Protein AF-0000000080422251 (afdb_homodimer)

Secondary structure (DSSP, 8-state):
--PPPP-SS----SS--PPPP--SSHHHHHHHHHHHTTS-TT----EEEE-SS-TT--SSPEEEEEEE--STTTS--GGG---TTGGGSSEEEEEE----HHHHH---SSSSS-S-HHHHHHHHHHHHHHHHGGGGTEEEEEEEEEEETHHHHHHHHHHH-TTS-TTT-SEEEEES--TTSGGGB-S-HHHHHHHHHHTTT---SSHHHHHHHHHHS-HHHHHHHHHHHHHHHHHTT--STTTS-SSSB---SSSSS-S-SS-HHHHHHHT-S----EEEEEETTTHHHHHHHHIIIIIHHHHHTT----HHHHHHHHHHHHTT---SSSHHHHHHHHHH--GGGTT-HHHHHHHHHHHHHIIIIIHHHHHHHHHHHTTS-EEEEEE----S---TTTTS----SS--SS-TTGGGGGTS-BTTBPPPHHHHHHHHHHHHHHHHHHHHS---SBTTBS--PPPSBTTB-EEEESSS-EEES-GGGGG--/--PPPP-SS----SS--PPPP--SSHHHHHHHHHHHTTS-TT----EEEE-SS-TT--SSPEEEEEEE--STTTS--GGG---TTGGGSSEEEEEE----HHHHH---SSSSS-S-HHHHHHHHHHHHHHHHGGGGTEEEEEEEEEEETHHHHHHHHHHH-TTS-TTT-SEEEEES--TTSGGGB-S-HHHHHHHHHHTTT---SSHHHHHHHHHHS-HHHHHHHHHHHHHHHHHTT--SSS---SSSB---SSSSS-S-SS-HHHHHHHT-S----EEEEEETTTHHHHHHHHIIIIIHHHHHTT----HHHHHHHHHHHHTT---SSSHHHHHHHHHH--GGGTT-HHHHHHHHHHHHHIIIIIHHHHHHHHHHHTTS-EEEEEE----S---TTTTS----SS--SS-TTGGGGGTS-BTTBPPPHHHHHHHHHHHHHHHHHHHHS---SBTTBS--PPPSBTTB-EEEESSS-EEES-GGGGG--

Sequence (978 aa):
PEPAAAWQGELDATQFKRKCPQATSSEEMHDLEARSRREDVEDCLYLNVYTNQVPGKCKVHMAVMFYIHGGSFRVGSAHDFSPNYLLEQDVVLVVIQYRLGPLGFLSLQDESIAGNMGLLDQLLALKWVNKHITQFCGDPNKVTIFGQSSGAAAVSFLMASPLATKDLFQRAIIQSGSGLCDWAVDYNPVEHAIRIAKKVNCTSTKIKEISECLRKASPYDIIIAHSSFLVIIIMEGQAVKGTNGGNHAVIQTAGKNKFLIEDPKISFETGNFYKMPTMVGVTKHEGTFFLGNIYEYILERKTANNKRPQLDDFFTEVALKFSGIEDTTGAISDVFKDKFFQQNEMGNFTAMIPGLVDICGVTLLKACTLKQARKNSKYNDTFLYTMNYLGHLTKFGYGEEVNYPFPGGVAHSDDLIYLFPYSKGNLSEEEMVVAKTMVELWSNFAIYGKPTPATGVFEWPPMTNNFGPYLRIDAHNAIRQNFIDEYTIPEPAAAWQGELDATQFKRKCPQATSSEEMHDLEARSRREDVEDCLYLNVYTNQVPGKCKVHMAVMFYIHGGSFRVGSAHDFSPNYLLEQDVVLVVIQYRLGPLGFLSLQDESIAGNMGLLDQLLALKWVNKHITQFCGDPNKVTIFGQSSGAAAVSFLMASPLATKDLFQRAIIQSGSGLCDWAVDYNPVEHAIRIAKKVNCTSTKIKEISECLRKASPYDIIIAHSSFLVIIIMEGQAVKGTNGGNHAVIQTAGKNKFLIEDPKISFETGNFYKMPTMVGVTKHEGTFFLGNIYEYILERKTANNKRPQLDDFFTEVALKFSGIEDTTGAISDVFKDKFFQQNEMGNFTAMIPGLVDICGVTLLKACTLKQARKNSKYNDTFLYTMNYLGHLTKFGYGEEVNYPFPGGVAHSDDLIYLFPYSKGNLSEEEMVVAKTMVELWSNFAIYGKPTPATGVFEWPPMTNNFGPYLRIDAHNAIRQNFIDEYTI

Radius of gyration: 32.53 Å; Cα contacts (8 Å, |Δi|>4): 2119; chains: 2; bounding box: 63×108×62 Å

Structure (mmCIF, N/CA/C/O backbone):
data_AF-0000000080422251-model_v1
#
loop_
_entity.id
_entity.type
_entity.pdbx_description
1 polymer 'COesterase domain-containing protein'
#
loop_
_atom_site.group_PDB
_atom_site.id
_atom_site.type_symbol
_atom_site.label_atom_id
_atom_site.label_alt_id
_atom_site.label_comp_id
_atom_site.label_asym_id
_atom_site.label_entity_id
_atom_site.label_seq_id
_atom_site.pdbx_PDB_ins_code
_atom_site.Cartn_x
_atom_site.Cartn_y
_atom_site.Cartn_z
_atom_site.occupancy
_atom_site.B_iso_or_equiv
_atom_site.auth_seq_id
_atom_site.auth_comp_id
_atom_site.auth_asym_id
_atom_site.auth_atom_id
_atom_site.pdbx_PDB_model_num
ATOM 1 N N . PRO A 1 1 ? 15.461 33.656 8.305 1 93.19 1 PRO A N 1
ATOM 2 C CA . PRO A 1 1 ? 14.773 34.906 8.734 1 93.19 1 PRO A CA 1
ATOM 3 C C . PRO A 1 1 ? 15.43 35.531 9.953 1 93.19 1 PRO A C 1
ATOM 5 O O . PRO A 1 1 ? 16.078 34.844 10.75 1 93.19 1 PRO A O 1
ATOM 8 N N . GLU A 1 2 ? 15.281 36.844 10.07 1 92.62 2 GLU A N 1
ATOM 9 C CA . GLU A 1 2 ? 15.844 37.594 11.188 1 92.62 2 GLU A CA 1
ATOM 10 C C . GLU A 1 2 ? 14.812 38.531 11.781 1 92.62 2 GLU A C 1
ATOM 12 O O . GLU A 1 2 ? 13.906 39 11.086 1 92.62 2 GLU A O 1
ATOM 17 N N . PRO A 1 3 ? 14.984 38.844 13.039 1 93.56 3 PRO A N 1
ATOM 18 C CA . PRO A 1 3 ? 14.07 39.812 13.664 1 93.56 3 PRO A CA 1
ATOM 19 C C . PRO A 1 3 ? 14.141 41.188 13.016 1 93.56 3 PRO A C 1
ATOM 21 O O . PRO A 1 3 ? 15.219 41.625 12.625 1 93.56 3 PRO A O 1
ATOM 24 N N . ALA A 1 4 ? 13 41.812 12.961 1 90.25 4 ALA A N 1
ATOM 25 C CA . ALA A 1 4 ? 12.945 43.156 12.445 1 90.25 4 ALA A CA 1
ATOM 26 C C . ALA A 1 4 ? 13.68 44.125 13.375 1 90.25 4 ALA A C 1
ATOM 28 O O . ALA A 1 4 ? 13.68 43.969 14.594 1 90.25 4 ALA A O 1
ATOM 29 N N . ALA A 1 5 ? 14.156 45.188 12.797 1 90.19 5 ALA A N 1
ATOM 30 C CA . ALA A 1 5 ? 14.781 46.25 13.586 1 90.19 5 ALA A CA 1
ATOM 31 C C . ALA A 1 5 ? 13.734 47.125 14.273 1 90.19 5 ALA A C 1
ATOM 33 O O . ALA A 1 5 ? 12.609 47.25 13.797 1 90.19 5 ALA A O 1
ATOM 34 N N . ALA A 1 6 ? 14.211 47.719 15.352 1 90.75 6 ALA A N 1
ATOM 35 C CA . ALA A 1 6 ? 13.344 48.688 16.016 1 90.75 6 ALA A CA 1
ATOM 36 C C . ALA A 1 6 ? 13.125 49.906 15.141 1 90.75 6 ALA A C 1
ATOM 38 O O . ALA A 1 6 ? 13.938 50.219 14.266 1 90.75 6 ALA A O 1
ATOM 39 N N . TRP A 1 7 ? 11.945 50.438 15.281 1 89.06 7 TRP A N 1
ATOM 40 C CA . TRP A 1 7 ? 11.688 51.688 14.539 1 89.06 7 TRP A CA 1
ATOM 41 C C . TRP A 1 7 ? 11.359 52.844 15.484 1 89.06 7 TRP A C 1
ATOM 43 O O . TRP A 1 7 ? 11.055 52.594 16.656 1 89.06 7 TRP A O 1
ATOM 53 N N . GLN A 1 8 ? 11.539 54 14.922 1 90.69 8 GLN A N 1
ATOM 54 C CA . GLN A 1 8 ? 11.203 55.188 15.688 1 90.69 8 GLN A CA 1
ATOM 55 C C . GLN A 1 8 ? 9.805 55.688 15.336 1 90.69 8 GLN A C 1
ATOM 57 O O . GLN A 1 8 ? 9.383 55.594 14.188 1 90.69 8 GLN A O 1
ATOM 62 N N . GLY A 1 9 ? 9.133 56.188 16.359 1 90.75 9 GLY A N 1
ATOM 63 C CA . GLY A 1 9 ? 7.82 56.781 16.125 1 90.75 9 GLY A CA 1
ATOM 64 C C . GLY A 1 9 ? 6.707 55.75 16.094 1 90.75 9 GLY A C 1
ATOM 65 O O . GLY A 1 9 ? 6.832 54.688 16.688 1 90.75 9 GLY A O 1
ATOM 66 N N . GLU A 1 10 ? 5.527 56.219 15.57 1 89.25 10 GLU A N 1
ATOM 67 C CA . GLU A 1 10 ? 4.336 55.375 15.555 1 89.25 10 GLU A CA 1
ATOM 68 C C . GLU A 1 10 ? 4.227 54.594 14.242 1 89.25 10 GLU A C 1
ATOM 70 O O . GLU A 1 10 ? 4.5 55.156 13.172 1 89.25 10 GLU A O 1
ATOM 75 N N . LEU A 1 11 ? 4.035 53.312 14.438 1 88.75 11 LEU A N 1
ATOM 76 C CA . LEU A 1 11 ? 3.768 52.438 13.289 1 88.75 11 LEU A CA 1
ATOM 77 C C . LEU A 1 11 ? 2.277 52.406 12.969 1 88.75 11 LEU A C 1
ATOM 79 O O . LEU A 1 11 ? 1.453 52.188 13.852 1 88.75 11 LEU A O 1
ATOM 83 N N . ASP A 1 12 ? 1.892 52.719 11.75 1 90.19 12 ASP A N 1
ATOM 84 C CA . ASP A 1 12 ? 0.501 52.594 11.32 1 90.19 12 ASP A CA 1
ATOM 85 C C . ASP A 1 12 ? 0.102 51.125 11.164 1 90.19 12 ASP A C 1
ATOM 87 O O . ASP A 1 12 ? 0.466 50.469 10.18 1 90.19 12 ASP A O 1
ATOM 91 N N . ALA A 1 13 ? -0.632 50.594 12.086 1 89.19 13 ALA A N 1
ATOM 92 C CA . ALA A 1 13 ? -1.029 49.188 12.094 1 89.19 13 ALA A CA 1
ATOM 93 C C . ALA A 1 13 ? -2.492 49.031 11.688 1 89.19 13 ALA A C 1
ATOM 95 O O . ALA A 1 13 ? -3.131 48.031 12.023 1 89.19 13 ALA A O 1
ATOM 96 N N . THR A 1 14 ? -3.016 50.031 10.945 1 88.69 14 THR A N 1
ATOM 97 C CA . THR A 1 14 ? -4.434 50 10.602 1 88.69 14 THR A CA 1
ATOM 98 C C . THR A 1 14 ? -4.652 49.312 9.266 1 88.69 14 THR A C 1
ATOM 100 O O . THR A 1 14 ? -5.789 49.031 8.875 1 88.69 14 THR A O 1
ATOM 103 N N . GLN A 1 15 ? -3.594 49.062 8.578 1 91.94 15 GLN A N 1
ATOM 104 C CA . GLN A 1 15 ? -3.693 48.406 7.277 1 91.94 15 GLN A CA 1
ATOM 105 C C . GLN A 1 15 ? -2.818 47.156 7.219 1 91.94 15 GLN A C 1
ATOM 107 O O . GLN A 1 15 ? -1.742 47.125 7.82 1 91.94 15 GLN A O 1
ATOM 112 N N . PHE A 1 16 ? -3.359 46.219 6.461 1 93.38 16 PHE A N 1
ATOM 113 C CA . PHE A 1 16 ? -2.545 45.031 6.223 1 93.38 16 PHE A CA 1
ATOM 114 C C . PHE A 1 16 ? -1.302 45.375 5.414 1 93.38 16 PHE A C 1
ATOM 116 O O . PHE A 1 16 ? -1.356 46.219 4.516 1 93.38 16 PHE A O 1
ATOM 123 N N . LYS A 1 17 ? -0.259 44.688 5.77 1 92.75 17 LYS A N 1
ATOM 124 C CA . LYS A 1 17 ? 0.95 44.844 4.961 1 92.75 17 LYS A CA 1
ATOM 125 C C . LYS A 1 17 ? 0.982 43.781 3.852 1 92.75 17 LYS A C 1
ATOM 127 O O . LYS A 1 17 ? 0.017 43.031 3.66 1 92.75 17 LYS A O 1
ATOM 132 N N . ARG A 1 18 ? 2.002 43.75 3.08 1 90.38 18 ARG A N 1
ATOM 133 C CA . ARG A 1 18 ? 2.039 42.969 1.846 1 90.38 18 ARG A CA 1
ATOM 134 C C . ARG A 1 18 ? 1.967 41.469 2.139 1 90.38 18 ARG A C 1
ATOM 136 O O . ARG A 1 18 ? 2.541 41 3.121 1 90.38 18 ARG A O 1
ATOM 143 N N . LYS A 1 19 ? 1.337 40.75 1.227 1 92.5 19 LYS A N 1
ATOM 144 C CA . LYS A 1 19 ? 1.333 39.312 1.229 1 92.5 19 LYS A CA 1
ATOM 145 C C . LYS A 1 19 ? 2.662 38.75 0.726 1 92.5 19 LYS A C 1
ATOM 147 O O . LYS A 1 19 ? 3.375 39.406 -0.028 1 92.5 19 LYS A O 1
ATOM 152 N N . CYS A 1 20 ? 2.994 37.562 1.203 1 95.31 20 CYS A N 1
ATOM 153 C CA . CYS A 1 20 ? 4.164 36.906 0.624 1 95.31 20 CYS A CA 1
ATOM 154 C C . CYS A 1 20 ? 3.906 36.531 -0.824 1 95.31 20 CYS A C 1
ATOM 156 O O . CYS A 1 20 ? 2.779 36.188 -1.188 1 95.31 20 CYS A O 1
ATOM 158 N N . PRO A 1 21 ? 4.926 36.531 -1.694 1 94.25 21 PRO A N 1
ATOM 159 C CA . PRO A 1 21 ? 4.75 36.219 -3.115 1 94.25 21 PRO A CA 1
ATOM 160 C C . PRO A 1 21 ? 4.164 34.812 -3.344 1 94.25 21 PRO A C 1
ATOM 162 O O . PRO A 1 21 ? 4.605 33.844 -2.725 1 94.25 21 PRO A O 1
ATOM 165 N N . GLN A 1 22 ? 3.111 34.75 -4.199 1 91.44 22 GLN A N 1
ATOM 166 C CA . GLN A 1 22 ? 2.422 33.531 -4.566 1 91.44 22 GLN A CA 1
ATOM 167 C C . GLN A 1 22 ? 1.742 33.656 -5.926 1 91.44 22 GLN A C 1
ATOM 169 O O . GLN A 1 22 ? 1.506 34.75 -6.402 1 91.44 22 GLN A O 1
ATOM 174 N N . ALA A 1 23 ? 1.664 32.469 -6.578 1 79.94 23 ALA A N 1
ATOM 175 C CA . ALA A 1 23 ? 0.999 32.438 -7.879 1 79.94 23 ALA A CA 1
ATOM 176 C C . ALA A 1 23 ? -0.403 31.844 -7.773 1 79.94 23 ALA A C 1
ATOM 178 O O . ALA A 1 23 ? -0.575 30.625 -7.859 1 79.94 23 ALA A O 1
ATOM 179 N N . THR A 1 24 ? -1.424 32.625 -7.574 1 74 24 THR A N 1
ATOM 180 C CA . THR A 1 24 ? -2.768 32.062 -7.414 1 74 24 THR A CA 1
ATOM 181 C C . THR A 1 24 ? -3.629 32.406 -8.633 1 74 24 THR A C 1
ATOM 183 O O . THR A 1 24 ? -4.578 31.672 -8.938 1 74 24 THR A O 1
ATOM 186 N N . SER A 1 25 ? -3.365 33.562 -9.227 1 74.06 25 SER A N 1
ATOM 187 C CA . SER A 1 25 ? -4.137 33.969 -10.391 1 74.06 25 SER A CA 1
ATOM 188 C C . SER A 1 25 ? -3.244 34.656 -11.422 1 74.06 25 SER A C 1
ATOM 190 O O . SER A 1 25 ? -2.111 35.031 -11.117 1 74.06 25 SER A O 1
ATOM 192 N N . SER A 1 26 ? -3.793 34.75 -12.617 1 77.81 26 SER A N 1
ATOM 193 C CA . SER A 1 26 ? -3.057 35.438 -13.672 1 77.81 26 SER A CA 1
ATOM 194 C C . SER A 1 26 ? -2.791 36.875 -13.297 1 77.81 26 SER A C 1
ATOM 196 O O . SER A 1 26 ? -1.712 37.406 -13.57 1 77.81 26 SER A O 1
ATOM 198 N N . GLU A 1 27 ? -3.729 37.438 -12.703 1 78 27 GLU A N 1
ATOM 199 C CA . GLU A 1 27 ? -3.592 38.844 -12.289 1 78 27 GLU A CA 1
ATOM 200 C C . GLU A 1 27 ? -2.512 39 -11.219 1 78 27 GLU A C 1
ATOM 202 O O . GLU A 1 27 ? -1.69 39.906 -11.289 1 78 27 GLU A O 1
ATOM 207 N N . GLU A 1 28 ? -2.512 38.125 -10.297 1 78.44 28 GLU A N 1
ATOM 208 C CA . GLU A 1 28 ? -1.519 38.156 -9.227 1 78.44 28 GLU A CA 1
ATOM 209 C C . GLU A 1 28 ? -0.116 37.875 -9.766 1 78.44 28 GLU A C 1
ATOM 211 O O . GLU A 1 28 ? 0.861 38.469 -9.281 1 78.44 28 GLU A O 1
ATOM 216 N N . MET A 1 29 ? -0.105 37.125 -10.797 1 82.75 29 MET A N 1
ATOM 217 C CA . MET A 1 29 ? 1.188 36.812 -11.398 1 82.75 29 MET A CA 1
ATOM 218 C C . MET A 1 29 ? 1.762 38 -12.141 1 82.75 29 MET A C 1
ATOM 220 O O . MET A 1 29 ? 2.965 38.25 -12.078 1 82.75 29 MET A O 1
ATOM 224 N N . HIS A 1 30 ? 0.863 38.688 -12.789 1 83.5 30 HIS A N 1
ATOM 225 C CA . HIS A 1 30 ? 1.304 39.875 -13.5 1 83.5 30 HIS A CA 1
ATOM 226 C C . HIS A 1 30 ? 1.789 40.969 -12.531 1 83.5 30 HIS A C 1
ATOM 228 O O . HIS A 1 30 ? 2.797 41.625 -12.781 1 83.5 30 HIS A O 1
ATOM 234 N N . ASP A 1 31 ? 1.074 41.125 -11.508 1 84.5 31 ASP A N 1
ATOM 235 C CA . ASP A 1 31 ? 1.457 42.094 -10.484 1 84.5 31 ASP A CA 1
ATOM 236 C C . ASP A 1 31 ? 2.781 41.688 -9.828 1 84.5 31 ASP A C 1
ATOM 238 O O . ASP A 1 31 ? 3.639 42.562 -9.594 1 84.5 31 ASP A O 1
ATOM 242 N N . LEU A 1 32 ? 2.943 40.469 -9.57 1 87 32 LEU A N 1
ATOM 243 C CA . LEU A 1 32 ? 4.168 39.969 -8.953 1 87 32 LEU A CA 1
ATOM 244 C C . LEU A 1 32 ? 5.367 40.219 -9.867 1 87 32 LEU A C 1
ATOM 246 O O . LEU A 1 32 ? 6.453 40.562 -9.406 1 87 32 LEU A O 1
ATOM 250 N N . GLU A 1 33 ? 5.133 40 -11.094 1 88.38 33 GLU A N 1
ATOM 251 C CA . GLU A 1 33 ? 6.207 40.219 -12.055 1 88.38 33 GLU A CA 1
ATOM 252 C C . GLU A 1 33 ? 6.664 41.656 -12.039 1 88.38 33 GLU A C 1
ATOM 254 O O . GLU A 1 33 ? 7.863 41.938 -12.008 1 88.38 33 GLU A O 1
ATOM 259 N N . ALA A 1 34 ? 5.684 42.5 -12.07 1 86.5 34 ALA A N 1
ATOM 260 C CA . ALA A 1 34 ? 5.984 43.938 -12.094 1 86.5 34 ALA A CA 1
ATOM 261 C C . ALA A 1 34 ? 6.66 44.375 -10.797 1 86.5 34 ALA A C 1
ATOM 263 O O . ALA A 1 34 ? 7.621 45.156 -10.812 1 86.5 34 ALA A O 1
ATOM 264 N N . ARG A 1 35 ? 6.262 43.906 -9.703 1 86.19 35 ARG A N 1
ATOM 265 C CA . ARG A 1 35 ? 6.777 44.281 -8.398 1 86.19 35 ARG A CA 1
ATOM 266 C C . ARG A 1 35 ? 8.148 43.688 -8.141 1 86.19 35 ARG A C 1
ATOM 268 O O . ARG A 1 35 ? 9.008 44.281 -7.508 1 86.19 35 ARG A O 1
ATOM 275 N N . SER A 1 36 ? 8.328 42.531 -8.57 1 85 36 SER A N 1
ATOM 276 C CA . SER A 1 36 ? 9.57 41.812 -8.32 1 85 36 SER A CA 1
ATOM 277 C C . SER A 1 36 ? 10.766 42.531 -8.938 1 85 36 SER A C 1
ATOM 279 O O . SER A 1 36 ? 11.898 42.344 -8.5 1 85 36 SER A O 1
ATOM 281 N N . ARG A 1 37 ? 10.477 43.344 -9.969 1 78.56 37 ARG A N 1
ATOM 282 C CA . ARG A 1 37 ? 11.523 44.062 -10.648 1 78.56 37 ARG A CA 1
ATOM 283 C C . ARG A 1 37 ? 11.836 45.375 -9.914 1 78.56 37 ARG A C 1
ATOM 285 O O . ARG A 1 37 ? 12.914 45.938 -10.078 1 78.56 37 ARG A O 1
ATOM 292 N N . ARG A 1 38 ? 10.906 45.812 -9.016 1 81.56 38 ARG A N 1
ATOM 293 C CA . ARG A 1 38 ? 11.016 47.188 -8.5 1 81.56 38 ARG A CA 1
ATOM 294 C C . ARG A 1 38 ? 11.219 47.188 -6.984 1 81.56 38 ARG A C 1
ATOM 296 O O . ARG A 1 38 ? 11.734 48.125 -6.422 1 81.56 38 ARG A O 1
ATOM 303 N N . GLU A 1 39 ? 10.758 46.125 -6.32 1 85.75 39 GLU A N 1
ATOM 304 C CA . GLU A 1 39 ? 10.812 46.094 -4.863 1 85.75 39 GLU A CA 1
ATOM 305 C C . GLU A 1 39 ? 11.188 44.719 -4.34 1 85.75 39 GLU A C 1
ATOM 307 O O . GLU A 1 39 ? 11.211 43.75 -5.098 1 85.75 39 GLU A O 1
ATOM 312 N N . ASP A 1 40 ? 11.516 44.719 -3.064 1 89.19 40 ASP A N 1
ATOM 313 C CA . ASP A 1 40 ? 11.797 43.438 -2.398 1 89.19 40 ASP A CA 1
ATOM 314 C C . ASP A 1 40 ? 10.5 42.75 -1.959 1 89.19 40 ASP A C 1
ATOM 316 O O . ASP A 1 40 ? 10.133 42.812 -0.784 1 89.19 40 ASP A O 1
ATOM 320 N N . VAL A 1 41 ? 9.977 42.031 -2.852 1 91.5 41 VAL A N 1
ATOM 321 C CA . VAL A 1 41 ? 8.664 41.438 -2.645 1 91.5 41 VAL A CA 1
ATOM 322 C C . VAL A 1 41 ? 8.742 40.344 -1.57 1 91.5 41 VAL A C 1
ATOM 324 O O . VAL A 1 41 ? 7.727 39.938 -1.012 1 91.5 41 VAL A O 1
ATOM 327 N N . GLU A 1 42 ? 9.93 39.938 -1.19 1 91.75 42 GLU A N 1
ATOM 328 C CA . GLU A 1 42 ? 10.102 38.906 -0.184 1 91.75 42 GLU A CA 1
ATOM 329 C C . GLU A 1 42 ? 10.078 39.5 1.226 1 91.75 42 GLU A C 1
ATOM 331 O O . GLU A 1 42 ? 10.008 38.75 2.209 1 91.75 42 GLU A O 1
ATOM 336 N N . ASP A 1 43 ? 10.148 40.781 1.317 1 92.88 43 ASP A N 1
ATOM 337 C CA . ASP A 1 43 ? 9.961 41.406 2.619 1 92.88 43 ASP A CA 1
ATOM 338 C C . ASP A 1 43 ? 8.492 41.375 3.031 1 92.88 43 ASP A C 1
ATOM 340 O O . ASP A 1 43 ? 7.836 42.438 3.062 1 92.88 43 ASP A O 1
ATOM 344 N N . CYS A 1 44 ? 8.062 40.281 3.352 1 95.06 44 CYS A N 1
ATOM 345 C CA . CYS A 1 44 ? 6.629 40.062 3.531 1 95.06 44 CYS A CA 1
ATOM 346 C C . CYS A 1 44 ? 6.336 39.438 4.883 1 95.06 44 CYS A C 1
ATOM 348 O O . CYS A 1 44 ? 5.207 39 5.145 1 95.06 44 CYS A O 1
ATOM 350 N N . LEU A 1 45 ? 7.293 39.312 5.828 1 96.69 45 LEU A N 1
ATOM 351 C CA . LEU A 1 45 ? 7.145 38.594 7.09 1 96.69 45 LEU A CA 1
ATOM 352 C C . LEU A 1 45 ? 6.477 39.469 8.141 1 96.69 45 LEU A C 1
ATOM 354 O O . LEU A 1 45 ? 7.098 39.844 9.148 1 96.69 45 LEU A O 1
ATOM 358 N N . TYR A 1 46 ? 5.242 39.688 7.918 1 95.62 46 TYR A N 1
ATOM 359 C CA . TYR A 1 46 ? 4.41 40.469 8.836 1 95.62 46 TYR A CA 1
ATOM 360 C C . TYR A 1 46 ? 3.438 39.562 9.578 1 95.62 46 TYR A C 1
ATOM 362 O O . TYR A 1 46 ? 3.113 38.469 9.109 1 95.62 46 TYR A O 1
ATOM 370 N N . LEU A 1 47 ? 3.051 39.969 10.82 1 96.31 47 LEU A N 1
ATOM 371 C CA . LEU A 1 47 ? 1.993 39.281 11.555 1 96.31 47 LEU A CA 1
ATOM 372 C C . LEU A 1 47 ? 0.953 40.281 12.062 1 96.31 47 LEU A C 1
ATOM 374 O O . LEU A 1 47 ? 1.244 41.469 12.203 1 96.31 47 LEU A O 1
ATOM 378 N N . ASN A 1 48 ? -0.247 39.844 12.188 1 97.12 48 ASN A N 1
ATOM 379 C CA . ASN A 1 48 ? -1.351 40.594 12.742 1 97.12 48 ASN A CA 1
ATOM 380 C C . ASN A 1 48 ? -1.652 40.188 14.188 1 97.12 48 ASN A C 1
ATOM 382 O O . ASN A 1 48 ? -1.783 39 14.477 1 97.12 48 ASN A O 1
ATOM 386 N N . VAL A 1 49 ? -1.702 41.188 15.07 1 96.94 49 VAL A N 1
ATOM 387 C CA . VAL A 1 49 ? -2.117 40.938 16.453 1 96.94 49 VAL A CA 1
ATOM 388 C C . VAL A 1 49 ? -3.48 41.594 16.703 1 96.94 49 VAL A C 1
ATOM 390 O O . VAL A 1 49 ? -3.666 42.781 16.453 1 96.94 49 VAL A O 1
ATOM 393 N N . TYR A 1 50 ? -4.406 40.781 17.141 1 96.75 50 TYR A N 1
ATOM 394 C CA . TYR A 1 50 ? -5.746 41.25 17.5 1 96.75 50 TYR A CA 1
ATOM 395 C C . TYR A 1 50 ? -6.012 41.062 18.984 1 96.75 50 TYR A C 1
ATOM 397 O O . TYR A 1 50 ? -5.812 39.969 19.531 1 96.75 50 TYR A O 1
ATOM 405 N N . THR A 1 51 ? -6.406 42.062 19.656 1 95.38 51 THR A N 1
ATOM 406 C CA . THR A 1 51 ? -6.723 42 21.094 1 95.38 51 THR A CA 1
ATOM 407 C C . THR A 1 51 ? -7.926 42.906 21.406 1 95.38 51 THR A C 1
ATOM 409 O O . THR A 1 51 ? -8.219 43.844 20.672 1 95.38 51 THR A O 1
ATOM 412 N N . ASN A 1 52 ? -8.68 42.562 22.438 1 92.62 52 ASN A N 1
ATOM 413 C CA . ASN A 1 52 ? -9.836 43.375 22.828 1 92.62 52 ASN A CA 1
ATOM 414 C C . ASN A 1 52 ? -9.492 44.344 23.969 1 92.62 52 ASN A C 1
ATOM 416 O O . ASN A 1 52 ? -10.391 44.938 24.562 1 92.62 52 ASN A O 1
ATOM 420 N N . GLN A 1 53 ? -8.172 44.438 24.25 1 93.25 53 GLN A N 1
ATOM 421 C CA . GLN A 1 53 ? -7.688 45.375 25.25 1 93.25 53 GLN A CA 1
ATOM 422 C C . GLN A 1 53 ? -6.758 46.406 24.625 1 93.25 53 GLN A C 1
ATOM 424 O O . GLN A 1 53 ? -6.125 46.125 23.609 1 93.25 53 GLN A O 1
ATOM 429 N N . VAL A 1 54 ? -6.664 47.531 25.328 1 89.75 54 VAL A N 1
ATOM 430 C CA . VAL A 1 54 ? -5.742 48.562 24.875 1 89.75 54 VAL A CA 1
ATOM 431 C C . VAL A 1 54 ? -4.305 48.156 25.203 1 89.75 54 VAL A C 1
ATOM 433 O O . VAL A 1 54 ? -3.977 47.938 26.375 1 89.75 54 VAL A O 1
ATOM 436 N N . PRO A 1 55 ? -3.561 48.125 24.156 1 87 55 PRO A N 1
ATOM 437 C CA . PRO A 1 55 ? -2.166 47.75 24.406 1 87 55 PRO A CA 1
ATOM 438 C C . PRO A 1 55 ? -1.483 48.656 25.422 1 87 55 PRO A C 1
ATOM 440 O O . PRO A 1 55 ? -1.693 49.875 25.406 1 87 55 PRO A O 1
ATOM 443 N N . GLY A 1 56 ? -0.718 48.094 26.234 1 85.5 56 GLY A N 1
ATOM 444 C CA . GLY A 1 56 ? -0.009 48.812 27.266 1 85.5 56 GLY A CA 1
ATOM 445 C C . GLY A 1 56 ? -0.847 49.062 28.5 1 85.5 56 GLY A C 1
ATOM 446 O O . GLY A 1 56 ? -0.32 49.469 29.547 1 85.5 56 GLY A O 1
ATOM 447 N N . LYS A 1 57 ? -2.07 48.906 28.406 1 91.19 57 LYS A N 1
ATOM 448 C CA . LYS A 1 57 ? -2.975 49.062 29.547 1 91.19 57 LYS A CA 1
ATOM 449 C C . LYS A 1 57 ? -3.787 47.812 29.781 1 91.19 57 LYS A C 1
ATOM 451 O O . LYS A 1 57 ? -5.02 47.844 29.812 1 91.19 57 LYS A O 1
ATOM 456 N N . CYS A 1 58 ? -3.029 46.781 30.109 1 91.81 58 CYS A N 1
ATOM 457 C CA . CYS A 1 58 ? -3.641 45.469 30.188 1 91.81 58 CYS A CA 1
ATOM 458 C C . CYS A 1 58 ? -4.227 45.219 31.578 1 91.81 58 CYS A C 1
ATOM 460 O O . CYS A 1 58 ? -3.533 45.344 32.594 1 91.81 58 CYS A O 1
ATOM 462 N N . LYS A 1 59 ? -5.445 44.906 31.672 1 91.75 59 LYS A N 1
ATOM 463 C CA . LYS A 1 59 ? -6.055 44.5 32.938 1 91.75 59 LYS A CA 1
ATOM 464 C C . LYS A 1 59 ? -5.688 43.062 33.25 1 91.75 59 LYS A C 1
ATOM 466 O O . LYS A 1 59 ? -5.484 42.719 34.438 1 91.75 59 LYS A O 1
ATOM 471 N N . VAL A 1 60 ? -5.672 42.25 32.281 1 92.62 60 VAL A N 1
ATOM 472 C CA . VAL A 1 60 ? -5.305 40.844 32.406 1 92.62 60 VAL A CA 1
ATOM 473 C C . VAL A 1 60 ? -4.484 40.438 31.188 1 92.62 60 VAL A C 1
ATOM 475 O O . VAL A 1 60 ? -4.621 41.031 30.109 1 92.62 60 VAL A O 1
ATOM 478 N N . HIS A 1 61 ? -3.619 39.5 31.375 1 96.25 61 HIS A N 1
ATOM 479 C CA . HIS A 1 61 ? -2.926 38.906 30.25 1 96.25 61 HIS A CA 1
ATOM 480 C C . HIS A 1 61 ? -3.654 37.656 29.766 1 96.25 61 HIS A C 1
ATOM 482 O O . HIS A 1 61 ? -3.816 36.688 30.516 1 96.25 61 HIS A O 1
ATOM 488 N N . MET A 1 62 ? -4.039 37.688 28.547 1 98.06 62 MET A N 1
ATOM 489 C CA . MET A 1 62 ? -4.941 36.688 28 1 98.06 62 MET A CA 1
ATOM 490 C C . MET A 1 62 ? -4.168 35.594 27.266 1 98.06 62 MET A C 1
ATOM 492 O O . MET A 1 62 ? -3.021 35.812 26.859 1 98.06 62 MET A O 1
ATOM 496 N N . ALA A 1 63 ? -4.812 34.406 27.172 1 98.56 63 ALA A N 1
ATOM 497 C CA . ALA A 1 63 ? -4.242 33.344 26.359 1 98.56 63 ALA A CA 1
ATOM 498 C C . ALA A 1 63 ? -4.043 33.812 24.922 1 98.56 63 ALA A C 1
ATOM 500 O O . ALA A 1 63 ? -4.844 34.594 24.391 1 98.56 63 ALA A O 1
ATOM 501 N N . VAL A 1 64 ? -3 33.344 24.266 1 98.81 64 VAL A N 1
ATOM 502 C CA . VAL A 1 64 ? -2.66 33.719 22.891 1 98.81 64 VAL A CA 1
ATOM 503 C C . VAL A 1 64 ? -2.988 32.562 21.953 1 98.81 64 VAL A C 1
ATOM 505 O O . VAL A 1 64 ? -2.582 31.422 22.188 1 98.81 64 VAL A O 1
ATOM 508 N N . MET A 1 65 ? -3.762 32.781 20.969 1 98.81 65 MET A N 1
ATOM 509 C CA . MET A 1 65 ? -3.998 31.859 19.875 1 98.81 65 MET A CA 1
ATOM 510 C C . MET A 1 65 ? -3.215 32.281 18.625 1 98.81 65 MET A C 1
ATOM 512 O O . MET A 1 65 ? -3.426 33.344 18.094 1 98.81 65 MET A O 1
ATOM 516 N N . PHE A 1 66 ? -2.283 31.438 18.266 1 98.81 66 PHE A N 1
ATOM 517 C CA . PHE A 1 66 ? -1.344 31.672 17.188 1 98.81 66 PHE A CA 1
ATOM 518 C C . PHE A 1 66 ? -1.724 30.844 15.961 1 98.81 66 PHE A C 1
ATOM 520 O O . PHE A 1 66 ? -1.505 29.625 15.93 1 98.81 66 PHE A O 1
ATOM 527 N N . TYR A 1 67 ? -2.236 31.484 14.867 1 98.75 67 TYR A N 1
ATOM 528 C CA . TYR A 1 67 ? -2.803 30.75 13.734 1 98.75 67 TYR A CA 1
ATOM 529 C C . TYR A 1 67 ? -1.816 30.688 12.578 1 98.75 67 TYR A C 1
ATOM 531 O O . TYR A 1 67 ? -1.229 31.703 12.203 1 98.75 67 TYR A O 1
ATOM 539 N N . ILE A 1 68 ? -1.641 29.516 12.055 1 98.75 68 ILE A N 1
ATOM 540 C CA . ILE A 1 68 ? -0.849 29.25 10.859 1 98.75 68 ILE A CA 1
ATOM 541 C C . ILE A 1 68 ? -1.767 28.828 9.719 1 98.75 68 ILE A C 1
ATOM 543 O O . ILE A 1 68 ? -2.359 27.734 9.766 1 98.75 68 ILE A O 1
ATOM 547 N N . HIS A 1 69 ? -1.872 29.641 8.688 1 97.38 69 HIS A N 1
ATOM 548 C CA . HIS A 1 69 ? -2.82 29.359 7.613 1 97.38 69 HIS A CA 1
ATOM 549 C C . HIS A 1 69 ? -2.346 28.203 6.742 1 97.38 69 HIS A C 1
ATOM 551 O O . HIS A 1 69 ? -1.147 27.922 6.672 1 97.38 69 HIS A O 1
ATOM 557 N N . GLY A 1 70 ? -3.307 27.562 6.105 1 96.25 70 GLY A N 1
ATOM 558 C CA . GLY A 1 70 ? -3.008 26.516 5.145 1 96.25 70 GLY A CA 1
ATOM 559 C C . GLY A 1 70 ? -2.777 27.031 3.74 1 96.25 70 GLY A C 1
ATOM 560 O O . GLY A 1 70 ? -2.328 28.172 3.561 1 96.25 70 GLY A O 1
ATOM 561 N N . GLY A 1 71 ? -2.926 26.141 2.783 1 92.94 71 GLY A N 1
ATOM 562 C CA . GLY A 1 71 ? -2.713 26.484 1.388 1 92.94 71 GLY A CA 1
ATOM 563 C C . GLY A 1 71 ? -1.579 25.719 0.743 1 92.94 71 GLY A C 1
ATOM 564 O O . GLY A 1 71 ? -0.872 26.25 -0.118 1 92.94 71 GLY A O 1
ATOM 565 N N . SER A 1 72 ? -1.345 24.5 1.182 1 91.38 72 SER A N 1
ATOM 566 C CA . SER A 1 72 ? -0.346 23.594 0.64 1 91.38 72 SER A CA 1
ATOM 567 C C . SER A 1 72 ? 1.044 24.219 0.655 1 91.38 72 SER A C 1
ATOM 569 O O . SER A 1 72 ? 1.857 23.953 -0.234 1 91.38 72 SER A O 1
ATOM 571 N N . PHE A 1 73 ? 1.232 25.141 1.499 1 94.94 73 PHE A N 1
ATOM 572 C CA . PHE A 1 73 ? 2.471 25.906 1.626 1 94.94 73 PHE A CA 1
ATOM 573 C C . PHE A 1 73 ? 2.77 26.672 0.343 1 94.94 73 PHE A C 1
ATOM 575 O O . PHE A 1 73 ? 3.926 27 0.059 1 94.94 73 PHE A O 1
ATOM 582 N N . ARG A 1 74 ? 1.775 26.953 -0.427 1 92.44 74 ARG A N 1
ATOM 583 C CA . ARG A 1 74 ? 1.976 27.609 -1.713 1 92.44 74 ARG A CA 1
ATOM 584 C C . ARG A 1 74 ? 1.175 28.906 -1.795 1 92.44 74 ARG A C 1
ATOM 586 O O . ARG A 1 74 ? 1.588 29.859 -2.463 1 92.44 74 ARG A O 1
ATOM 593 N N . VAL A 1 75 ? 0.054 28.812 -1.141 1 92.31 75 VAL A N 1
ATOM 594 C CA . VAL A 1 75 ? -0.819 29.984 -1.216 1 92.31 75 VAL A CA 1
ATOM 595 C C . VAL A 1 75 ? -1.385 30.297 0.168 1 92.31 75 VAL A C 1
ATOM 597 O O . VAL A 1 75 ? -1.337 29.453 1.069 1 92.31 75 VAL A O 1
ATOM 600 N N . GLY A 1 76 ? -1.92 31.484 0.328 1 92.81 76 GLY A N 1
ATOM 601 C CA . GLY A 1 76 ? -2.537 31.906 1.576 1 92.81 76 GLY A CA 1
ATOM 602 C C . GLY A 1 76 ? -1.97 33.219 2.113 1 92.81 76 GLY A C 1
ATOM 603 O O . GLY A 1 76 ? -0.915 33.656 1.666 1 92.81 76 GLY A O 1
ATOM 604 N N . SER A 1 77 ? -2.697 33.781 3.057 1 94 77 SER A N 1
ATOM 605 C CA . SER A 1 77 ? -2.293 35.062 3.654 1 94 77 SER A CA 1
ATOM 606 C C . SER A 1 77 ? -2.971 35.281 5.004 1 94 77 SER A C 1
ATOM 608 O O . SER A 1 77 ? -4.102 34.844 5.215 1 94 77 SER A O 1
ATOM 610 N N . ALA A 1 78 ? -2.301 35.969 5.824 1 96.25 78 ALA A N 1
ATOM 611 C CA . ALA A 1 78 ? -2.869 36.375 7.113 1 96.25 78 ALA A CA 1
ATOM 612 C C . ALA A 1 78 ? -4.074 37.281 6.93 1 96.25 78 ALA A C 1
ATOM 614 O O . ALA A 1 78 ? -4.906 37.406 7.832 1 96.25 78 ALA A O 1
ATOM 615 N N . HIS A 1 79 ? -4.23 37.875 5.734 1 94.25 79 HIS A N 1
ATOM 616 C CA . HIS A 1 79 ? -5.301 38.812 5.449 1 94.25 79 HIS A CA 1
ATOM 617 C C . HIS A 1 79 ? -6.664 38.156 5.523 1 94.25 79 HIS A C 1
ATOM 619 O O . HIS A 1 79 ? -7.676 38.812 5.762 1 94.25 79 HIS A O 1
ATOM 625 N N . ASP A 1 80 ? -6.645 36.875 5.395 1 92.44 80 ASP A N 1
ATOM 626 C CA . ASP A 1 80 ? -7.906 36.156 5.211 1 92.44 80 ASP A CA 1
ATOM 627 C C . ASP A 1 80 ? -8.5 35.719 6.555 1 92.44 80 ASP A C 1
ATOM 629 O O . ASP A 1 80 ? -9.586 35.156 6.605 1 92.44 80 ASP A O 1
ATOM 633 N N . PHE A 1 81 ? -7.852 36.062 7.648 1 95.62 81 PHE A N 1
ATOM 634 C CA . PHE A 1 81 ? -8.273 35.562 8.938 1 95.62 81 PHE A CA 1
ATOM 635 C C . PHE A 1 81 ? -8.422 36.688 9.953 1 95.62 81 PHE A C 1
ATOM 637 O O . PHE A 1 81 ? -7.523 36.938 10.758 1 95.62 81 PHE A O 1
ATOM 644 N N . SER A 1 82 ? -9.555 37.281 9.922 1 93.38 82 SER A N 1
ATOM 645 C CA . SER A 1 82 ? -9.906 38.344 10.844 1 93.38 82 SER A CA 1
ATOM 646 C C . SER A 1 82 ? -10.453 37.812 12.156 1 93.38 82 SER A C 1
ATOM 648 O O . SER A 1 82 ? -10.977 36.688 12.203 1 93.38 82 SER A O 1
ATOM 650 N N . PRO A 1 83 ? -10.375 38.594 13.211 1 90.56 83 PRO A N 1
ATOM 651 C CA . PRO A 1 83 ? -10.562 38.062 14.57 1 90.56 83 PRO A CA 1
ATOM 652 C C . PRO A 1 83 ? -12.039 38 14.969 1 90.56 83 PRO A C 1
ATOM 654 O O . PRO A 1 83 ? -12.359 37.469 16.047 1 90.56 83 PRO A O 1
ATOM 657 N N . ASN A 1 84 ? -12.992 38.375 14.289 1 82.62 84 ASN A N 1
ATOM 658 C CA . ASN A 1 84 ? -14.336 38.719 14.742 1 82.62 84 ASN A CA 1
ATOM 659 C C . ASN A 1 84 ? -14.914 37.625 15.633 1 82.62 84 ASN A C 1
ATOM 661 O O . ASN A 1 84 ? -15.297 37.875 16.781 1 82.62 84 ASN A O 1
ATOM 665 N N . TYR A 1 85 ? -14.953 36.438 15.352 1 88.44 85 TYR A N 1
ATOM 666 C CA . TYR A 1 85 ? -15.57 35.344 16.141 1 88.44 85 TYR A CA 1
ATOM 667 C C . TYR A 1 85 ? -14.734 35.031 17.359 1 88.44 85 TYR A C 1
ATOM 669 O O . TYR A 1 85 ? -15.234 35 18.484 1 88.44 85 TYR A O 1
ATOM 677 N N . LEU A 1 86 ? -13.453 34.906 17.25 1 94.75 86 LEU A N 1
ATOM 678 C CA . LEU A 1 86 ? -12.578 34.438 18.312 1 94.75 86 LEU A CA 1
ATOM 679 C C . LEU A 1 86 ? -12.453 35.469 19.422 1 94.75 86 LEU A C 1
ATOM 681 O O . LEU A 1 86 ? -12.352 35.125 20.594 1 94.75 86 LEU A O 1
ATOM 685 N N . LEU A 1 87 ? -12.539 36.781 19.094 1 94.25 87 LEU A N 1
ATOM 686 C CA . LEU A 1 87 ? -12.312 37.844 20.078 1 94.25 87 LEU A CA 1
ATOM 687 C C . LEU A 1 87 ? -13.594 38.125 20.844 1 94.25 87 LEU A C 1
ATOM 689 O O . LEU A 1 87 ? -13.609 39 21.719 1 94.25 87 LEU A O 1
ATOM 693 N N . GLU A 1 88 ? -14.625 37.375 20.594 1 92.62 88 GLU A N 1
ATOM 694 C CA . GLU A 1 88 ? -15.742 37.344 21.531 1 92.62 88 GLU A CA 1
ATOM 695 C C . GLU A 1 88 ? -15.336 36.719 22.844 1 92.62 88 GLU A C 1
ATOM 697 O O . GLU A 1 88 ? -16.047 36.844 23.844 1 92.62 88 GLU A O 1
ATOM 702 N N . GLN A 1 89 ? -14.227 36.094 22.797 1 94.06 89 GLN A N 1
ATOM 703 C CA . GLN A 1 89 ? -13.609 35.5 23.984 1 94.06 89 GLN A CA 1
ATOM 704 C C . GLN A 1 89 ? -12.367 36.312 24.391 1 94.06 89 GLN A C 1
ATOM 706 O O . GLN A 1 89 ? -11.875 37.125 23.625 1 94.06 89 GLN A O 1
ATOM 711 N N . ASP A 1 90 ? -11.922 36.031 25.594 1 95.19 90 ASP A N 1
ATOM 712 C CA . ASP A 1 90 ? -10.773 36.781 26.109 1 95.19 90 ASP A CA 1
ATOM 713 C C . ASP A 1 90 ? -9.461 36.094 25.688 1 95.19 90 ASP A C 1
ATOM 715 O O . ASP A 1 90 ? -8.781 35.5 26.516 1 95.19 90 ASP A O 1
ATOM 719 N N . VAL A 1 91 ? -9.172 36.312 24.406 1 97.94 91 VAL A N 1
ATOM 720 C CA . VAL A 1 91 ? -7.922 35.781 23.844 1 97.94 91 VAL A CA 1
ATOM 721 C C . VAL A 1 91 ? -7.25 36.875 22.984 1 97.94 91 VAL A C 1
ATOM 723 O O . VAL A 1 91 ? -7.887 37.844 22.609 1 97.94 91 VAL A O 1
ATOM 726 N N . VAL A 1 92 ? -5.969 36.719 22.797 1 98.25 92 VAL A N 1
ATOM 727 C CA . VAL A 1 92 ? -5.223 37.469 21.797 1 98.25 92 VAL A CA 1
ATOM 728 C C . VAL A 1 92 ? -4.977 36.562 20.578 1 98.25 92 VAL A C 1
ATOM 730 O O . VAL A 1 92 ? -4.523 35.438 20.719 1 98.25 92 VAL A O 1
ATOM 733 N N . LEU A 1 93 ? -5.383 37.031 19.438 1 98.56 93 LEU A N 1
ATOM 734 C CA . LEU A 1 93 ? -5.164 36.281 18.219 1 98.56 93 LEU A CA 1
ATOM 735 C C . LEU A 1 93 ? -3.971 36.812 17.438 1 98.56 93 LEU A C 1
ATOM 737 O O . LEU A 1 93 ? -3.871 38.031 17.219 1 98.56 93 LEU A O 1
ATOM 741 N N . VAL A 1 94 ? -3.039 36 17.125 1 98.69 94 VAL A N 1
ATOM 742 C CA . VAL A 1 94 ? -1.912 36.312 16.266 1 98.69 94 VAL A CA 1
ATOM 743 C C . VAL A 1 94 ? -2.004 35.5 14.969 1 98.69 94 VAL A C 1
ATOM 745 O O . VAL A 1 94 ? -2.104 34.281 15.008 1 98.69 94 VAL A O 1
ATOM 748 N N . VAL A 1 95 ? -2.059 36.125 13.828 1 98.5 95 VAL A N 1
ATOM 749 C CA . VAL A 1 95 ? -2.07 35.469 12.523 1 98.5 95 VAL A CA 1
ATOM 750 C C . VAL A 1 95 ? -0.818 35.875 11.742 1 98.5 95 VAL A C 1
ATOM 752 O O . VAL A 1 95 ? -0.525 37.062 11.578 1 98.5 95 VAL A O 1
ATOM 755 N N . ILE A 1 96 ? -0.124 34.906 11.18 1 98.19 96 ILE A N 1
ATOM 756 C CA . ILE A 1 96 ? 1.206 35.188 10.664 1 98.19 96 ILE A CA 1
ATOM 757 C C . ILE A 1 96 ? 1.244 34.938 9.156 1 98.19 96 ILE A C 1
ATOM 759 O O . ILE A 1 96 ? 0.404 34.219 8.617 1 98.19 96 ILE A O 1
ATOM 763 N N . GLN A 1 97 ? 2.189 35.594 8.555 1 97.5 97 GLN A N 1
ATOM 764 C CA . GLN A 1 97 ? 2.641 35.281 7.203 1 97.5 97 GLN A CA 1
ATOM 765 C C . GLN A 1 97 ? 3.971 34.531 7.227 1 97.5 97 GLN A C 1
ATOM 767 O O . GLN A 1 97 ? 4.707 34.594 8.211 1 97.5 97 GLN A O 1
ATOM 772 N N . TYR A 1 98 ? 4.207 33.75 6.25 1 98 98 TYR A N 1
ATOM 773 C CA . TYR A 1 98 ? 5.469 33.062 6.055 1 98 98 TYR A CA 1
ATOM 774 C C . TYR A 1 98 ? 5.742 32.844 4.57 1 98 98 TYR A C 1
ATOM 776 O O . TYR A 1 98 ? 4.836 32.938 3.742 1 98 98 TYR A O 1
ATOM 784 N N . ARG A 1 99 ? 7.023 32.656 4.16 1 97.25 99 ARG A N 1
ATOM 785 C CA . ARG A 1 99 ? 7.371 32.438 2.758 1 97.25 99 ARG A CA 1
ATOM 786 C C . ARG A 1 99 ? 6.73 31.172 2.221 1 97.25 99 ARG A C 1
ATOM 788 O O . ARG A 1 99 ? 6.684 30.156 2.914 1 97.25 99 ARG A O 1
ATOM 795 N N . LEU A 1 100 ? 6.336 31.234 0.98 1 96.44 100 LEU A N 1
ATOM 796 C CA . LEU A 1 100 ? 5.531 30.172 0.372 1 96.44 100 LEU A CA 1
ATOM 797 C C . LEU A 1 100 ? 6.262 29.547 -0.808 1 96.44 100 LEU A C 1
ATOM 799 O O . LEU A 1 100 ? 7.219 30.125 -1.331 1 96.44 100 LEU A O 1
ATOM 803 N N . GLY A 1 101 ? 5.777 28.359 -1.167 1 95.19 101 GLY A N 1
ATOM 804 C CA . GLY A 1 101 ? 6.301 27.703 -2.357 1 95.19 101 GLY A CA 1
ATOM 805 C C . GLY A 1 101 ? 7.801 27.469 -2.301 1 95.19 101 GLY A C 1
ATOM 806 O O . GLY A 1 101 ? 8.344 27.172 -1.237 1 95.19 101 GLY A O 1
ATOM 807 N N . PRO A 1 102 ? 8.398 27.609 -3.467 1 96.06 102 PRO A N 1
ATOM 808 C CA . PRO A 1 102 ? 9.844 27.359 -3.506 1 96.06 102 PRO A CA 1
ATOM 809 C C . PRO A 1 102 ? 10.641 28.391 -2.715 1 96.06 102 PRO A C 1
ATOM 811 O O . PRO A 1 102 ? 11.766 28.109 -2.295 1 96.06 102 PRO A O 1
ATOM 814 N N . LEU A 1 103 ? 10.047 29.531 -2.441 1 96.38 103 LEU A N 1
ATOM 815 C CA . LEU A 1 103 ? 10.758 30.547 -1.681 1 96.38 103 LEU A CA 1
ATOM 816 C C . LEU A 1 103 ? 10.852 30.172 -0.209 1 96.38 103 LEU A C 1
ATOM 818 O O . LEU A 1 103 ? 11.758 30.625 0.498 1 96.38 103 LEU A O 1
ATOM 822 N N . GLY A 1 104 ? 9.945 29.297 0.18 1 96.88 104 GLY A N 1
ATOM 823 C CA . GLY A 1 104 ? 9.93 28.891 1.577 1 96.88 104 GLY A CA 1
ATOM 824 C C . GLY A 1 104 ? 10.438 27.484 1.795 1 96.88 104 GLY A C 1
ATOM 825 O O . GLY A 1 104 ? 10.844 27.125 2.902 1 96.88 104 GLY A O 1
ATOM 826 N N . PHE A 1 105 ? 10.5 26.672 0.687 1 96.94 105 PHE A N 1
ATOM 827 C CA . PHE A 1 105 ? 10.633 25.266 1.011 1 96.94 105 PHE A CA 1
ATOM 828 C C . PHE A 1 105 ? 11.602 24.578 0.056 1 96.94 105 PHE A C 1
ATOM 830 O O . PHE A 1 105 ? 12.016 23.438 0.293 1 96.94 105 PHE A O 1
ATOM 837 N N . LEU A 1 106 ? 12.039 25.219 -1.004 1 97 106 LEU A N 1
ATOM 838 C CA . LEU A 1 106 ? 13.008 24.641 -1.924 1 97 106 LEU A CA 1
ATOM 839 C C . LEU A 1 106 ? 14.297 24.266 -1.195 1 97 106 LEU A C 1
ATOM 841 O O . LEU A 1 106 ? 14.766 25.031 -0.346 1 97 106 LEU A O 1
ATOM 845 N N . SER A 1 107 ? 14.859 23.062 -1.583 1 97.38 107 SER A N 1
ATOM 846 C CA . SER A 1 107 ? 16.062 22.625 -0.883 1 97.38 107 SER A CA 1
ATOM 847 C C . SER A 1 107 ? 17.016 21.891 -1.817 1 97.38 107 SER A C 1
ATOM 849 O O . SER A 1 107 ? 16.594 20.969 -2.525 1 97.38 107 SER A O 1
ATOM 851 N N . LEU A 1 108 ? 18.188 22.328 -1.837 1 97.62 108 LEU A N 1
ATOM 852 C CA . LEU A 1 108 ? 19.266 21.594 -2.494 1 97.62 108 LEU A CA 1
ATOM 853 C C . LEU A 1 108 ? 20.125 20.859 -1.474 1 97.62 108 LEU A C 1
ATOM 855 O O . LEU A 1 108 ? 21.188 20.312 -1.816 1 97.62 108 LEU A O 1
ATOM 859 N N . GLN A 1 109 ? 19.641 20.859 -0.227 1 96.94 109 GLN A N 1
ATOM 860 C CA . GLN A 1 109 ? 20.375 20.266 0.876 1 96.94 109 GLN A CA 1
ATOM 861 C C . GLN A 1 109 ? 21.812 20.781 0.916 1 96.94 109 GLN A C 1
ATOM 863 O O . GLN A 1 109 ? 22.766 20 1.05 1 96.94 109 GLN A O 1
ATOM 868 N N . ASP A 1 110 ? 21.922 22.016 0.696 1 95.19 110 ASP A N 1
ATOM 869 C CA . ASP A 1 110 ? 23.188 22.719 0.837 1 95.19 110 ASP A CA 1
ATOM 870 C C . ASP A 1 110 ? 23.078 23.875 1.823 1 95.19 110 ASP A C 1
ATOM 872 O O . ASP A 1 110 ? 21.969 24.203 2.271 1 95.19 110 ASP A O 1
ATOM 876 N N . GLU A 1 111 ? 24.125 24.516 2.166 1 93 111 GLU A N 1
ATOM 877 C CA . GLU A 1 111 ? 24.141 25.531 3.209 1 93 111 GLU A CA 1
ATOM 878 C C . GLU A 1 111 ? 23.344 26.766 2.791 1 93 111 GLU A C 1
ATOM 880 O O . GLU A 1 111 ? 22.734 27.438 3.631 1 93 111 GLU A O 1
ATOM 885 N N . SER A 1 112 ? 23.359 27.016 1.548 1 92.69 112 SER A N 1
ATOM 886 C CA . SER A 1 112 ? 22.719 28.219 1.045 1 92.69 112 SER A CA 1
ATOM 887 C C . SER A 1 112 ? 21.219 28.016 0.863 1 92.69 112 SER A C 1
ATOM 889 O O . SER A 1 112 ? 20.422 28.953 1.059 1 92.69 112 SER A O 1
ATOM 891 N N . ILE A 1 113 ? 20.797 26.875 0.438 1 96.44 113 ILE A N 1
ATOM 892 C CA . ILE A 1 113 ? 19.391 26.531 0.234 1 96.44 113 ILE A CA 1
ATOM 893 C C . ILE A 1 113 ? 19.062 25.234 0.961 1 96.44 113 ILE A C 1
ATOM 895 O O . ILE A 1 113 ? 18.812 24.203 0.325 1 96.44 113 ILE A O 1
ATOM 899 N N . ALA A 1 114 ? 19 25.359 2.223 1 96.38 114 ALA A N 1
ATOM 900 C CA . ALA A 1 114 ? 18.875 24.188 3.094 1 96.38 114 ALA A CA 1
ATOM 901 C C . ALA A 1 114 ? 17.422 23.734 3.195 1 96.38 114 ALA A C 1
ATOM 903 O O . ALA A 1 114 ? 17.156 22.594 3.584 1 96.38 114 ALA A O 1
ATOM 904 N N . GLY A 1 115 ? 16.469 24.609 2.859 1 96.62 115 GLY A N 1
ATOM 905 C CA . GLY A 1 115 ? 15.055 24.281 2.955 1 96.62 115 GLY A CA 1
ATOM 906 C C . GLY A 1 115 ? 14.406 24.797 4.227 1 96.62 115 GLY A C 1
ATOM 907 O O . GLY A 1 115 ? 15.094 25.344 5.102 1 96.62 115 GLY A O 1
ATOM 908 N N . ASN A 1 116 ? 13.109 24.812 4.27 1 98.06 116 ASN A N 1
ATOM 909 C CA . ASN A 1 116 ? 12.234 25.047 5.418 1 98.06 116 ASN A CA 1
ATOM 910 C C . ASN A 1 116 ? 12.32 26.5 5.891 1 98.06 116 ASN A C 1
ATOM 912 O O . ASN A 1 116 ? 12.219 26.766 7.086 1 98.06 116 ASN A O 1
ATOM 916 N N . MET A 1 117 ? 12.578 27.375 4.938 1 97.44 117 MET A N 1
ATOM 917 C CA . MET A 1 117 ? 12.578 28.797 5.312 1 97.44 117 MET A CA 1
ATOM 918 C C . MET A 1 117 ? 11.203 29.234 5.793 1 97.44 117 MET A C 1
ATOM 920 O O . MET A 1 117 ? 11.094 30.047 6.707 1 97.44 117 MET A O 1
ATOM 924 N N . GLY A 1 118 ? 10.148 28.656 5.145 1 98.25 118 GLY A N 1
ATOM 925 C CA . GLY A 1 118 ? 8.797 28.953 5.59 1 98.25 118 GLY A CA 1
ATOM 926 C C . GLY A 1 118 ? 8.539 28.547 7.027 1 98.25 118 GLY A C 1
ATOM 927 O O . GLY A 1 118 ? 7.871 29.266 7.773 1 98.25 118 GLY A O 1
ATOM 928 N N . LEU A 1 119 ? 9.055 27.438 7.453 1 98.69 119 LEU A N 1
ATOM 929 C CA . LEU A 1 119 ? 8.891 26.969 8.82 1 98.69 119 LEU A CA 1
ATOM 930 C C . LEU A 1 119 ? 9.742 27.797 9.789 1 98.69 119 LEU A C 1
ATOM 932 O O . LEU A 1 119 ? 9.328 28.062 10.922 1 98.69 119 LEU A O 1
ATOM 936 N N . LEU A 1 120 ? 10.938 28.172 9.359 1 98.31 120 LEU A N 1
ATOM 937 C CA . LEU A 1 120 ? 11.797 29.031 10.18 1 98.31 120 LEU A CA 1
ATOM 938 C C . LEU A 1 120 ? 11.164 30.406 10.383 1 98.31 120 LEU A C 1
ATOM 940 O O . LEU A 1 120 ? 11.336 31.016 11.438 1 98.31 120 LEU A O 1
ATOM 944 N N . ASP A 1 121 ? 10.438 30.859 9.305 1 98.56 121 ASP A N 1
ATOM 945 C CA . ASP A 1 121 ? 9.672 32.094 9.469 1 98.56 121 ASP A CA 1
ATOM 946 C C . ASP A 1 121 ? 8.656 31.969 10.609 1 98.56 121 ASP A C 1
ATOM 948 O O . ASP A 1 121 ? 8.484 32.875 11.398 1 98.56 121 ASP A O 1
ATOM 952 N N . GLN A 1 122 ? 7.957 30.859 10.672 1 98.69 122 GLN A N 1
ATOM 953 C CA . GLN A 1 122 ? 6.957 30.609 11.703 1 98.69 122 GLN A CA 1
ATOM 954 C C . GLN A 1 122 ? 7.598 30.562 13.086 1 98.69 122 GLN A C 1
ATOM 956 O O . GLN A 1 122 ? 7.051 31.109 14.047 1 98.69 122 GLN A O 1
ATOM 961 N N . LEU A 1 123 ? 8.742 29.938 13.18 1 98.5 123 LEU A N 1
ATOM 962 C CA . LEU A 1 123 ? 9.492 29.891 14.43 1 98.5 123 LEU A CA 1
ATOM 963 C C . LEU A 1 123 ? 9.898 31.297 14.883 1 98.5 123 LEU A C 1
ATOM 965 O O . LEU A 1 123 ? 9.797 31.625 16.062 1 98.5 123 LEU A O 1
ATOM 969 N N . LEU A 1 124 ? 10.359 32.062 13.938 1 98.12 124 LEU A N 1
ATOM 970 C CA . LEU A 1 124 ? 10.719 33.438 14.258 1 98.12 124 LEU A CA 1
ATOM 971 C C . LEU A 1 124 ? 9.523 34.219 14.797 1 98.12 124 LEU A C 1
ATOM 973 O O . LEU A 1 124 ? 9.656 35 15.742 1 98.12 124 LEU A O 1
ATOM 977 N N . ALA A 1 125 ? 8.383 34 14.172 1 98.56 125 ALA A N 1
ATOM 978 C CA . ALA A 1 125 ? 7.16 34.656 14.633 1 98.56 125 ALA A CA 1
ATOM 979 C C . ALA A 1 125 ? 6.812 34.25 16.062 1 98.56 125 ALA A C 1
ATOM 981 O O . ALA A 1 125 ? 6.367 35.062 16.859 1 98.56 125 ALA A O 1
ATOM 982 N N . LEU A 1 126 ? 6.969 33.031 16.375 1 98.62 126 LEU A N 1
ATOM 983 C CA . LEU A 1 126 ? 6.707 32.531 17.734 1 98.62 126 LEU A CA 1
ATOM 984 C C . LEU A 1 126 ? 7.66 33.156 18.734 1 98.62 126 LEU A C 1
ATOM 986 O O . LEU A 1 126 ? 7.266 33.5 19.859 1 98.62 126 LEU A O 1
ATOM 990 N N . LYS A 1 127 ? 8.906 33.281 18.359 1 98.06 127 LYS A N 1
ATOM 991 C CA . LYS A 1 127 ? 9.875 33.969 19.219 1 98.06 127 LYS A CA 1
ATOM 992 C C . LYS A 1 127 ? 9.477 35.406 19.453 1 98.06 127 LYS A C 1
ATOM 994 O O . LYS A 1 127 ? 9.648 35.938 20.562 1 98.06 127 LYS A O 1
ATOM 999 N N . TRP A 1 128 ? 9.016 36.031 18.391 1 97.88 128 TRP A N 1
ATOM 1000 C CA . TRP A 1 128 ? 8.5 37.375 18.547 1 97.88 128 TRP A CA 1
ATOM 1001 C C . TRP A 1 128 ? 7.359 37.438 19.547 1 97.88 128 TRP A C 1
ATOM 1003 O O . TRP A 1 128 ? 7.312 38.344 20.406 1 97.88 128 TRP A O 1
ATOM 1013 N N . VAL A 1 129 ? 6.426 36.531 19.469 1 98.5 129 VAL A N 1
ATOM 1014 C CA . VAL A 1 129 ? 5.301 36.438 20.406 1 98.5 129 VAL A CA 1
ATOM 1015 C C . VAL A 1 129 ? 5.816 36.281 21.828 1 98.5 129 VAL A C 1
ATOM 1017 O O . VAL A 1 129 ? 5.367 37 22.734 1 98.5 129 VAL A O 1
ATOM 1020 N N . ASN A 1 130 ? 6.703 35.438 22.031 1 97.88 130 ASN A N 1
ATOM 1021 C CA . ASN A 1 130 ? 7.277 35.188 23.344 1 97.88 130 ASN A CA 1
ATOM 1022 C C . ASN A 1 130 ? 7.863 36.469 23.938 1 97.88 130 ASN A C 1
ATOM 1024 O O . ASN A 1 130 ? 7.707 36.75 25.125 1 97.88 130 ASN A O 1
ATOM 1028 N N . LYS A 1 131 ? 8.445 37.25 23.125 1 96.5 131 LYS A N 1
ATOM 1029 C CA . LYS A 1 131 ? 9.18 38.406 23.578 1 96.5 131 LYS A CA 1
ATOM 1030 C C . LYS A 1 131 ? 8.258 39.625 23.734 1 96.5 131 LYS A C 1
ATOM 1032 O O . LYS A 1 131 ? 8.453 40.438 24.625 1 96.5 131 LYS A O 1
ATOM 1037 N N . HIS A 1 132 ? 7.188 39.719 22.875 1 96.5 132 HIS A N 1
ATOM 1038 C CA . HIS A 1 132 ? 6.566 41.031 22.75 1 96.5 132 HIS A CA 1
ATOM 1039 C C . HIS A 1 132 ? 5.074 40.969 23.062 1 96.5 132 HIS A C 1
ATOM 1041 O O . HIS A 1 132 ? 4.43 42 23.25 1 96.5 132 HIS A O 1
ATOM 1047 N N . ILE A 1 133 ? 4.445 39.812 23.203 1 98 133 ILE A N 1
ATOM 1048 C CA . ILE A 1 133 ? 2.992 39.688 23.156 1 98 133 ILE A CA 1
ATOM 1049 C C . ILE A 1 133 ? 2.393 40.312 24.422 1 98 133 ILE A C 1
ATOM 1051 O O . ILE A 1 133 ? 1.21 40.688 24.438 1 98 133 ILE A O 1
ATOM 1055 N N . THR A 1 134 ? 3.221 40.469 25.453 1 97.44 134 THR A N 1
ATOM 1056 C CA . THR A 1 134 ? 2.752 41.062 26.703 1 97.44 134 THR A CA 1
ATOM 1057 C C . THR A 1 134 ? 2.297 42.5 26.469 1 97.44 134 THR A C 1
ATOM 1059 O O . THR A 1 134 ? 1.386 43 27.156 1 97.44 134 THR A O 1
ATOM 1062 N N . GLN A 1 135 ? 2.938 43.125 25.516 1 95.12 135 GLN A N 1
ATOM 1063 C CA . GLN A 1 135 ? 2.58 44.5 25.188 1 95.12 135 GLN A CA 1
ATOM 1064 C C . GLN A 1 135 ? 1.189 44.594 24.562 1 95.12 135 GLN A C 1
ATOM 1066 O O . GLN A 1 135 ? 0.576 45.656 24.531 1 95.12 135 GLN A O 1
ATOM 1071 N N . PHE A 1 136 ? 0.686 43.469 24.141 1 96.75 136 PHE A N 1
ATOM 1072 C CA . PHE A 1 136 ? -0.632 43.406 23.531 1 96.75 136 PHE A CA 1
ATOM 1073 C C . PHE A 1 136 ? -1.604 42.656 24.422 1 96.75 136 PHE A C 1
ATOM 1075 O O . PHE A 1 136 ? -2.627 42.125 23.953 1 96.75 136 PHE A O 1
ATOM 1082 N N . CYS A 1 137 ? -1.156 42.5 25.688 1 97.75 137 CYS A N 1
ATOM 1083 C CA . CYS A 1 137 ? -1.965 41.906 26.75 1 97.75 137 CYS A CA 1
ATOM 1084 C C . CYS A 1 137 ? -2.102 40.406 26.547 1 97.75 137 CYS A C 1
ATOM 1086 O O . CYS A 1 137 ? -3.1 39.812 26.953 1 97.75 137 CYS A O 1
ATOM 1088 N N . GLY A 1 138 ? -1.182 39.812 25.859 1 98.38 138 GLY A N 1
ATOM 1089 C CA . GLY A 1 138 ? -1.082 38.375 25.75 1 98.38 138 GLY A CA 1
ATOM 1090 C C . GLY A 1 138 ? -0.156 37.75 26.781 1 98.38 138 GLY A C 1
ATOM 1091 O O . GLY A 1 138 ? 0.805 38.406 27.219 1 98.38 138 GLY A O 1
ATOM 1092 N N . ASP A 1 139 ? -0.442 36.562 27.219 1 98.31 139 ASP A N 1
ATOM 1093 C CA . ASP A 1 139 ? 0.411 35.812 28.109 1 98.31 139 ASP A CA 1
ATOM 1094 C C . ASP A 1 139 ? 1.354 34.906 27.344 1 98.31 139 ASP A C 1
ATOM 1096 O O . ASP A 1 139 ? 0.92 33.906 26.75 1 98.31 139 ASP A O 1
ATOM 1100 N N . PRO A 1 140 ? 2.627 35.156 27.328 1 97.88 140 PRO A N 1
ATOM 1101 C CA . PRO A 1 140 ? 3.557 34.344 26.547 1 97.88 140 PRO A CA 1
ATOM 1102 C C . PRO A 1 140 ? 3.662 32.906 27.062 1 97.88 140 PRO A C 1
ATOM 1104 O O . PRO A 1 140 ? 4.234 32.031 26.406 1 97.88 140 PRO A O 1
ATOM 1107 N N . ASN A 1 141 ? 3.1 32.594 28.25 1 97.44 141 ASN A N 1
ATOM 1108 C CA . ASN A 1 141 ? 3.139 31.25 28.812 1 97.44 141 ASN A CA 1
ATOM 1109 C C . ASN A 1 141 ? 1.849 30.484 28.547 1 97.44 141 ASN A C 1
ATOM 1111 O O . ASN A 1 141 ? 1.657 29.375 29.047 1 97.44 141 ASN A O 1
ATOM 1115 N N . LYS A 1 142 ? 0.939 31.062 27.797 1 97.94 142 LYS A N 1
ATOM 1116 C CA . LYS A 1 142 ? -0.314 30.438 27.406 1 97.94 142 LYS A CA 1
ATOM 1117 C C . LYS A 1 142 ? -0.556 30.609 25.906 1 97.94 142 LYS A C 1
ATOM 1119 O O . LYS A 1 142 ? -1.555 31.203 25.5 1 97.94 142 LYS A O 1
ATOM 1124 N N . VAL A 1 143 ? 0.302 30.016 25.141 1 98.81 143 VAL A N 1
ATOM 1125 C CA . VAL A 1 143 ? 0.246 30.125 23.688 1 98.81 143 VAL A CA 1
ATOM 1126 C C . VAL A 1 143 ? -0.233 28.812 23.094 1 98.81 143 VAL A C 1
ATOM 1128 O O . VAL A 1 143 ? 0.346 27.75 23.359 1 98.81 143 VAL A O 1
ATOM 1131 N N . THR A 1 144 ? -1.307 28.828 22.391 1 98.81 144 THR A N 1
ATOM 1132 C CA . THR A 1 144 ? -1.813 27.703 21.609 1 98.81 144 THR A CA 1
ATOM 1133 C C . THR A 1 144 ? -1.594 27.953 20.125 1 98.81 144 THR A C 1
ATOM 1135 O O . THR A 1 144 ? -2.109 28.922 19.562 1 98.81 144 THR A O 1
ATOM 1138 N N . ILE A 1 145 ? -0.817 27.078 19.484 1 98.88 145 ILE A N 1
ATOM 1139 C CA . ILE A 1 145 ? -0.663 27.188 18.031 1 98.88 145 ILE A CA 1
ATOM 1140 C C . ILE A 1 145 ? -1.716 26.328 17.344 1 98.88 145 ILE A C 1
ATOM 1142 O O . ILE A 1 145 ? -2.062 25.25 17.828 1 98.88 145 ILE A O 1
ATOM 1146 N N . PHE A 1 146 ? -2.352 26.797 16.312 1 98.75 146 PHE A N 1
ATOM 1147 C CA . PHE A 1 146 ? -3.332 26.016 15.57 1 98.75 146 PHE A CA 1
ATOM 1148 C C . PHE A 1 146 ? -3.291 26.344 14.086 1 98.75 146 PHE A C 1
ATOM 1150 O O . PHE A 1 146 ? -2.852 27.422 13.695 1 98.75 146 PHE A O 1
ATOM 1157 N N . GLY A 1 147 ? -3.57 25.391 13.266 1 98.69 147 GLY A N 1
ATOM 1158 C CA . GLY A 1 147 ? -3.537 25.531 11.82 1 98.69 147 GLY A CA 1
ATOM 1159 C C . GLY A 1 147 ? -4.363 24.484 11.102 1 98.69 147 GLY A C 1
ATOM 1160 O O . GLY A 1 147 ? -4.824 23.516 11.711 1 98.69 147 GLY A O 1
ATOM 1161 N N . GLN A 1 148 ? -4.637 24.75 9.836 1 97.94 148 GLN A N 1
ATOM 1162 C CA . GLN A 1 148 ? -5.465 23.906 8.984 1 97.94 148 GLN A CA 1
ATOM 1163 C C . GLN A 1 148 ? -4.703 23.453 7.738 1 97.94 148 GLN A C 1
ATOM 1165 O O . GLN A 1 148 ? -3.955 24.234 7.152 1 97.94 148 GLN A O 1
ATOM 1170 N N . SER A 1 149 ? -4.867 22.172 7.324 1 97 149 SER A N 1
ATOM 1171 C CA . SER A 1 149 ? -4.219 21.609 6.137 1 97 149 SER A CA 1
ATOM 1172 C C . SER A 1 149 ? -2.701 21.688 6.254 1 97 149 SER A C 1
ATOM 1174 O O . SER A 1 149 ? -2.123 21.141 7.203 1 97 149 SER A O 1
ATOM 1176 N N . SER A 1 150 ? -2.01 22.453 5.359 1 96.62 150 SER A N 1
ATOM 1177 C CA . SER A 1 150 ? -0.564 22.609 5.492 1 96.62 150 SER A CA 1
ATOM 1178 C C . SER A 1 150 ? -0.205 23.391 6.754 1 96.62 150 SER A C 1
ATOM 1180 O O . SER A 1 150 ? 0.854 23.172 7.344 1 96.62 150 SER A O 1
ATOM 1182 N N . GLY A 1 151 ? -1.11 24.281 7.234 1 98.5 151 GLY A N 1
ATOM 1183 C CA . GLY A 1 151 ? -0.914 24.922 8.531 1 98.5 151 GLY A CA 1
ATOM 1184 C C . GLY A 1 151 ? -0.926 23.938 9.68 1 98.5 151 GLY A C 1
ATOM 1185 O O . GLY A 1 151 ? -0.164 24.078 10.641 1 98.5 151 GLY A O 1
ATOM 1186 N N . ALA A 1 152 ? -1.852 22.938 9.547 1 98.81 152 ALA A N 1
ATOM 1187 C CA . ALA A 1 152 ? -1.874 21.859 10.547 1 98.81 152 ALA A CA 1
ATOM 1188 C C . ALA A 1 152 ? -0.583 21.047 10.508 1 98.81 152 ALA A C 1
ATOM 1190 O O . ALA A 1 152 ? -0.06 20.656 11.555 1 98.81 152 ALA A O 1
ATOM 1191 N N . ALA A 1 153 ? -0.102 20.797 9.352 1 98.31 153 ALA A N 1
ATOM 1192 C CA . ALA A 1 153 ? 1.191 20.125 9.219 1 98.31 153 ALA A CA 1
ATOM 1193 C C . ALA A 1 153 ? 2.301 20.953 9.875 1 98.31 153 ALA A C 1
ATOM 1195 O O . ALA A 1 153 ? 3.178 20.391 10.539 1 98.31 153 ALA A O 1
ATOM 1196 N N . ALA A 1 154 ? 2.26 22.234 9.703 1 98.81 154 ALA A N 1
ATOM 1197 C CA . ALA A 1 154 ? 3.248 23.109 10.312 1 98.81 154 ALA A CA 1
ATOM 1198 C C . ALA A 1 154 ? 3.209 23.016 11.836 1 98.81 154 ALA A C 1
ATOM 1200 O O . ALA A 1 154 ? 4.254 22.969 12.484 1 98.81 154 ALA A O 1
ATOM 1201 N N . VAL A 1 155 ? 2.002 22.969 12.375 1 98.88 155 VAL A N 1
ATOM 1202 C CA . VAL A 1 155 ? 1.844 22.812 13.82 1 98.88 155 VAL A CA 1
ATOM 1203 C C . VAL A 1 155 ? 2.514 21.516 14.266 1 98.88 155 VAL A C 1
ATOM 1205 O O . VAL A 1 155 ? 3.279 21.5 15.234 1 98.88 155 VAL A O 1
ATOM 1208 N N . SER A 1 156 ? 2.271 20.484 13.516 1 98.75 156 SER A N 1
ATOM 1209 C CA . SER A 1 156 ? 2.875 19.188 13.797 1 98.75 156 SER A CA 1
ATOM 1210 C C . SER A 1 156 ? 4.395 19.25 13.688 1 98.75 156 SER A C 1
ATOM 1212 O O . SER A 1 156 ? 5.105 18.688 14.531 1 98.75 156 SER A O 1
ATOM 1214 N N . PHE A 1 157 ? 4.918 19.938 12.727 1 98.69 157 PHE A N 1
ATOM 1215 C CA . PHE A 1 157 ? 6.355 20.078 12.531 1 98.69 157 PHE A CA 1
ATOM 1216 C C . PHE A 1 157 ? 6.98 20.859 13.68 1 98.69 157 PHE A C 1
ATOM 1218 O O . PHE A 1 157 ? 8.078 20.531 14.141 1 98.69 157 PHE A O 1
ATOM 1225 N N . LEU A 1 158 ? 6.289 21.906 14.102 1 98.75 158 LEU A N 1
ATOM 1226 C CA . LEU A 1 158 ? 6.789 22.703 15.227 1 98.75 158 LEU A CA 1
ATOM 1227 C C . LEU A 1 158 ? 6.914 21.844 16.484 1 98.75 158 LEU A C 1
ATOM 1229 O O . LEU A 1 158 ? 7.895 21.953 17.219 1 98.75 158 LEU A O 1
ATOM 1233 N N . MET A 1 159 ? 5.977 20.953 16.688 1 98.25 159 MET A N 1
ATOM 1234 C CA . MET A 1 159 ? 6.035 20.031 17.828 1 98.25 159 MET A CA 1
ATOM 1235 C C . MET A 1 159 ? 7.246 19.125 17.719 1 98.25 159 MET A C 1
ATOM 1237 O O . MET A 1 159 ? 7.82 18.719 18.734 1 98.25 159 MET A O 1
ATOM 1241 N N . ALA A 1 160 ? 7.633 18.828 16.516 1 97.81 160 ALA A N 1
ATOM 1242 C CA . ALA A 1 160 ? 8.688 17.828 16.281 1 97.81 160 ALA A CA 1
ATOM 1243 C C . ALA A 1 160 ? 10.055 18.5 16.172 1 97.81 160 ALA A C 1
ATOM 1245 O O . ALA A 1 160 ? 11.086 17.828 16.219 1 97.81 160 ALA A O 1
ATOM 1246 N N . SER A 1 161 ? 10.117 19.812 16 1 98.19 161 SER A N 1
ATOM 1247 C CA . SER A 1 161 ? 11.367 20.516 15.719 1 98.19 161 SER A CA 1
ATOM 1248 C C . SER A 1 161 ? 12.219 20.656 16.984 1 98.19 161 SER A C 1
ATOM 1250 O O . SER A 1 161 ? 11.727 21.078 18.031 1 98.19 161 SER A O 1
ATOM 1252 N N . PRO A 1 162 ? 13.477 20.375 16.875 1 96.31 162 PRO A N 1
ATOM 1253 C CA . PRO A 1 162 ? 14.352 20.609 18.016 1 96.31 162 PRO A CA 1
ATOM 1254 C C . PRO A 1 162 ? 14.586 22.094 18.297 1 96.31 162 PRO A C 1
ATOM 1256 O O . PRO A 1 162 ? 15.094 22.469 19.359 1 96.31 162 PRO A O 1
ATOM 1259 N N . LEU A 1 163 ? 14.234 22.938 17.344 1 96.62 163 LEU A N 1
ATOM 1260 C CA . LEU A 1 163 ? 14.445 24.375 17.484 1 96.62 163 LEU A CA 1
ATOM 1261 C C . LEU A 1 163 ? 13.297 25.016 18.266 1 96.62 163 LEU A C 1
ATOM 1263 O O . LEU A 1 163 ? 13.43 26.141 18.75 1 96.62 163 LEU A O 1
ATOM 1267 N N . ALA A 1 164 ? 12.156 24.312 18.234 1 92.44 164 ALA A N 1
ATOM 1268 C CA . ALA A 1 164 ? 11.016 24.828 18.984 1 92.44 164 ALA A CA 1
ATOM 1269 C C . ALA A 1 164 ? 11.109 24.438 20.453 1 92.44 164 ALA A C 1
ATOM 1271 O O . ALA A 1 164 ? 11.016 23.266 20.797 1 92.44 164 ALA A O 1
ATOM 1272 N N . THR A 1 165 ? 11.289 25.391 21.281 1 88.88 165 THR A N 1
ATOM 1273 C CA . THR A 1 165 ? 11.484 25.141 22.703 1 88.88 165 THR A CA 1
ATOM 1274 C C . THR A 1 165 ? 10.148 25.203 23.453 1 88.88 165 THR A C 1
ATOM 1276 O O . THR A 1 165 ? 9.188 25.797 22.953 1 88.88 165 THR A O 1
ATOM 1279 N N . LYS A 1 166 ? 10.125 24.656 24.578 1 86.88 166 LYS A N 1
ATOM 1280 C CA . LYS A 1 166 ? 8.898 24.453 25.359 1 86.88 166 LYS A CA 1
ATOM 1281 C C . LYS A 1 166 ? 8.297 25.781 25.781 1 86.88 166 LYS A C 1
ATOM 1283 O O . LYS A 1 166 ? 7.102 25.859 26.078 1 86.88 166 LYS A O 1
ATOM 1288 N N . ASP A 1 167 ? 9.055 26.766 25.781 1 93.38 167 ASP A N 1
ATOM 1289 C CA . ASP A 1 167 ? 8.578 28.062 26.266 1 93.38 167 ASP A CA 1
ATOM 1290 C C . ASP A 1 167 ? 7.801 28.797 25.172 1 93.38 167 ASP A C 1
ATOM 1292 O O . ASP A 1 167 ? 7.098 29.766 25.453 1 93.38 167 ASP A O 1
ATOM 1296 N N . LEU A 1 168 ? 7.832 28.266 23.938 1 97.5 168 LEU A N 1
ATOM 1297 C CA . LEU A 1 168 ? 7.262 29.031 22.828 1 97.5 168 LEU A CA 1
ATOM 1298 C C . LEU A 1 168 ? 5.766 28.766 22.719 1 97.5 168 LEU A C 1
ATOM 1300 O O . LEU A 1 168 ? 5.016 29.625 22.234 1 97.5 168 LEU A O 1
ATOM 1304 N N . PHE A 1 169 ? 5.285 27.594 23.031 1 98.25 169 PHE A N 1
ATOM 1305 C CA . PHE A 1 169 ? 3.865 27.266 22.984 1 98.25 169 PHE A CA 1
ATOM 1306 C C . PHE A 1 169 ? 3.553 26.062 23.875 1 98.25 169 PHE A C 1
ATOM 1308 O O . PHE A 1 169 ? 4.402 25.203 24.078 1 98.25 169 PHE A O 1
ATOM 1315 N N . GLN A 1 170 ? 2.295 26.016 24.391 1 97.75 170 GLN A N 1
ATOM 1316 C CA . GLN A 1 170 ? 1.95 25.062 25.438 1 97.75 170 GLN A CA 1
ATOM 1317 C C . GLN A 1 170 ? 0.844 24.109 24.984 1 97.75 170 GLN A C 1
ATOM 1319 O O . GLN A 1 170 ? 0.602 23.078 25.609 1 97.75 170 GLN A O 1
ATOM 1324 N N . ARG A 1 171 ? 0.128 24.531 23.875 1 98.44 171 ARG A N 1
ATOM 1325 C CA . ARG A 1 171 ? -0.959 23.719 23.359 1 98.44 171 ARG A CA 1
ATOM 1326 C C . ARG A 1 171 ? -1.012 23.797 21.828 1 98.44 171 ARG A C 1
ATOM 1328 O O . ARG A 1 171 ? -0.45 24.703 21.234 1 98.44 171 ARG A O 1
ATOM 1335 N N . ALA A 1 172 ? -1.646 22.75 21.219 1 98.69 172 ALA A N 1
ATOM 1336 C CA . ALA A 1 172 ? -1.712 22.703 19.766 1 98.69 172 ALA A CA 1
ATOM 1337 C C . ALA A 1 172 ? -3.092 22.266 19.297 1 98.69 172 ALA A C 1
ATOM 1339 O O . ALA A 1 172 ? -3.732 21.422 19.922 1 98.69 172 ALA A O 1
ATOM 1340 N N . ILE A 1 173 ? -3.605 22.859 18.25 1 98.94 173 ILE A N 1
ATOM 1341 C CA . ILE A 1 173 ? -4.805 22.422 17.547 1 98.94 173 ILE A CA 1
ATOM 1342 C C . ILE A 1 173 ? -4.461 22.094 16.094 1 98.94 173 ILE A C 1
ATOM 1344 O O . ILE A 1 173 ? -3.984 22.953 15.359 1 98.94 173 ILE A O 1
ATOM 1348 N N . ILE A 1 174 ? -4.66 20.844 15.688 1 98.88 174 ILE A N 1
ATOM 1349 C CA . ILE A 1 174 ? -4.293 20.312 14.383 1 98.88 174 ILE A CA 1
ATOM 1350 C C . ILE A 1 174 ? -5.551 20 13.578 1 98.88 174 ILE A C 1
ATOM 1352 O O . ILE A 1 174 ? -6.27 19.047 13.891 1 98.88 174 ILE A O 1
ATOM 1356 N N . GLN A 1 175 ? -5.793 20.828 12.508 1 98.75 175 GLN A N 1
ATOM 1357 C CA . GLN A 1 175 ? -7.055 20.719 11.789 1 98.75 175 GLN A CA 1
ATOM 1358 C C . GLN A 1 175 ? -6.836 20.234 10.359 1 98.75 175 GLN A C 1
ATOM 1360 O O . GLN A 1 175 ? -6.258 20.953 9.531 1 98.75 175 GLN A O 1
ATOM 1365 N N . SER A 1 176 ? -7.293 19.062 10.008 1 98.25 176 SER A N 1
ATOM 1366 C CA . SER A 1 176 ? -7.375 18.531 8.648 1 98.25 176 SER A CA 1
ATOM 1367 C C . SER A 1 176 ? -5.992 18.438 8.008 1 98.25 176 SER A C 1
ATOM 1369 O O . SER A 1 176 ? -5.785 18.938 6.898 1 98.25 176 SER A O 1
ATOM 1371 N N . GLY A 1 177 ? -5.062 17.828 8.703 1 97.06 177 GLY A N 1
ATOM 1372 C CA . GLY A 1 177 ? -3.699 17.641 8.242 1 97.06 177 GLY A CA 1
ATOM 1373 C C . GLY A 1 177 ? -2.705 17.438 9.367 1 97.06 177 GLY A C 1
ATOM 1374 O O . GLY A 1 177 ? -2.988 17.781 10.523 1 97.06 177 GLY A O 1
ATOM 1375 N N . SER A 1 178 ? -1.582 16.891 9.047 1 97.81 178 SER A N 1
ATOM 1376 C CA . SER A 1 178 ? -0.517 16.641 10.008 1 97.81 178 SER A CA 1
ATOM 1377 C C . SER A 1 178 ? 0.821 16.422 9.312 1 97.81 178 SER A C 1
ATOM 1379 O O . SER A 1 178 ? 0.865 16.156 8.109 1 97.81 178 SER A O 1
ATOM 1381 N N . GLY A 1 179 ? 1.856 16.578 10.102 1 97 179 GLY A N 1
ATOM 1382 C CA . GLY A 1 179 ? 3.182 16.234 9.602 1 97 179 GLY A CA 1
ATOM 1383 C C . GLY A 1 179 ? 3.348 14.766 9.297 1 97 179 GLY A C 1
ATOM 1384 O O . GLY A 1 179 ? 4.355 14.352 8.719 1 97 179 GLY A O 1
ATOM 1385 N N . LEU A 1 180 ? 2.338 13.953 9.57 1 97 180 LEU A N 1
ATOM 1386 C CA . LEU A 1 180 ? 2.395 12.516 9.352 1 97 180 LEU A CA 1
ATOM 1387 C C . LEU A 1 180 ? 1.706 12.141 8.047 1 97 180 LEU A C 1
ATOM 1389 O O . LEU A 1 180 ? 1.717 10.969 7.648 1 97 180 LEU A O 1
ATOM 1393 N N . CYS A 1 181 ? 1.104 13.102 7.395 1 95.69 181 CYS A N 1
ATOM 1394 C CA . CYS A 1 181 ? 0.564 12.867 6.059 1 95.69 181 CYS A CA 1
ATOM 1395 C C . CYS A 1 181 ? 1.68 12.789 5.023 1 95.69 181 CYS A C 1
ATOM 1397 O O . CYS A 1 181 ? 2.656 13.539 5.102 1 95.69 181 CYS A O 1
ATOM 1399 N N . ASP A 1 182 ? 1.531 11.969 4.039 1 91.94 182 ASP A N 1
ATOM 1400 C CA . ASP A 1 182 ? 2.584 11.703 3.062 1 91.94 182 ASP A CA 1
ATOM 1401 C C . ASP A 1 182 ? 2.893 12.953 2.236 1 91.94 182 ASP A C 1
ATOM 1403 O O . ASP A 1 182 ? 4.031 13.148 1.801 1 91.94 182 ASP A O 1
ATOM 1407 N N . TRP A 1 183 ? 1.93 13.812 2.088 1 91 183 TRP A N 1
ATOM 1408 C CA . TRP A 1 183 ? 2.111 14.992 1.246 1 91 183 TRP A CA 1
ATOM 1409 C C . TRP A 1 183 ? 2.875 16.078 1.992 1 91 183 TRP A C 1
ATOM 1411 O O . TRP A 1 183 ? 3.332 17.062 1.388 1 91 183 TRP A O 1
ATOM 1421 N N . ALA A 1 184 ? 3.055 15.93 3.318 1 94.06 184 ALA A N 1
ATOM 1422 C CA . ALA A 1 184 ? 3.551 17.016 4.152 1 94.06 184 ALA A CA 1
ATOM 1423 C C . ALA A 1 184 ? 5.059 17.188 3.994 1 94.06 184 ALA A C 1
ATOM 1425 O O . ALA A 1 184 ? 5.602 18.266 4.273 1 94.06 184 ALA A O 1
ATOM 1426 N N . VAL A 1 185 ? 5.809 16.156 3.502 1 94.69 185 VAL A N 1
ATOM 1427 C CA . VAL A 1 185 ? 7.266 16.172 3.449 1 94.69 185 VAL A CA 1
ATOM 1428 C C . VAL A 1 185 ? 7.738 15.805 2.045 1 94.69 185 VAL A C 1
ATOM 1430 O O . VAL A 1 185 ? 7.18 14.906 1.413 1 94.69 185 VAL A O 1
ATOM 1433 N N . ASP A 1 186 ? 8.672 16.547 1.54 1 94.31 186 ASP A N 1
ATOM 1434 C CA . ASP A 1 186 ? 9.383 16.188 0.315 1 94.31 186 ASP A CA 1
ATOM 1435 C C . ASP A 1 186 ? 10.562 15.266 0.61 1 94.31 186 ASP A C 1
ATOM 1437 O O . ASP A 1 186 ? 11.578 15.703 1.143 1 94.31 186 ASP A O 1
ATOM 1441 N N . TYR A 1 187 ? 10.492 14.039 0.155 1 91.69 187 TYR A N 1
ATOM 1442 C CA . TYR A 1 187 ? 11.516 13.055 0.49 1 91.69 187 TYR A CA 1
ATOM 1443 C C . TYR A 1 187 ? 12.625 13.039 -0.553 1 91.69 187 TYR A C 1
ATOM 1445 O O . TYR A 1 187 ? 13.664 12.406 -0.354 1 91.69 187 TYR A O 1
ATOM 1453 N N . ASN A 1 188 ? 12.391 13.742 -1.631 1 92.12 188 ASN A N 1
ATOM 1454 C CA . ASN A 1 188 ? 13.414 13.875 -2.67 1 92.12 188 ASN A CA 1
ATOM 1455 C C . ASN A 1 188 ? 13.648 15.336 -3.043 1 92.12 188 ASN A C 1
ATOM 1457 O O . ASN A 1 188 ? 13.57 15.703 -4.215 1 92.12 188 ASN A O 1
ATOM 1461 N N . PRO A 1 189 ? 13.977 16.094 -2.1 1 95.5 189 PRO A N 1
ATOM 1462 C CA . PRO A 1 189 ? 13.984 17.547 -2.322 1 95.5 189 PRO A CA 1
ATOM 1463 C C . PRO A 1 189 ? 15.047 17.984 -3.328 1 95.5 189 PRO A C 1
ATOM 1465 O O . PRO A 1 189 ? 14.812 18.891 -4.125 1 95.5 189 PRO A O 1
ATOM 1468 N N . VAL A 1 190 ? 16.234 17.328 -3.383 1 96.38 190 VAL A N 1
ATOM 1469 C CA . VAL A 1 190 ? 17.312 17.734 -4.27 1 96.38 190 VAL A CA 1
ATOM 1470 C C . VAL A 1 190 ? 16.922 17.469 -5.723 1 96.38 190 VAL A C 1
ATOM 1472 O O . VAL A 1 190 ? 17.109 18.344 -6.582 1 96.38 190 VAL A O 1
ATOM 1475 N N . GLU A 1 191 ? 16.359 16.312 -5.918 1 93.75 191 GLU A N 1
ATOM 1476 C CA . GLU A 1 191 ? 15.914 15.977 -7.27 1 93.75 191 GLU A CA 1
ATOM 1477 C C . GLU A 1 191 ? 14.867 16.969 -7.758 1 93.75 191 GLU A C 1
ATOM 1479 O O . GLU A 1 191 ? 14.938 17.453 -8.891 1 93.75 191 GLU A O 1
ATOM 1484 N N . HIS A 1 192 ? 13.938 17.312 -6.938 1 94 192 HIS A N 1
ATOM 1485 C CA . HIS A 1 192 ? 12.883 18.25 -7.305 1 94 192 HIS A CA 1
ATOM 1486 C C . HIS A 1 192 ? 13.445 19.641 -7.531 1 94 192 HIS A C 1
ATOM 1488 O O . HIS A 1 192 ? 13.07 20.328 -8.484 1 94 192 HIS A O 1
ATOM 1494 N N . ALA A 1 193 ? 14.344 20.031 -6.645 1 96.56 193 ALA A N 1
ATOM 1495 C CA . ALA A 1 193 ? 14.938 21.359 -6.762 1 96.56 193 ALA A CA 1
ATOM 1496 C C . ALA A 1 193 ? 15.727 21.5 -8.062 1 96.56 193 ALA A C 1
ATOM 1498 O O . ALA A 1 193 ? 15.688 22.547 -8.711 1 96.56 193 ALA A O 1
ATOM 1499 N N . ILE A 1 194 ? 16.406 20.453 -8.461 1 96.5 194 ILE A N 1
ATOM 1500 C CA . ILE A 1 194 ? 17.188 20.469 -9.695 1 96.5 194 ILE A CA 1
ATOM 1501 C C . ILE A 1 194 ? 16.25 20.594 -10.891 1 96.5 194 ILE A C 1
ATOM 1503 O O . ILE A 1 194 ? 16.5 21.375 -11.812 1 96.5 194 ILE A O 1
ATOM 1507 N N . ARG A 1 195 ? 15.156 19.875 -10.844 1 93.81 195 ARG A N 1
ATOM 1508 C CA . ARG A 1 195 ? 14.188 19.938 -11.938 1 93.81 195 ARG A CA 1
ATOM 1509 C C . ARG A 1 195 ? 13.578 21.328 -12.039 1 93.81 195 ARG A C 1
ATOM 1511 O O . ARG A 1 195 ? 13.367 21.828 -13.141 1 93.81 195 ARG A O 1
ATOM 1518 N N . ILE A 1 196 ? 13.281 21.938 -10.93 1 95.56 196 ILE A N 1
ATOM 1519 C CA . ILE A 1 196 ? 12.727 23.297 -10.891 1 95.56 196 ILE A CA 1
ATOM 1520 C C . ILE A 1 196 ? 13.773 24.297 -11.375 1 95.56 196 ILE A C 1
ATOM 1522 O O . ILE A 1 196 ? 13.461 25.203 -12.148 1 95.56 196 ILE A O 1
ATOM 1526 N N . ALA A 1 197 ? 15.039 24.141 -10.969 1 97.44 197 ALA A N 1
ATOM 1527 C CA . ALA A 1 197 ? 16.141 25.031 -11.344 1 97.44 197 ALA A CA 1
ATOM 1528 C C . ALA A 1 197 ? 16.344 25.047 -12.852 1 97.44 197 ALA A C 1
ATOM 1530 O O . ALA A 1 197 ? 16.641 26.094 -13.438 1 97.44 197 ALA A O 1
ATOM 1531 N N . LYS A 1 198 ? 16.141 23.859 -13.422 1 96.38 198 LYS A N 1
ATOM 1532 C CA . LYS A 1 198 ? 16.297 23.766 -14.867 1 96.38 198 LYS A CA 1
ATOM 1533 C C . LYS A 1 198 ? 15.328 24.672 -15.594 1 96.38 198 LYS A C 1
ATOM 1535 O O . LYS A 1 198 ? 15.641 25.219 -16.656 1 96.38 198 LYS A O 1
ATOM 1540 N N . LYS A 1 199 ? 14.211 24.922 -15.008 1 95.5 199 LYS A N 1
ATOM 1541 C CA . LYS A 1 199 ? 13.164 25.75 -15.625 1 95.5 199 LYS A CA 1
ATOM 1542 C C . LYS A 1 199 ? 13.516 27.234 -15.555 1 95.5 199 LYS A C 1
ATOM 1544 O O . LYS A 1 199 ? 12.93 28.047 -16.281 1 95.5 199 LYS A O 1
ATOM 1549 N N . VAL A 1 200 ? 14.461 27.641 -14.742 1 95.88 200 VAL A N 1
ATOM 1550 C CA . VAL A 1 200 ? 14.93 29.016 -14.688 1 95.88 200 VAL A CA 1
ATOM 1551 C C . VAL A 1 200 ? 16.344 29.109 -15.258 1 95.88 200 VAL A C 1
ATOM 1553 O O . VAL A 1 200 ? 17.094 30.031 -14.93 1 95.88 200 VAL A O 1
ATOM 1556 N N . ASN A 1 201 ? 16.734 28.078 -15.984 1 95.69 201 ASN A N 1
ATOM 1557 C CA . ASN A 1 201 ? 17.984 28 -16.75 1 95.69 201 ASN A CA 1
ATOM 1558 C C . ASN A 1 201 ? 19.188 27.844 -15.836 1 95.69 201 ASN A C 1
ATOM 1560 O O . ASN A 1 201 ? 20.281 28.328 -16.156 1 95.69 201 ASN A O 1
ATOM 1564 N N . CYS A 1 202 ? 19 27.359 -14.641 1 96.88 202 CYS A N 1
ATOM 1565 C CA . CYS A 1 202 ? 20.094 26.906 -13.781 1 96.88 202 CYS A CA 1
ATOM 1566 C C . CYS A 1 202 ? 20.406 25.438 -14.016 1 96.88 202 CYS A C 1
ATOM 1568 O O . CYS A 1 202 ? 19.922 24.578 -13.281 1 96.88 202 CYS A O 1
ATOM 1570 N N . THR A 1 203 ? 21.281 25.078 -14.969 1 95.19 203 THR A N 1
ATOM 1571 C CA . THR A 1 203 ? 21.375 23.734 -15.508 1 95.19 203 THR A CA 1
ATOM 1572 C C . THR A 1 203 ? 22.719 23.109 -15.141 1 95.19 203 THR A C 1
ATOM 1574 O O . THR A 1 203 ? 23.109 22.078 -15.695 1 95.19 203 THR A O 1
ATOM 1577 N N . SER A 1 204 ? 23.406 23.656 -14.266 1 93.56 204 SER A N 1
ATOM 1578 C CA . SER A 1 204 ? 24.672 23.094 -13.859 1 93.56 204 SER A CA 1
ATOM 1579 C C . SER A 1 204 ? 24.484 21.719 -13.219 1 93.56 204 SER A C 1
ATOM 1581 O O . SER A 1 204 ? 23.359 21.344 -12.859 1 93.56 204 SER A O 1
ATOM 1583 N N . THR A 1 205 ? 25.547 20.938 -13.18 1 91.25 205 THR A N 1
ATOM 1584 C CA . THR A 1 205 ? 25.516 19.641 -12.508 1 91.25 205 THR A CA 1
ATOM 1585 C C . THR A 1 205 ? 26.031 19.766 -11.078 1 91.25 205 THR A C 1
ATOM 1587 O O . THR A 1 205 ? 25.844 18.859 -10.266 1 91.25 205 THR A O 1
ATOM 1590 N N . LYS A 1 206 ? 26.719 20.859 -10.836 1 94.38 206 LYS A N 1
ATOM 1591 C CA . LYS A 1 206 ? 27.25 21.094 -9.492 1 94.38 206 LYS A CA 1
ATOM 1592 C C . LYS A 1 206 ? 26.219 21.844 -8.633 1 94.38 206 LYS A C 1
ATOM 1594 O O . LYS A 1 206 ? 25.781 22.938 -8.977 1 94.38 206 LYS A O 1
ATOM 1599 N N . ILE A 1 207 ? 25.828 21.375 -7.469 1 96.31 207 ILE A N 1
ATOM 1600 C CA . ILE A 1 207 ? 24.797 21.875 -6.578 1 96.31 207 ILE A CA 1
ATOM 1601 C C . ILE A 1 207 ? 25.109 23.328 -6.191 1 96.31 207 ILE A C 1
ATOM 1603 O O . ILE A 1 207 ? 24.219 24.172 -6.176 1 96.31 207 ILE A O 1
ATOM 1607 N N . LYS A 1 208 ? 26.344 23.641 -5.879 1 95.44 208 LYS A N 1
ATOM 1608 C CA . LYS A 1 208 ? 26.734 24.984 -5.465 1 95.44 208 LYS A CA 1
ATOM 1609 C C . LYS A 1 208 ? 26.438 26 -6.555 1 95.44 208 LYS A C 1
ATOM 1611 O O . LYS A 1 208 ? 26 27.125 -6.266 1 95.44 208 LYS A O 1
ATOM 1616 N N . GLU A 1 209 ? 26.688 25.609 -7.781 1 96.81 209 GLU A N 1
ATOM 1617 C CA . GLU A 1 209 ? 26.438 26.5 -8.906 1 96.81 209 GLU A CA 1
ATOM 1618 C C . GLU A 1 209 ? 24.938 26.703 -9.133 1 96.81 209 GLU A C 1
ATOM 1620 O O . GLU A 1 209 ? 24.5 27.797 -9.492 1 96.81 209 GLU A O 1
ATOM 1625 N N . ILE A 1 210 ? 24.172 25.641 -8.969 1 97.69 210 ILE A N 1
ATOM 1626 C CA . ILE A 1 210 ? 22.734 25.734 -9.078 1 97.69 210 ILE A CA 1
ATOM 1627 C C . ILE A 1 210 ? 22.188 26.672 -8 1 97.69 210 ILE A C 1
ATOM 1629 O O . ILE A 1 210 ? 21.344 27.516 -8.281 1 97.69 210 ILE A O 1
ATOM 1633 N N . SER A 1 211 ? 22.766 26.547 -6.832 1 96.56 211 SER A N 1
ATOM 1634 C CA . SER A 1 211 ? 22.359 27.391 -5.715 1 96.56 211 SER A CA 1
ATOM 1635 C C . SER A 1 211 ? 22.641 28.859 -6.008 1 96.56 211 SER A C 1
ATOM 1637 O O . SER A 1 211 ? 21.797 29.719 -5.754 1 96.56 211 SER A O 1
ATOM 1639 N N . GLU A 1 212 ? 23.75 29.156 -6.508 1 96.56 212 GLU A N 1
ATOM 1640 C CA . GLU A 1 212 ? 24.125 30.531 -6.84 1 96.56 212 GLU A CA 1
ATOM 1641 C C . GLU A 1 212 ? 23.234 31.094 -7.938 1 96.56 212 GLU A C 1
ATOM 1643 O O . GLU A 1 212 ? 22.812 32.25 -7.875 1 96.56 212 GLU A O 1
ATOM 1648 N N . CYS A 1 213 ? 23.031 30.234 -8.859 1 97.19 213 CYS A N 1
ATOM 1649 C CA . CYS A 1 213 ? 22.156 30.641 -9.961 1 97.19 213 CYS A CA 1
ATOM 1650 C C . CYS A 1 213 ? 20.766 30.953 -9.461 1 97.19 213 CYS A C 1
ATOM 1652 O O . CYS A 1 213 ? 20.188 32 -9.812 1 97.19 213 CYS A O 1
ATOM 1654 N N . LEU A 1 214 ? 20.172 30.141 -8.617 1 96.75 214 LEU A N 1
ATOM 1655 C CA . LEU A 1 214 ? 18.828 30.312 -8.07 1 96.75 214 LEU A CA 1
ATOM 1656 C C . LEU A 1 214 ? 18.75 31.578 -7.211 1 96.75 214 LEU A C 1
ATOM 1658 O O . LEU A 1 214 ? 17.734 32.281 -7.207 1 96.75 214 LEU A O 1
ATOM 1662 N N . ARG A 1 215 ? 19.781 31.891 -6.492 1 94.12 215 ARG A N 1
ATOM 1663 C CA . ARG A 1 215 ? 19.812 33.062 -5.621 1 94.12 215 ARG A CA 1
ATOM 1664 C C . ARG A 1 215 ? 19.797 34.344 -6.434 1 94.12 215 ARG A C 1
ATOM 1666 O O . ARG A 1 215 ? 19.406 35.406 -5.934 1 94.12 215 ARG A O 1
ATOM 1673 N N . LYS A 1 216 ? 20.141 34.188 -7.684 1 93.44 216 LYS A N 1
ATOM 1674 C CA . LYS A 1 216 ? 20.172 35.344 -8.555 1 93.44 216 LYS A CA 1
ATOM 1675 C C . LYS A 1 216 ? 18.859 35.5 -9.336 1 93.44 216 LYS A C 1
ATOM 1677 O O . LYS A 1 216 ? 18.578 36.562 -9.891 1 93.44 216 LYS A O 1
ATOM 1682 N N . ALA A 1 217 ? 18.156 34.438 -9.352 1 93.88 217 ALA A N 1
ATOM 1683 C CA . ALA A 1 217 ? 16.891 34.469 -10.07 1 93.88 217 ALA A CA 1
ATOM 1684 C C . ALA A 1 217 ? 15.844 35.281 -9.328 1 93.88 217 ALA A C 1
ATOM 1686 O O . ALA A 1 217 ? 15.883 35.375 -8.094 1 93.88 217 ALA A O 1
ATOM 1687 N N . SER A 1 218 ? 14.891 35.906 -10.047 1 92.62 218 SER A N 1
ATOM 1688 C CA . SER A 1 218 ? 13.836 36.688 -9.398 1 92.62 218 SER A CA 1
ATOM 1689 C C . SER A 1 218 ? 12.82 35.781 -8.711 1 92.62 218 SER A C 1
ATOM 1691 O O . SER A 1 218 ? 12.617 34.625 -9.141 1 92.62 218 SER A O 1
ATOM 1693 N N . PRO A 1 219 ? 12.156 36.281 -7.668 1 93.81 219 PRO A N 1
ATOM 1694 C CA . PRO A 1 219 ? 11.094 35.469 -7.043 1 93.81 219 PRO A CA 1
ATOM 1695 C C . PRO A 1 219 ? 10.016 35.062 -8.039 1 93.81 219 PRO A C 1
ATOM 1697 O O . PRO A 1 219 ? 9.523 33.906 -7.973 1 93.81 219 PRO A O 1
ATOM 1700 N N . TYR A 1 220 ? 9.727 35.938 -8.938 1 93.31 220 TYR A N 1
ATOM 1701 C CA . TYR A 1 220 ? 8.734 35.625 -9.961 1 93.31 220 TYR A CA 1
ATOM 1702 C C . TYR A 1 220 ? 9.164 34.438 -10.797 1 93.31 220 TYR A C 1
ATOM 1704 O O . TYR A 1 220 ? 8.391 33.5 -11 1 93.31 220 TYR A O 1
ATOM 1712 N N . ASP A 1 221 ? 10.398 34.406 -11.234 1 93.69 221 ASP A N 1
ATOM 1713 C CA . ASP A 1 221 ? 10.906 33.344 -12.086 1 93.69 221 ASP A CA 1
ATOM 1714 C C . ASP A 1 221 ? 10.883 32 -11.344 1 93.69 221 ASP A C 1
ATOM 1716 O O . ASP A 1 221 ? 10.547 30.953 -11.93 1 93.69 221 ASP A O 1
ATOM 1720 N N . ILE A 1 222 ? 11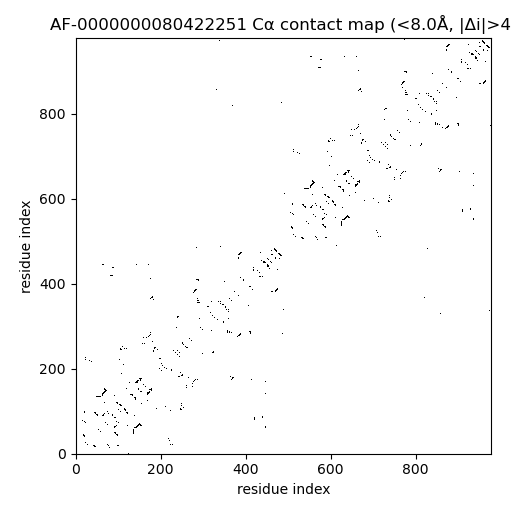.219 32.031 -10.125 1 95.12 222 ILE A N 1
ATOM 1721 C CA . ILE A 1 222 ? 11.281 30.812 -9.32 1 95.12 222 ILE A CA 1
ATOM 1722 C C . ILE A 1 222 ? 9.875 30.266 -9.102 1 95.12 222 ILE A C 1
ATOM 1724 O O . ILE A 1 222 ? 9.648 29.047 -9.219 1 95.12 222 ILE A O 1
ATOM 1728 N N . ILE A 1 223 ? 8.938 31.094 -8.828 1 95 223 ILE A N 1
ATOM 1729 C CA . ILE A 1 223 ? 7.562 30.688 -8.57 1 95 223 ILE A CA 1
ATOM 1730 C C . ILE A 1 223 ? 6.938 30.125 -9.844 1 95 223 ILE A C 1
ATOM 1732 O O . ILE A 1 223 ? 6.254 29.094 -9.805 1 95 223 ILE A O 1
ATOM 1736 N N . ILE A 1 224 ? 7.227 30.75 -10.977 1 92.75 224 ILE A N 1
ATOM 1737 C CA . ILE A 1 224 ? 6.695 30.281 -12.258 1 92.75 224 ILE A CA 1
ATOM 1738 C C . ILE A 1 224 ? 7.324 28.938 -12.617 1 92.75 224 ILE A C 1
ATOM 1740 O O . ILE A 1 224 ? 6.645 28.047 -13.133 1 92.75 224 ILE A O 1
ATOM 1744 N N . ALA A 1 225 ? 8.578 28.828 -12.367 1 94.25 225 ALA A N 1
ATOM 1745 C CA . ALA A 1 225 ? 9.266 27.562 -12.609 1 94.25 225 ALA A CA 1
ATOM 1746 C C . ALA A 1 225 ? 8.633 26.438 -11.789 1 94.25 225 ALA A C 1
ATOM 1748 O O . ALA A 1 225 ? 8.438 25.328 -12.289 1 94.25 225 ALA A O 1
ATOM 1749 N N . HIS A 1 226 ? 8.359 26.719 -10.547 1 93.94 226 HIS A N 1
ATOM 1750 C CA . HIS A 1 226 ? 7.738 25.734 -9.664 1 93.94 226 HIS A CA 1
ATOM 1751 C C . HIS A 1 226 ? 6.348 25.359 -10.164 1 93.94 226 HIS A C 1
ATOM 1753 O O . HIS A 1 226 ? 5.965 24.188 -10.125 1 93.94 226 HIS A O 1
ATOM 1759 N N . SER A 1 227 ? 5.57 26.312 -10.617 1 89.75 227 SER A N 1
ATOM 1760 C CA . SER A 1 227 ? 4.238 26.062 -11.156 1 89.75 227 SER A CA 1
ATOM 1761 C C . SER A 1 227 ? 4.305 25.156 -12.375 1 89.75 227 SER A C 1
ATOM 1763 O O . SER A 1 227 ? 3.482 24.234 -12.523 1 89.75 227 SER A O 1
ATOM 1765 N N . SER A 1 228 ? 5.301 25.406 -13.203 1 88.62 228 SER A N 1
ATOM 1766 C CA . SER A 1 228 ? 5.5 24.594 -14.391 1 88.62 228 SER A CA 1
ATOM 1767 C C . SER A 1 228 ? 5.883 23.156 -14.016 1 88.62 228 SER A C 1
ATOM 1769 O O . SER A 1 228 ? 5.438 22.203 -14.656 1 88.62 228 SER A O 1
ATOM 1771 N N . PHE A 1 229 ? 6.668 23.016 -13.062 1 89.62 229 PHE A N 1
ATOM 1772 C CA . PHE A 1 229 ? 7.086 21.703 -12.562 1 89.62 229 PHE A CA 1
ATOM 1773 C C . PHE A 1 229 ? 5.891 20.906 -12.055 1 89.62 229 PHE A C 1
ATOM 1775 O O . PHE A 1 229 ? 5.742 19.734 -12.367 1 89.62 229 PHE A O 1
ATOM 1782 N N . LEU A 1 230 ? 4.977 21.562 -11.312 1 84 230 LEU A N 1
ATOM 1783 C CA . LEU A 1 230 ? 3.834 20.891 -10.695 1 84 230 LEU A CA 1
ATOM 1784 C C . LEU A 1 230 ? 2.865 20.391 -11.766 1 84 230 LEU A C 1
ATOM 1786 O O . LEU A 1 230 ? 2.256 19.328 -11.602 1 84 230 LEU A O 1
ATOM 1790 N N . VAL A 1 231 ? 2.762 21.141 -12.789 1 77.81 231 VAL A N 1
ATOM 1791 C CA . VAL A 1 231 ? 1.871 20.75 -13.875 1 77.81 231 VAL A CA 1
ATOM 1792 C C . VAL A 1 231 ? 2.367 19.453 -14.508 1 77.81 231 VAL A C 1
ATOM 1794 O O . VAL A 1 231 ? 1.57 18.562 -14.812 1 77.81 231 VAL A O 1
ATOM 1797 N N . ILE A 1 232 ? 3.619 19.312 -14.617 1 76.31 232 ILE A N 1
ATOM 1798 C CA . ILE A 1 232 ? 4.211 18.141 -15.242 1 76.31 232 ILE A CA 1
ATOM 1799 C C . ILE A 1 232 ? 3.998 16.922 -14.352 1 76.31 232 ILE A C 1
ATOM 1801 O O . ILE A 1 232 ? 3.654 15.836 -14.836 1 76.31 232 ILE A O 1
ATOM 1805 N N . ILE A 1 233 ? 4.141 17.078 -13.102 1 76 233 ILE A N 1
ATOM 1806 C CA . ILE A 1 233 ? 4.02 15.977 -12.164 1 76 233 ILE A CA 1
ATOM 1807 C C . ILE A 1 233 ? 2.568 15.5 -12.117 1 76 233 ILE A C 1
ATOM 1809 O O . ILE A 1 233 ? 2.309 14.297 -12.039 1 76 233 ILE A O 1
ATOM 1813 N N . ILE A 1 234 ? 1.666 16.391 -12.133 1 69.06 234 ILE A N 1
ATOM 1814 C CA . ILE A 1 234 ? 0.25 16.047 -12.109 1 69.06 234 ILE A CA 1
ATOM 1815 C C . ILE A 1 234 ? -0.124 15.305 -13.383 1 69.06 234 ILE A C 1
ATOM 1817 O O . ILE A 1 234 ? -0.853 14.312 -13.344 1 69.06 234 ILE A O 1
ATOM 1821 N N . MET A 1 235 ? 0.459 15.773 -14.477 1 66.69 235 MET A N 1
ATOM 1822 C CA . MET A 1 235 ? 0.18 15.148 -15.766 1 66.69 235 MET A CA 1
ATOM 1823 C C . MET A 1 235 ? 0.748 13.734 -15.82 1 66.69 235 MET A C 1
ATOM 1825 O O . MET A 1 235 ? 0.194 12.867 -16.5 1 66.69 235 MET A O 1
ATOM 1829 N N . GLU A 1 236 ? 1.77 13.57 -15.055 1 65.38 236 GLU A N 1
ATOM 1830 C CA . GLU A 1 236 ? 2.385 12.25 -15 1 65.38 236 GLU A CA 1
ATOM 1831 C C . GLU A 1 236 ? 1.648 11.336 -14.031 1 65.38 236 GLU A C 1
ATOM 1833 O O . GLU A 1 236 ? 1.984 10.156 -13.898 1 65.38 236 GLU A O 1
ATOM 1838 N N . GLY A 1 237 ? 0.557 11.922 -13.57 1 62.47 237 GLY A N 1
ATOM 1839 C CA . GLY A 1 237 ? -0.261 11.141 -12.656 1 62.47 237 GLY A CA 1
ATOM 1840 C C . GLY A 1 237 ? 0.448 10.805 -11.359 1 62.47 237 GLY A C 1
ATOM 1841 O O . GLY A 1 237 ? 0.112 9.82 -10.703 1 62.47 237 GLY A O 1
ATOM 1842 N N . GLN A 1 238 ? 1.539 11.469 -11.359 1 59.56 238 GLN A N 1
ATOM 1843 C CA . GLN A 1 238 ? 2.316 11.164 -10.156 1 59.56 238 GLN A CA 1
ATOM 1844 C C . GLN A 1 238 ? 1.748 11.883 -8.938 1 59.56 238 GLN A C 1
ATOM 1846 O O . GLN A 1 238 ? 1.163 12.961 -9.062 1 59.56 238 GLN A O 1
ATOM 1851 N N . ALA A 1 239 ? 1.625 10.898 -7.883 1 58.62 239 ALA A N 1
ATOM 1852 C CA . ALA A 1 239 ? 0.952 10.977 -6.586 1 58.62 239 ALA A CA 1
ATOM 1853 C C . ALA A 1 239 ? 1.45 12.172 -5.777 1 58.62 239 ALA A C 1
ATOM 1855 O O . ALA A 1 239 ? 2.514 12.727 -6.066 1 58.62 239 ALA A O 1
ATOM 1856 N N . VAL A 1 240 ? 0.55 12.594 -4.848 1 62.28 240 VAL A N 1
ATOM 1857 C CA . VAL A 1 240 ? 0.685 13.5 -3.707 1 62.28 240 VAL A CA 1
ATOM 1858 C C . VAL A 1 240 ? 1.8 13.008 -2.787 1 62.28 240 VAL A C 1
ATOM 1860 O O . VAL A 1 240 ? 2.482 13.805 -2.145 1 62.28 240 VAL A O 1
ATOM 1863 N N . LYS A 1 241 ? 2.189 11.664 -2.918 1 62.69 241 LYS A N 1
ATOM 1864 C CA . LYS A 1 241 ? 3.221 11.188 -2 1 62.69 241 LYS A CA 1
ATOM 1865 C C . LYS A 1 241 ? 4.617 11.516 -2.523 1 62.69 241 LYS A C 1
ATOM 1867 O O . LYS A 1 241 ? 5.082 10.906 -3.488 1 62.69 241 LYS A O 1
ATOM 1872 N N . GLY A 1 242 ? 5.254 12.547 -1.987 1 58.22 242 GLY A N 1
ATOM 1873 C CA . GLY A 1 242 ? 6.676 12.812 -2.15 1 58.22 242 GLY A CA 1
ATOM 1874 C C . GLY A 1 242 ? 7.02 13.43 -3.492 1 58.22 242 GLY A C 1
ATOM 1875 O O . GLY A 1 242 ? 8.172 13.781 -3.742 1 58.22 242 GLY A O 1
ATOM 1876 N N . THR A 1 243 ? 6.031 13.445 -4.324 1 60.12 243 THR A N 1
ATOM 1877 C CA . THR A 1 243 ? 6.414 13.859 -5.668 1 60.12 243 THR A CA 1
ATOM 1878 C C . THR A 1 243 ? 6.137 15.344 -5.871 1 60.12 243 THR A C 1
ATOM 1880 O O . THR A 1 243 ? 6.656 15.953 -6.809 1 60.12 243 THR A O 1
ATOM 1883 N N . ASN A 1 244 ? 5.363 15.867 -4.918 1 69.44 244 ASN A N 1
ATOM 1884 C CA . ASN A 1 244 ? 5.141 17.297 -5.012 1 69.44 244 ASN A CA 1
ATOM 1885 C C . ASN A 1 244 ? 6.211 18.094 -4.258 1 69.44 244 ASN A C 1
ATOM 1887 O O . ASN A 1 244 ? 6.066 18.344 -3.062 1 69.44 244 ASN A O 1
ATOM 1891 N N . GLY A 1 245 ? 7.234 18.266 -5.016 1 83.62 245 GLY A N 1
ATOM 1892 C CA . GLY A 1 245 ? 8.398 18.844 -4.371 1 83.62 245 GLY A CA 1
ATOM 1893 C C . GLY A 1 245 ? 8.547 20.344 -4.621 1 83.62 245 GLY A C 1
ATOM 1894 O O . GLY A 1 245 ? 7.824 20.906 -5.441 1 83.62 245 GLY A O 1
ATOM 1895 N N . GLY A 1 246 ? 9.227 20.984 -3.777 1 91.88 246 GLY A N 1
ATOM 1896 C CA . GLY A 1 246 ? 9.594 22.391 -3.904 1 91.88 246 GLY A CA 1
ATOM 1897 C C . GLY A 1 246 ? 8.773 23.297 -3.002 1 91.88 246 GLY A C 1
ATOM 1898 O O . GLY A 1 246 ? 9.109 24.469 -2.834 1 91.88 246 GLY A O 1
ATOM 1899 N N . ASN A 1 247 ? 7.703 22.766 -2.432 1 92.75 247 ASN A N 1
ATOM 1900 C CA . ASN A 1 247 ? 6.895 23.609 -1.552 1 92.75 247 ASN A CA 1
ATOM 1901 C C . ASN A 1 247 ? 6.547 22.875 -0.255 1 92.75 247 ASN A C 1
ATOM 1903 O O . ASN A 1 247 ? 5.629 23.281 0.461 1 92.75 247 ASN A O 1
ATOM 1907 N N . HIS A 1 248 ? 7.184 21.812 0.033 1 94.5 248 HIS A N 1
ATOM 1908 C CA . HIS A 1 248 ? 6.871 21.062 1.248 1 94.5 248 HIS A CA 1
ATOM 1909 C C . HIS A 1 248 ? 8.102 20.938 2.139 1 94.5 248 HIS A C 1
ATOM 1911 O O . HIS A 1 248 ? 9.227 21.156 1.689 1 94.5 248 HIS A O 1
ATOM 1917 N N . ALA A 1 249 ? 7.863 20.594 3.371 1 96.81 249 ALA A N 1
ATOM 1918 C CA . ALA A 1 249 ? 8.938 20.484 4.352 1 96.81 249 ALA A CA 1
ATOM 1919 C C . ALA A 1 249 ? 9.945 19.406 3.943 1 96.81 249 ALA A C 1
ATOM 1921 O O . ALA A 1 249 ? 9.602 18.469 3.234 1 96.81 249 ALA A O 1
ATOM 1922 N N . VAL A 1 250 ? 11.195 19.625 4.312 1 96.94 250 VAL A N 1
ATOM 1923 C CA . VAL A 1 250 ? 12.242 18.656 4.004 1 96.94 250 VAL A CA 1
ATOM 1924 C C . VAL A 1 250 ? 12.969 18.25 5.281 1 96.94 250 VAL A C 1
ATOM 1926 O O . VAL A 1 250 ? 12.977 19 6.262 1 96.94 250 VAL A O 1
ATOM 1929 N N . ILE A 1 251 ? 13.43 17.031 5.305 1 97.12 251 ILE A N 1
ATOM 1930 C CA . ILE A 1 251 ? 14.367 16.625 6.34 1 97.12 251 ILE A CA 1
ATOM 1931 C C . ILE A 1 251 ? 15.766 17.156 6.008 1 97.12 251 ILE A C 1
ATOM 1933 O O . ILE A 1 251 ? 16.422 16.641 5.094 1 97.12 251 ILE A O 1
ATOM 1937 N N . GLN A 1 252 ? 16.203 18.109 6.754 1 97.75 252 GLN A N 1
ATOM 1938 C CA . GLN A 1 252 ? 17.406 18.844 6.375 1 97.75 252 GLN A CA 1
ATOM 1939 C C . GLN A 1 252 ? 18.656 18.078 6.754 1 97.75 252 GLN A C 1
ATOM 1941 O O . GLN A 1 252 ? 18.797 17.609 7.891 1 97.75 252 GLN A O 1
ATOM 1946 N N . THR A 1 253 ? 19.516 17.953 5.809 1 96.31 253 THR A N 1
ATOM 1947 C CA . THR A 1 253 ? 20.812 17.328 6.039 1 96.31 253 THR A CA 1
ATOM 1948 C C . THR A 1 253 ? 21.922 18.375 6.039 1 96.31 253 THR A C 1
ATOM 1950 O O . THR A 1 253 ? 23.062 18.094 6.402 1 96.31 253 THR A O 1
ATOM 1953 N N . ALA A 1 254 ? 21.609 19.594 5.668 1 95.12 254 ALA A N 1
ATOM 1954 C CA . ALA A 1 254 ? 22.531 20.719 5.617 1 95.12 254 ALA A CA 1
ATOM 1955 C C . ALA A 1 254 ? 21.891 22 6.16 1 95.12 254 ALA A C 1
ATOM 1957 O O . ALA A 1 254 ? 20.672 22.016 6.418 1 95.12 254 ALA A O 1
ATOM 1958 N N . GLY A 1 255 ? 22.734 23.047 6.406 1 92.75 255 GLY A N 1
ATOM 1959 C CA . GLY A 1 255 ? 22.25 24.312 6.926 1 92.75 255 GLY A CA 1
ATOM 1960 C C . GLY A 1 255 ? 22.547 24.5 8.398 1 92.75 255 GLY A C 1
ATOM 1961 O O . GLY A 1 255 ? 22.672 23.531 9.148 1 92.75 255 GLY A O 1
ATOM 1962 N N . LYS A 1 256 ? 22.578 25.719 8.781 1 90.94 256 LYS A N 1
ATOM 1963 C CA . LYS A 1 256 ? 22.906 26.078 10.164 1 90.94 256 LYS A CA 1
ATOM 1964 C C . LYS A 1 256 ? 21.734 25.797 11.094 1 90.94 256 LYS A C 1
ATOM 1966 O O . LYS A 1 256 ? 21.938 25.281 12.203 1 90.94 256 LYS A O 1
ATOM 1971 N N . ASN A 1 257 ? 20.562 26.172 10.734 1 93.62 257 ASN A N 1
ATOM 1972 C CA . ASN A 1 257 ? 19.359 25.969 11.516 1 93.62 257 ASN A CA 1
ATOM 1973 C C . ASN A 1 257 ? 18.469 24.891 10.914 1 93.62 257 ASN A C 1
ATOM 1975 O O . ASN A 1 257 ? 17.562 25.172 10.125 1 93.62 257 ASN A O 1
ATOM 1979 N N . LYS A 1 258 ? 18.672 23.672 11.312 1 96.56 258 LYS A N 1
ATOM 1980 C CA . LYS A 1 258 ? 17.875 22.562 10.812 1 96.56 258 LYS A CA 1
ATOM 1981 C C . LYS A 1 258 ? 16.578 22.406 11.602 1 96.56 258 LYS A C 1
ATOM 1983 O O . LYS A 1 258 ? 16.578 21.922 12.734 1 96.56 258 LYS A O 1
ATOM 1988 N N . PHE A 1 259 ? 15.547 22.828 10.938 1 98 259 PHE A N 1
ATOM 1989 C CA . PHE A 1 259 ? 14.227 22.828 11.555 1 98 259 PHE A CA 1
ATOM 1990 C C . PHE A 1 259 ? 13.742 21.391 11.789 1 98 259 PHE A C 1
ATOM 1992 O O . PHE A 1 259 ? 13.211 21.078 12.859 1 98 259 PHE A O 1
ATOM 1999 N N . LEU A 1 260 ? 13.82 20.516 10.797 1 97.94 260 LEU A N 1
ATOM 2000 C CA . LEU A 1 260 ? 13.547 19.094 10.898 1 97.94 260 LEU A CA 1
ATOM 2001 C C . LEU A 1 260 ? 14.812 18.266 10.688 1 97.94 260 LEU A C 1
ATOM 2003 O O . LEU A 1 260 ? 15.398 18.297 9.602 1 97.94 260 LEU A O 1
ATOM 2007 N N . ILE A 1 261 ? 15.188 17.484 11.641 1 97.06 261 ILE A N 1
ATOM 2008 C CA . ILE A 1 261 ? 16.453 16.766 11.562 1 97.06 261 ILE A CA 1
ATOM 2009 C C . ILE A 1 261 ? 16.188 15.281 11.336 1 97.06 261 ILE A C 1
ATOM 2011 O O . ILE A 1 261 ? 17.109 14.5 11.117 1 97.06 261 ILE A O 1
ATOM 2015 N N . GLU A 1 262 ? 14.938 14.859 11.43 1 96.81 262 GLU A N 1
ATOM 2016 C CA . GLU A 1 262 ? 14.477 13.508 11.125 1 96.81 262 GLU A CA 1
ATOM 2017 C C . GLU A 1 262 ? 13.031 13.508 10.641 1 96.81 262 GLU A C 1
ATOM 2019 O O . GLU A 1 262 ? 12.336 14.523 10.75 1 96.81 262 GLU A O 1
ATOM 2024 N N . ASP A 1 263 ? 12.617 12.398 10.039 1 96.12 263 ASP A N 1
ATOM 2025 C CA . ASP A 1 263 ? 11.242 12.258 9.586 1 96.12 263 ASP A CA 1
ATOM 2026 C C . ASP A 1 263 ? 10.258 12.43 10.75 1 96.12 263 ASP A C 1
ATOM 2028 O O . ASP A 1 263 ? 10.375 11.742 11.766 1 96.12 263 ASP A O 1
ATOM 2032 N N . PRO A 1 264 ? 9.297 13.359 10.602 1 97.12 264 PRO A N 1
ATOM 2033 C CA . PRO A 1 264 ? 8.328 13.539 11.68 1 97.12 264 PRO A CA 1
ATOM 2034 C C . PRO A 1 264 ? 7.629 12.234 12.07 1 97.12 264 PRO A C 1
ATOM 2036 O O . PRO A 1 264 ? 7.27 12.047 13.234 1 97.12 264 PRO A O 1
ATOM 2039 N N . LYS A 1 265 ? 7.438 11.359 11.141 1 95.31 265 LYS A N 1
ATOM 2040 C CA . LYS A 1 265 ? 6.848 10.062 11.461 1 95.31 265 LYS A CA 1
ATOM 2041 C C . LYS A 1 265 ? 7.691 9.312 12.484 1 95.31 265 LYS A C 1
ATOM 2043 O O . LYS A 1 265 ? 7.152 8.664 13.383 1 95.31 265 LYS A O 1
ATOM 2048 N N . ILE A 1 266 ? 8.969 9.422 12.367 1 95.88 266 ILE A N 1
ATOM 2049 C CA . ILE A 1 266 ? 9.891 8.789 13.312 1 95.88 266 ILE A CA 1
ATOM 2050 C C . ILE A 1 266 ? 9.844 9.531 14.648 1 95.88 266 ILE A C 1
ATOM 2052 O O . ILE A 1 266 ? 9.789 8.906 15.711 1 95.88 266 ILE A O 1
ATOM 2056 N N . SER A 1 267 ? 9.836 10.891 14.617 1 97.31 267 SER A N 1
ATOM 2057 C CA . SER A 1 267 ? 9.781 11.695 15.828 1 97.31 267 SER A CA 1
ATOM 2058 C C . SER A 1 267 ? 8.578 11.32 16.688 1 97.31 267 SER A C 1
ATOM 2060 O O . SER A 1 267 ? 8.703 11.109 17.891 1 97.31 267 SER A O 1
ATOM 2062 N N . PHE A 1 268 ? 7.484 11.227 16.062 1 97.19 268 PHE A N 1
ATOM 2063 C CA . PHE A 1 268 ? 6.258 10.953 16.812 1 97.19 268 PHE A CA 1
ATOM 2064 C C . PHE A 1 268 ? 6.188 9.492 17.234 1 97.19 268 PHE A C 1
ATOM 2066 O O . PHE A 1 268 ? 5.629 9.164 18.281 1 97.19 268 PHE A O 1
ATOM 2073 N N . GLU A 1 269 ? 6.754 8.625 16.391 1 93.62 269 GLU A N 1
ATOM 2074 C CA . GLU A 1 269 ? 6.789 7.211 16.75 1 93.62 269 GLU A CA 1
ATOM 2075 C C . GLU A 1 269 ? 7.652 6.965 17.984 1 93.62 269 GLU A C 1
ATOM 2077 O O . GLU A 1 269 ? 7.289 6.168 18.844 1 93.62 269 GLU A O 1
ATOM 2082 N N . THR A 1 270 ? 8.758 7.695 18.078 1 94.5 270 THR A N 1
ATOM 2083 C CA . THR A 1 270 ? 9.734 7.434 19.125 1 94.5 270 THR A CA 1
ATOM 2084 C C . THR A 1 270 ? 9.508 8.367 20.312 1 94.5 270 THR A C 1
ATOM 2086 O O . THR A 1 270 ? 10.188 8.25 21.344 1 94.5 270 THR A O 1
ATOM 2089 N N . GLY A 1 271 ? 8.609 9.281 20.188 1 95.38 271 GLY A N 1
ATOM 2090 C CA . GLY A 1 271 ? 8.297 10.195 21.281 1 95.38 271 GLY A CA 1
ATOM 2091 C C . GLY A 1 271 ? 9.211 11.398 21.328 1 95.38 271 GLY A C 1
ATOM 2092 O O . GLY A 1 271 ? 9.273 12.102 22.344 1 95.38 271 GLY A O 1
ATOM 2093 N N . ASN A 1 272 ? 9.922 11.641 20.266 1 95.56 272 ASN A N 1
ATOM 2094 C CA . ASN A 1 272 ? 10.836 12.773 20.188 1 95.56 272 ASN A CA 1
ATOM 2095 C C . ASN A 1 272 ? 10.125 14.023 19.656 1 95.56 272 ASN A C 1
ATOM 2097 O O . ASN A 1 272 ? 10.492 14.547 18.609 1 95.56 272 ASN A O 1
ATOM 2101 N N . PHE A 1 273 ? 9.172 14.523 20.328 1 96.56 273 PHE A N 1
ATOM 2102 C CA . PHE A 1 273 ? 8.414 15.727 19.984 1 96.56 273 PHE A CA 1
ATOM 2103 C C . PHE A 1 273 ? 7.914 16.422 21.25 1 96.56 273 PHE A C 1
ATOM 2105 O O . PHE A 1 273 ? 7.984 15.852 22.344 1 96.56 273 PHE A O 1
ATOM 2112 N N . TYR A 1 274 ? 7.559 17.609 21.172 1 96.25 274 TYR A N 1
ATOM 2113 C CA . TYR A 1 274 ? 6.996 18.328 22.312 1 96.25 274 TYR A CA 1
ATOM 2114 C C . TYR A 1 274 ? 5.609 17.781 22.656 1 96.25 274 TYR A C 1
ATOM 2116 O O . TYR A 1 274 ? 4.656 17.969 21.891 1 96.25 274 TYR A O 1
ATOM 2124 N N . LYS A 1 275 ? 5.5 17.172 23.812 1 96.31 275 LYS A N 1
ATOM 2125 C CA . 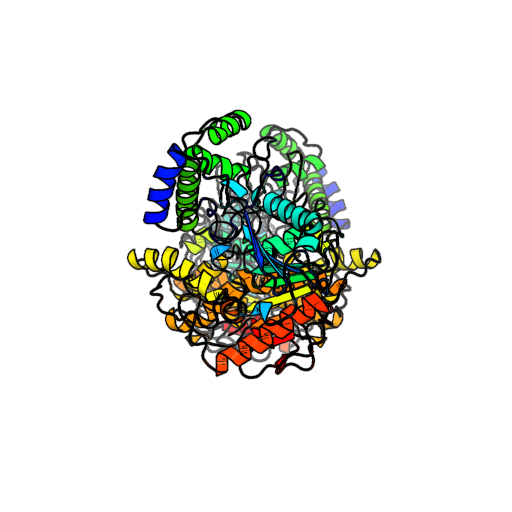LYS A 1 275 ? 4.277 16.547 24.281 1 96.31 275 LYS A CA 1
ATOM 2126 C C . LYS A 1 275 ? 3.389 17.547 25.016 1 96.31 275 LYS A C 1
ATOM 2128 O O . LYS A 1 275 ? 3.77 18.062 26.062 1 96.31 275 LYS A O 1
ATOM 2133 N N . MET A 1 276 ? 2.248 17.766 24.484 1 96.94 276 MET A N 1
ATOM 2134 C CA . MET A 1 276 ? 1.35 18.766 25.047 1 96.94 276 MET A CA 1
ATOM 2135 C C . MET A 1 276 ? -0.106 18.406 24.766 1 96.94 276 MET A C 1
ATOM 2137 O O . MET A 1 276 ? -0.389 17.578 23.906 1 96.94 276 MET A O 1
ATOM 2141 N N . PRO A 1 277 ? -1.033 19.031 25.516 1 98.25 277 PRO A N 1
ATOM 2142 C CA . PRO A 1 277 ? -2.438 18.859 25.141 1 98.25 277 PRO A CA 1
ATOM 2143 C C . PRO A 1 277 ? -2.73 19.312 23.719 1 98.25 277 PRO A C 1
ATOM 2145 O O . PRO A 1 277 ? -2.211 20.344 23.281 1 98.25 277 PRO A O 1
ATOM 2148 N N . THR A 1 278 ? -3.469 18.453 23.031 1 98.75 278 THR A N 1
ATOM 2149 C CA . THR A 1 278 ? -3.701 18.75 21.609 1 98.75 278 THR A CA 1
ATOM 2150 C C . THR A 1 278 ? -5.156 18.469 21.234 1 98.75 278 THR A C 1
ATOM 2152 O O . THR A 1 278 ? -5.758 17.516 21.734 1 98.75 278 THR A O 1
ATOM 2155 N N . MET A 1 279 ? -5.762 19.359 20.484 1 98.88 279 MET A N 1
ATOM 2156 C CA . MET A 1 279 ? -7.004 19.109 19.766 1 98.88 279 MET A CA 1
ATOM 2157 C C . MET A 1 279 ? -6.723 18.734 18.312 1 98.88 279 MET A C 1
ATOM 2159 O O . MET A 1 279 ? -5.91 19.391 17.641 1 98.88 279 MET A O 1
ATOM 2163 N N . VAL A 1 280 ? -7.27 17.625 17.844 1 98.88 280 VAL A N 1
ATOM 2164 C CA . VAL A 1 280 ? -7.035 17.141 16.5 1 98.88 280 VAL A CA 1
ATOM 2165 C C . VAL A 1 280 ? -8.367 16.828 15.82 1 98.88 280 VAL A C 1
ATOM 2167 O O . VAL A 1 280 ? -9.266 16.25 16.438 1 98.88 280 VAL A O 1
ATOM 2170 N N . GLY A 1 281 ? -8.516 17.25 14.539 1 98.75 281 GLY A N 1
ATOM 2171 C CA . GLY A 1 281 ? -9.789 16.906 13.922 1 98.75 281 GLY A CA 1
ATOM 2172 C C . GLY A 1 281 ? -9.773 17.016 12.414 1 98.75 281 GLY A C 1
ATOM 2173 O O . GLY A 1 281 ? -8.75 17.375 11.82 1 98.75 281 GLY A O 1
ATOM 2174 N N . VAL A 1 282 ? -10.867 16.562 11.766 1 98.75 282 VAL A N 1
ATOM 2175 C CA . VAL A 1 282 ? -11.062 16.531 10.32 1 98.75 282 VAL A CA 1
ATOM 2176 C C . VAL A 1 282 ? -12.484 16.969 9.984 1 98.75 282 VAL A C 1
ATOM 2178 O O . VAL A 1 282 ? -13.305 17.188 10.883 1 98.75 282 VAL A O 1
ATOM 2181 N N . THR A 1 283 ? -12.766 17.141 8.695 1 98.75 283 THR A N 1
ATOM 2182 C CA . THR A 1 283 ? -14.125 17.375 8.219 1 98.75 283 THR A CA 1
ATOM 2183 C C . THR A 1 283 ? -14.688 16.109 7.562 1 98.75 283 THR A C 1
ATOM 2185 O O . THR A 1 283 ? -13.93 15.258 7.113 1 98.75 283 THR A O 1
ATOM 2188 N N . LYS A 1 284 ? -15.945 16.031 7.477 1 98.56 284 LYS A N 1
ATOM 2189 C CA . LYS A 1 284 ? -16.656 14.836 7.016 1 98.56 284 LYS A CA 1
ATOM 2190 C C . LYS A 1 284 ? -16.266 14.492 5.578 1 98.56 284 LYS A C 1
ATOM 2192 O O . LYS A 1 284 ? -16.031 13.328 5.254 1 98.56 284 LYS A O 1
ATOM 2197 N N . HIS A 1 285 ? -16.188 15.461 4.719 1 98.38 285 HIS A N 1
ATOM 2198 C CA . HIS A 1 285 ? -15.984 15.242 3.291 1 98.38 285 HIS A CA 1
ATOM 2199 C C . HIS A 1 285 ? -14.609 15.727 2.852 1 98.38 285 HIS A C 1
ATOM 2201 O O . HIS A 1 285 ? -14.477 16.359 1.804 1 98.38 285 HIS A O 1
ATOM 2207 N N . GLU A 1 286 ? -13.562 15.445 3.662 1 97.56 286 GLU A N 1
ATOM 2208 C CA . GLU A 1 286 ? -12.188 15.82 3.352 1 97.56 286 GLU A CA 1
ATOM 2209 C C . GLU A 1 286 ? -11.828 15.484 1.907 1 97.56 286 GLU A C 1
ATOM 2211 O O . GLU A 1 286 ? -11.141 16.25 1.234 1 97.56 286 GLU A O 1
ATOM 2216 N N . GLY A 1 287 ? -12.375 14.391 1.417 1 96.69 287 GLY A N 1
ATOM 2217 C CA . GLY A 1 287 ? -11.914 13.789 0.178 1 96.69 287 GLY A CA 1
ATOM 2218 C C . GLY A 1 287 ? -12.391 14.523 -1.061 1 96.69 287 GLY A C 1
ATOM 2219 O O . GLY A 1 287 ? -11.867 14.305 -2.156 1 96.69 287 GLY A O 1
ATOM 2220 N N . THR A 1 288 ? -13.398 15.43 -0.959 1 95.44 288 THR A N 1
ATOM 2221 C CA . THR A 1 288 ? -13.93 16.109 -2.139 1 95.44 288 THR A CA 1
ATOM 2222 C C . THR A 1 288 ? -12.883 17.016 -2.766 1 95.44 288 THR A C 1
ATOM 2224 O O . THR A 1 288 ? -12.867 17.203 -3.984 1 95.44 288 THR A O 1
ATOM 2227 N N . PHE A 1 289 ? -12.031 17.484 -1.944 1 90.12 289 PHE A N 1
ATOM 2228 C CA . PHE A 1 289 ? -10.938 18.328 -2.426 1 90.12 289 PHE A CA 1
ATOM 2229 C C . PHE A 1 289 ? -10.031 17.547 -3.373 1 90.12 289 PHE A C 1
ATOM 2231 O O . PHE A 1 289 ? -9.789 17.984 -4.504 1 90.12 289 PHE A O 1
ATOM 2238 N N . PHE A 1 290 ? -9.625 16.391 -3.018 1 88.88 290 PHE A N 1
ATOM 2239 C CA . PHE A 1 290 ? -8.68 15.594 -3.795 1 88.88 290 PHE A CA 1
ATOM 2240 C C . PHE A 1 290 ? -9.383 14.93 -4.973 1 88.88 290 PHE A C 1
ATOM 2242 O O . PHE A 1 290 ? -8.781 14.742 -6.035 1 88.88 290 PHE A O 1
ATOM 2249 N N . LEU A 1 291 ? -10.633 14.539 -4.746 1 91.06 291 LEU A N 1
ATOM 2250 C CA . LEU A 1 291 ? -11.375 13.984 -5.871 1 91.06 291 LEU A CA 1
ATOM 2251 C C . LEU A 1 291 ? -11.523 15.008 -6.988 1 91.06 291 LEU A C 1
ATOM 2253 O O . LEU A 1 291 ? -11.5 14.656 -8.172 1 91.06 291 LEU A O 1
ATOM 2257 N N . GLY A 1 292 ? -11.727 16.281 -6.617 1 87.56 292 GLY A N 1
ATOM 2258 C CA . GLY A 1 292 ? -11.742 17.344 -7.609 1 87.56 292 GLY A CA 1
ATOM 2259 C C . GLY A 1 292 ? -10.477 17.406 -8.445 1 87.56 292 GLY A C 1
ATOM 2260 O O . GLY A 1 292 ? -10.539 17.547 -9.664 1 87.56 292 GLY A O 1
ATOM 2261 N N . ASN A 1 293 ? -9.312 17.234 -7.785 1 80.81 293 ASN A N 1
ATOM 2262 C CA . ASN A 1 293 ? -8.039 17.219 -8.484 1 80.81 293 ASN A CA 1
ATOM 2263 C C . ASN A 1 293 ? -7.945 16.031 -9.453 1 80.81 293 ASN A C 1
ATOM 2265 O O . ASN A 1 293 ? -7.488 16.188 -10.586 1 80.81 293 ASN A O 1
ATOM 2269 N N . ILE A 1 294 ? -8.398 14.883 -8.969 1 81.25 294 ILE A N 1
ATOM 2270 C CA . ILE A 1 294 ? -8.375 13.672 -9.781 1 81.25 294 ILE A CA 1
ATOM 2271 C C . ILE A 1 294 ? -9.289 13.844 -10.992 1 81.25 294 ILE A C 1
ATOM 2273 O O . ILE A 1 294 ? -8.93 13.477 -12.109 1 81.25 294 ILE A O 1
ATOM 2277 N N . TYR A 1 295 ? -10.406 14.406 -10.711 1 83.06 295 TYR A N 1
ATOM 2278 C CA . TYR A 1 295 ? -11.383 14.609 -11.773 1 83.06 295 TYR A CA 1
ATOM 2279 C C . TYR A 1 295 ? -10.852 15.562 -12.828 1 83.06 295 TYR A C 1
ATOM 2281 O O . TYR A 1 295 ? -10.93 15.281 -14.031 1 83.06 295 TYR A O 1
ATOM 2289 N N . GLU A 1 296 ? -10.336 16.641 -12.484 1 77.69 296 GLU A N 1
ATOM 2290 C CA . GLU A 1 296 ? -9.859 17.672 -13.391 1 77.69 296 GLU A CA 1
ATOM 2291 C C . GLU A 1 296 ? -8.641 17.203 -14.18 1 77.69 296 GLU A C 1
ATOM 2293 O O . GLU A 1 296 ? -8.555 17.406 -15.391 1 77.69 296 GLU A O 1
ATOM 2298 N N . TYR A 1 297 ? -7.777 16.562 -13.531 1 71.94 297 TYR A N 1
ATOM 2299 C CA . TYR A 1 297 ? -6.473 16.359 -14.148 1 71.94 297 TYR A CA 1
ATOM 2300 C C . TYR A 1 297 ? -6.379 14.961 -14.758 1 71.94 297 TYR A C 1
ATOM 2302 O O . TYR A 1 297 ? -5.602 14.734 -15.688 1 71.94 297 TYR A O 1
ATOM 2310 N N . ILE A 1 298 ? -7.133 14.039 -14.281 1 69.31 298 ILE A N 1
ATOM 2311 C CA . ILE A 1 298 ? -6.895 12.664 -14.719 1 69.31 298 ILE A CA 1
ATOM 2312 C C . ILE A 1 298 ? -8.117 12.141 -15.477 1 69.31 298 ILE A C 1
ATOM 2314 O O . ILE A 1 298 ? -8 11.703 -16.625 1 69.31 298 ILE A O 1
ATOM 2318 N N . LEU A 1 299 ? -9.266 12.297 -14.906 1 67.88 299 LEU A N 1
ATOM 2319 C CA . LEU A 1 299 ? -10.438 11.633 -15.461 1 67.88 299 LEU A CA 1
ATOM 2320 C C . LEU A 1 299 ? -11 12.414 -16.641 1 67.88 299 LEU A C 1
ATOM 2322 O O . LEU A 1 299 ? -11.406 11.828 -17.656 1 67.88 299 LEU A O 1
ATOM 2326 N N . GLU A 1 300 ? -10.977 13.688 -16.547 1 66.94 300 GLU A N 1
ATOM 2327 C CA . GLU A 1 300 ? -11.492 14.508 -17.641 1 66.94 300 GLU A CA 1
ATOM 2328 C C . GLU A 1 300 ? -10.562 14.461 -18.844 1 66.94 300 GLU A C 1
ATOM 2330 O O . GLU A 1 300 ? -11.023 14.398 -19.984 1 66.94 300 GLU A O 1
ATOM 2335 N N . ARG A 1 301 ? -9.375 14.344 -18.578 1 64.12 301 ARG A N 1
ATOM 2336 C CA . ARG A 1 301 ? -8.414 14.32 -19.672 1 64.12 301 ARG A CA 1
ATOM 2337 C C . ARG A 1 301 ? -8.398 12.953 -20.359 1 64.12 301 ARG A C 1
ATOM 2339 O O . ARG A 1 301 ? -8.289 12.867 -21.578 1 64.12 301 ARG A O 1
ATOM 2346 N N . LYS A 1 302 ? -8.484 11.883 -19.562 1 62.31 302 LYS A N 1
ATOM 2347 C CA . LYS A 1 302 ? -8.477 10.539 -20.141 1 62.31 302 LYS A CA 1
ATOM 2348 C C . LYS A 1 302 ? -9.773 10.266 -20.906 1 62.31 302 LYS A C 1
ATOM 2350 O O . LYS A 1 302 ? -9.75 9.633 -21.953 1 62.31 302 LYS A O 1
ATOM 2355 N N . THR A 1 303 ? -10.914 10.656 -20.297 1 56.97 303 THR A N 1
ATOM 2356 C CA . THR A 1 303 ? -12.188 10.469 -20.984 1 56.97 303 THR A CA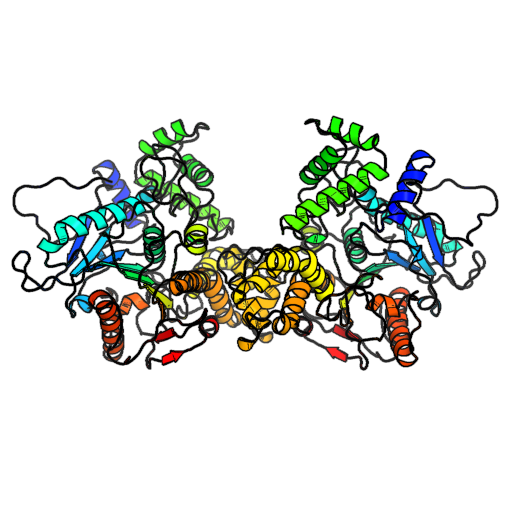 1
ATOM 2357 C C . THR A 1 303 ? -12.234 11.266 -22.281 1 56.97 303 THR A C 1
ATOM 2359 O O . THR A 1 303 ? -12.867 10.852 -23.25 1 56.97 303 THR A O 1
ATOM 2362 N N . ALA A 1 304 ? -11.641 12.375 -22.281 1 53.84 304 ALA A N 1
ATOM 2363 C CA . ALA A 1 304 ? -11.562 13.172 -23.5 1 53.84 304 ALA A CA 1
ATOM 2364 C C . ALA A 1 304 ? -10.773 12.445 -24.594 1 53.84 304 ALA A C 1
ATOM 2366 O O . ALA A 1 304 ? -11.023 12.625 -25.781 1 53.84 304 ALA A O 1
ATOM 2367 N N . ASN A 1 305 ? -9.938 11.602 -24.078 1 52.28 305 ASN A N 1
ATOM 2368 C CA . ASN A 1 305 ? -9.109 10.914 -25.062 1 52.28 305 ASN A CA 1
ATOM 2369 C C . ASN A 1 305 ? -9.688 9.539 -25.422 1 52.28 305 ASN A C 1
ATOM 2371 O O . ASN A 1 305 ? -8.984 8.688 -25.969 1 52.28 305 ASN A O 1
ATOM 2375 N N . ASN A 1 306 ? -11.023 9.188 -25.281 1 49.22 306 ASN A N 1
ATOM 2376 C CA . ASN A 1 306 ? -11.852 8.062 -25.719 1 49.22 306 ASN A CA 1
ATOM 2377 C C . ASN A 1 306 ? -11.359 6.746 -25.109 1 49.22 306 ASN A C 1
ATOM 2379 O O . ASN A 1 306 ? -11.617 5.676 -25.672 1 49.22 306 ASN A O 1
ATOM 2383 N N . LYS A 1 307 ? -10.391 6.695 -24.344 1 49.44 307 LYS A N 1
ATOM 2384 C CA . LYS A 1 307 ? -10.008 5.371 -23.875 1 49.44 307 LYS A CA 1
ATOM 2385 C C . LYS A 1 307 ? -10.922 4.902 -22.75 1 49.44 307 LYS A C 1
ATOM 2387 O O . LYS A 1 307 ? -10.938 5.496 -21.672 1 49.44 307 LYS A O 1
ATOM 2392 N N . ARG A 1 308 ? -12.023 4.191 -23.156 1 45.91 308 ARG A N 1
ATOM 2393 C CA . ARG A 1 308 ? -12.93 3.623 -22.172 1 45.91 308 ARG A CA 1
ATOM 2394 C C . ARG A 1 308 ? -12.219 2.586 -21.312 1 45.91 308 ARG A C 1
ATOM 2396 O O . ARG A 1 308 ? -11.953 1.47 -21.766 1 45.91 308 ARG A O 1
ATOM 2403 N N . PRO A 1 309 ? -11.414 2.902 -20.344 1 48.78 309 PRO A N 1
ATOM 2404 C CA . PRO A 1 309 ? -10.883 1.799 -19.547 1 48.78 309 PRO A CA 1
ATOM 2405 C C . PRO A 1 309 ? -11.977 0.899 -18.984 1 48.78 309 PRO A C 1
ATOM 2407 O O . PRO A 1 309 ? -13.133 1.317 -18.875 1 48.78 309 PRO A O 1
ATOM 2410 N N . GLN A 1 310 ? -11.805 -0.353 -19.031 1 51.31 310 GLN A N 1
ATOM 2411 C CA . GLN A 1 310 ? -12.703 -1.13 -18.188 1 51.31 310 GLN A CA 1
ATOM 2412 C C . GLN A 1 310 ? -12.938 -0.429 -16.859 1 51.31 310 GLN A C 1
ATOM 2414 O O . GLN A 1 310 ? -12.023 -0.321 -16.031 1 51.31 310 GLN A O 1
ATOM 2419 N N . LEU A 1 311 ? -14 0.447 -16.75 1 54.72 311 LEU A N 1
ATOM 2420 C CA . LEU A 1 311 ? -14.391 1.539 -15.859 1 54.72 311 LEU A CA 1
ATOM 2421 C C . LEU A 1 311 ? -14.453 1.074 -14.406 1 54.72 311 LEU A C 1
ATOM 2423 O O . LEU A 1 311 ? -14.211 1.861 -13.492 1 54.72 311 LEU A O 1
ATOM 2427 N N . ASP A 1 312 ? -14.461 -0.315 -14.25 1 59.09 312 ASP A N 1
ATOM 2428 C CA . ASP A 1 312 ? -14.836 -0.716 -12.898 1 59.09 312 ASP A CA 1
ATOM 2429 C C . ASP A 1 312 ? -13.68 -0.515 -11.922 1 59.09 312 ASP A C 1
ATOM 2431 O O . ASP A 1 312 ? -13.883 -0.034 -10.805 1 59.09 312 ASP A O 1
ATOM 2435 N N . ASP A 1 313 ? -12.406 -0.827 -12.359 1 73.44 313 ASP A N 1
ATOM 2436 C CA . ASP A 1 313 ? -11.305 -0.755 -11.398 1 73.44 313 ASP A CA 1
ATOM 2437 C C . ASP A 1 313 ? -10.5 0.532 -11.578 1 73.44 313 ASP A C 1
ATOM 2439 O O . ASP A 1 313 ? -9.711 0.907 -10.711 1 73.44 313 ASP A O 1
ATOM 2443 N N . PHE A 1 314 ? -10.898 1.224 -12.57 1 79.62 314 PHE A N 1
ATOM 2444 C CA . PHE A 1 314 ? -10.086 2.361 -12.977 1 79.62 314 PHE A CA 1
ATOM 2445 C C . PHE A 1 314 ? -10.133 3.467 -11.93 1 79.62 314 PHE A C 1
ATOM 2447 O O . PHE A 1 314 ? -9.086 3.961 -11.5 1 79.62 314 PHE A O 1
ATOM 2454 N N . PHE A 1 315 ? -11.312 3.707 -11.422 1 83 315 PHE A N 1
ATOM 2455 C CA . PHE A 1 315 ? -11.477 4.848 -10.531 1 83 315 PHE A CA 1
ATOM 2456 C C . PHE A 1 315 ? -10.805 4.586 -9.188 1 83 315 PHE A C 1
ATOM 2458 O O . PHE A 1 315 ? -10.141 5.465 -8.641 1 83 315 PHE A O 1
ATOM 2465 N N . THR A 1 316 ? -10.977 3.346 -8.68 1 88.81 316 THR A N 1
ATOM 2466 C CA . THR A 1 316 ? -10.344 2.994 -7.41 1 88.81 316 THR A CA 1
ATOM 2467 C C . THR A 1 316 ? -8.828 2.996 -7.543 1 88.81 316 THR A C 1
ATOM 2469 O O . THR A 1 316 ? -8.117 3.49 -6.66 1 88.81 316 THR A O 1
ATOM 2472 N N . GLU A 1 317 ? -8.367 2.502 -8.641 1 86.31 317 GLU A N 1
ATOM 2473 C CA . GLU A 1 317 ? -6.93 2.453 -8.883 1 86.31 317 GLU A CA 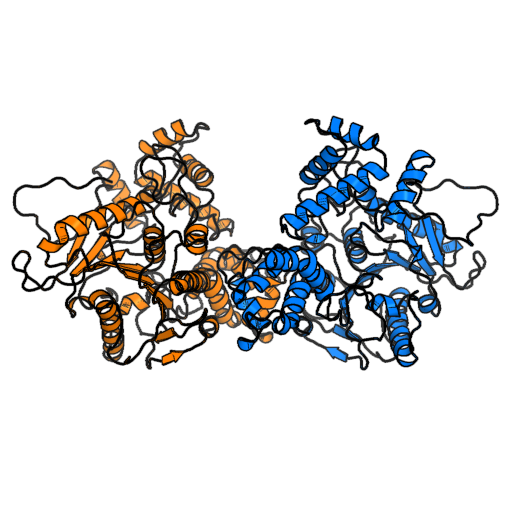1
ATOM 2474 C C . GLU A 1 317 ? -6.34 3.857 -8.977 1 86.31 317 GLU A C 1
ATOM 2476 O O . GLU A 1 317 ? -5.254 4.117 -8.445 1 86.31 317 GLU A O 1
ATOM 2481 N N . VAL A 1 318 ? -7.023 4.695 -9.641 1 85.38 318 VAL A N 1
ATOM 2482 C CA . VAL A 1 318 ? -6.555 6.066 -9.812 1 85.38 318 VAL A CA 1
ATOM 2483 C C . VAL A 1 318 ? -6.504 6.77 -8.453 1 85.38 318 VAL A C 1
ATOM 2485 O O . VAL A 1 318 ? -5.535 7.469 -8.148 1 85.38 318 VAL A O 1
ATOM 2488 N N . ALA A 1 319 ? -7.543 6.551 -7.648 1 89.06 319 ALA A N 1
ATOM 2489 C CA . ALA A 1 319 ? -7.598 7.18 -6.332 1 89.06 319 ALA A CA 1
ATOM 2490 C C . ALA A 1 319 ? -6.465 6.688 -5.438 1 89.06 319 ALA A C 1
ATOM 2492 O O . ALA A 1 319 ? -5.816 7.477 -4.75 1 89.06 319 ALA A O 1
ATOM 2493 N N . LEU A 1 320 ? -6.219 5.367 -5.461 1 90.81 320 LEU A N 1
ATOM 2494 C CA . LEU A 1 320 ? -5.152 4.801 -4.648 1 90.81 320 LEU A CA 1
ATOM 2495 C C . LEU A 1 320 ? -3.787 5.277 -5.133 1 90.81 320 LEU A C 1
ATOM 2497 O O . LEU A 1 320 ? -2.928 5.641 -4.324 1 90.81 320 LEU A O 1
ATOM 2501 N N . LYS A 1 321 ? -3.604 5.316 -6.41 1 86.5 321 LYS A N 1
ATOM 2502 C CA . LYS A 1 321 ? -2.34 5.777 -6.98 1 86.5 321 LYS A CA 1
ATOM 2503 C C . LYS A 1 321 ? -2.084 7.242 -6.633 1 86.5 321 LYS A C 1
ATOM 2505 O O . LYS A 1 321 ? -0.962 7.617 -6.285 1 86.5 321 LYS A O 1
ATOM 2510 N N . PHE A 1 322 ? -3.139 8.016 -6.777 1 85.38 322 PHE A N 1
ATOM 2511 C CA . PHE A 1 322 ? -3.033 9.43 -6.426 1 85.38 322 PHE A CA 1
ATOM 2512 C C . PHE A 1 322 ? -2.652 9.594 -4.957 1 85.38 322 PHE A C 1
ATOM 2514 O O . PHE A 1 322 ? -1.938 10.539 -4.602 1 85.38 322 PHE A O 1
ATOM 2521 N N . SER A 1 323 ? -3.039 8.656 -4.16 1 88.12 323 SER A N 1
ATOM 2522 C CA . SER A 1 323 ? -2.754 8.695 -2.729 1 88.12 323 SER A CA 1
ATOM 2523 C C . SER A 1 323 ? -1.375 8.125 -2.424 1 88.12 323 SER A C 1
ATOM 2525 O O . SER A 1 323 ? -0.974 8.039 -1.262 1 88.12 323 SER A O 1
ATOM 2527 N N . GLY A 1 324 ? -0.636 7.707 -3.463 1 86.75 324 GLY A N 1
ATOM 2528 C CA . GLY A 1 324 ? 0.703 7.164 -3.291 1 86.75 324 GLY A CA 1
ATOM 2529 C C . GLY A 1 324 ? 0.708 5.723 -2.822 1 86.75 324 GLY A C 1
ATOM 2530 O O . GLY A 1 324 ? 1.712 5.238 -2.295 1 86.75 324 GLY A O 1
ATOM 2531 N N . ILE A 1 325 ? -0.396 5.008 -2.922 1 91.25 325 ILE A N 1
ATOM 2532 C CA . ILE A 1 325 ? -0.507 3.625 -2.469 1 91.25 325 ILE A CA 1
ATOM 2533 C C . ILE A 1 325 ? -0.282 2.678 -3.646 1 91.25 325 ILE A C 1
ATOM 2535 O O . ILE A 1 325 ? -1.01 2.73 -4.641 1 91.25 325 ILE A O 1
ATOM 2539 N N . GLU A 1 326 ? 0.728 1.864 -3.498 1 88.25 326 GLU A N 1
ATOM 2540 C CA . GLU A 1 326 ? 1 0.836 -4.5 1 88.25 326 GLU A CA 1
ATOM 2541 C C . GLU A 1 326 ? 0.224 -0.443 -4.203 1 88.25 326 GLU A C 1
ATOM 2543 O O . GLU A 1 326 ? 0.346 -1.01 -3.113 1 88.25 326 GLU A O 1
ATOM 2548 N N . ASP A 1 327 ? -0.617 -0.846 -5.059 1 92.06 327 ASP A N 1
ATOM 2549 C CA . ASP A 1 327 ? -1.415 -2.059 -4.91 1 92.06 327 ASP A CA 1
ATOM 2550 C C . ASP A 1 327 ? -1.038 -3.098 -5.965 1 92.06 327 ASP A C 1
ATOM 2552 O O . ASP A 1 327 ? -1.787 -3.32 -6.918 1 92.06 327 ASP A O 1
ATOM 2556 N N . THR A 1 328 ? 0.012 -3.811 -5.723 1 89.56 328 THR A N 1
ATOM 2557 C CA . THR A 1 328 ? 0.6 -4.676 -6.742 1 89.56 328 THR A CA 1
ATOM 2558 C C . THR A 1 328 ? -0.192 -5.973 -6.871 1 89.56 328 THR A C 1
ATOM 2560 O O . THR A 1 328 ? -0.241 -6.57 -7.949 1 89.56 328 THR A O 1
ATOM 2563 N N . THR A 1 329 ? -0.891 -6.457 -5.859 1 92.75 329 THR A N 1
ATOM 2564 C CA . THR A 1 329 ? -1.562 -7.75 -5.867 1 92.75 329 THR A CA 1
ATOM 2565 C C . THR A 1 329 ? -3.068 -7.578 -6.027 1 92.75 329 THR A C 1
ATOM 2567 O O . THR A 1 329 ? -3.781 -8.547 -6.312 1 92.75 329 THR A O 1
ATOM 2570 N N . GLY A 1 330 ? -3.537 -6.344 -5.77 1 94.69 330 GLY A N 1
ATOM 2571 C CA . GLY A 1 330 ? -4.969 -6.086 -5.809 1 94.69 330 GLY A CA 1
ATOM 2572 C C . GLY A 1 330 ? -5.637 -6.219 -4.453 1 94.69 330 GLY A C 1
ATOM 2573 O O . GLY A 1 330 ? -6.828 -5.938 -4.316 1 94.69 330 GLY A O 1
ATOM 2574 N N . ALA A 1 331 ? -4.898 -6.562 -3.426 1 96.38 331 ALA A N 1
ATOM 2575 C CA . ALA A 1 331 ? -5.457 -6.801 -2.098 1 96.38 331 ALA A CA 1
ATOM 2576 C C . ALA A 1 331 ? -6.055 -5.52 -1.519 1 96.38 331 ALA A C 1
ATOM 2578 O O . ALA A 1 331 ? -7.18 -5.527 -1.011 1 96.38 331 ALA A O 1
ATOM 2579 N N . ILE A 1 332 ? -5.32 -4.43 -1.632 1 96.75 332 ILE A N 1
ATOM 2580 C CA . ILE A 1 332 ? -5.762 -3.16 -1.06 1 96.75 332 ILE A CA 1
ATOM 2581 C C . ILE A 1 332 ? -7.016 -2.676 -1.784 1 96.75 332 ILE A C 1
ATOM 2583 O O . ILE A 1 332 ? -8.008 -2.318 -1.147 1 96.75 332 ILE A O 1
ATOM 2587 N N . SER A 1 333 ? -6.98 -2.75 -3.141 1 95.5 333 SER A N 1
ATOM 2588 C CA . SER A 1 333 ? -8.133 -2.322 -3.926 1 95.5 333 SER A CA 1
ATOM 2589 C C . SER A 1 333 ? -9.367 -3.152 -3.592 1 95.5 333 SER A C 1
ATOM 2591 O O . SER A 1 333 ? -10.469 -2.611 -3.463 1 95.5 333 SER A O 1
ATOM 2593 N N . ASP A 1 334 ? -9.203 -4.445 -3.459 1 96 334 ASP A N 1
ATOM 2594 C CA . ASP A 1 334 ? -10.336 -5.32 -3.168 1 96 334 ASP A CA 1
ATOM 2595 C C . ASP A 1 334 ? -10.961 -4.977 -1.819 1 96 334 ASP A C 1
ATOM 2597 O O . ASP A 1 334 ? -12.18 -4.852 -1.711 1 96 334 ASP A O 1
ATOM 2601 N N . VAL A 1 335 ? -10.141 -4.781 -0.8 1 96.62 335 VAL A N 1
ATOM 2602 C CA . VAL A 1 335 ? -10.625 -4.508 0.547 1 96.62 335 VAL A CA 1
ATOM 2603 C C . VAL A 1 335 ? -11.266 -3.121 0.594 1 96.62 335 VAL A C 1
ATOM 2605 O O . VAL A 1 335 ? -12.32 -2.936 1.208 1 96.62 335 VAL A O 1
ATOM 2608 N N . PHE A 1 336 ? -10.625 -2.143 -0.067 1 96.62 336 PHE A N 1
ATOM 2609 C CA . PHE A 1 336 ? -11.172 -0.794 -0.1 1 96.62 336 PHE A CA 1
ATOM 2610 C C . PHE A 1 336 ? -12.492 -0.768 -0.856 1 96.62 336 PHE A C 1
ATOM 2612 O O . PHE A 1 336 ? -13.445 -0.096 -0.439 1 96.62 336 PHE A O 1
ATOM 2619 N N . LYS A 1 337 ? -12.57 -1.492 -1.983 1 94.44 337 LYS A N 1
ATOM 2620 C CA . LYS A 1 337 ? -13.82 -1.551 -2.734 1 94.44 337 LYS A CA 1
ATOM 2621 C C . LYS A 1 337 ? -14.93 -2.18 -1.901 1 94.44 337 LYS A C 1
ATOM 2623 O O . LYS A 1 337 ? -16.062 -1.692 -1.897 1 94.44 337 LYS A O 1
ATOM 2628 N N . ASP A 1 338 ? -14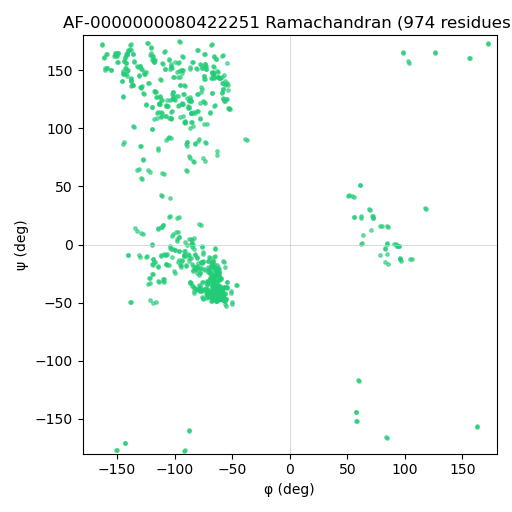.57 -3.213 -1.221 1 94.5 338 ASP A N 1
ATOM 2629 C CA . ASP A 1 338 ? -15.539 -3.895 -0.373 1 94.5 338 ASP A CA 1
ATOM 2630 C C . ASP A 1 338 ? -16.062 -2.967 0.725 1 94.5 338 ASP A C 1
ATOM 2632 O O . ASP A 1 338 ? -17.219 -3.047 1.112 1 94.5 338 ASP A O 1
ATOM 2636 N N . LYS A 1 339 ? -15.211 -2.111 1.231 1 95.38 339 LYS A N 1
ATOM 2637 C CA . LYS A 1 339 ? -15.578 -1.222 2.328 1 95.38 339 LYS A CA 1
ATOM 2638 C C . LYS A 1 339 ? -16.391 -0.027 1.822 1 95.38 339 LYS A C 1
ATOM 2640 O O . LYS A 1 339 ? -17.359 0.385 2.455 1 95.38 339 LYS A O 1
ATOM 2645 N N . PHE A 1 340 ? -16.031 0.506 0.634 1 96.5 340 PHE A N 1
ATOM 2646 C CA . PHE A 1 340 ? -16.469 1.861 0.331 1 96.5 340 PHE A CA 1
ATOM 2647 C C . PHE A 1 340 ? -17.5 1.857 -0.804 1 96.5 340 PHE A C 1
ATOM 2649 O O . PHE A 1 340 ? -18.094 2.889 -1.108 1 96.5 340 PHE A O 1
ATOM 2656 N N . PHE A 1 341 ? -17.672 0.668 -1.458 1 94.38 341 PHE A N 1
ATOM 2657 C CA . PHE A 1 341 ? -18.609 0.616 -2.578 1 94.38 341 PHE A CA 1
ATOM 2658 C C . PHE A 1 341 ? -19.562 -0.552 -2.424 1 94.38 341 PHE A C 1
ATOM 2660 O O . PHE A 1 341 ? -19.266 -1.53 -1.737 1 94.38 341 PHE A O 1
ATOM 2667 N N . GLN A 1 342 ? -20.703 -0.373 -3.027 1 90.94 342 GLN A N 1
ATOM 2668 C CA . GLN A 1 342 ? -21.578 -1.499 -3.324 1 90.94 342 GLN A CA 1
ATOM 2669 C C . GLN A 1 342 ? -21.328 -2.031 -4.734 1 90.94 342 GLN A C 1
ATOM 2671 O O . GLN A 1 342 ? -20.922 -1.283 -5.621 1 90.94 342 GLN A O 1
ATOM 2676 N N . GLN A 1 343 ? -21.547 -3.27 -4.891 1 83.5 343 GLN A N 1
ATOM 2677 C CA . GLN A 1 343 ? -21.266 -3.91 -6.172 1 83.5 343 GLN A CA 1
ATOM 2678 C C . GLN A 1 343 ? -21.984 -3.201 -7.312 1 83.5 343 GLN A C 1
ATOM 2680 O O . GLN A 1 343 ? -21.438 -3.059 -8.406 1 83.5 343 GLN A O 1
ATOM 2685 N N . ASN A 1 344 ? -23.188 -2.732 -7.07 1 86.44 344 ASN A N 1
ATOM 2686 C CA . ASN A 1 344 ? -23.984 -2.127 -8.125 1 86.44 344 ASN A CA 1
ATOM 2687 C C . ASN A 1 344 ? -23.5 -0.725 -8.469 1 86.44 344 ASN A C 1
ATOM 2689 O O . ASN A 1 344 ? -23.906 -0.148 -9.477 1 86.44 344 ASN A O 1
ATOM 2693 N N . GLU A 1 345 ? -22.531 -0.207 -7.676 1 89.62 345 GLU A N 1
ATOM 2694 C CA . GLU A 1 345 ? -21.984 1.123 -7.926 1 89.62 345 GLU A CA 1
ATOM 2695 C C . GLU A 1 345 ? -20.781 1.058 -8.852 1 89.62 345 GLU A C 1
ATOM 2697 O O . GLU A 1 345 ? -20.406 2.061 -9.461 1 89.62 345 GLU A O 1
ATOM 2702 N N . MET A 1 346 ? -20.266 -0.14 -8.914 1 84.12 346 MET A N 1
ATOM 2703 C CA . MET A 1 346 ? -18.984 -0.283 -9.594 1 84.12 346 MET A CA 1
ATOM 2704 C C . MET A 1 346 ? -19.125 -0.017 -11.086 1 84.12 346 MET A C 1
ATOM 2706 O O . MET A 1 346 ? -20.078 -0.482 -11.719 1 84.12 346 MET A O 1
ATOM 2710 N N . GLY A 1 347 ? -18.234 0.852 -11.641 1 80.31 347 GLY A N 1
ATOM 2711 C CA . GLY A 1 347 ? -18.219 1.168 -13.062 1 80.31 347 GLY A CA 1
ATOM 2712 C C . GLY A 1 347 ? -18.984 2.434 -13.398 1 80.31 347 GLY A C 1
ATOM 2713 O O . GLY A 1 347 ? -18.875 2.961 -14.5 1 80.31 347 GLY A O 1
ATOM 2714 N N . ASN A 1 348 ? -19.75 2.92 -12.469 1 85.94 348 ASN A N 1
ATOM 2715 C CA . ASN A 1 348 ? -20.484 4.18 -12.617 1 85.94 348 ASN A CA 1
ATOM 2716 C C . ASN A 1 348 ? -19.875 5.277 -11.75 1 85.94 348 ASN A C 1
ATOM 2718 O O . ASN A 1 348 ? -20.047 5.281 -10.523 1 85.94 348 ASN A O 1
ATOM 2722 N N . PHE A 1 349 ? -19.281 6.211 -12.367 1 85.62 349 PHE A N 1
ATOM 2723 C CA . PHE A 1 349 ? -18.547 7.246 -11.648 1 85.62 349 PHE A CA 1
ATOM 2724 C C . PHE A 1 349 ? -19.469 7.961 -10.656 1 85.62 349 PHE A C 1
ATOM 2726 O O . PHE A 1 349 ? -19.109 8.125 -9.484 1 85.62 349 PHE A O 1
ATOM 2733 N N . THR A 1 350 ? -20.625 8.352 -11.18 1 89.69 350 THR A N 1
ATOM 2734 C CA . THR A 1 350 ? -21.562 9.102 -10.352 1 89.69 350 THR A CA 1
ATOM 2735 C C . THR A 1 350 ? -21.953 8.305 -9.109 1 89.69 350 THR A C 1
ATOM 2737 O O . THR A 1 350 ? -21.953 8.836 -7.996 1 89.69 350 THR A O 1
ATOM 2740 N N . ALA A 1 351 ? -22.203 7.031 -9.336 1 92.19 351 ALA A N 1
ATOM 2741 C CA . ALA A 1 351 ? -22.594 6.172 -8.227 1 92.19 351 ALA A CA 1
ATOM 2742 C C . ALA A 1 351 ? -21.422 5.926 -7.281 1 92.19 351 ALA A C 1
ATOM 2744 O O . ALA A 1 351 ? -21.609 5.664 -6.09 1 92.19 351 ALA A O 1
ATOM 2745 N N . MET A 1 352 ? -20.203 6.066 -7.777 1 93.19 352 MET A N 1
ATOM 2746 C CA . MET A 1 352 ? -19.016 5.742 -7.008 1 93.19 352 MET A CA 1
ATOM 2747 C C . MET A 1 352 ? -18.5 6.969 -6.258 1 93.19 352 MET A C 1
ATOM 2749 O O . MET A 1 352 ? -17.578 6.863 -5.438 1 93.19 352 MET A O 1
ATOM 2753 N N . ILE A 1 353 ? -19.078 8.141 -6.465 1 94 353 ILE A N 1
ATOM 2754 C CA . ILE A 1 353 ? -18.578 9.414 -5.957 1 94 353 ILE A CA 1
ATOM 2755 C C . ILE A 1 353 ? -18.438 9.344 -4.438 1 94 353 ILE A C 1
ATOM 2757 O O . ILE A 1 353 ? -17.391 9.664 -3.885 1 94 353 ILE A O 1
ATOM 2761 N N . PRO A 1 354 ? -19.438 8.875 -3.688 1 96.31 354 PRO A N 1
ATOM 2762 C CA . PRO A 1 354 ? -19.281 8.852 -2.232 1 96.31 354 PRO A CA 1
ATOM 2763 C C . PRO A 1 354 ? -18.109 8 -1.781 1 96.31 354 PRO A C 1
ATOM 2765 O O . PRO A 1 354 ? -17.328 8.422 -0.92 1 96.31 354 PRO A O 1
ATOM 2768 N N . GLY A 1 355 ? -17.984 6.824 -2.406 1 96.75 355 GLY A N 1
ATOM 2769 C CA . GLY A 1 355 ? -16.875 5.949 -2.07 1 96.75 355 GLY A CA 1
ATOM 2770 C C . GLY A 1 355 ? -15.523 6.523 -2.457 1 96.75 355 GLY A C 1
ATOM 2771 O O . GLY A 1 355 ? -14.539 6.352 -1.735 1 96.75 355 GLY A O 1
ATOM 2772 N N . LEU A 1 356 ? -15.461 7.203 -3.594 1 95.5 356 LEU A N 1
ATOM 2773 C CA . LEU A 1 356 ? -14.219 7.824 -4.035 1 95.5 356 LEU A CA 1
ATOM 2774 C C . LEU A 1 356 ? -13.828 8.969 -3.107 1 95.5 356 LEU A C 1
ATOM 2776 O O . LEU A 1 356 ? -12.641 9.141 -2.805 1 95.5 356 LEU A O 1
ATOM 2780 N N . VAL A 1 357 ? -14.812 9.711 -2.613 1 97.19 357 VAL A N 1
ATOM 2781 C CA . VAL A 1 357 ? -14.57 10.758 -1.629 1 97.19 357 VAL A CA 1
ATOM 2782 C C . VAL A 1 357 ? -13.992 10.148 -0.352 1 97.19 357 VAL A C 1
ATOM 2784 O O . VAL A 1 357 ? -13.047 10.68 0.225 1 97.19 357 VAL A O 1
ATOM 2787 N N . ASP A 1 358 ? -14.562 9.008 0.025 1 98.25 358 ASP A N 1
ATOM 2788 C CA . ASP A 1 358 ? -14.094 8.328 1.228 1 98.25 358 ASP A CA 1
ATOM 2789 C C . ASP A 1 358 ? -12.648 7.855 1.069 1 98.25 358 ASP A C 1
ATOM 2791 O O . ASP A 1 358 ? -11.82 8.078 1.955 1 98.25 358 ASP A O 1
ATOM 2795 N N . ILE A 1 359 ? -12.344 7.238 -0.076 1 97 359 ILE A N 1
ATOM 2796 C CA . ILE A 1 359 ? -10.992 6.734 -0.307 1 97 359 ILE A CA 1
ATOM 2797 C C . ILE A 1 359 ? -10 7.895 -0.276 1 97 359 ILE A C 1
ATOM 2799 O O . ILE A 1 359 ? -8.984 7.836 0.428 1 97 359 ILE A O 1
ATOM 2803 N N . CYS A 1 360 ? -10.297 8.984 -0.93 1 95.25 360 CYS A N 1
ATOM 2804 C CA . CYS A 1 360 ? -9.414 10.141 -0.967 1 95.25 360 CYS A CA 1
ATOM 2805 C C . CYS A 1 360 ? -9.258 10.758 0.419 1 95.25 360 CYS A C 1
ATOM 2807 O O . CYS A 1 360 ? -8.141 11.055 0.852 1 95.25 360 CYS A O 1
ATOM 2809 N N . GLY A 1 361 ? -10.375 10.93 1.101 1 97.38 361 GLY A N 1
ATOM 2810 C CA . GLY A 1 361 ? -10.344 11.516 2.432 1 97.38 361 GLY A CA 1
ATOM 2811 C C . GLY A 1 361 ? -9.547 10.695 3.428 1 97.38 361 GLY A C 1
ATOM 2812 O O . GLY A 1 361 ? -8.742 11.242 4.184 1 97.38 361 GLY A O 1
ATOM 2813 N N . VAL A 1 362 ? -9.766 9.375 3.396 1 98.12 362 VAL A N 1
ATOM 2814 C CA . VAL A 1 362 ? -9.141 8.469 4.355 1 98.12 362 VAL A CA 1
ATOM 2815 C C . VAL A 1 362 ? -7.637 8.398 4.09 1 98.12 362 VAL A C 1
ATOM 2817 O O . VAL A 1 362 ? -6.828 8.516 5.016 1 98.12 362 VAL A O 1
ATOM 2820 N N . THR A 1 363 ? -7.246 8.289 2.857 1 96.06 363 THR A N 1
ATOM 2821 C CA . THR A 1 363 ? -5.859 7.984 2.535 1 96.06 363 THR A CA 1
ATOM 2822 C C . THR A 1 363 ? -5.004 9.25 2.572 1 96.06 363 THR A C 1
ATOM 2824 O O . THR A 1 363 ? -3.801 9.188 2.83 1 96.06 363 THR A O 1
ATOM 2827 N N . LEU A 1 364 ? -5.645 10.438 2.447 1 94.94 364 LEU A N 1
ATOM 2828 C CA . LEU A 1 364 ? -4.805 11.609 2.252 1 94.94 364 LEU A CA 1
ATOM 2829 C C . LEU A 1 364 ? -4.906 12.555 3.447 1 94.94 364 LEU A C 1
ATOM 2831 O O . LEU A 1 364 ? -4.051 13.422 3.629 1 94.94 364 LEU A O 1
ATOM 2835 N N . LEU A 1 365 ? -6.004 12.383 4.254 1 96.88 365 LEU A N 1
ATOM 2836 C CA . LEU A 1 365 ? -6.141 13.375 5.312 1 96.88 365 LEU A CA 1
ATOM 2837 C C . LEU A 1 365 ? -6.566 12.719 6.621 1 96.88 365 LEU A C 1
ATOM 2839 O O . LEU A 1 365 ? -5.902 12.883 7.648 1 96.88 365 LEU A O 1
ATOM 2843 N N . LYS A 1 366 ? -7.582 11.906 6.602 1 98.5 366 LYS A N 1
ATOM 2844 C CA . LYS A 1 366 ? -8.203 11.453 7.844 1 98.5 366 LYS A CA 1
ATOM 2845 C C . LYS A 1 366 ? -7.297 10.492 8.594 1 98.5 366 LYS A C 1
ATOM 2847 O O . LYS A 1 366 ? -7.082 10.641 9.805 1 98.5 366 LYS A O 1
ATOM 2852 N N . ALA A 1 367 ? -6.73 9.555 7.891 1 98.06 367 ALA A N 1
ATOM 2853 C CA . ALA A 1 367 ? -5.941 8.523 8.562 1 98.06 367 ALA A CA 1
ATOM 2854 C C . ALA A 1 367 ? -4.676 9.117 9.18 1 98.06 367 ALA A C 1
ATOM 2856 O O . ALA A 1 367 ? -4.32 8.797 10.312 1 98.06 367 ALA A O 1
ATOM 2857 N N . CYS A 1 368 ? -3.953 9.938 8.43 1 97.38 368 CYS A N 1
ATOM 2858 C CA . CYS A 1 368 ? -2.717 10.5 8.953 1 97.38 368 CYS A CA 1
ATOM 2859 C C . CYS A 1 368 ? -3 11.469 10.094 1 97.38 368 CYS A C 1
ATOM 2861 O O . CYS A 1 368 ? -2.211 11.578 11.031 1 97.38 368 CYS A O 1
ATOM 2863 N N . THR A 1 369 ? -4.137 12.18 10.039 1 98.62 369 THR A N 1
ATOM 2864 C CA . THR A 1 369 ? -4.539 13.062 11.133 1 98.62 369 THR A CA 1
ATOM 2865 C C . THR A 1 369 ? -4.902 12.25 12.375 1 98.62 369 THR A C 1
ATOM 2867 O O . THR A 1 369 ? -4.539 12.625 13.492 1 98.62 369 THR A O 1
ATOM 2870 N N . LEU A 1 370 ? -5.609 11.156 12.172 1 98.5 370 LEU A N 1
ATOM 2871 C CA . LEU A 1 370 ? -5.906 10.266 13.289 1 98.5 370 LEU A CA 1
ATOM 2872 C C . LEU A 1 370 ? -4.625 9.695 13.891 1 98.5 370 LEU A C 1
ATOM 2874 O O . LEU A 1 370 ? -4.52 9.547 15.109 1 98.5 370 LEU A O 1
ATOM 2878 N N . LYS A 1 371 ? -3.697 9.359 13.016 1 97.44 371 LYS A N 1
ATOM 2879 C CA . LYS A 1 371 ? -2.408 8.867 13.484 1 97.44 371 LYS A CA 1
ATOM 2880 C C . LYS A 1 371 ? -1.715 9.891 14.375 1 97.44 371 LYS A C 1
ATOM 2882 O O . LYS A 1 371 ? -1.118 9.539 15.398 1 97.44 371 LYS A O 1
ATOM 2887 N N . GLN A 1 372 ? -1.804 11.148 14 1 98.44 372 GLN A N 1
ATOM 2888 C CA . GLN A 1 372 ? -1.297 12.242 14.82 1 98.44 372 GLN A CA 1
ATOM 2889 C C . GLN A 1 372 ? -1.935 12.227 16.203 1 98.44 372 GLN A C 1
ATOM 2891 O O . GLN A 1 372 ? -1.237 12.336 17.219 1 98.44 372 GLN A O 1
ATOM 2896 N N . ALA A 1 373 ? -3.213 12.094 16.25 1 98.56 373 ALA A N 1
ATOM 2897 C CA . ALA A 1 373 ? -3.945 12.062 17.516 1 98.56 373 ALA A CA 1
ATOM 2898 C C . ALA A 1 373 ? -3.516 10.875 18.359 1 98.56 373 ALA A C 1
ATOM 2900 O O . ALA A 1 373 ? -3.293 11.008 19.562 1 98.56 373 ALA A O 1
ATOM 2901 N N . ARG A 1 374 ? -3.383 9.711 17.719 1 96.56 374 ARG A N 1
ATOM 2902 C CA . ARG A 1 374 ? -2.979 8.492 18.422 1 96.56 374 ARG A CA 1
ATOM 2903 C C . ARG A 1 374 ? -1.613 8.664 19.078 1 96.56 374 ARG A C 1
ATOM 2905 O O . ARG A 1 374 ? -1.433 8.312 20.25 1 96.56 374 ARG A O 1
ATOM 2912 N N . LYS A 1 375 ? -0.69 9.195 18.312 1 97 375 LYS A N 1
ATOM 2913 C CA . LYS A 1 375 ? 0.671 9.344 18.812 1 97 375 LYS A CA 1
ATOM 2914 C C . LYS A 1 375 ? 0.715 10.305 20 1 97 375 LYS A C 1
ATOM 2916 O O . LYS A 1 375 ? 1.394 10.039 21 1 97 375 LYS A O 1
ATOM 2921 N N . ASN A 1 376 ? -0.02 11.375 19.891 1 97.69 376 ASN A N 1
ATOM 2922 C CA . ASN A 1 376 ? -0.026 12.344 20.984 1 97.69 376 ASN A CA 1
ATOM 2923 C C . ASN A 1 376 ? -0.772 11.82 22.203 1 97.69 376 ASN A C 1
ATOM 2925 O O . ASN A 1 376 ? -0.391 12.109 23.344 1 97.69 376 ASN A O 1
ATOM 2929 N N . SER A 1 377 ? -1.806 11.047 21.984 1 97.5 377 SER A N 1
ATOM 2930 C CA . SER A 1 377 ? -2.678 10.586 23.062 1 97.5 377 SER A CA 1
ATOM 2931 C C . SER A 1 377 ? -1.945 9.625 24 1 97.5 377 SER A C 1
ATOM 2933 O O . SER A 1 377 ? -2.369 9.414 25.141 1 97.5 377 SER A O 1
ATOM 2935 N N . LYS A 1 378 ? -0.868 9.117 23.578 1 94.62 378 LYS A N 1
ATOM 2936 C CA . LYS A 1 378 ? -0.045 8.25 24.406 1 94.62 378 LYS A CA 1
ATOM 2937 C C . LYS A 1 378 ? 0.625 9.039 25.531 1 94.62 378 LYS A C 1
ATOM 2939 O O . LYS A 1 378 ? 1.027 8.469 26.547 1 94.62 378 LYS A O 1
ATOM 2944 N N . TYR A 1 379 ? 0.726 10.344 25.328 1 96.44 379 TYR A N 1
ATOM 2945 C CA . TYR A 1 379 ? 1.568 11.109 26.234 1 96.44 379 TYR A CA 1
ATOM 2946 C C . TYR A 1 379 ? 0.769 12.211 26.922 1 96.44 379 TYR A C 1
ATOM 2948 O O . TYR A 1 379 ? 1.124 12.656 28.016 1 96.44 379 TYR A O 1
ATOM 2956 N N . ASN A 1 380 ? -0.283 12.695 26.234 1 97.44 380 ASN A N 1
ATOM 2957 C CA . ASN A 1 380 ? -1.035 13.828 26.766 1 97.44 380 ASN A CA 1
ATOM 2958 C C . ASN A 1 380 ? -2.502 13.773 26.344 1 97.44 380 ASN A C 1
ATOM 2960 O O . ASN A 1 380 ? -2.863 13.031 25.438 1 97.44 380 ASN A O 1
ATOM 2964 N N . ASP A 1 381 ? -3.316 14.586 27.047 1 98.44 381 ASP A N 1
ATOM 2965 C CA . ASP A 1 381 ? -4.727 14.703 26.688 1 98.44 381 ASP A CA 1
ATOM 2966 C C . ASP A 1 381 ? -4.883 15.141 25.234 1 98.44 381 ASP A C 1
ATOM 2968 O O . ASP A 1 381 ? -4.258 16.109 24.797 1 98.44 381 ASP A O 1
ATOM 2972 N N . THR A 1 382 ? -5.578 14.359 24.5 1 98.75 382 THR A N 1
ATOM 2973 C CA . THR A 1 382 ? -5.855 14.625 23.094 1 98.75 382 THR A CA 1
ATOM 2974 C C . THR A 1 382 ? -7.359 14.617 22.828 1 98.75 382 THR A C 1
ATOM 2976 O O . THR A 1 382 ? -8.039 13.625 23.109 1 98.75 382 THR A O 1
ATOM 2979 N N . PHE A 1 383 ? -7.859 15.68 22.359 1 98.94 383 PHE A N 1
ATOM 2980 C CA . PHE A 1 383 ? -9.273 15.836 22.062 1 98.94 383 PHE A CA 1
ATOM 2981 C C . PHE A 1 383 ? -9.523 15.727 20.562 1 98.94 383 PHE A C 1
ATOM 2983 O O . PHE A 1 383 ? -9.148 16.625 19.797 1 98.94 383 PHE A O 1
ATOM 2990 N N . LEU A 1 384 ? -10.156 14.609 20.141 1 98.88 384 LEU A N 1
ATOM 2991 C CA . LEU A 1 384 ? -10.414 14.289 18.734 1 98.88 384 LEU A CA 1
ATOM 2992 C C . LEU A 1 384 ? -11.812 14.742 18.328 1 98.88 384 LEU A C 1
ATOM 2994 O O . LEU A 1 384 ? -12.773 14.578 19.078 1 98.88 384 LEU A O 1
ATOM 2998 N N . TYR A 1 385 ? -11.93 15.359 17.094 1 98.88 385 TYR A N 1
ATOM 2999 C CA . TYR A 1 385 ? -13.258 15.773 16.656 1 98.88 385 TYR A CA 1
ATOM 3000 C C . TYR A 1 385 ? -13.43 15.562 15.148 1 98.88 385 TYR A C 1
ATOM 3002 O O . TYR A 1 385 ? -12.445 15.359 14.43 1 98.88 385 TYR A O 1
ATOM 3010 N N . THR A 1 386 ? -14.609 15.516 14.688 1 98.81 386 THR A N 1
ATOM 3011 C CA . THR A 1 386 ? -14.992 15.609 13.289 1 98.81 386 THR A CA 1
ATOM 3012 C C . THR A 1 386 ? -16.047 16.703 13.086 1 98.81 386 THR A C 1
ATOM 3014 O O . THR A 1 386 ? -16.969 16.828 13.883 1 98.81 386 THR A O 1
ATOM 3017 N N . MET A 1 387 ? -15.789 17.562 12.133 1 98.81 387 MET A N 1
ATOM 3018 C CA . MET A 1 387 ? -16.781 18.547 11.711 1 98.81 387 MET A CA 1
ATOM 3019 C C . MET A 1 387 ? -17.734 17.969 10.68 1 98.81 387 MET A C 1
ATOM 3021 O O . MET A 1 387 ? -17.328 17.672 9.555 1 98.81 387 MET A O 1
ATOM 3025 N N . ASN A 1 388 ? -19 17.828 11.07 1 98.62 388 ASN A N 1
ATOM 3026 C CA . ASN A 1 388 ? -19.969 17.188 10.203 1 98.62 388 ASN A CA 1
ATOM 3027 C C . ASN A 1 388 ? -21.125 18.125 9.859 1 98.62 388 ASN A C 1
ATOM 3029 O O . ASN A 1 388 ? -22 17.781 9.07 1 98.62 388 ASN A O 1
ATOM 3033 N N . TYR A 1 389 ? -21.109 19.344 10.359 1 98.5 389 TYR A N 1
ATOM 3034 C CA . TYR A 1 389 ? -22.203 20.281 10.117 1 98.5 389 TYR A CA 1
ATOM 3035 C C . TYR A 1 389 ? -22.141 20.812 8.68 1 98.5 389 TYR A C 1
ATOM 3037 O O . TYR A 1 389 ? -21.156 21.406 8.266 1 98.5 389 TYR A O 1
ATOM 3045 N N . LEU A 1 390 ? -23.203 20.594 7.992 1 97.88 390 LEU A N 1
ATOM 3046 C CA . LEU A 1 390 ? -23.328 21.109 6.633 1 97.88 390 LEU A CA 1
ATOM 3047 C C . LEU A 1 390 ? -23.969 22.5 6.633 1 97.88 390 LEU A C 1
ATOM 3049 O O . LEU A 1 390 ? -25.172 22.625 6.859 1 97.88 390 LEU A O 1
ATOM 3053 N N . GLY A 1 391 ? -23.172 23.531 6.418 1 96.56 391 GLY A N 1
ATOM 3054 C CA . GLY A 1 391 ? -23.672 24.891 6.316 1 96.56 391 GLY A CA 1
ATOM 3055 C C . GLY A 1 391 ? -23.922 25.328 4.887 1 96.56 391 GLY A C 1
ATOM 3056 O O . GLY A 1 391 ? -23.672 24.578 3.945 1 96.56 391 GLY A O 1
ATOM 3057 N N . HIS A 1 392 ? -24.5 26.531 4.723 1 95.38 392 HIS A N 1
ATOM 3058 C CA . HIS A 1 392 ? -24.844 27.016 3.391 1 95.38 392 HIS A CA 1
ATOM 3059 C C . HIS A 1 392 ? -23.625 27.594 2.689 1 95.38 392 HIS A C 1
ATOM 3061 O O . HIS A 1 392 ? -23.625 27.781 1.47 1 95.38 392 HIS A O 1
ATOM 3067 N N . LEU A 1 393 ? -22.547 27.953 3.516 1 94.31 393 LEU A N 1
ATOM 3068 C CA . LEU A 1 393 ? -21.281 28.422 2.955 1 94.31 393 LEU A CA 1
ATOM 3069 C C . LEU A 1 393 ? -20.281 27.281 2.854 1 94.31 393 LEU A C 1
ATOM 3071 O O . LEU A 1 393 ? -20.312 26.328 3.645 1 94.31 393 LEU A O 1
ATOM 3075 N N . THR A 1 394 ? -19.406 27.359 1.854 1 94.25 394 THR A N 1
ATOM 3076 C CA . THR A 1 394 ? -18.391 26.328 1.685 1 94.25 394 THR A CA 1
ATOM 3077 C C . THR A 1 394 ? -17.094 26.922 1.18 1 94.25 394 THR A C 1
ATOM 3079 O O . THR A 1 394 ? -17.094 27.938 0.477 1 94.25 394 THR A O 1
ATOM 3082 N N . LYS A 1 395 ? -16.031 26.328 1.625 1 93.56 395 LYS A N 1
ATOM 3083 C CA . LYS A 1 395 ? -14.719 26.688 1.102 1 93.56 395 LYS A CA 1
ATOM 3084 C C . LYS A 1 395 ? -14.289 25.734 -0.01 1 93.56 395 LYS A C 1
ATOM 3086 O O . LYS A 1 395 ? -13.148 25.781 -0.472 1 93.56 395 LYS A O 1
ATOM 3091 N N . PHE A 1 396 ? -15.227 24.844 -0.397 1 92.44 396 PHE A N 1
ATOM 3092 C CA . PHE A 1 396 ? -14.961 23.953 -1.515 1 92.44 396 PHE A CA 1
ATOM 3093 C C . PHE A 1 396 ? -14.562 24.734 -2.758 1 92.44 396 PHE A C 1
ATOM 3095 O O . PHE A 1 396 ? -15.234 25.688 -3.139 1 92.44 396 PHE A O 1
ATOM 3102 N N . GLY A 1 397 ? -13.422 24.375 -3.293 1 81.75 397 GLY A N 1
ATOM 3103 C CA . GLY A 1 397 ? -12.891 25.094 -4.438 1 81.75 397 GLY A CA 1
ATOM 3104 C C . GLY A 1 397 ? -11.992 26.25 -4.043 1 81.75 397 GLY A C 1
ATOM 3105 O O . GLY A 1 397 ? -11.484 26.969 -4.906 1 81.75 397 GLY A O 1
ATOM 3106 N N . TYR A 1 398 ? -11.805 26.453 -2.725 1 71.44 398 TYR A N 1
ATOM 3107 C CA . TYR A 1 398 ? -10.945 27.469 -2.139 1 71.44 398 TYR A CA 1
ATOM 3108 C C . TYR A 1 398 ? -11.328 28.859 -2.637 1 71.44 398 TYR A C 1
ATOM 3110 O O . TYR A 1 398 ? -10.461 29.656 -3.004 1 71.44 398 TYR A O 1
ATOM 3118 N N . GLY A 1 399 ? -12.641 29.031 -2.695 1 65.75 399 GLY A N 1
ATOM 3119 C CA . GLY A 1 399 ? -13.164 30.359 -2.969 1 65.75 399 GLY A CA 1
ATOM 3120 C C . GLY A 1 399 ? -13.492 30.578 -4.434 1 65.75 399 GLY A C 1
ATOM 3121 O O . GLY A 1 399 ? -14.094 31.594 -4.793 1 65.75 399 GLY A O 1
ATOM 3122 N N . GLU A 1 400 ? -12.977 29.578 -5.238 1 70.56 400 GLU A N 1
ATOM 3123 C CA . GLU A 1 400 ? -13.312 29.703 -6.656 1 70.56 400 GLU A CA 1
ATOM 3124 C C . GLU A 1 400 ? -14.461 28.766 -7.031 1 70.56 400 GLU A C 1
ATOM 3126 O O . GLU A 1 400 ? -14.664 27.734 -6.383 1 70.56 400 GLU A O 1
ATOM 3131 N N . GLU A 1 401 ? -15.211 29.328 -7.918 1 74.25 401 GLU A N 1
ATOM 3132 C CA . GLU A 1 401 ? -16.297 28.469 -8.406 1 74.25 401 GLU A CA 1
ATOM 3133 C C . GLU A 1 401 ? -15.742 27.266 -9.164 1 74.25 401 GLU A C 1
ATOM 3135 O O . GLU A 1 401 ? -14.867 27.406 -10.016 1 74.25 401 GLU A O 1
ATOM 3140 N N . VAL A 1 402 ? -16.109 26.109 -8.609 1 80.69 402 VAL A N 1
ATOM 3141 C CA . VAL A 1 402 ? -15.703 24.891 -9.281 1 80.69 402 VAL A CA 1
ATOM 3142 C C . VAL A 1 402 ? -16.922 24.172 -9.852 1 80.69 402 VAL A C 1
ATOM 3144 O O . VAL A 1 402 ? -18.016 24.266 -9.297 1 80.69 402 VAL A O 1
ATOM 3147 N N . ASN A 1 403 ? -16.766 23.578 -11.086 1 81.88 403 ASN A N 1
ATOM 3148 C CA . ASN A 1 403 ? -17.859 22.875 -11.766 1 81.88 403 ASN A CA 1
ATOM 3149 C C . ASN A 1 403 ? -17.625 21.375 -11.797 1 81.88 403 ASN A C 1
ATOM 3151 O O . ASN A 1 403 ? -17.562 20.766 -12.875 1 81.88 403 ASN A O 1
ATOM 3155 N N . TYR A 1 404 ? -17.531 20.797 -10.586 1 88 404 TYR A N 1
ATOM 3156 C CA . TYR A 1 404 ? -17.406 19.359 -10.5 1 88 404 TYR A CA 1
ATOM 3157 C C . TYR A 1 404 ? -18.781 18.688 -10.492 1 88 404 TYR A C 1
ATOM 3159 O O . TYR A 1 404 ? -19.781 19.312 -10.07 1 88 404 TYR A O 1
ATOM 3167 N N . PRO A 1 405 ? -18.875 17.484 -10.984 1 88.5 405 PRO A N 1
ATOM 3168 C CA . PRO A 1 405 ? -20.172 16.812 -10.992 1 88.5 405 PRO A CA 1
ATOM 3169 C C . PRO A 1 405 ? -20.562 16.266 -9.625 1 88.5 405 PRO A C 1
ATOM 3171 O O . PRO A 1 405 ? -21.359 15.32 -9.539 1 88.5 405 PRO A O 1
ATOM 3174 N N . PHE A 1 406 ? -19.938 16.703 -8.578 1 92.19 406 PHE A N 1
ATOM 3175 C CA . PHE A 1 406 ? -20.25 16.312 -7.207 1 92.19 406 PHE A CA 1
ATOM 3176 C C . PHE A 1 406 ? -20.125 17.5 -6.266 1 92.19 406 PHE A C 1
ATOM 3178 O O . PHE A 1 406 ? -19.297 18.391 -6.492 1 92.19 406 PHE A O 1
ATOM 3185 N N . PRO A 1 407 ? -20.953 17.578 -5.254 1 92.25 407 PRO A N 1
ATOM 3186 C CA . PRO A 1 407 ? -20.844 18.656 -4.281 1 92.25 407 PRO A CA 1
ATOM 3187 C C . PRO A 1 407 ? -19.656 18.5 -3.342 1 92.25 407 PRO A C 1
ATOM 3189 O O . PRO A 1 407 ? -19.094 17.406 -3.229 1 92.25 407 PRO A O 1
ATOM 3192 N N . GLY A 1 408 ? -19.266 19.578 -2.641 1 94.81 408 GLY A N 1
ATOM 3193 C CA . GLY A 1 408 ? -18.141 19.531 -1.716 1 94.81 408 GLY A CA 1
ATOM 3194 C C . GLY A 1 408 ? -18.5 18.938 -0.366 1 94.81 408 GLY A C 1
ATOM 3195 O O . GLY A 1 408 ? -17.641 18.469 0.358 1 94.81 408 GLY A O 1
ATOM 3196 N N . GLY A 1 409 ? -19.906 18.953 -0.022 1 96.56 409 GLY A N 1
ATOM 3197 C CA . GLY A 1 409 ? -20.297 18.562 1.326 1 96.56 409 GLY A CA 1
ATOM 3198 C C . GLY A 1 409 ? -19.641 19.422 2.398 1 96.56 409 GLY A C 1
ATOM 3199 O O . GLY A 1 409 ? -19.484 20.625 2.221 1 96.56 409 GLY A O 1
ATOM 3200 N N . VAL A 1 410 ? -19.453 18.812 3.586 1 98.06 410 VAL A N 1
ATOM 3201 C CA . VAL A 1 410 ? -18.609 19.469 4.578 1 98.06 410 VAL A CA 1
ATOM 3202 C C . VAL A 1 410 ? -17.141 19.375 4.164 1 98.06 410 VAL A C 1
ATOM 3204 O O . VAL A 1 410 ? -16.438 18.453 4.582 1 98.06 410 VAL A O 1
ATOM 3207 N N . ALA A 1 411 ? -16.734 20.297 3.402 1 96.69 411 ALA A N 1
ATOM 3208 C CA . ALA A 1 411 ? -15.5 20.219 2.623 1 96.69 411 ALA A CA 1
ATOM 3209 C C . ALA A 1 411 ? -14.281 20.516 3.49 1 96.69 411 ALA A C 1
ATOM 3211 O O . ALA A 1 411 ? -14.414 21 4.617 1 96.69 411 ALA A O 1
ATOM 3212 N N . HIS A 1 412 ? -13.102 20.203 2.902 1 96.38 412 HIS A N 1
ATOM 3213 C CA . HIS A 1 412 ? -11.812 20.578 3.469 1 96.38 412 HIS A CA 1
ATOM 3214 C C . HIS A 1 412 ? -11.766 22.078 3.76 1 96.38 412 HIS A C 1
ATOM 3216 O O . HIS A 1 412 ? -11.992 22.891 2.867 1 96.38 412 HIS A O 1
ATOM 3222 N N . SER A 1 413 ? -11.633 22.516 5.043 1 96.12 413 SER A N 1
ATOM 3223 C CA . SER A 1 413 ? -11.492 23.906 5.504 1 96.12 413 SER A CA 1
ATOM 3224 C C . SER A 1 413 ? -12.836 24.5 5.895 1 96.12 413 SER A C 1
ATOM 3226 O O . SER A 1 413 ? -12.906 25.641 6.355 1 96.12 413 SER A O 1
ATOM 3228 N N . ASP A 1 414 ? -13.914 23.734 5.746 1 96.75 414 ASP A N 1
ATOM 3229 C CA . ASP A 1 414 ? -15.211 24.312 6.074 1 96.75 414 ASP A CA 1
ATOM 3230 C C . ASP A 1 414 ? -15.305 24.656 7.559 1 96.75 414 ASP A C 1
ATOM 3232 O O . ASP A 1 414 ? -16.109 25.5 7.953 1 96.75 414 ASP A O 1
ATOM 3236 N N . ASP A 1 415 ? -14.586 23.969 8.391 1 96.75 415 ASP A N 1
ATOM 3237 C CA . ASP A 1 415 ? -14.602 24.281 9.82 1 96.75 415 ASP A CA 1
ATOM 3238 C C . ASP A 1 415 ? -14.109 25.688 10.094 1 96.75 415 ASP A C 1
ATOM 3240 O O . ASP A 1 415 ? -14.508 26.328 11.07 1 96.75 415 ASP A O 1
ATOM 3244 N N . LEU A 1 416 ? -13.297 26.281 9.242 1 97 416 LEU A N 1
ATOM 3245 C CA . LEU A 1 416 ? -12.75 27.609 9.422 1 97 416 LEU A CA 1
ATOM 3246 C C . LEU A 1 416 ? -13.844 28.672 9.289 1 97 416 LEU A C 1
ATOM 3248 O O . LEU A 1 416 ? -13.711 29.781 9.82 1 97 416 LEU A O 1
ATOM 3252 N N . ILE A 1 417 ? -14.922 28.344 8.555 1 96.44 417 ILE A N 1
ATOM 3253 C CA . ILE A 1 417 ? -16.016 29.281 8.336 1 96.44 417 ILE A CA 1
ATOM 3254 C C . ILE A 1 417 ? -16.656 29.641 9.68 1 96.44 417 ILE A C 1
ATOM 3256 O O . ILE A 1 417 ? -17.234 30.719 9.828 1 96.44 417 ILE A O 1
ATOM 3260 N N . TYR A 1 418 ? -16.438 28.781 10.672 1 97.38 418 TYR A N 1
ATOM 3261 C CA . TYR A 1 418 ? -17.078 28.984 11.969 1 97.38 418 TYR A CA 1
ATOM 3262 C C . TYR A 1 418 ? -16.109 29.531 12.992 1 97.38 418 TYR A C 1
ATOM 3264 O O . TYR A 1 418 ? -16.484 29.812 14.133 1 97.38 418 TYR A O 1
ATOM 3272 N N . LEU A 1 419 ? -14.891 29.719 12.641 1 97.81 419 LEU A N 1
ATOM 3273 C CA . LEU A 1 419 ? -13.883 30.297 13.516 1 97.81 419 LEU A CA 1
ATOM 3274 C C . LEU A 1 419 ? -13.484 31.688 13.039 1 97.81 419 LEU A C 1
ATOM 3276 O O . LEU A 1 419 ? -13.055 32.531 13.844 1 97.81 419 LEU A O 1
ATOM 3280 N N . PHE A 1 420 ? -13.578 31.906 11.734 1 97.19 420 PHE A N 1
ATOM 3281 C CA . PHE A 1 420 ? -13.188 33.156 11.102 1 97.19 420 PHE A CA 1
ATOM 3282 C C . PHE A 1 420 ? -14.281 33.656 10.172 1 97.19 420 PHE A C 1
ATOM 3284 O O . PHE A 1 420 ? -14.938 32.875 9.484 1 97.19 420 PHE A O 1
ATOM 3291 N N . PRO A 1 421 ? -14.422 35.031 10.102 1 94.62 421 PRO A N 1
ATOM 3292 C CA . PRO A 1 421 ? -15.352 35.562 9.109 1 94.62 421 PRO A CA 1
ATOM 3293 C C . PRO A 1 421 ? -14.977 35.188 7.68 1 94.62 421 PRO A C 1
ATOM 3295 O O . PRO A 1 421 ? -13.789 35.125 7.344 1 94.62 421 PRO A O 1
ATOM 3298 N N . TYR A 1 422 ? -16.016 34.938 6.902 1 91.38 422 TYR A N 1
ATOM 3299 C CA . TYR A 1 422 ? -15.836 34.531 5.516 1 91.38 422 TYR A CA 1
ATOM 3300 C C . TYR A 1 422 ? -16.328 35.594 4.559 1 91.38 422 TYR A C 1
ATOM 3302 O O . TYR A 1 422 ? -17.469 36.062 4.672 1 91.38 422 TYR A O 1
ATOM 3310 N N . SER A 1 423 ? -15.516 36 3.65 1 87.56 423 SER A N 1
ATOM 3311 C CA . SER A 1 423 ? -15.789 37.125 2.779 1 87.56 423 SER A CA 1
ATOM 3312 C C . SER A 1 423 ? -16.953 36.844 1.835 1 87.56 423 SER A C 1
ATOM 3314 O O . SER A 1 423 ? -17.578 37.75 1.305 1 87.56 423 SER A O 1
ATOM 3316 N N . LYS A 1 424 ? -17.266 35.594 1.667 1 89.12 424 LYS A N 1
ATOM 3317 C CA . LYS A 1 424 ? -18.266 35.25 0.664 1 89.12 424 LYS A CA 1
ATOM 3318 C C . LYS A 1 424 ? -19.672 35.281 1.257 1 89.12 424 LYS A C 1
ATOM 3320 O O . LYS A 1 424 ? -20.656 35.094 0.537 1 89.12 424 LYS A O 1
ATOM 3325 N N . GLY A 1 425 ? -19.734 35.438 2.564 1 91.88 425 GLY A N 1
ATOM 3326 C CA . GLY A 1 425 ? -21.078 35.531 3.129 1 91.88 425 GLY A CA 1
ATOM 3327 C C . GLY A 1 425 ? -21.094 35.531 4.645 1 91.88 425 GLY A C 1
ATOM 3328 O O . GLY A 1 425 ? -20.047 35.344 5.277 1 91.88 425 GLY A O 1
ATOM 3329 N N . ASN A 1 426 ? -22.312 35.781 5.125 1 95.19 426 ASN A N 1
ATOM 3330 C CA . ASN A 1 426 ? -22.516 35.75 6.57 1 95.19 426 ASN A CA 1
ATOM 3331 C C . ASN A 1 426 ? -23.203 34.469 7.031 1 95.19 426 ASN A C 1
ATOM 3333 O O . ASN A 1 426 ? -23.938 33.844 6.266 1 95.19 426 ASN A O 1
ATOM 3337 N N . LEU A 1 427 ? -22.953 34.156 8.273 1 96.88 427 LEU A N 1
ATOM 3338 C CA . LEU A 1 427 ? -23.562 32.969 8.859 1 96.88 427 LEU A CA 1
ATOM 3339 C C . LEU A 1 427 ? -25.031 33.219 9.141 1 96.88 427 LEU A C 1
ATOM 3341 O O . LEU A 1 427 ? -25.438 34.312 9.516 1 96.88 427 LEU A O 1
ATOM 3345 N N . SER A 1 428 ? -25.875 32.188 8.922 1 97.25 428 SER A N 1
ATOM 3346 C CA . SER A 1 428 ? -27.25 32.219 9.391 1 97.25 428 SER A CA 1
ATOM 3347 C C . SER A 1 428 ? -27.328 32.156 10.914 1 97.25 428 SER A C 1
ATOM 3349 O O . SER A 1 428 ? -26.312 31.953 11.578 1 97.25 428 SER A O 1
ATOM 3351 N N . GLU A 1 429 ? -28.5 32.344 11.477 1 96.81 429 GLU A N 1
ATOM 3352 C CA . GLU A 1 429 ? -28.688 32.281 12.922 1 96.81 429 GLU A CA 1
ATOM 3353 C C . GLU A 1 429 ? -28.281 30.906 13.469 1 96.81 429 GLU A C 1
ATOM 3355 O O . GLU A 1 429 ? -27.625 30.812 14.508 1 96.81 429 GLU A O 1
ATOM 3360 N N . GLU A 1 430 ? -28.719 29.906 12.742 1 96.69 430 GLU A N 1
ATOM 3361 C CA . GLU A 1 430 ? -28.359 28.547 13.148 1 96.69 430 GLU A CA 1
ATOM 3362 C C . GLU A 1 430 ? -26.859 28.328 13.086 1 96.69 430 GLU A C 1
ATOM 3364 O O . GLU A 1 430 ? -26.281 27.672 13.969 1 96.69 430 GLU A O 1
ATOM 3369 N N . GLU A 1 431 ? -26.266 28.828 12.094 1 97.56 431 GLU A N 1
ATOM 3370 C CA . GLU A 1 431 ? -24.828 28.672 11.898 1 97.56 431 GLU A CA 1
ATOM 3371 C C . GLU A 1 431 ? -24.031 29.469 12.938 1 97.56 431 GLU A C 1
ATOM 3373 O O . GLU A 1 431 ? -22.938 29.062 13.344 1 97.56 431 GLU A O 1
ATOM 3378 N N . MET A 1 432 ? -24.609 30.531 13.406 1 97 432 MET A N 1
ATOM 3379 C CA . MET A 1 432 ? -23.984 31.328 14.453 1 97 432 MET A CA 1
ATOM 3380 C C . MET A 1 432 ? -23.891 30.547 15.75 1 97 432 MET A C 1
ATOM 3382 O O . MET A 1 432 ? -22.922 30.703 16.516 1 97 432 MET A O 1
ATOM 3386 N N . VAL A 1 433 ? -24.844 29.672 15.953 1 97.25 433 VAL A N 1
ATOM 3387 C CA . VAL A 1 433 ? -24.797 28.812 17.141 1 97.25 433 VAL A CA 1
ATOM 3388 C C . VAL A 1 433 ? -23.625 27.828 17.031 1 97.25 433 VAL A C 1
ATOM 3390 O O . VAL A 1 433 ? -22.922 27.594 18 1 97.25 433 VAL A O 1
ATOM 3393 N N . VAL A 1 434 ? -23.453 27.266 15.836 1 97.88 434 VAL A N 1
ATOM 3394 C CA . VAL A 1 434 ? -22.328 26.375 15.586 1 97.88 434 VAL A CA 1
ATOM 3395 C C . VAL A 1 434 ? -21.016 27.125 15.781 1 97.88 434 VAL A C 1
ATOM 3397 O O . VAL A 1 434 ? -20.094 26.625 16.422 1 97.88 434 VAL A O 1
ATOM 3400 N N . ALA A 1 435 ? -20.953 28.359 15.273 1 97.81 435 ALA A N 1
ATOM 3401 C CA . ALA A 1 435 ? -19.766 29.188 15.422 1 97.81 435 ALA A CA 1
ATOM 3402 C C . ALA A 1 435 ? -19.469 29.469 16.891 1 97.81 435 ALA A C 1
ATOM 3404 O O . ALA A 1 435 ? -18.312 29.391 17.328 1 97.81 435 ALA A O 1
ATOM 3405 N N . LYS A 1 436 ? -20.516 29.797 17.609 1 97.75 436 LYS A N 1
ATOM 3406 C CA . LYS A 1 436 ? -20.359 30.062 19.047 1 97.75 436 LYS A CA 1
ATOM 3407 C C . LYS A 1 436 ? -19.781 28.828 19.75 1 97.75 436 LYS A C 1
ATOM 3409 O O . LYS A 1 436 ? -18.859 28.953 20.562 1 97.75 436 LYS A O 1
ATOM 3414 N N . THR A 1 437 ? -20.344 27.672 19.453 1 98.19 437 THR A N 1
ATOM 3415 C CA . THR A 1 437 ? -19.859 26.422 20.016 1 98.19 437 THR A CA 1
ATOM 3416 C C . THR A 1 437 ? -18.375 26.234 19.719 1 98.19 437 THR A C 1
ATOM 3418 O O . THR A 1 437 ? -17.578 25.969 20.625 1 98.19 437 THR A O 1
ATOM 3421 N N . MET A 1 438 ? -17.984 26.328 18.469 1 98.5 438 MET A N 1
ATOM 3422 C CA . MET A 1 438 ? -16.609 26.078 18.062 1 98.5 438 MET A CA 1
ATOM 3423 C C . MET A 1 438 ? -15.648 27.109 18.672 1 98.5 438 MET A C 1
ATOM 3425 O O . MET A 1 438 ? -14.578 26.75 19.156 1 98.5 438 MET A O 1
ATOM 3429 N N . VAL A 1 439 ? -16.047 28.391 18.672 1 98.5 439 VAL A N 1
ATOM 3430 C CA . VAL A 1 439 ? -15.219 29.453 19.234 1 98.5 439 VAL A CA 1
ATOM 3431 C C . VAL A 1 439 ? -14.984 29.188 20.719 1 98.5 439 VAL A C 1
ATOM 3433 O O . VAL A 1 439 ? -13.867 29.344 21.203 1 98.5 439 VAL A O 1
ATOM 3436 N N . GLU A 1 440 ? -16.031 28.781 21.406 1 98.56 440 GLU A N 1
ATOM 3437 C CA . GLU A 1 440 ? -15.898 28.484 22.828 1 98.56 440 GLU A CA 1
ATOM 3438 C C . GLU A 1 440 ? -15.008 27.281 23.062 1 98.56 440 GLU A C 1
ATOM 3440 O O . GLU A 1 440 ? -14.156 27.281 23.953 1 98.56 440 GLU A O 1
ATOM 3445 N N . LEU A 1 441 ? -15.172 26.188 22.281 1 98.81 441 LEU A N 1
ATOM 3446 C CA . LEU A 1 441 ? -14.336 25 22.422 1 98.81 441 LEU A CA 1
ATOM 3447 C C . LEU A 1 441 ? -12.867 25.344 22.188 1 98.81 441 LEU A C 1
ATOM 3449 O O . LEU A 1 441 ? -12 24.953 22.969 1 98.81 441 LEU A O 1
ATOM 3453 N N . TRP A 1 442 ? -12.547 26.078 21.156 1 98.75 442 TRP A N 1
ATOM 3454 C CA . TRP A 1 442 ? -11.18 26.453 20.797 1 98.75 442 TRP A CA 1
ATOM 3455 C C . TRP A 1 442 ? -10.57 27.391 21.828 1 98.75 442 TRP A C 1
ATOM 3457 O O . TRP A 1 442 ? -9.43 27.188 22.25 1 98.75 442 TRP A O 1
ATOM 3467 N N . SER A 1 443 ? -11.352 28.422 22.234 1 98.44 443 SER A N 1
ATOM 3468 C CA . SER A 1 443 ? -10.828 29.406 23.172 1 98.44 443 SER A CA 1
ATOM 3469 C C . SER A 1 443 ? -10.703 28.812 24.578 1 98.44 443 SER A C 1
ATOM 3471 O O . SER A 1 443 ? -9.727 29.078 25.281 1 98.44 443 SER A O 1
ATOM 3473 N N . ASN A 1 444 ? -11.664 27.969 25.016 1 98.62 444 ASN A N 1
ATOM 3474 C CA . ASN A 1 444 ? -11.547 27.297 26.297 1 98.62 444 ASN A CA 1
ATOM 3475 C C . ASN A 1 444 ? -10.289 26.422 26.359 1 98.62 444 ASN A C 1
ATOM 3477 O O . ASN A 1 444 ? -9.602 26.391 27.375 1 98.62 444 ASN A O 1
ATOM 3481 N N . PHE A 1 445 ? -10.094 25.734 25.281 1 98.75 445 PHE A N 1
ATOM 3482 C CA . PHE A 1 445 ? -8.891 24.922 25.234 1 98.75 445 PHE A CA 1
ATOM 3483 C C . PHE A 1 445 ? -7.641 25.781 25.375 1 98.75 445 PHE A C 1
ATOM 3485 O O . PHE A 1 445 ? -6.703 25.422 26.078 1 98.75 445 PHE A O 1
ATOM 3492 N N . ALA A 1 446 ? -7.586 26.906 24.656 1 98.56 446 ALA A N 1
ATOM 3493 C CA . ALA A 1 446 ? -6.445 27.812 24.719 1 98.56 446 ALA A CA 1
ATOM 3494 C C . ALA A 1 446 ? -6.285 28.406 26.109 1 98.56 446 ALA A C 1
ATOM 3496 O O . ALA A 1 446 ? -5.164 28.547 26.609 1 98.56 446 ALA A O 1
ATOM 3497 N N . ILE A 1 447 ? -7.395 28.734 26.797 1 98.19 447 ILE A N 1
ATOM 3498 C CA . ILE A 1 447 ? -7.379 29.438 28.062 1 98.19 447 ILE A CA 1
ATOM 3499 C C . ILE A 1 447 ? -7.145 28.453 29.203 1 98.19 447 ILE A C 1
ATOM 3501 O O . ILE A 1 447 ? -6.324 28.703 30.094 1 98.19 447 ILE A O 1
ATOM 3505 N N . TYR A 1 448 ? -7.801 27.219 29.125 1 97.44 448 TYR A N 1
ATOM 3506 C CA . TYR A 1 448 ? -7.867 26.359 30.312 1 97.44 448 TYR A CA 1
ATOM 3507 C C . TYR A 1 448 ? -7.184 25.031 30.062 1 97.44 448 TYR A C 1
ATOM 3509 O O . TYR A 1 448 ? -6.973 24.25 30.984 1 97.44 448 TYR A O 1
ATOM 3517 N N . GLY A 1 449 ? -6.887 24.75 28.828 1 96.62 449 GLY A N 1
ATOM 3518 C CA . GLY A 1 449 ? -6.324 23.438 28.5 1 96.62 449 GLY A CA 1
ATOM 3519 C C . GLY A 1 449 ? -7.383 22.375 28.312 1 96.62 449 GLY A C 1
ATOM 3520 O O . GLY A 1 449 ? -7.059 21.219 28.016 1 96.62 449 GLY A O 1
ATOM 3521 N N . LYS A 1 450 ? -8.617 22.781 28.453 1 97 450 LYS A N 1
ATOM 3522 C CA . LYS A 1 450 ? -9.773 21.922 28.203 1 97 450 LYS A CA 1
ATOM 3523 C C . LYS A 1 450 ? -10.844 22.656 27.406 1 97 450 LYS A C 1
ATOM 3525 O O . LYS A 1 450 ? -11.164 23.812 27.703 1 97 450 LYS A O 1
ATOM 3530 N N . PRO A 1 451 ? -11.422 21.969 26.438 1 98.56 451 PRO A N 1
ATOM 3531 C CA . PRO A 1 451 ? -12.352 22.672 25.547 1 98.56 451 PRO A CA 1
ATOM 3532 C C . PRO A 1 451 ? -13.727 22.891 26.188 1 98.56 451 PRO A C 1
ATOM 3534 O O . PRO A 1 451 ? -14.469 23.781 25.766 1 98.56 451 PRO A O 1
ATOM 3537 N N . THR A 1 452 ? -14.156 22.156 27.125 1 98.12 452 THR A N 1
ATOM 3538 C CA . THR A 1 452 ? -15.508 22.219 27.656 1 98.12 452 THR A CA 1
ATOM 3539 C C . THR A 1 452 ? -15.5 22.781 29.062 1 98.12 452 THR A C 1
ATOM 3541 O O . THR A 1 452 ? -14.477 22.75 29.75 1 98.12 452 THR A O 1
ATOM 3544 N N . PRO A 1 453 ? -16.594 23.312 29.453 1 97.69 453 PRO A N 1
ATOM 3545 C CA . PRO A 1 453 ? -17.906 23.328 28.797 1 97.69 453 PRO A CA 1
ATOM 3546 C C . PRO A 1 453 ? -18 24.391 27.703 1 97.69 453 PRO A C 1
ATOM 3548 O O . PRO A 1 453 ? -17.297 25.422 27.766 1 97.69 453 PRO A O 1
ATOM 3551 N N . ALA A 1 454 ? -18.766 24.188 26.734 1 98 454 ALA A N 1
ATOM 3552 C CA . ALA A 1 454 ? -19.125 25.109 25.656 1 98 454 ALA A CA 1
ATOM 3553 C C . ALA A 1 454 ? -20.594 24.969 25.281 1 98 454 ALA A C 1
ATOM 3555 O O . ALA A 1 454 ? -21.266 24.031 25.719 1 98 454 ALA A O 1
ATOM 3556 N N . THR A 1 455 ? -21.078 25.938 24.562 1 96.94 455 THR A N 1
ATOM 3557 C CA . THR A 1 455 ? -22.469 25.906 24.109 1 96.94 455 THR A CA 1
ATOM 3558 C C . THR A 1 455 ? -22.766 24.609 23.375 1 96.94 455 THR A C 1
ATOM 3560 O O . THR A 1 455 ? -22.141 24.312 22.359 1 96.94 455 THR A O 1
ATOM 3563 N N . GLY A 1 456 ? -23.672 23.828 23.906 1 96.5 456 GLY A N 1
ATOM 3564 C CA . GLY A 1 456 ? -24.125 22.609 23.234 1 96.5 456 GLY A CA 1
ATOM 3565 C C . GLY A 1 456 ? -23.203 21.438 23.469 1 96.5 456 GLY A C 1
ATOM 3566 O O . GLY A 1 456 ? -23.469 20.328 22.969 1 96.5 456 GLY A O 1
ATOM 3567 N N . VAL A 1 457 ? -22.078 21.609 24.172 1 98.19 457 VAL A N 1
ATOM 3568 C CA . VAL A 1 457 ? -21.141 20.531 24.484 1 98.19 457 VAL A CA 1
ATOM 3569 C C . VAL A 1 457 ? -20.719 20.641 25.953 1 98.19 457 VAL A C 1
ATOM 3571 O O . VAL A 1 457 ? -19.766 21.344 26.281 1 98.19 457 VAL A O 1
ATOM 3574 N N . PHE A 1 458 ? -21.266 19.844 26.797 1 96.38 458 PHE A N 1
ATOM 3575 C CA . PHE A 1 458 ? -21.016 19.922 28.234 1 96.38 458 PHE A CA 1
ATOM 3576 C C . PHE A 1 458 ? -19.75 19.172 28.609 1 96.38 458 PHE A C 1
ATOM 3578 O O . PHE A 1 458 ? -19.016 19.578 29.516 1 96.38 458 PHE A O 1
ATOM 3585 N N . GLU A 1 459 ? -19.594 18.062 27.859 1 96.75 459 GLU A N 1
ATOM 3586 C CA . GLU A 1 459 ? -18.406 17.25 28.125 1 96.75 459 GLU A CA 1
ATOM 3587 C C . GLU A 1 459 ? -17.766 16.766 26.828 1 96.75 459 GLU A C 1
ATOM 3589 O O . GLU A 1 459 ? -18.469 16.469 25.859 1 96.75 459 GLU A O 1
ATOM 3594 N N . TRP A 1 460 ? -16.5 16.734 26.797 1 98.38 460 TRP A N 1
ATOM 3595 C CA . TRP A 1 460 ? -15.68 16.188 25.719 1 98.38 460 TRP A CA 1
ATOM 3596 C C . TRP A 1 460 ? -14.43 15.523 26.281 1 98.38 460 TRP A C 1
ATOM 3598 O O . TRP A 1 460 ? -13.375 16.156 26.406 1 98.38 460 TRP A O 1
ATOM 3608 N N . PRO A 1 461 ? -14.57 14.188 26.625 1 98.19 461 PRO A N 1
ATOM 3609 C CA . PRO A 1 461 ? -13.422 13.492 27.203 1 98.19 461 PRO A CA 1
ATOM 3610 C C . PRO A 1 461 ? -12.281 13.312 26.203 1 98.19 461 PRO A C 1
ATOM 3612 O O . PRO A 1 461 ? -12.523 13.133 25.016 1 98.19 461 PRO A O 1
ATOM 3615 N N . PRO A 1 462 ? -11.039 13.328 26.703 1 98.5 462 PRO A N 1
ATOM 3616 C CA . PRO A 1 462 ? -9.914 13.008 25.812 1 98.5 462 PRO A CA 1
ATOM 3617 C C . PRO A 1 462 ? -9.938 11.555 25.328 1 98.5 462 PRO A C 1
ATOM 3619 O O . PRO A 1 462 ? -10.641 10.727 25.906 1 98.5 462 PRO A O 1
ATOM 3622 N N . MET A 1 463 ? -9.219 11.328 24.312 1 98 463 MET A N 1
ATOM 3623 C CA . MET A 1 463 ? -9.094 9.977 23.781 1 98 463 MET A CA 1
ATOM 3624 C C . MET A 1 463 ? -8.594 9.008 24.859 1 98 463 MET A C 1
ATOM 3626 O O . MET A 1 463 ? -7.699 9.352 25.641 1 98 463 MET A O 1
ATOM 3630 N N . THR A 1 464 ? -9.164 7.789 24.953 1 95.81 464 THR A N 1
ATOM 3631 C CA . THR A 1 464 ? -8.734 6.762 25.891 1 95.81 464 THR A CA 1
ATOM 3632 C C . THR A 1 464 ? -8.211 5.535 25.156 1 95.81 464 THR A C 1
ATOM 3634 O O . THR A 1 464 ? -7.641 4.625 25.766 1 95.81 464 THR A O 1
ATOM 3637 N N . ASN A 1 465 ? -8.508 5.484 23.891 1 90.94 465 ASN A N 1
ATOM 3638 C CA . ASN A 1 465 ? -7.973 4.441 23.016 1 90.94 465 ASN A CA 1
ATOM 3639 C C . ASN A 1 465 ? -7.656 4.977 21.625 1 90.94 465 ASN A C 1
ATOM 3641 O O . ASN A 1 465 ? -7.68 6.188 21.406 1 90.94 465 ASN A O 1
ATOM 3645 N N . ASN A 1 466 ? -7.344 4.168 20.672 1 91.25 466 ASN A N 1
ATOM 3646 C CA . ASN A 1 466 ? -6.828 4.57 19.375 1 91.25 466 ASN A CA 1
ATOM 3647 C C . ASN A 1 466 ? -7.934 5.133 18.484 1 91.25 466 ASN A C 1
ATOM 3649 O O . ASN A 1 466 ? -7.66 5.645 17.391 1 91.25 466 ASN A O 1
ATOM 3653 N N . PHE A 1 467 ? -9.211 5.152 18.984 1 91.5 467 PHE A N 1
ATOM 3654 C CA . PHE A 1 467 ? -10.312 5.496 18.078 1 91.5 467 PHE A CA 1
ATOM 3655 C C . PHE A 1 467 ? -11.203 6.562 18.703 1 91.5 467 PHE A C 1
ATOM 3657 O O . PHE A 1 467 ? -12.117 7.074 18.062 1 91.5 467 PHE A O 1
ATOM 3664 N N . GLY A 1 468 ? -11.031 6.883 19.922 1 93.88 468 GLY A N 1
ATOM 3665 C CA . GLY A 1 468 ? -11.836 7.867 20.625 1 93.88 468 GLY A CA 1
ATOM 3666 C C . GLY A 1 468 ? -11.711 7.766 22.141 1 93.88 468 GLY A C 1
ATOM 3667 O O . GLY A 1 468 ? -10.727 7.234 22.656 1 93.88 468 GLY A O 1
ATOM 3668 N N . PRO A 1 469 ? -12.766 8.281 22.812 1 97.94 469 PRO A N 1
ATOM 3669 C CA . PRO A 1 469 ? -13.922 8.977 22.25 1 97.94 469 PRO A CA 1
ATOM 3670 C C . PRO A 1 469 ? -13.539 10.211 21.438 1 97.94 469 PRO A C 1
ATOM 3672 O O . PRO A 1 469 ? -12.391 10.664 21.516 1 97.94 469 PRO A O 1
ATOM 3675 N N . TYR A 1 470 ? -14.492 10.703 20.594 1 98.62 470 TYR A N 1
ATOM 3676 C CA . TYR A 1 470 ? -14.32 11.93 19.828 1 98.62 470 TYR A CA 1
ATOM 3677 C C . TYR A 1 470 ? -15.625 12.711 19.75 1 98.62 470 TYR A C 1
ATOM 3679 O O . TYR A 1 470 ? -16.703 12.156 19.984 1 98.62 470 TYR A O 1
ATOM 3687 N N . LEU A 1 471 ? -15.516 14 19.531 1 98.88 471 LEU A N 1
ATOM 3688 C CA . LEU A 1 471 ? -16.688 14.859 19.375 1 98.88 471 LEU A CA 1
ATOM 3689 C C . LEU A 1 471 ? -17.062 15 17.906 1 98.88 471 LEU A C 1
ATOM 3691 O O . LEU A 1 471 ? -16.234 15.398 17.078 1 98.88 471 LEU A O 1
ATOM 3695 N N . ARG A 1 472 ? -18.281 14.625 17.562 1 98.62 472 ARG A N 1
ATOM 3696 C CA . ARG A 1 472 ? -18.859 14.961 16.266 1 98.62 472 ARG A CA 1
ATOM 3697 C C . ARG A 1 472 ? -19.625 16.281 16.328 1 98.62 472 ARG A C 1
ATOM 3699 O O . ARG A 1 472 ? -20.672 16.359 16.969 1 98.62 472 ARG A O 1
ATOM 3706 N N . ILE A 1 473 ? -19.031 17.297 15.75 1 98.69 473 ILE A N 1
ATOM 3707 C CA . ILE A 1 473 ? -19.656 18.609 15.695 1 98.69 473 ILE A CA 1
ATOM 3708 C C . ILE A 1 473 ? -20.688 18.641 14.555 1 98.69 473 ILE A C 1
ATOM 3710 O O . ILE A 1 473 ? -20.328 18.484 13.391 1 98.69 473 ILE A O 1
ATOM 3714 N N . ASP A 1 474 ? -21.844 18.781 14.852 1 97.81 474 ASP A N 1
ATOM 3715 C CA . ASP A 1 474 ? -22.984 18.781 13.938 1 97.81 474 ASP A CA 1
ATOM 3716 C C . ASP A 1 474 ? -24.109 19.656 14.477 1 97.81 474 ASP A C 1
ATOM 3718 O O . ASP A 1 474 ? -23.922 20.406 15.438 1 97.81 474 ASP A O 1
ATOM 3722 N N . ALA A 1 475 ? -25.25 19.688 13.742 1 95.69 475 ALA A N 1
ATOM 3723 C CA . ALA A 1 475 ? -26.406 20.391 14.289 1 95.69 475 ALA A CA 1
ATOM 3724 C C . ALA A 1 475 ? -26.703 19.938 15.711 1 95.69 475 ALA A C 1
ATOM 3726 O O . ALA A 1 475 ? -27.078 20.734 16.562 1 95.69 475 ALA A O 1
ATOM 3727 N N . HIS A 1 476 ? -26.594 18.656 15.898 1 95.69 476 HIS A N 1
ATOM 3728 C CA . HIS A 1 476 ? -26.609 18.047 17.219 1 95.69 476 HIS A CA 1
ATOM 3729 C C . HIS A 1 476 ? -25.281 17.375 17.547 1 95.69 476 HIS A C 1
ATOM 3731 O O . HIS A 1 476 ? -25 16.297 17.031 1 95.69 476 HIS A O 1
ATOM 3737 N N . ASN A 1 477 ? -24.562 18 18.469 1 98.06 477 ASN A N 1
ATOM 3738 C CA . ASN A 1 477 ? -23.25 17.484 18.828 1 98.06 477 ASN A CA 1
ATOM 3739 C C . ASN A 1 477 ? -23.344 16.156 19.562 1 98.06 477 ASN A C 1
ATOM 3741 O O . ASN A 1 477 ? -24.281 15.914 20.312 1 98.06 477 ASN A O 1
ATOM 3745 N N . ALA A 1 478 ? -22.406 15.234 19.328 1 98 478 ALA A N 1
ATOM 3746 C CA . ALA A 1 478 ? -22.438 13.922 19.969 1 98 478 ALA A CA 1
ATOM 3747 C C . ALA A 1 478 ? -21.016 13.422 20.25 1 98 478 ALA A C 1
ATOM 3749 O O . ALA A 1 478 ? -20.109 13.633 19.453 1 98 478 ALA A O 1
ATOM 3750 N N . ILE A 1 479 ? -20.859 12.797 21.391 1 98.38 479 ILE A N 1
ATOM 3751 C CA . ILE A 1 479 ? -19.641 12.055 21.688 1 98.38 479 ILE A CA 1
ATOM 3752 C C . ILE A 1 479 ? -19.75 10.633 21.125 1 98.38 479 ILE A C 1
ATOM 3754 O O . ILE A 1 479 ? -20.719 9.922 21.422 1 98.38 479 ILE A O 1
ATOM 3758 N N . ARG A 1 480 ? -18.812 10.25 20.281 1 97.88 480 ARG A N 1
ATOM 3759 C CA . ARG A 1 480 ? -18.812 8.93 19.656 1 97.88 480 ARG A CA 1
ATOM 3760 C C . ARG A 1 480 ? -17.531 8.172 20.016 1 97.88 480 ARG A C 1
ATOM 3762 O O . ARG A 1 480 ? -16.594 8.75 20.547 1 97.88 480 ARG A O 1
ATOM 3769 N N . GLN A 1 481 ? -17.484 6.875 19.703 1 96.06 481 GLN A N 1
ATOM 3770 C CA . GLN A 1 481 ? -16.453 6.047 20.297 1 96.06 481 GLN A CA 1
ATOM 3771 C C . GLN A 1 481 ? -15.477 5.539 19.234 1 96.06 481 GLN A C 1
ATOM 3773 O O . GLN A 1 481 ? -14.32 5.246 19.531 1 96.06 481 GLN A O 1
ATOM 3778 N N . ASN A 1 482 ? -15.945 5.32 18.016 1 95.56 482 ASN A N 1
ATOM 3779 C CA . ASN A 1 482 ? -15.117 4.695 16.984 1 95.56 482 ASN A CA 1
ATOM 3780 C C . ASN A 1 482 ? -14.938 5.613 15.781 1 95.56 482 ASN A C 1
ATOM 3782 O O . ASN A 1 482 ? -15.727 5.574 14.836 1 95.56 482 ASN A O 1
ATOM 3786 N N . PHE A 1 483 ? -13.805 6.254 15.766 1 97.56 483 PHE A N 1
ATOM 3787 C CA . PHE A 1 483 ? -13.531 7.27 14.758 1 97.56 483 PHE A CA 1
ATOM 3788 C C . PHE A 1 483 ? -13.5 6.656 13.359 1 97.56 483 PHE A C 1
ATOM 3790 O O . PHE A 1 483 ? -13.688 7.359 12.367 1 97.56 483 PHE A O 1
ATOM 3797 N N . ILE A 1 484 ? -13.266 5.363 13.195 1 96.06 484 ILE A N 1
ATOM 3798 C CA . ILE A 1 484 ? -13.219 4.691 11.906 1 96.06 484 ILE A CA 1
ATOM 3799 C C . ILE A 1 484 ? -14.578 4.789 11.219 1 96.06 484 ILE A C 1
ATOM 3801 O O . ILE A 1 484 ? -14.664 4.75 9.992 1 96.06 484 ILE A O 1
ATOM 3805 N N . ASP A 1 485 ? -15.672 4.988 12.008 1 96.75 485 ASP A N 1
ATOM 3806 C CA . ASP A 1 485 ? -17 5.18 11.461 1 96.75 485 ASP A CA 1
ATOM 3807 C C . ASP A 1 485 ? -17.062 6.43 10.578 1 96.75 485 ASP A C 1
ATOM 3809 O O . ASP A 1 485 ? -17.938 6.543 9.711 1 96.75 485 ASP A O 1
ATOM 3813 N N . GLU A 1 486 ? -16.109 7.379 10.844 1 98.25 486 GLU A N 1
ATOM 3814 C CA . GLU A 1 486 ? -16.094 8.641 10.117 1 98.25 486 GLU A CA 1
ATOM 3815 C C . GLU A 1 486 ? -15.359 8.508 8.781 1 98.25 486 GLU A C 1
ATOM 3817 O O . GLU A 1 486 ? -15.266 9.469 8.023 1 98.25 486 GLU A O 1
ATOM 3822 N N . TYR A 1 487 ? -14.828 7.258 8.469 1 98.12 487 TYR A N 1
ATOM 3823 C CA . TYR A 1 487 ? -14.156 7.023 7.199 1 98.12 487 TYR A CA 1
ATOM 3824 C C . TYR A 1 487 ? -15.164 6.918 6.059 1 98.12 487 TYR A C 1
ATOM 3826 O O . TYR A 1 487 ? -14.789 6.996 4.887 1 98.12 487 TYR A O 1
ATOM 3834 N N . THR A 1 488 ? -16.453 6.754 6.434 1 97.12 488 THR A N 1
ATOM 3835 C CA . THR A 1 488 ? -17.516 6.668 5.441 1 97.12 488 THR A CA 1
ATOM 3836 C C . THR A 1 488 ? -18.516 7.816 5.609 1 97.12 488 THR A C 1
ATOM 3838 O O . THR A 1 488 ? -18.938 8.117 6.73 1 97.12 488 THR A O 1
ATOM 3841 N N . ILE A 1 489 ? -18.844 8.453 4.566 1 95.94 489 ILE A N 1
ATOM 3842 C CA . ILE A 1 489 ? -19.766 9.586 4.633 1 95.94 489 ILE A CA 1
ATOM 3843 C C . ILE A 1 489 ? -21.203 9.078 4.551 1 95.94 489 ILE A C 1
ATOM 3845 O O . ILE A 1 489 ? -21.469 8.031 3.961 1 95.94 489 ILE A O 1
ATOM 3849 N N . PRO B 1 1 ? 19.203 -25.812 -20.188 1 93.19 1 PRO B N 1
ATOM 3850 C CA . PRO B 1 1 ? 18.938 -27.25 -20.297 1 93.19 1 PRO B CA 1
ATOM 3851 C C . PRO B 1 1 ? 18.922 -27.734 -21.75 1 93.19 1 PRO B C 1
ATOM 3853 O O . PRO B 1 1 ? 18.625 -26.953 -22.656 1 93.19 1 PRO B O 1
ATOM 3856 N N . GLU B 1 2 ? 19.266 -28.984 -21.938 1 92.62 2 GLU B N 1
ATOM 3857 C CA . GLU B 1 2 ? 19.297 -29.594 -23.266 1 92.62 2 GLU B CA 1
ATOM 3858 C C . GLU B 1 2 ? 18.578 -30.953 -23.266 1 92.62 2 GLU B C 1
ATOM 3860 O O . GLU B 1 2 ? 18.547 -31.641 -22.234 1 92.62 2 GLU B O 1
ATOM 3865 N N . PRO B 1 3 ? 18.062 -31.312 -24.406 1 93.44 3 PRO B N 1
ATOM 3866 C CA . PRO B 1 3 ? 17.438 -32.625 -24.5 1 93.44 3 PRO B CA 1
ATOM 3867 C C . PRO B 1 3 ? 18.406 -33.781 -24.234 1 93.44 3 PRO B C 1
ATOM 3869 O O . PRO B 1 3 ? 19.578 -33.719 -24.625 1 93.44 3 PRO B O 1
ATOM 3872 N N . ALA B 1 4 ? 17.891 -34.781 -23.594 1 90 4 ALA B N 1
ATOM 3873 C CA . ALA B 1 4 ? 18.688 -35.969 -23.359 1 90 4 ALA B CA 1
ATOM 3874 C C . ALA B 1 4 ? 19.031 -36.688 -24.656 1 90 4 ALA B C 1
ATOM 3876 O O . ALA B 1 4 ? 18.234 -36.688 -25.609 1 90 4 ALA B O 1
ATOM 3877 N N . ALA B 1 5 ? 20.125 -37.375 -24.641 1 90.06 5 ALA B N 1
ATOM 3878 C CA . ALA B 1 5 ? 20.516 -38.188 -25.781 1 90.06 5 ALA B CA 1
ATOM 3879 C C . ALA B 1 5 ? 19.719 -39.5 -25.828 1 90.06 5 ALA B C 1
ATOM 3881 O O . ALA B 1 5 ? 19.266 -39.969 -24.797 1 90.06 5 ALA B O 1
ATOM 3882 N N . ALA B 1 6 ? 19.641 -39.969 -27.047 1 90.81 6 ALA B N 1
ATOM 3883 C CA . ALA B 1 6 ? 19.016 -41.281 -27.188 1 90.81 6 ALA B CA 1
ATOM 3884 C C . ALA B 1 6 ? 19.875 -42.375 -26.531 1 90.81 6 ALA B C 1
ATOM 3886 O O . ALA B 1 6 ? 21.078 -42.188 -26.359 1 90.81 6 ALA B O 1
ATOM 3887 N N . TRP B 1 7 ? 19.172 -43.344 -26.016 1 89.12 7 TRP B N 1
ATOM 3888 C CA . TRP B 1 7 ? 19.922 -44.469 -25.438 1 89.12 7 TRP B CA 1
ATOM 3889 C C . TRP B 1 7 ? 19.578 -45.75 -26.141 1 89.12 7 TRP B C 1
ATOM 3891 O O . TRP B 1 7 ? 18.562 -45.844 -26.859 1 89.12 7 TRP B O 1
ATOM 3901 N N . GLN B 1 8 ? 20.5 -46.656 -25.984 1 90.81 8 GLN B N 1
ATOM 3902 C CA . GLN B 1 8 ? 20.266 -48 -26.547 1 90.81 8 GLN B CA 1
ATOM 3903 C C . GLN B 1 8 ? 19.703 -48.938 -25.5 1 90.81 8 GLN B C 1
ATOM 3905 O O . GLN B 1 8 ? 20.078 -48.875 -24.328 1 90.81 8 GLN B O 1
ATOM 3910 N N . GLY B 1 9 ? 18.812 -49.812 -25.969 1 90.75 9 GLY B N 1
ATOM 3911 C CA . GLY B 1 9 ? 18.281 -50.812 -25.078 1 90.75 9 GLY B CA 1
ATOM 3912 C C . GLY B 1 9 ? 17.109 -50.312 -24.25 1 90.75 9 GLY B C 1
ATOM 3913 O O . GLY B 1 9 ? 16.406 -49.375 -24.656 1 90.75 9 GLY B O 1
ATOM 3914 N N . GLU B 1 10 ? 16.797 -51.156 -23.188 1 89.19 10 GLU B N 1
ATOM 3915 C CA . GLU B 1 10 ? 15.648 -50.844 -22.344 1 89.19 10 GLU B CA 1
ATOM 3916 C C . GLU B 1 10 ? 16.047 -50.031 -21.141 1 89.19 10 GLU B C 1
ATOM 3918 O O . GLU B 1 10 ? 17.094 -50.281 -20.531 1 89.19 10 GLU B O 1
ATOM 3923 N N . LEU B 1 11 ? 15.289 -48.938 -20.984 1 88.62 11 LEU B N 1
ATOM 3924 C CA . LEU B 1 11 ? 15.453 -48.125 -19.781 1 88.62 11 LEU B CA 1
ATOM 3925 C C . LEU B 1 11 ? 14.594 -48.656 -18.641 1 88.62 11 LEU B C 1
ATOM 3927 O O . LEU B 1 11 ? 13.398 -48.875 -18.812 1 88.62 11 LEU B O 1
ATOM 3931 N N . ASP B 1 12 ? 15.156 -48.906 -17.484 1 90.12 12 ASP B N 1
ATOM 3932 C CA . ASP B 1 12 ? 14.391 -49.312 -16.312 1 90.12 12 ASP B CA 1
ATOM 3933 C C . ASP B 1 12 ? 13.641 -48.094 -15.727 1 90.12 12 ASP B C 1
ATOM 3935 O O . ASP B 1 12 ? 14.234 -47.25 -15.055 1 90.12 12 ASP B O 1
ATOM 3939 N N . ALA B 1 13 ? 12.375 -48.031 -15.969 1 89.12 13 ALA B N 1
ATOM 3940 C CA . ALA B 1 13 ? 11.555 -46.906 -15.531 1 89.12 13 ALA B CA 1
ATOM 3941 C C . ALA B 1 13 ? 10.703 -47.281 -14.32 1 89.12 13 ALA B C 1
ATOM 3943 O O . ALA B 1 13 ? 9.656 -46.688 -14.07 1 89.12 13 ALA B O 1
ATOM 3944 N N . THR B 1 14 ? 11.18 -48.312 -13.562 1 88.56 14 THR B N 1
ATOM 3945 C CA . THR B 1 14 ? 10.383 -48.781 -12.438 1 88.56 14 THR B CA 1
ATOM 3946 C C . THR B 1 14 ? 10.758 -48.062 -11.148 1 88.56 14 THR B C 1
ATOM 3948 O O . THR B 1 14 ? 10.094 -48.219 -10.125 1 88.56 14 THR B O 1
ATOM 3951 N N . GLN B 1 15 ? 11.812 -47.312 -11.211 1 91.88 15 GLN B N 1
ATOM 3952 C CA . GLN B 1 15 ? 12.273 -46.594 -10.031 1 91.88 15 GLN B CA 1
ATOM 3953 C C . GLN B 1 15 ? 12.43 -45.094 -10.328 1 91.88 15 GLN B C 1
ATOM 3955 O O . GLN B 1 15 ? 12.805 -44.719 -11.438 1 91.88 15 GLN B O 1
ATOM 3960 N N . PHE B 1 16 ? 12.141 -44.375 -9.273 1 93.31 16 PHE B N 1
ATOM 3961 C CA . PHE B 1 16 ? 12.383 -42.938 -9.398 1 93.31 16 PHE B CA 1
ATOM 3962 C C . PHE B 1 16 ? 13.875 -42.656 -9.555 1 93.31 16 PHE B C 1
ATOM 3964 O O . PHE B 1 16 ? 14.703 -43.312 -8.93 1 93.31 16 PHE B O 1
ATOM 3971 N N . LYS B 1 17 ? 14.117 -41.688 -10.367 1 92.62 17 LYS B N 1
ATOM 3972 C CA . LYS B 1 17 ? 15.5 -41.219 -10.469 1 92.62 17 LYS B CA 1
ATOM 3973 C C . LYS B 1 17 ? 15.773 -40.094 -9.469 1 92.62 17 LYS B C 1
ATOM 3975 O O . LYS B 1 17 ? 14.922 -39.781 -8.633 1 92.62 17 LYS B O 1
ATOM 3980 N N . ARG B 1 18 ? 16.922 -39.531 -9.477 1 90.19 18 ARG B N 1
ATOM 3981 C CA . ARG B 1 18 ? 17.391 -38.656 -8.422 1 90.19 18 ARG B CA 1
ATOM 3982 C C . ARG B 1 18 ? 16.562 -37.375 -8.398 1 90.19 18 ARG B C 1
ATOM 3984 O O . ARG B 1 18 ? 16.188 -36.844 -9.453 1 90.19 18 ARG B O 1
ATOM 3991 N N . LYS B 1 19 ? 16.391 -36.844 -7.191 1 92.5 19 LYS B N 1
ATOM 3992 C CA . LYS B 1 19 ? 15.812 -35.5 -6.984 1 92.5 19 LYS B CA 1
ATOM 3993 C C . LYS B 1 19 ? 16.828 -34.406 -7.305 1 92.5 19 LYS B C 1
ATOM 3995 O O . LYS B 1 19 ? 18.031 -34.656 -7.238 1 92.5 19 LYS B O 1
ATOM 4000 N N . CYS B 1 20 ? 16.312 -33.281 -7.711 1 95.31 20 CYS B N 1
ATOM 4001 C CA . CYS B 1 20 ? 17.219 -32.156 -7.859 1 95.31 20 CYS B CA 1
ATOM 4002 C C . CYS B 1 20 ? 17.75 -31.688 -6.504 1 95.31 20 CYS B C 1
ATOM 4004 O O . CYS B 1 20 ? 17.047 -31.781 -5.496 1 95.31 20 CYS B O 1
ATOM 4006 N N . PRO B 1 21 ? 18.969 -31.172 -6.426 1 94.25 21 PRO B N 1
ATOM 4007 C CA . PRO B 1 21 ? 19.578 -30.766 -5.156 1 94.25 21 PRO B CA 1
ATOM 4008 C C . PRO B 1 21 ? 18.766 -29.703 -4.426 1 94.25 21 PRO B C 1
ATOM 4010 O O . PRO B 1 21 ? 18.328 -28.734 -5.035 1 94.25 21 PRO B O 1
ATOM 4013 N N . GLN B 1 22 ? 18.516 -29.953 -3.113 1 91.56 22 GLN B N 1
ATOM 4014 C CA . GLN B 1 22 ? 17.781 -29.062 -2.23 1 91.56 22 GLN B CA 1
ATOM 4015 C C . GLN B 1 22 ? 18.172 -29.281 -0.771 1 91.56 22 GLN B C 1
ATOM 4017 O O . GLN B 1 22 ? 18.734 -30.312 -0.422 1 91.56 22 GLN B O 1
ATOM 4022 N N . ALA B 1 23 ? 18.047 -28.141 -0.032 1 80.75 23 ALA B N 1
ATOM 4023 C CA . ALA B 1 23 ? 18.359 -28.234 1.392 1 80.75 23 ALA B CA 1
ATOM 4024 C C . ALA B 1 23 ? 17.094 -28.234 2.238 1 80.75 23 ALA B C 1
ATOM 4026 O O . ALA B 1 23 ? 16.578 -27.172 2.605 1 80.75 23 ALA B O 1
ATOM 4027 N N . THR B 1 24 ? 16.547 -29.359 2.58 1 74.38 24 THR B N 1
ATOM 4028 C CA . THR B 1 24 ? 15.297 -29.406 3.334 1 74.38 24 THR B CA 1
ATOM 4029 C C . THR B 1 24 ? 15.547 -29.875 4.766 1 74.38 24 THR B C 1
ATOM 4031 O O . THR B 1 24 ? 14.766 -29.562 5.672 1 74.38 24 THR B O 1
ATOM 4034 N N . SER B 1 25 ? 16.531 -30.734 4.906 1 74.12 25 SER B N 1
ATOM 4035 C CA . SER B 1 25 ? 16.859 -31.281 6.223 1 74.12 25 SER B CA 1
ATOM 4036 C C . SER B 1 25 ? 18.375 -31.406 6.406 1 74.12 25 SER B C 1
ATOM 4038 O O . SER B 1 25 ? 19.125 -31.344 5.438 1 74.12 25 SER B O 1
ATOM 4040 N N . SER B 1 26 ? 18.734 -31.547 7.66 1 77.62 26 SER B N 1
ATOM 4041 C CA . SER B 1 26 ? 20.141 -31.734 7.953 1 77.62 26 SER B CA 1
ATOM 4042 C C . SER B 1 26 ? 20.688 -33 7.285 1 77.62 26 SER B C 1
ATOM 4044 O O . SER B 1 26 ? 21.812 -33 6.777 1 77.62 26 SER B O 1
ATOM 4046 N N . GLU B 1 27 ? 19.891 -33.969 7.289 1 77.94 27 GLU B N 1
ATOM 4047 C CA . GLU B 1 27 ? 20.281 -35.219 6.676 1 77.94 27 GLU B CA 1
ATOM 4048 C C . GLU B 1 27 ? 20.469 -35.062 5.168 1 77.94 27 GLU B C 1
ATOM 4050 O O . GLU B 1 27 ? 21.438 -35.562 4.602 1 77.94 27 GLU B O 1
ATOM 4055 N N . GLU B 1 28 ? 19.578 -34.375 4.574 1 78.44 28 GLU B N 1
ATOM 4056 C CA . GLU B 1 28 ? 19.641 -34.188 3.133 1 78.44 28 GLU B CA 1
ATOM 4057 C C . GLU B 1 28 ? 20.828 -33.312 2.764 1 78.44 28 GLU B C 1
ATOM 4059 O O . GLU B 1 28 ? 21.469 -33.5 1.722 1 78.44 28 GLU B O 1
ATOM 4064 N N . MET B 1 29 ? 21.156 -32.469 3.686 1 82.81 29 MET B N 1
ATOM 4065 C CA . MET B 1 29 ? 22.297 -31.578 3.438 1 82.81 29 MET B CA 1
ATOM 4066 C C . MET B 1 29 ? 23.609 -32.344 3.506 1 82.81 29 MET B C 1
ATOM 4068 O O . MET B 1 29 ? 24.516 -32.125 2.701 1 82.81 29 MET B O 1
ATOM 4072 N N . HIS B 1 30 ? 23.625 -33.25 4.457 1 83.5 30 HIS B N 1
ATOM 4073 C CA . HIS B 1 30 ? 24.828 -34.062 4.582 1 83.5 30 HIS B CA 1
ATOM 4074 C C . HIS B 1 30 ? 25.016 -34.969 3.373 1 83.5 30 HIS B C 1
ATOM 4076 O O . HIS B 1 30 ? 26.125 -35.125 2.873 1 83.5 30 HIS B O 1
ATOM 4082 N N . ASP B 1 31 ? 23.984 -35.5 2.967 1 84.5 31 ASP B N 1
ATOM 4083 C CA . ASP B 1 31 ? 24.016 -36.375 1.793 1 84.5 31 ASP B CA 1
ATOM 4084 C C . ASP B 1 31 ? 24.391 -35.594 0.542 1 84.5 31 ASP B C 1
ATOM 4086 O O . ASP B 1 31 ? 25.188 -36.062 -0.275 1 84.5 31 ASP B O 1
ATOM 4090 N N . LEU B 1 32 ? 23.875 -34.469 0.415 1 87 32 LEU B N 1
ATOM 4091 C CA . LEU B 1 32 ? 24.172 -33.594 -0.733 1 87 32 LEU B CA 1
ATOM 4092 C C . LEU B 1 32 ? 25.641 -33.219 -0.758 1 87 32 LEU B C 1
ATOM 4094 O O . LEU B 1 32 ? 26.266 -33.188 -1.824 1 87 32 LEU B O 1
ATOM 4098 N N . GLU B 1 33 ? 26.109 -32.938 0.385 1 88.38 33 GLU B N 1
ATOM 4099 C CA . GLU B 1 33 ? 27.516 -32.594 0.471 1 88.38 33 GLU B CA 1
ATOM 4100 C C . GLU B 1 33 ? 28.406 -33.75 -0.015 1 88.38 33 GLU B C 1
ATOM 4102 O O . GLU B 1 33 ? 29.328 -33.531 -0.798 1 88.38 33 GLU B O 1
ATOM 4107 N N . ALA B 1 34 ? 28.062 -34.906 0.463 1 86.62 34 ALA B N 1
ATOM 4108 C CA . ALA B 1 34 ? 28.844 -36.094 0.098 1 86.62 34 ALA B CA 1
ATOM 4109 C C . ALA B 1 34 ? 28.719 -36.375 -1.392 1 86.62 34 ALA B C 1
ATOM 4111 O O . ALA B 1 34 ? 29.703 -36.688 -2.057 1 86.62 34 ALA B O 1
ATOM 4112 N N . ARG B 1 35 ? 27.625 -36.219 -1.946 1 86.19 35 ARG B N 1
ATOM 4113 C CA . ARG B 1 35 ? 27.359 -36.562 -3.342 1 86.19 35 ARG B CA 1
ATOM 4114 C C . ARG B 1 35 ? 27.922 -35.5 -4.277 1 86.19 35 ARG B C 1
ATOM 4116 O O . ARG B 1 35 ? 28.391 -35.812 -5.375 1 86.19 35 ARG B O 1
ATOM 4123 N N . SER B 1 36 ? 27.844 -34.312 -3.877 1 84.19 36 SER B N 1
ATOM 4124 C CA . SER B 1 36 ? 28.281 -33.219 -4.715 1 84.19 36 SER B CA 1
ATOM 4125 C C . SER B 1 36 ? 29.766 -33.312 -5.043 1 84.19 36 SER B C 1
ATOM 4127 O O . SER B 1 36 ? 30.234 -32.719 -6.012 1 84.19 36 SER B O 1
ATOM 4129 N N . ARG B 1 37 ? 30.547 -34.062 -4.207 1 77 37 ARG B N 1
ATOM 4130 C CA . ARG B 1 37 ? 31.984 -34.219 -4.398 1 77 37 ARG B CA 1
ATOM 4131 C C . ARG B 1 37 ? 32.281 -35.406 -5.34 1 77 37 ARG B C 1
ATOM 4133 O O . ARG B 1 37 ? 33.344 -35.469 -5.938 1 77 37 ARG B O 1
ATOM 4140 N N . ARG B 1 38 ? 31.188 -36.25 -5.551 1 81.56 38 ARG B N 1
ATOM 4141 C CA . ARG B 1 38 ? 31.484 -37.5 -6.207 1 81.56 38 ARG B CA 1
ATOM 4142 C C . ARG B 1 38 ? 30.734 -37.656 -7.52 1 81.56 38 ARG B C 1
ATOM 4144 O O . ARG B 1 38 ? 31.125 -38.406 -8.398 1 81.56 38 ARG B O 1
ATOM 4151 N N . GLU B 1 39 ? 29.594 -36.969 -7.629 1 85.69 39 GLU B N 1
ATOM 4152 C CA . GLU B 1 39 ? 28.75 -37.125 -8.812 1 85.69 39 GLU B CA 1
ATOM 4153 C C . GLU B 1 39 ? 28.156 -35.812 -9.25 1 85.69 39 GLU B C 1
ATOM 4155 O O . GLU B 1 39 ? 28.234 -34.812 -8.523 1 85.69 39 GLU B O 1
ATOM 4160 N N . ASP B 1 40 ? 27.609 -35.844 -10.461 1 89.12 40 ASP B N 1
ATOM 4161 C CA . ASP B 1 40 ? 26.906 -34.688 -10.969 1 89.12 40 ASP B CA 1
ATOM 4162 C C . ASP B 1 40 ? 25.469 -34.625 -10.445 1 89.12 40 ASP B C 1
ATOM 4164 O O . ASP B 1 40 ? 24.531 -35 -11.148 1 89.12 40 ASP B O 1
ATOM 4168 N N . VAL B 1 41 ? 25.375 -34.031 -9.328 1 91.56 41 VAL B N 1
ATOM 4169 C CA . VAL B 1 41 ? 24.094 -34.031 -8.617 1 91.56 41 VAL B CA 1
ATOM 4170 C C . VAL B 1 41 ? 23.094 -33.156 -9.359 1 91.56 41 VAL B C 1
ATOM 4172 O O . VAL B 1 41 ? 21.875 -33.25 -9.117 1 91.56 41 VAL B O 1
ATOM 4175 N N . GLU B 1 42 ? 23.531 -32.406 -10.312 1 91.75 42 GLU B N 1
ATOM 4176 C CA . GLU B 1 42 ? 22.641 -31.516 -11.062 1 91.75 42 GLU B CA 1
ATOM 4177 C C . GLU B 1 42 ? 22 -32.25 -12.242 1 91.75 42 GLU B C 1
ATOM 4179 O O . GLU B 1 42 ? 21.078 -31.734 -12.875 1 91.75 42 GLU B O 1
ATOM 4184 N N . ASP B 1 43 ? 22.5 -33.406 -12.523 1 92.88 43 ASP B N 1
ATOM 4185 C CA . ASP B 1 43 ? 21.828 -34.219 -13.523 1 92.88 43 ASP B CA 1
ATOM 4186 C C . ASP B 1 43 ? 20.562 -34.844 -12.961 1 92.88 43 ASP B C 1
ATOM 4188 O O . ASP B 1 43 ? 20.5 -36.062 -12.719 1 92.88 43 ASP B O 1
ATOM 4192 N N . CYS B 1 44 ? 19.625 -34.062 -12.82 1 95 44 CYS B N 1
ATOM 4193 C CA . CYS B 1 44 ? 18.438 -34.438 -12.07 1 95 44 CYS B CA 1
ATOM 4194 C C . CYS B 1 44 ? 17.172 -34.156 -12.867 1 95 44 CYS B C 1
ATOM 4196 O O . CYS B 1 44 ? 16.062 -34.25 -12.344 1 95 44 CYS B O 1
ATOM 4198 N N . LEU B 1 45 ? 17.234 -33.812 -14.172 1 96.62 45 LEU B N 1
ATOM 4199 C CA . LEU B 1 45 ? 16.094 -33.406 -14.977 1 96.62 45 LEU B CA 1
ATOM 4200 C C . LEU B 1 45 ? 15.344 -34.625 -15.531 1 96.62 45 LEU B C 1
ATOM 4202 O O . LEU B 1 45 ? 15.32 -34.844 -16.734 1 96.62 45 LEU B O 1
ATOM 4206 N N . TYR B 1 46 ? 14.695 -35.25 -14.648 1 95.56 46 TYR B N 1
ATOM 4207 C CA . TYR B 1 46 ? 13.867 -36.406 -14.977 1 95.56 46 TYR B CA 1
ATOM 4208 C C . TYR B 1 46 ? 12.383 -36.062 -14.859 1 95.56 46 TYR B C 1
ATOM 4210 O O . TYR B 1 46 ? 12.008 -35.156 -14.133 1 95.56 46 TYR B O 1
ATOM 4218 N N . LEU B 1 47 ? 11.531 -36.75 -15.664 1 96.31 47 LEU B N 1
ATOM 4219 C CA . LEU B 1 47 ? 10.078 -36.656 -15.516 1 96.31 47 LEU B CA 1
ATOM 4220 C C . LEU B 1 47 ? 9.445 -38.031 -15.422 1 96.31 47 LEU B C 1
ATOM 4222 O O . LEU B 1 47 ? 10.031 -39.031 -15.875 1 96.31 47 LEU B O 1
ATOM 4226 N N . ASN B 1 48 ? 8.352 -38.125 -14.742 1 97.19 48 ASN B N 1
ATOM 4227 C CA . ASN B 1 48 ? 7.551 -39.344 -14.633 1 97.19 48 ASN B CA 1
ATOM 4228 C C . ASN B 1 48 ? 6.32 -39.281 -15.531 1 97.19 48 ASN B C 1
ATOM 4230 O O . ASN B 1 48 ? 5.594 -38.281 -15.531 1 97.19 48 ASN B O 1
ATOM 4234 N N . VAL B 1 49 ? 6.145 -40.344 -16.328 1 97 49 VAL B N 1
ATOM 4235 C CA . VAL B 1 49 ? 4.934 -40.469 -17.141 1 97 49 VAL B CA 1
ATOM 4236 C C . VAL B 1 49 ? 4.086 -41.625 -16.609 1 97 49 VAL B C 1
ATOM 4238 O O . VAL B 1 49 ? 4.574 -42.75 -16.469 1 97 49 VAL B O 1
ATOM 4241 N N . TYR B 1 50 ? 2.846 -41.312 -16.297 1 96.81 50 TYR B N 1
ATOM 4242 C CA . TYR B 1 50 ? 1.885 -42.312 -15.836 1 96.81 50 TYR B CA 1
ATOM 4243 C C . TYR B 1 50 ? 0.733 -42.438 -16.828 1 96.81 50 TYR B C 1
ATOM 4245 O O . TYR B 1 50 ? 0.117 -41.438 -17.219 1 96.81 50 TYR B O 1
ATOM 4253 N N . THR B 1 51 ? 0.446 -43.594 -17.266 1 95.44 51 THR B N 1
ATOM 4254 C CA . THR B 1 51 ? -0.645 -43.875 -18.203 1 95.44 51 THR B CA 1
ATOM 4255 C C . THR B 1 51 ? -1.321 -45.188 -17.844 1 95.44 51 THR B C 1
ATOM 4257 O O . THR B 1 51 ? -0.707 -46.062 -17.234 1 95.44 51 THR B O 1
ATOM 4260 N N . ASN B 1 52 ? -2.607 -45.344 -18.172 1 92.75 52 ASN B N 1
ATOM 4261 C CA . ASN B 1 52 ? -3.326 -46.594 -17.891 1 92.75 52 ASN B CA 1
ATOM 4262 C C . ASN B 1 52 ? -3.395 -47.469 -19.125 1 92.75 52 ASN B C 1
ATOM 4264 O O . ASN B 1 52 ? -4.145 -48.469 -19.156 1 92.75 52 ASN B O 1
ATOM 4268 N N . GLN B 1 53 ? -2.605 -47.062 -20.156 1 93.31 53 GLN B N 1
ATOM 4269 C CA . GLN B 1 53 ? -2.498 -47.875 -21.375 1 93.31 53 GLN B CA 1
ATOM 4270 C C . GLN B 1 53 ? -1.069 -48.375 -21.594 1 93.31 53 GLN B C 1
ATOM 4272 O O . GLN B 1 53 ? -0.118 -47.75 -21.109 1 93.31 53 GLN B O 1
ATOM 4277 N N . VAL B 1 54 ? -0.973 -49.438 -22.375 1 89.81 54 VAL B N 1
ATOM 4278 C CA . VAL B 1 54 ? 0.355 -49.938 -22.703 1 89.81 54 VAL B CA 1
ATOM 4279 C C . VAL B 1 54 ? 0.997 -49.062 -23.781 1 89.81 54 VAL B C 1
ATOM 4281 O O . VAL B 1 54 ? 0.442 -48.875 -24.859 1 89.81 54 VAL B O 1
ATOM 4284 N N . PRO B 1 55 ? 2.123 -48.562 -23.375 1 87.12 55 PRO B N 1
ATOM 4285 C CA . PRO B 1 55 ? 2.801 -47.719 -24.344 1 87.12 55 PRO B CA 1
ATOM 4286 C C . PRO B 1 55 ? 3.031 -48.406 -25.688 1 87.12 55 PRO B C 1
ATOM 4288 O O . PRO B 1 55 ? 3.365 -49.594 -25.719 1 87.12 55 PRO B O 1
ATOM 4291 N N . GLY B 1 56 ? 2.832 -47.688 -26.719 1 85.81 56 GLY B N 1
ATOM 4292 C CA . GLY B 1 56 ? 3.008 -48.219 -28.062 1 85.81 56 GLY B CA 1
ATOM 4293 C C . GLY B 1 56 ? 1.783 -48.938 -28.578 1 85.81 56 GLY B C 1
ATOM 4294 O O . GLY B 1 56 ? 1.682 -49.25 -29.766 1 85.81 56 GLY B O 1
ATOM 4295 N N . LYS B 1 57 ? 0.928 -49.281 -27.734 1 91.38 57 LYS B N 1
ATOM 4296 C CA . LYS B 1 57 ? -0.317 -49.969 -28.109 1 91.38 57 LYS B CA 1
ATOM 4297 C C . LYS B 1 57 ? -1.529 -49.156 -27.641 1 91.38 57 LYS B C 1
ATOM 4299 O O . LYS B 1 57 ? -2.387 -49.688 -26.938 1 91.38 57 LYS B O 1
ATOM 4304 N N . CYS B 1 58 ? -1.614 -47.969 -28.203 1 92.06 58 CYS B N 1
ATOM 4305 C CA . CYS B 1 58 ? -2.609 -47.031 -27.719 1 92.06 58 CYS B CA 1
ATOM 4306 C C . CYS B 1 58 ? -3.945 -47.219 -28.422 1 92.06 58 CYS B C 1
ATOM 4308 O O . CYS B 1 58 ? -4.008 -47.219 -29.656 1 92.06 58 CYS B O 1
ATOM 4310 N N . LYS B 1 59 ? -4.961 -47.438 -27.719 1 91.88 59 LYS B N 1
ATOM 4311 C CA . LYS B 1 59 ? -6.305 -47.469 -28.281 1 91.88 59 LYS B CA 1
ATOM 4312 C C . LYS B 1 59 ? -6.816 -46.062 -28.562 1 91.88 59 LYS B C 1
ATOM 4314 O O . LYS B 1 59 ? -7.5 -45.812 -29.562 1 91.88 59 LYS B O 1
ATOM 4319 N N . VAL B 1 60 ? -6.539 -45.219 -27.703 1 92.62 60 VAL B N 1
ATOM 4320 C CA . VAL B 1 60 ? -6.898 -43.781 -27.812 1 92.62 60 VAL B CA 1
ATOM 4321 C C . VAL B 1 60 ? -5.762 -42.938 -27.266 1 92.62 60 VAL B C 1
ATOM 4323 O O . VAL B 1 60 ? -4.984 -43.375 -26.422 1 92.62 60 VAL B O 1
ATOM 4326 N N . HIS B 1 61 ? -5.629 -41.781 -27.812 1 96.25 61 HIS B N 1
ATOM 4327 C CA . HIS B 1 61 ? -4.711 -40.812 -27.234 1 96.25 61 HIS B CA 1
ATOM 4328 C C . HIS B 1 61 ? -5.422 -39.875 -26.25 1 96.25 61 HIS B C 1
ATOM 4330 O O . HIS B 1 61 ? -6.379 -39.188 -26.609 1 96.25 61 HIS B O 1
ATOM 4336 N N . MET B 1 62 ? -4.949 -39.906 -25.078 1 98.06 62 MET B N 1
ATOM 4337 C CA . MET B 1 62 ? -5.645 -39.281 -23.953 1 98.06 62 MET B CA 1
ATOM 4338 C C . MET B 1 62 ? -5.09 -37.875 -23.688 1 98.06 62 MET B C 1
ATOM 4340 O O . MET B 1 62 ? -3.969 -37.562 -24.094 1 98.06 62 MET B O 1
ATOM 4344 N N . ALA B 1 63 ? -5.949 -37.062 -23.047 1 98.56 63 ALA B N 1
ATOM 4345 C CA . ALA B 1 63 ? -5.48 -35.75 -22.594 1 98.56 63 ALA B CA 1
ATOM 4346 C C . ALA B 1 63 ? -4.297 -35.875 -21.641 1 98.56 63 ALA B C 1
ATOM 4348 O O . ALA B 1 63 ? -4.234 -36.812 -20.859 1 98.56 63 ALA B O 1
ATOM 4349 N N . VAL B 1 64 ? -3.367 -34.969 -21.703 1 98.81 64 VAL B N 1
ATOM 4350 C CA . VAL B 1 64 ? -2.164 -34.969 -20.875 1 98.81 64 VAL B CA 1
ATOM 4351 C C . VAL B 1 64 ? -2.281 -33.938 -19.781 1 98.81 64 VAL B C 1
ATOM 4353 O O . VAL B 1 64 ? -2.588 -32.781 -20.047 1 98.81 64 VAL B O 1
ATOM 4356 N N . MET B 1 65 ? -2.135 -34.312 -18.578 1 98.81 65 MET B N 1
ATOM 4357 C CA . MET B 1 65 ? -2.008 -33.406 -17.438 1 98.81 65 MET B CA 1
ATOM 4358 C C . MET B 1 65 ? -0.556 -33.312 -16.984 1 98.81 65 MET B C 1
ATOM 4360 O O . MET B 1 65 ? 0.046 -34.312 -16.578 1 98.81 65 MET B O 1
ATOM 4364 N N . PHE B 1 66 ? -0.018 -32.156 -17.141 1 98.88 66 PHE B N 1
ATOM 4365 C CA . PHE B 1 66 ? 1.381 -31.828 -16.875 1 98.88 66 PHE B CA 1
ATOM 4366 C C . PHE B 1 66 ? 1.522 -31.062 -15.562 1 98.88 66 PHE B C 1
ATOM 4368 O O . PHE B 1 66 ? 1.213 -29.859 -15.5 1 98.88 66 PHE B O 1
ATOM 4375 N N . TYR B 1 67 ? 2.07 -31.688 -14.484 1 98.81 67 TYR B N 1
ATOM 4376 C CA . TYR B 1 67 ? 2.068 -31.109 -13.148 1 98.81 67 TYR B CA 1
ATOM 4377 C C . TYR B 1 67 ? 3.428 -30.5 -12.82 1 98.81 67 TYR B C 1
ATOM 4379 O O . TYR B 1 67 ? 4.461 -31.141 -13.016 1 98.81 67 TYR B O 1
ATOM 4387 N N . ILE B 1 68 ? 3.396 -29.297 -12.344 1 98.75 68 ILE B N 1
ATOM 4388 C CA . ILE B 1 68 ? 4.562 -28.578 -11.844 1 98.75 68 ILE B CA 1
ATOM 4389 C C . ILE B 1 68 ? 4.438 -28.391 -10.328 1 98.75 68 ILE B C 1
ATOM 4391 O O . ILE B 1 68 ? 3.572 -27.656 -9.859 1 98.75 68 ILE B O 1
ATOM 4395 N N . HIS B 1 69 ? 5.301 -29.016 -9.57 1 97.38 69 HIS B N 1
ATOM 4396 C CA . HIS B 1 69 ? 5.176 -29 -8.117 1 97.38 69 HIS B CA 1
ATOM 4397 C C . HIS B 1 69 ? 5.574 -27.641 -7.551 1 97.38 69 HIS B C 1
ATOM 4399 O O . HIS B 1 69 ? 6.336 -26.906 -8.18 1 97.38 69 HIS B O 1
ATOM 4405 N N . GLY B 1 70 ? 5.039 -27.359 -6.383 1 96.25 70 GLY B N 1
ATOM 4406 C CA . GLY B 1 70 ? 5.41 -26.156 -5.652 1 96.25 70 GLY B CA 1
ATOM 4407 C C . GLY B 1 70 ? 6.617 -26.344 -4.758 1 96.25 70 GLY B C 1
ATOM 4408 O O . GLY B 1 70 ? 7.477 -27.188 -5.039 1 96.25 70 GLY B O 1
ATOM 4409 N N . GLY B 1 71 ? 6.742 -25.438 -3.789 1 93.12 71 GLY B N 1
ATOM 4410 C CA . GLY B 1 71 ? 7.867 -25.484 -2.867 1 93.12 71 GLY B CA 1
ATOM 4411 C C . GLY B 1 71 ? 8.734 -24.25 -2.93 1 93.12 71 GLY B C 1
ATOM 4412 O O . GLY B 1 71 ? 9.953 -24.328 -2.76 1 93.12 71 GLY B O 1
ATOM 4413 N N . SER B 1 72 ? 8.156 -23.125 -3.234 1 91.5 72 SER B N 1
ATOM 4414 C CA . SER B 1 72 ? 8.82 -21.828 -3.277 1 91.5 72 SER B CA 1
ATOM 4415 C C . SER B 1 72 ? 10.023 -21.844 -4.211 1 91.5 72 SER B C 1
ATOM 4417 O O . SER B 1 72 ? 11.023 -21.172 -3.961 1 91.5 72 SER B O 1
ATOM 4419 N N . PHE B 1 73 ? 10.016 -22.734 -5.129 1 94.94 73 PHE B N 1
ATOM 4420 C CA . PHE B 1 73 ? 11.102 -22.953 -6.078 1 94.94 73 PHE B CA 1
ATOM 4421 C C . PHE B 1 73 ? 12.383 -23.359 -5.352 1 94.94 73 PHE B C 1
ATOM 4423 O O . PHE B 1 73 ? 13.477 -23.156 -5.871 1 94.94 73 PHE B O 1
ATOM 4430 N N . ARG B 1 74 ? 12.25 -23.875 -4.188 1 92.62 74 ARG B N 1
ATOM 4431 C CA . ARG B 1 74 ? 13.422 -24.219 -3.389 1 92.62 74 ARG B CA 1
ATOM 4432 C C . ARG B 1 74 ? 13.43 -25.703 -3.029 1 92.62 74 ARG B C 1
ATOM 4434 O O . ARG B 1 74 ? 14.492 -26.297 -2.883 1 92.62 74 ARG B O 1
ATOM 4441 N N . VAL B 1 75 ? 12.227 -26.156 -2.865 1 92.44 75 VAL B N 1
ATOM 4442 C CA . VAL B 1 75 ? 12.125 -27.547 -2.451 1 92.44 75 VAL B CA 1
ATOM 4443 C C . VAL B 1 75 ? 11.023 -28.25 -3.248 1 92.44 75 VAL B C 1
ATOM 4445 O O . VAL B 1 75 ? 10.18 -27.594 -3.863 1 92.44 75 VAL B O 1
ATOM 4448 N N . GLY B 1 76 ? 11.023 -29.562 -3.221 1 92.88 76 GLY B N 1
ATOM 4449 C CA . GLY B 1 76 ? 10.008 -30.359 -3.891 1 92.88 76 GLY B CA 1
ATOM 4450 C C . GLY B 1 76 ? 10.594 -31.391 -4.84 1 92.88 76 GLY B C 1
ATOM 4451 O O . GLY B 1 76 ? 11.781 -31.328 -5.176 1 92.88 76 GLY B O 1
ATOM 4452 N N . SER B 1 77 ? 9.742 -32.344 -5.238 1 94.06 77 SER B N 1
ATOM 4453 C CA . SER B 1 77 ? 10.164 -33.406 -6.129 1 94.06 77 SER B CA 1
ATOM 4454 C C . SER B 1 77 ? 8.961 -34.062 -6.82 1 94.06 77 SER B C 1
ATOM 4456 O O . SER B 1 77 ? 7.875 -34.125 -6.246 1 94.06 77 SER B O 1
ATOM 4458 N N . ALA B 1 78 ? 9.234 -34.562 -7.961 1 96.31 78 ALA B N 1
ATOM 4459 C CA . ALA B 1 78 ? 8.211 -35.312 -8.688 1 96.31 78 ALA B CA 1
ATOM 4460 C C . ALA B 1 78 ? 7.84 -36.594 -7.953 1 96.31 78 ALA B C 1
ATOM 4462 O O . ALA B 1 78 ? 6.773 -37.156 -8.188 1 96.31 78 ALA B O 1
ATOM 4463 N N . HIS B 1 79 ? 8.672 -37.031 -7 1 94.44 79 HIS B N 1
ATOM 4464 C CA . HIS B 1 79 ? 8.469 -38.281 -6.27 1 94.44 79 HIS B CA 1
ATOM 4465 C C . HIS B 1 79 ? 7.207 -38.219 -5.418 1 94.44 79 HIS B C 1
ATOM 4467 O O . HIS B 1 79 ? 6.625 -39.25 -5.09 1 94.44 79 HIS B O 1
ATOM 4473 N N . ASP B 1 80 ? 6.797 -37.031 -5.145 1 92.56 80 ASP B N 1
ATOM 4474 C CA . ASP B 1 80 ? 5.746 -36.844 -4.145 1 92.56 80 ASP B CA 1
ATOM 4475 C C . ASP B 1 80 ? 4.363 -36.906 -4.789 1 92.56 80 ASP B C 1
ATOM 4477 O O . ASP B 1 80 ? 3.346 -36.812 -4.094 1 92.56 80 ASP B O 1
ATOM 4481 N N . PHE B 1 81 ? 4.285 -37.094 -6.086 1 95.75 81 PHE B N 1
ATOM 4482 C CA . PHE B 1 81 ? 3.012 -36.969 -6.777 1 95.75 81 PHE B CA 1
ATOM 4483 C C . PHE B 1 81 ? 2.744 -38.188 -7.648 1 95.75 81 PHE B C 1
ATOM 4485 O O . PHE B 1 81 ? 2.996 -38.156 -8.852 1 95.75 81 PHE B O 1
ATOM 4492 N N . SER B 1 82 ? 2.209 -39.188 -7.031 1 93.56 82 SER B N 1
ATOM 4493 C CA . SER B 1 82 ? 1.838 -40.438 -7.699 1 93.56 82 SER B CA 1
ATOM 4494 C C . SER B 1 82 ? 0.455 -40.312 -8.328 1 93.56 82 SER B C 1
ATOM 4496 O O . SER B 1 82 ? -0.375 -39.531 -7.895 1 93.56 82 SER B O 1
ATOM 4498 N N . PRO B 1 83 ? 0.181 -41.125 -9.312 1 91.06 83 PRO B N 1
ATOM 4499 C CA . PRO B 1 83 ? -0.965 -40.938 -10.203 1 91.06 83 PRO B CA 1
ATOM 4500 C C . PRO B 1 83 ? -2.262 -41.5 -9.633 1 91.06 83 PRO B C 1
ATOM 4502 O O . PRO B 1 83 ? -3.33 -41.344 -10.227 1 91.06 83 PRO B O 1
ATOM 4505 N N . ASN B 1 84 ? -2.363 -42.125 -8.555 1 83.12 84 ASN B N 1
ATOM 4506 C CA . ASN B 1 84 ? -3.43 -43.031 -8.148 1 83.12 84 ASN B CA 1
ATOM 4507 C C . ASN B 1 84 ? -4.805 -42.406 -8.344 1 83.12 84 ASN B C 1
ATOM 4509 O O . ASN B 1 84 ? -5.676 -43 -9 1 83.12 84 ASN B O 1
ATOM 4513 N N . TYR B 1 85 ? -5.125 -41.281 -7.957 1 88.69 85 TYR B N 1
ATOM 4514 C CA . TYR B 1 85 ? -6.441 -40.656 -8.047 1 88.69 85 TYR B CA 1
ATOM 4515 C C . TYR B 1 85 ? -6.723 -40.188 -9.469 1 88.69 85 TYR B C 1
ATOM 4517 O O . TYR B 1 85 ? -7.758 -40.531 -10.055 1 88.69 85 TYR B O 1
ATOM 4525 N N . LEU B 1 86 ? -5.816 -39.562 -10.133 1 94.75 86 LEU B N 1
ATOM 4526 C CA . LEU B 1 86 ? -6.035 -38.938 -11.43 1 94.75 86 LEU B CA 1
ATOM 4527 C C . LEU B 1 86 ? -6.199 -40 -12.523 1 94.75 86 LEU B C 1
ATOM 4529 O O . LEU B 1 86 ? -6.98 -39.812 -13.461 1 94.75 86 LEU B O 1
ATOM 4533 N N . LEU B 1 87 ? -5.551 -41.156 -12.406 1 94.19 87 LEU B N 1
ATOM 4534 C CA . LEU B 1 87 ? -5.574 -42.156 -13.469 1 94.19 87 LEU B CA 1
ATOM 4535 C C . LEU B 1 87 ? -6.812 -43.062 -13.352 1 94.19 87 LEU B C 1
ATOM 4537 O O . LEU B 1 87 ? -7.008 -43.969 -14.156 1 94.19 87 LEU B O 1
ATOM 4541 N N . GLU B 1 88 ? -7.668 -42.75 -12.414 1 92.62 88 GLU B N 1
ATOM 4542 C CA . GLU B 1 88 ? -9.023 -43.281 -12.477 1 92.62 88 GLU B CA 1
ATOM 4543 C C . GLU B 1 88 ? -9.789 -42.719 -13.672 1 92.62 88 GLU B C 1
ATOM 4545 O O . GLU B 1 88 ? -10.836 -43.25 -14.047 1 92.62 88 GLU B O 1
ATOM 4550 N N . GLN B 1 89 ? -9.227 -41.719 -14.203 1 94.06 89 GLN B N 1
ATOM 4551 C CA . GLN B 1 89 ? -9.734 -41.094 -15.43 1 94.06 89 GLN B CA 1
ATOM 4552 C C . GLN B 1 89 ? -8.805 -41.375 -16.609 1 94.06 89 GLN B C 1
ATOM 4554 O O . GLN B 1 89 ? -7.676 -41.844 -16.422 1 94.06 89 GLN B O 1
ATOM 4559 N N . ASP B 1 90 ? -9.305 -41.125 -17.781 1 95.19 90 ASP B N 1
ATOM 4560 C CA . ASP B 1 90 ? -8.531 -41.406 -18.984 1 95.19 90 ASP B CA 1
ATOM 4561 C C . ASP B 1 90 ? -7.633 -40.219 -19.344 1 95.19 90 ASP B C 1
ATOM 4563 O O . ASP B 1 90 ? -7.895 -39.5 -20.312 1 95.19 90 ASP B O 1
ATOM 4567 N N . VAL B 1 91 ? -6.582 -40.125 -18.516 1 98 91 VAL B N 1
ATOM 4568 C CA . VAL B 1 91 ? -5.586 -39.094 -18.766 1 98 91 VAL B CA 1
ATOM 4569 C C . VAL B 1 91 ? -4.184 -39.656 -18.641 1 98 91 VAL B C 1
ATOM 4571 O O . VAL B 1 91 ? -4.004 -40.75 -18.094 1 98 91 VAL B O 1
ATOM 4574 N N . VAL B 1 92 ? -3.225 -39.031 -19.25 1 98.31 92 VAL B N 1
ATOM 4575 C CA . VAL B 1 92 ? -1.805 -39.25 -19 1 98.31 92 VAL B CA 1
ATOM 4576 C C . VAL B 1 92 ? -1.258 -38.156 -18.078 1 98.31 92 VAL B C 1
ATOM 4578 O O . VAL B 1 92 ? -1.482 -36.969 -18.297 1 98.31 92 VAL B O 1
ATOM 4581 N N . LEU B 1 93 ? -0.674 -38.594 -17 1 98.56 93 LEU B N 1
ATOM 4582 C CA . LEU B 1 93 ? -0.088 -37.656 -16.047 1 98.56 93 LEU B CA 1
ATOM 4583 C C . LEU B 1 93 ? 1.425 -37.594 -16.234 1 98.56 93 LEU B C 1
ATOM 4585 O O . LEU B 1 93 ? 2.104 -38.594 -16.281 1 98.56 93 LEU B O 1
ATOM 4589 N N . VAL B 1 94 ? 1.938 -36.406 -16.422 1 98.69 94 VAL B N 1
ATOM 4590 C CA . VAL B 1 94 ? 3.371 -36.125 -16.453 1 98.69 94 VAL B CA 1
ATOM 4591 C C . VAL B 1 94 ? 3.76 -35.25 -15.266 1 98.69 94 VAL B C 1
ATOM 4593 O O . VAL B 1 94 ? 3.18 -34.188 -15.055 1 98.69 94 VAL B O 1
ATOM 4596 N N . VAL B 1 95 ? 4.656 -35.719 -14.43 1 98.5 95 VAL B N 1
ATOM 4597 C CA . VAL B 1 95 ? 5.172 -34.938 -13.297 1 98.5 95 VAL B CA 1
ATOM 4598 C C . VAL B 1 95 ? 6.668 -34.688 -13.484 1 98.5 95 VAL B C 1
ATOM 4600 O O . VAL B 1 95 ? 7.438 -35.625 -13.695 1 98.5 95 VAL B O 1
ATOM 4603 N N . ILE B 1 96 ? 7.109 -33.438 -13.32 1 98.19 96 ILE B N 1
ATOM 4604 C CA . ILE B 1 96 ? 8.469 -33.125 -13.75 1 98.19 96 ILE B CA 1
ATOM 4605 C C . ILE B 1 96 ? 9.297 -32.688 -12.555 1 98.19 96 ILE B C 1
ATOM 4607 O O . ILE B 1 96 ? 8.75 -32.281 -11.523 1 98.19 96 ILE B O 1
ATOM 4611 N N . GLN B 1 97 ? 10.578 -32.812 -12.734 1 97.44 97 GLN B N 1
ATOM 4612 C CA . GLN B 1 97 ? 11.578 -32.188 -11.891 1 97.44 97 GLN B CA 1
ATOM 4613 C C . GLN B 1 97 ? 12.195 -30.969 -12.609 1 97.44 97 GLN B C 1
ATOM 4615 O O . GLN B 1 97 ? 12.156 -30.891 -13.836 1 97.44 97 GLN B O 1
ATOM 4620 N N . TYR B 1 98 ? 12.625 -30.031 -11.875 1 98 98 TYR B N 1
ATOM 4621 C CA . TYR B 1 98 ? 13.352 -28.875 -12.383 1 98 98 TYR B CA 1
ATOM 4622 C C . TYR B 1 98 ? 14.344 -28.359 -11.344 1 98 98 TYR B C 1
ATOM 4624 O O . TYR B 1 98 ? 14.242 -28.688 -10.164 1 98 98 TYR B O 1
ATOM 4632 N N . ARG B 1 99 ? 15.406 -27.641 -11.758 1 97.31 99 ARG B N 1
ATOM 4633 C CA . ARG B 1 99 ? 16.406 -27.125 -10.836 1 97.31 99 ARG B CA 1
ATOM 4634 C C . ARG B 1 99 ? 15.781 -26.141 -9.844 1 97.31 99 ARG B C 1
ATOM 4636 O O . ARG B 1 99 ? 14.93 -25.328 -10.219 1 97.31 99 ARG B O 1
ATOM 4643 N N . LEU B 1 100 ? 16.281 -26.172 -8.641 1 96.56 100 LEU B N 1
ATOM 4644 C CA . LEU B 1 100 ? 15.672 -25.453 -7.527 1 96.56 100 LEU B CA 1
ATOM 4645 C C . LEU B 1 100 ? 16.641 -24.422 -6.949 1 96.56 100 LEU B C 1
ATOM 4647 O O . LEU B 1 100 ? 17.844 -24.5 -7.195 1 96.56 100 LEU B O 1
ATOM 4651 N N . GLY B 1 101 ? 16.047 -23.484 -6.207 1 95.31 101 GLY B N 1
ATOM 4652 C CA . GLY B 1 101 ? 16.875 -22.516 -5.492 1 95.31 101 GLY B CA 1
ATOM 4653 C C . GLY B 1 101 ? 17.797 -21.719 -6.398 1 95.31 101 GLY B C 1
ATOM 4654 O O . GLY B 1 101 ? 17.406 -21.375 -7.52 1 95.31 101 GLY B O 1
ATOM 4655 N N . PRO B 1 102 ? 18.953 -21.453 -5.867 1 96.12 102 PRO B N 1
ATOM 4656 C CA . PRO B 1 102 ? 19.891 -20.641 -6.664 1 96.12 102 PRO B CA 1
ATOM 4657 C C . PRO B 1 102 ? 20.375 -21.375 -7.914 1 96.12 102 PRO B C 1
ATOM 4659 O O . PRO B 1 102 ? 20.797 -20.75 -8.883 1 96.12 102 PRO B O 1
ATOM 4662 N N . LEU B 1 103 ? 20.25 -22.703 -7.934 1 96.38 103 LEU B N 1
ATOM 4663 C CA . LEU B 1 103 ? 20.688 -23.453 -9.102 1 96.38 103 LEU B CA 1
ATOM 4664 C C . LEU B 1 103 ? 19.719 -23.266 -10.266 1 96.38 103 LEU B C 1
ATOM 4666 O O . LEU B 1 103 ? 20.094 -23.406 -11.43 1 96.38 103 LEU B O 1
ATOM 4670 N N . GLY B 1 104 ? 18.516 -22.891 -9.898 1 96.94 104 GLY B N 1
ATOM 4671 C CA . GLY B 1 104 ? 17.5 -22.719 -10.922 1 96.94 104 GLY B CA 1
ATOM 4672 C C . GLY B 1 104 ? 17.172 -21.266 -11.203 1 96.94 104 GLY B C 1
ATOM 4673 O O . GLY B 1 104 ? 16.656 -20.938 -12.273 1 96.94 104 GLY B O 1
ATOM 4674 N N . PHE B 1 105 ? 17.562 -20.359 -10.258 1 96.94 105 PHE B N 1
ATOM 4675 C CA . PHE B 1 105 ? 16.906 -19.062 -10.398 1 96.94 105 PHE B CA 1
ATOM 4676 C C . PHE B 1 105 ? 17.875 -17.938 -10.133 1 96.94 105 PHE B C 1
ATOM 4678 O O . PHE B 1 105 ? 17.578 -16.766 -10.406 1 96.94 105 PHE B O 1
ATOM 4685 N N . LEU B 1 106 ? 19.078 -18.188 -9.648 1 96.94 106 LEU B N 1
ATOM 4686 C CA . LEU B 1 106 ? 20.062 -17.156 -9.414 1 96.94 106 LEU B CA 1
ATOM 4687 C C . LEU B 1 106 ? 20.391 -16.406 -10.711 1 96.94 106 LEU B C 1
ATOM 4689 O O . LEU B 1 106 ? 20.516 -17.031 -11.773 1 96.94 106 LEU B O 1
ATOM 4693 N N . SER B 1 107 ? 20.531 -15.039 -10.578 1 97.31 107 SER B N 1
ATOM 4694 C CA . SER B 1 107 ? 20.781 -14.266 -11.789 1 97.31 107 SER B CA 1
ATOM 4695 C C . SER B 1 107 ? 21.703 -13.086 -11.516 1 97.31 107 SER B C 1
ATOM 4697 O O . SER B 1 107 ? 21.484 -12.328 -10.578 1 97.31 107 SER B O 1
ATOM 4699 N N . LEU B 1 108 ? 22.703 -13 -12.273 1 97.56 108 LEU B N 1
ATOM 4700 C CA . LEU B 1 108 ? 23.578 -11.828 -12.297 1 97.56 108 LEU B CA 1
ATOM 4701 C C . LEU B 1 108 ? 23.266 -10.953 -13.516 1 97.56 108 LEU B C 1
ATOM 4703 O O . LEU B 1 108 ? 24 -10.008 -13.805 1 97.56 108 LEU B O 1
ATOM 4707 N N . GLN B 1 109 ? 22.188 -11.336 -14.203 1 96.88 109 GLN B N 1
ATOM 4708 C CA . GLN B 1 109 ? 21.812 -10.656 -15.43 1 96.88 109 GLN B CA 1
ATOM 4709 C C . GLN B 1 109 ? 23 -10.562 -16.391 1 96.88 109 GLN B C 1
ATOM 4711 O O . GLN B 1 109 ? 23.266 -9.492 -16.953 1 96.88 109 GLN B O 1
ATOM 4716 N N . ASP B 1 110 ? 23.672 -11.625 -16.453 1 95.19 110 ASP B N 1
ATOM 4717 C CA . ASP B 1 110 ? 24.75 -11.781 -17.422 1 95.19 110 ASP B CA 1
ATOM 4718 C C . ASP B 1 110 ? 24.531 -13.023 -18.297 1 95.19 110 ASP B C 1
ATOM 4720 O O . ASP B 1 110 ? 23.641 -13.82 -18.031 1 95.19 110 ASP B O 1
ATOM 4724 N N . GLU B 1 111 ? 25.312 -13.227 -19.281 1 93 111 GLU B N 1
ATOM 4725 C CA . GLU B 1 111 ? 25.094 -14.289 -20.266 1 93 111 GLU B CA 1
ATOM 4726 C C . GLU B 1 111 ? 25.281 -15.664 -19.625 1 93 111 GLU B C 1
ATOM 4728 O O . GLU B 1 111 ? 24.609 -16.625 -20.016 1 93 111 GLU B O 1
ATOM 4733 N N . SER B 1 112 ? 26.125 -15.711 -18.688 1 92.69 112 SER B N 1
ATOM 4734 C CA . SER B 1 112 ? 26.453 -17 -18.078 1 92.69 112 SER B CA 1
ATOM 4735 C C . SER B 1 112 ? 25.438 -17.375 -17.016 1 92.69 112 SER B C 1
ATOM 4737 O O . SER B 1 112 ? 25.156 -18.562 -16.812 1 92.69 112 SER B O 1
ATOM 4739 N N . ILE B 1 113 ? 24.953 -16.453 -16.266 1 96.5 113 ILE B N 1
ATOM 4740 C CA . ILE B 1 113 ? 23.969 -16.656 -15.219 1 96.5 113 ILE B CA 1
ATOM 4741 C C . ILE B 1 113 ? 22.797 -15.695 -15.414 1 96.5 113 ILE B C 1
ATOM 4743 O O . ILE B 1 113 ? 22.609 -14.766 -14.617 1 96.5 113 ILE B O 1
ATOM 4747 N N . ALA B 1 114 ? 22.031 -16.016 -16.375 1 96.38 114 ALA B N 1
ATOM 4748 C CA . ALA B 1 114 ? 20.969 -15.117 -16.828 1 96.38 114 ALA B CA 1
ATOM 4749 C C . ALA B 1 114 ? 19.719 -15.281 -15.977 1 96.38 114 ALA B C 1
ATOM 4751 O O . ALA B 1 114 ? 18.844 -14.414 -15.961 1 96.38 114 ALA B O 1
ATOM 4752 N N . GLY B 1 115 ? 19.609 -16.422 -15.25 1 96.62 115 GLY B N 1
ATOM 4753 C CA . GLY B 1 115 ? 18.438 -16.688 -14.43 1 96.62 115 GLY B CA 1
ATOM 4754 C C . GLY B 1 115 ? 17.422 -17.594 -15.117 1 96.62 115 GLY B C 1
ATOM 4755 O O . GLY B 1 115 ? 17.578 -17.922 -16.297 1 96.62 115 GLY B O 1
ATOM 4756 N N . ASN B 1 116 ? 16.5 -18.125 -14.367 1 98.06 116 ASN B N 1
ATOM 4757 C CA . ASN B 1 116 ? 15.297 -18.844 -14.789 1 98.06 116 ASN B CA 1
ATOM 4758 C C . ASN B 1 116 ? 15.641 -20.203 -15.414 1 98.06 116 ASN B C 1
ATOM 4760 O O . ASN B 1 116 ? 14.961 -20.656 -16.344 1 98.06 116 ASN B O 1
ATOM 4764 N N . MET B 1 117 ? 16.734 -20.766 -14.945 1 97.44 117 MET B N 1
ATOM 4765 C CA . MET B 1 117 ? 17.062 -22.094 -15.445 1 97.44 117 MET B CA 1
ATOM 4766 C C . MET B 1 117 ? 15.992 -23.109 -15.062 1 97.44 117 MET B C 1
ATOM 4768 O O . MET B 1 117 ? 15.695 -24.016 -15.836 1 97.44 117 MET B O 1
ATOM 4772 N N . GLY B 1 118 ? 15.422 -22.906 -13.844 1 98.25 118 GLY B N 1
ATOM 4773 C CA . GLY B 1 118 ? 14.328 -23.781 -13.43 1 98.25 118 GLY B CA 1
ATOM 4774 C C . GLY B 1 118 ? 13.125 -23.703 -14.352 1 98.25 118 GLY B C 1
ATOM 4775 O O . GLY B 1 118 ? 12.492 -24.719 -14.641 1 98.25 118 GLY B O 1
ATOM 4776 N N . LEU B 1 119 ? 12.797 -22.562 -14.836 1 98.69 119 LEU B N 1
ATOM 4777 C CA . LEU B 1 119 ? 11.68 -22.375 -15.758 1 98.69 119 LEU B CA 1
ATOM 4778 C C . LEU B 1 119 ? 12.016 -22.922 -17.141 1 98.69 119 LEU B C 1
ATOM 4780 O O . LEU B 1 119 ? 11.156 -23.484 -17.812 1 98.69 119 LEU B O 1
ATOM 4784 N N . LEU B 1 120 ? 13.258 -22.734 -17.578 1 98.31 120 LEU B N 1
ATOM 4785 C CA . LEU B 1 120 ? 13.703 -23.281 -18.844 1 98.31 120 LEU B CA 1
ATOM 4786 C C . LEU B 1 120 ? 13.672 -24.812 -18.828 1 98.31 120 LEU B C 1
ATOM 4788 O O . LEU B 1 120 ? 13.406 -25.453 -19.844 1 98.31 120 LEU B O 1
ATOM 4792 N N . ASP B 1 121 ? 14 -25.375 -17.609 1 98.56 121 ASP B N 1
ATOM 4793 C CA . ASP B 1 121 ? 13.852 -26.812 -17.453 1 98.56 121 ASP B CA 1
ATOM 4794 C C . ASP B 1 121 ? 12.414 -27.25 -17.719 1 98.56 121 ASP B C 1
ATOM 4796 O O . ASP B 1 121 ? 12.18 -28.266 -18.375 1 98.56 121 ASP B O 1
ATOM 4800 N N . GLN B 1 122 ? 11.445 -26.531 -17.203 1 98.69 122 GLN B N 1
ATOM 4801 C CA . GLN B 1 122 ? 10.031 -26.844 -17.375 1 98.69 122 GLN B CA 1
ATOM 4802 C C . GLN B 1 122 ? 9.633 -26.75 -18.844 1 98.69 122 GLN B C 1
ATOM 4804 O O . GLN B 1 122 ? 8.898 -27.594 -19.359 1 98.69 122 GLN B O 1
ATOM 4809 N N . LEU B 1 123 ? 10.133 -25.734 -19.516 1 98.44 123 LEU B N 1
ATOM 4810 C CA . LEU B 1 123 ? 9.883 -25.562 -20.953 1 98.44 123 LEU B CA 1
ATOM 4811 C C . LEU B 1 123 ? 10.445 -26.75 -21.734 1 98.44 123 LEU B C 1
ATOM 4813 O O . LEU B 1 123 ? 9.789 -27.25 -22.656 1 98.44 123 LEU B O 1
ATOM 4817 N N . LEU B 1 124 ? 11.633 -27.141 -21.375 1 98.12 124 LEU B N 1
ATOM 4818 C CA . LEU B 1 124 ? 12.242 -28.281 -22.047 1 98.12 124 LEU B CA 1
ATOM 4819 C C . LEU B 1 124 ? 11.383 -29.531 -21.859 1 98.12 124 LEU B C 1
ATOM 4821 O O . LEU B 1 124 ? 11.211 -30.312 -22.797 1 98.12 124 LEU B O 1
ATOM 4825 N N . ALA B 1 125 ? 10.875 -29.703 -20.656 1 98.56 125 ALA B N 1
ATOM 4826 C CA . ALA B 1 125 ? 10.008 -30.844 -20.375 1 98.56 125 ALA B CA 1
ATOM 4827 C C . ALA B 1 125 ? 8.75 -30.797 -21.25 1 98.56 125 ALA B C 1
ATOM 4829 O O . ALA B 1 125 ? 8.281 -31.828 -21.734 1 98.56 125 ALA B O 1
ATOM 4830 N N . LEU B 1 126 ? 8.18 -29.672 -21.422 1 98.62 126 LEU B N 1
ATOM 4831 C CA . LEU B 1 126 ? 6.992 -29.516 -22.25 1 98.62 126 LEU B CA 1
ATOM 4832 C C . LEU B 1 126 ? 7.305 -29.844 -23.703 1 98.62 126 LEU B C 1
ATOM 4834 O O . LEU B 1 126 ? 6.484 -30.453 -24.406 1 98.62 126 LEU B O 1
ATOM 4838 N N . LYS B 1 127 ? 8.453 -29.406 -24.172 1 98 127 LYS B N 1
ATOM 4839 C CA . LYS B 1 127 ? 8.875 -29.766 -25.531 1 98 127 LYS B CA 1
ATOM 4840 C C . LYS B 1 127 ? 9.031 -31.266 -25.672 1 98 127 LYS B C 1
ATOM 4842 O O . LYS B 1 127 ? 8.695 -31.828 -26.719 1 98 127 LYS B O 1
ATOM 4847 N N . TRP B 1 128 ? 9.578 -31.859 -24.656 1 97.88 128 TRP B N 1
ATOM 4848 C CA . TRP B 1 128 ? 9.672 -33.312 -24.641 1 97.88 128 TRP B CA 1
ATOM 4849 C C . TRP B 1 128 ? 8.289 -33.938 -24.766 1 97.88 128 TRP B C 1
ATOM 4851 O O . TRP B 1 128 ? 8.094 -34.906 -25.547 1 97.88 128 TRP B O 1
ATOM 4861 N N . VAL B 1 129 ? 7.324 -33.469 -24.031 1 98.5 129 VAL B N 1
ATOM 4862 C CA . VAL B 1 129 ? 5.949 -33.969 -24.078 1 98.5 129 VAL B CA 1
ATOM 4863 C C . VAL B 1 129 ? 5.395 -33.812 -25.484 1 98.5 129 VAL B C 1
ATOM 4865 O O . VAL B 1 129 ? 4.816 -34.75 -26.031 1 98.5 129 VAL B O 1
ATOM 4868 N N . ASN B 1 130 ? 5.562 -32.719 -26.047 1 97.94 130 ASN B N 1
ATOM 4869 C CA . ASN B 1 130 ? 5.078 -32.469 -27.406 1 97.94 130 ASN B CA 1
ATOM 4870 C C . ASN B 1 130 ? 5.641 -33.469 -28.406 1 97.94 130 ASN B C 1
ATOM 4872 O O . ASN B 1 130 ? 4.918 -33.969 -29.281 1 97.94 130 ASN B O 1
ATOM 4876 N N . LYS B 1 131 ? 6.828 -33.844 -28.219 1 96.44 131 LYS B N 1
ATOM 4877 C CA . LYS B 1 131 ? 7.535 -34.688 -29.172 1 96.44 131 LYS B CA 1
ATOM 4878 C C . LYS B 1 131 ? 7.266 -36.156 -28.906 1 96.44 131 LYS B C 1
ATOM 4880 O O . LYS B 1 131 ? 7.191 -36.969 -29.844 1 96.44 131 LYS B O 1
ATOM 4885 N N . HIS B 1 132 ? 7.066 -36.562 -27.609 1 96.5 132 HIS B N 1
ATOM 4886 C CA . HIS B 1 132 ? 7.227 -37.969 -27.312 1 96.5 132 HIS B CA 1
ATOM 4887 C C . HIS B 1 132 ? 5.977 -38.531 -26.656 1 96.5 132 HIS B C 1
ATOM 4889 O O . HIS B 1 132 ? 5.82 -39.75 -26.562 1 96.5 132 HIS B O 1
ATOM 4895 N N . ILE B 1 133 ? 5.008 -37.781 -26.234 1 98 133 ILE B N 1
ATOM 4896 C CA . ILE B 1 133 ? 3.973 -38.219 -25.312 1 98 133 ILE B CA 1
ATOM 4897 C C . ILE B 1 133 ? 3.043 -39.219 -26.031 1 98 133 ILE B C 1
ATOM 4899 O O . ILE B 1 133 ? 2.34 -40 -25.391 1 98 133 ILE B O 1
ATOM 4903 N N . THR B 1 134 ? 3.045 -39.156 -27.375 1 97.44 134 THR B N 1
ATOM 4904 C CA . THR B 1 134 ? 2.203 -40.031 -28.156 1 97.44 134 THR B CA 1
ATOM 4905 C C . THR B 1 134 ? 2.588 -41.5 -27.906 1 97.44 134 THR B C 1
ATOM 4907 O O . THR B 1 134 ? 1.735 -42.375 -27.969 1 97.44 134 THR B O 1
ATOM 4910 N N . GLN B 1 135 ? 3.859 -41.688 -27.625 1 95.25 135 GLN B N 1
ATOM 4911 C CA . GLN B 1 135 ? 4.348 -43.031 -27.344 1 95.25 135 GLN B CA 1
ATOM 4912 C C . GLN B 1 135 ? 3.783 -43.562 -26.031 1 95.25 135 GLN B C 1
ATOM 4914 O O . GLN B 1 135 ? 3.795 -44.781 -25.781 1 95.25 135 GLN B O 1
ATOM 4919 N N . PHE B 1 136 ? 3.26 -42.719 -25.234 1 96.81 136 PHE B N 1
ATOM 4920 C CA . PHE B 1 136 ? 2.678 -43.062 -23.953 1 96.81 136 PHE B CA 1
ATOM 4921 C C . PHE B 1 136 ? 1.164 -42.875 -23.969 1 96.81 136 PHE B C 1
ATOM 4923 O O . PHE B 1 136 ? 0.532 -42.781 -22.922 1 96.81 136 PHE B O 1
ATOM 4930 N N . CYS B 1 137 ? 0.665 -42.75 -25.203 1 97.81 137 CYS B N 1
ATOM 4931 C CA . CYS B 1 137 ? -0.767 -42.656 -25.484 1 97.81 137 CYS B CA 1
ATOM 4932 C C . CYS B 1 137 ? -1.338 -41.312 -25.031 1 97.81 137 CYS B C 1
ATOM 4934 O O . CYS B 1 137 ? -2.51 -41.25 -24.656 1 97.81 137 CYS B O 1
ATOM 4936 N N . GLY B 1 138 ? -0.503 -40.344 -24.953 1 98.38 138 GLY B N 1
ATOM 4937 C CA . GLY B 1 138 ? -0.946 -39 -24.734 1 98.38 138 GLY B CA 1
ATOM 4938 C C . GLY B 1 138 ? -1.16 -38.219 -26.016 1 98.38 138 GLY B C 1
ATOM 4939 O O . GLY B 1 138 ? -0.503 -38.469 -27.031 1 98.38 138 GLY B O 1
ATOM 4940 N N . ASP B 1 139 ? -2.086 -37.281 -26 1 98.31 139 ASP B N 1
ATOM 4941 C CA . ASP B 1 139 ? -2.334 -36.375 -27.125 1 98.31 139 ASP B CA 1
ATOM 4942 C C . ASP B 1 139 ? -1.571 -35.062 -26.938 1 98.31 139 ASP B C 1
ATOM 4944 O O . ASP B 1 139 ? -1.916 -34.25 -26.078 1 98.31 139 ASP B O 1
ATOM 4948 N N . PRO B 1 140 ? -0.562 -34.812 -27.719 1 97.88 140 PRO B N 1
ATOM 4949 C CA . PRO B 1 140 ? 0.229 -33.594 -27.547 1 97.88 140 PRO B CA 1
ATOM 4950 C C . PRO B 1 140 ? -0.576 -32.312 -27.828 1 97.88 140 PRO B C 1
ATOM 4952 O O . PRO B 1 140 ? -0.119 -31.219 -27.531 1 97.88 140 PRO B O 1
ATOM 4955 N N . ASN B 1 141 ? -1.799 -32.406 -28.375 1 97.44 141 ASN B N 1
ATOM 4956 C CA . ASN B 1 141 ? -2.643 -31.266 -28.656 1 97.44 141 ASN B CA 1
ATOM 4957 C C . ASN B 1 141 ? -3.68 -31.047 -27.562 1 97.44 141 ASN B C 1
ATOM 4959 O O . ASN B 1 141 ? -4.555 -30.188 -27.688 1 97.44 141 ASN B O 1
ATOM 4963 N N . LYS B 1 142 ? -3.633 -31.844 -26.531 1 97.94 142 LYS B N 1
ATOM 4964 C CA . LYS B 1 142 ? -4.512 -31.719 -25.375 1 97.94 142 LYS B CA 1
ATOM 4965 C C . LYS B 1 142 ? -3.717 -31.766 -24.062 1 97.94 142 LYS B C 1
ATOM 4967 O O . LYS B 1 142 ? -3.936 -32.656 -23.234 1 97.94 142 LYS B O 1
ATOM 4972 N N . VAL B 1 143 ? -2.902 -30.766 -23.891 1 98.81 143 VAL B N 1
ATOM 4973 C CA . VAL B 1 143 ? -2.025 -30.688 -22.734 1 98.81 143 VAL B CA 1
ATOM 4974 C C . VAL B 1 143 ? -2.52 -29.609 -21.781 1 98.81 143 VAL B C 1
ATOM 4976 O O . VAL B 1 143 ? -2.693 -28.453 -22.188 1 98.81 143 VAL B O 1
ATOM 4979 N N . THR B 1 144 ? -2.85 -29.953 -20.594 1 98.81 144 THR B N 1
ATOM 4980 C CA . THR B 1 144 ? -3.172 -29.016 -19.516 1 98.81 144 THR B CA 1
ATOM 4981 C C . THR B 1 144 ? -2.029 -28.953 -18.516 1 98.81 144 THR B C 1
ATOM 4983 O O . THR B 1 144 ? -1.671 -29.953 -17.891 1 98.81 144 THR B O 1
ATOM 4986 N N . ILE B 1 145 ? -1.443 -27.766 -18.344 1 98.88 145 ILE B N 1
ATOM 4987 C CA . ILE B 1 145 ? -0.43 -27.594 -17.312 1 98.88 145 ILE B CA 1
ATOM 4988 C C . ILE B 1 145 ? -1.09 -27.141 -16.016 1 98.88 145 ILE B C 1
ATOM 4990 O O . ILE B 1 145 ? -2.045 -26.359 -16.031 1 98.88 145 ILE B O 1
ATOM 4994 N N . PHE B 1 146 ? -0.725 -27.688 -14.883 1 98.75 146 PHE B N 1
ATOM 4995 C CA . PHE B 1 146 ? -1.281 -27.25 -13.609 1 98.75 146 PHE B CA 1
ATOM 4996 C C . PHE B 1 146 ? -0.232 -27.328 -12.508 1 98.75 146 PHE B C 1
ATOM 4998 O O . PHE B 1 146 ? 0.74 -28.078 -12.617 1 98.75 146 PHE B O 1
ATOM 5005 N N . GLY B 1 147 ? -0.304 -26.484 -11.555 1 98.69 147 GLY B N 1
ATOM 5006 C CA . GLY B 1 147 ? 0.64 -26.391 -10.445 1 98.69 147 GLY B CA 1
ATOM 5007 C C . GLY B 1 147 ? 0.083 -25.672 -9.242 1 98.69 147 GLY B C 1
ATOM 5008 O O . GLY B 1 147 ? -0.986 -25.062 -9.312 1 98.69 147 GLY B O 1
ATOM 5009 N N . GLN B 1 148 ? 0.762 -25.844 -8.125 1 98 148 GLN B N 1
ATOM 5010 C CA . GLN B 1 148 ? 0.363 -25.281 -6.836 1 98 148 GLN B CA 1
ATOM 5011 C C . GLN B 1 148 ? 1.467 -24.406 -6.25 1 98 148 GLN B C 1
ATOM 5013 O O . GLN B 1 148 ? 2.648 -24.734 -6.348 1 98 148 GLN B O 1
ATOM 5018 N N . SER B 1 149 ? 1.098 -23.25 -5.648 1 97.06 149 SER B N 1
ATOM 5019 C CA . SER B 1 149 ? 2.045 -22.328 -5.02 1 97.06 149 SER B CA 1
ATOM 5020 C C . SER B 1 149 ? 3.061 -21.812 -6.031 1 97.06 149 SER B C 1
ATOM 5022 O O . SER B 1 149 ? 2.686 -21.219 -7.051 1 97.06 149 SER B O 1
ATOM 5024 N N . SER B 1 150 ? 4.383 -22.109 -5.84 1 96.62 150 SER B N 1
ATOM 5025 C CA . SER B 1 150 ? 5.371 -21.703 -6.832 1 96.62 150 SER B CA 1
ATOM 5026 C C . SER B 1 150 ? 5.172 -22.438 -8.148 1 96.62 150 SER B C 1
ATOM 5028 O O . SER B 1 150 ? 5.465 -21.906 -9.219 1 96.62 150 SER B O 1
ATOM 5030 N N . GLY B 1 151 ? 4.594 -23.656 -8.117 1 98.5 151 GLY B N 1
ATOM 5031 C CA . GLY B 1 151 ? 4.207 -24.344 -9.344 1 98.5 151 GLY B CA 1
ATOM 5032 C C . GLY B 1 151 ? 3.119 -23.609 -10.109 1 98.5 151 GLY B C 1
ATOM 5033 O O . GLY B 1 151 ? 3.137 -23.578 -11.344 1 98.5 151 GLY B O 1
ATOM 5034 N N . ALA B 1 152 ? 2.158 -23.047 -9.305 1 98.81 152 ALA B N 1
ATOM 5035 C CA . ALA B 1 152 ? 1.124 -22.234 -9.93 1 98.81 152 ALA B CA 1
ATOM 5036 C C . ALA B 1 152 ? 1.727 -20.969 -10.562 1 98.81 152 ALA B C 1
ATOM 5038 O O . ALA B 1 152 ? 1.311 -20.562 -11.648 1 98.81 152 ALA B O 1
ATOM 5039 N N . ALA B 1 153 ? 2.656 -20.391 -9.898 1 98.31 153 ALA B N 1
ATOM 5040 C CA . ALA B 1 153 ? 3.371 -19.25 -10.477 1 98.31 153 ALA B CA 1
ATOM 5041 C C . ALA B 1 153 ? 4.078 -19.656 -11.773 1 98.31 153 ALA B C 1
ATOM 5043 O O . ALA B 1 153 ? 4.074 -18.906 -12.75 1 98.31 153 ALA B O 1
ATOM 5044 N N . ALA B 1 154 ? 4.652 -20.812 -11.789 1 98.81 154 ALA B N 1
ATOM 5045 C CA . ALA B 1 154 ? 5.324 -21.312 -12.992 1 98.81 154 ALA B CA 1
ATOM 5046 C C . ALA B 1 154 ? 4.348 -21.438 -14.148 1 98.81 154 ALA B C 1
ATOM 5048 O O . ALA B 1 154 ? 4.664 -21.078 -15.289 1 98.81 154 ALA B O 1
ATOM 5049 N N . VAL B 1 155 ? 3.166 -21.953 -13.852 1 98.88 155 VAL B N 1
ATOM 5050 C CA . VAL B 1 155 ? 2.127 -22.062 -14.875 1 98.88 155 VAL B CA 1
ATOM 5051 C C . VAL B 1 155 ? 1.816 -20.688 -15.445 1 98.88 155 VAL B C 1
ATOM 5053 O O . VAL B 1 155 ? 1.772 -20.516 -16.672 1 98.88 155 VAL B O 1
ATOM 5056 N N . SER B 1 156 ? 1.693 -19.75 -14.562 1 98.75 156 SER B N 1
ATOM 5057 C CA . SER B 1 156 ? 1.436 -18.375 -14.961 1 98.75 156 SER B CA 1
ATOM 5058 C C . SER B 1 156 ? 2.58 -17.812 -15.797 1 98.75 156 SER B C 1
ATOM 5060 O O . SER B 1 156 ? 2.35 -17.141 -16.812 1 98.75 156 SER B O 1
ATOM 5062 N N . PHE B 1 157 ? 3.791 -18.094 -15.453 1 98.69 157 PHE B N 1
ATOM 5063 C CA . PHE B 1 157 ? 4.965 -17.641 -16.188 1 98.69 157 PHE B CA 1
ATOM 5064 C C . PHE B 1 157 ? 5.02 -18.25 -17.578 1 98.69 157 PHE B C 1
ATOM 5066 O O . PHE B 1 157 ? 5.375 -17.594 -18.547 1 98.69 157 PHE B O 1
ATOM 5073 N N . LEU B 1 158 ? 4.691 -19.531 -17.641 1 98.75 158 LEU B N 1
ATOM 5074 C CA . LEU B 1 158 ? 4.68 -20.219 -18.938 1 98.75 158 LEU B CA 1
ATOM 5075 C C . LEU B 1 158 ? 3.676 -19.562 -19.875 1 98.75 158 LEU B C 1
ATOM 5077 O O . LEU B 1 158 ? 3.961 -19.391 -21.062 1 98.75 158 LEU B O 1
ATOM 5081 N N . MET B 1 159 ? 2.559 -19.141 -19.344 1 98.19 159 MET B N 1
ATOM 5082 C CA . MET B 1 159 ? 1.559 -18.453 -20.156 1 98.19 159 MET B CA 1
ATOM 5083 C C . MET B 1 159 ? 2.104 -17.125 -20.672 1 98.19 159 MET B C 1
ATOM 5085 O O . MET B 1 159 ? 1.738 -16.672 -21.75 1 98.19 159 MET B O 1
ATOM 5089 N N . ALA B 1 160 ? 2.986 -16.531 -19.906 1 97.81 160 ALA B N 1
ATOM 5090 C CA . ALA B 1 160 ? 3.461 -15.188 -20.219 1 97.81 160 ALA B CA 1
ATOM 5091 C C . ALA B 1 160 ? 4.746 -15.234 -21.047 1 97.81 160 ALA B C 1
ATOM 5093 O O . ALA B 1 160 ? 5.176 -14.227 -21.594 1 97.81 160 ALA B O 1
ATOM 5094 N N . SER B 1 161 ? 5.406 -16.391 -21.141 1 98.19 161 SER B N 1
ATOM 5095 C CA . SER B 1 161 ? 6.719 -16.484 -21.766 1 98.19 161 SER B CA 1
ATOM 5096 C C . SER B 1 161 ? 6.617 -16.453 -23.281 1 98.19 161 SER B C 1
ATOM 5098 O O . SER B 1 161 ? 5.812 -17.188 -23.875 1 98.19 161 SER B O 1
ATOM 5100 N N . PRO B 1 162 ? 7.461 -15.688 -23.906 1 96.25 162 PRO B N 1
ATOM 5101 C CA . PRO B 1 162 ? 7.477 -15.711 -25.375 1 96.25 162 PRO B CA 1
ATOM 5102 C C . PRO B 1 162 ? 8.055 -17.016 -25.922 1 96.25 162 PRO B C 1
ATOM 5104 O O . PRO B 1 162 ? 7.926 -17.281 -27.125 1 96.25 162 PRO B O 1
ATOM 5107 N N . LEU B 1 163 ? 8.703 -17.766 -25.078 1 96.56 163 LEU B N 1
ATOM 5108 C CA . LEU B 1 163 ? 9.328 -19.016 -25.531 1 96.56 163 LEU B CA 1
ATOM 5109 C C . LEU B 1 163 ? 8.312 -20.156 -25.547 1 96.56 163 LEU B C 1
ATOM 5111 O O . LEU B 1 163 ? 8.555 -21.188 -26.172 1 96.56 163 LEU B O 1
ATOM 5115 N N . ALA B 1 164 ? 7.258 -19.953 -24.75 1 92.5 164 ALA B N 1
ATOM 5116 C CA . ALA B 1 164 ? 6.219 -20.984 -24.75 1 92.5 164 ALA B CA 1
ATOM 5117 C C . ALA B 1 164 ? 5.25 -20.797 -25.906 1 92.5 164 ALA B C 1
ATOM 5119 O O . ALA B 1 164 ? 4.531 -19.797 -25.969 1 92.5 164 ALA B O 1
ATOM 5120 N N . THR B 1 165 ? 5.25 -21.703 -26.781 1 88.75 165 THR B N 1
ATOM 5121 C CA . THR B 1 165 ? 4.426 -21.578 -27.984 1 88.75 165 THR B CA 1
ATOM 5122 C C . THR B 1 165 ? 3.076 -22.266 -27.781 1 88.75 165 THR B C 1
ATOM 5124 O O . THR B 1 165 ? 2.934 -23.125 -26.906 1 88.75 165 THR B O 1
ATOM 5127 N N . LYS B 1 166 ? 2.162 -21.938 -28.578 1 86.69 166 LYS B N 1
ATOM 5128 C CA . LYS B 1 166 ? 0.769 -22.359 -28.422 1 86.69 166 LYS B CA 1
ATOM 5129 C C . LYS B 1 166 ? 0.619 -23.859 -28.594 1 86.69 166 LYS B C 1
ATOM 5131 O O . LYS B 1 166 ? -0.363 -24.453 -28.125 1 86.69 166 LYS B O 1
ATOM 5136 N N . ASP B 1 167 ? 1.541 -24.453 -29.188 1 93.06 167 ASP B N 1
ATOM 5137 C CA . ASP B 1 167 ? 1.429 -25.891 -29.469 1 93.06 167 ASP B CA 1
ATOM 5138 C C . ASP B 1 167 ? 1.833 -26.719 -28.25 1 93.06 167 ASP B C 1
ATOM 5140 O O . ASP B 1 167 ? 1.567 -27.922 -28.188 1 93.06 167 ASP B O 1
ATOM 5144 N N . LEU B 1 168 ? 2.379 -26.047 -27.219 1 97.5 168 LEU B N 1
ATOM 5145 C CA . LEU B 1 168 ? 2.945 -26.812 -26.109 1 97.5 168 LEU B CA 1
ATOM 5146 C C . LEU B 1 168 ? 1.872 -27.141 -25.078 1 97.5 168 LEU B C 1
ATOM 5148 O O . LEU B 1 168 ? 1.97 -28.156 -24.375 1 97.5 168 LEU B O 1
ATOM 5152 N N . PHE B 1 169 ? 0.882 -26.312 -24.875 1 98.25 169 PHE B N 1
ATOM 5153 C CA . PHE B 1 169 ? -0.206 -26.578 -23.938 1 98.25 169 PHE B CA 1
ATOM 5154 C C . PHE B 1 169 ? -1.431 -25.734 -24.281 1 98.25 169 PHE B C 1
ATOM 5156 O O . PHE B 1 169 ? -1.303 -24.641 -24.844 1 98.25 169 PHE B O 1
ATOM 5163 N N . GLN B 1 170 ? -2.635 -26.25 -23.922 1 97.75 170 GLN B N 1
ATOM 5164 C CA . GLN B 1 170 ? -3.879 -25.656 -24.406 1 97.75 170 GLN B CA 1
ATOM 5165 C C . GLN B 1 170 ? -4.746 -25.172 -23.25 1 97.75 170 GLN B C 1
ATOM 5167 O O . GLN B 1 170 ? -5.691 -24.406 -23.453 1 97.75 170 GLN B O 1
ATOM 5172 N N . ARG B 1 171 ? -4.418 -25.688 -22.016 1 98.44 171 ARG B N 1
ATOM 5173 C CA . ARG B 1 171 ? -5.184 -25.297 -20.828 1 98.44 171 ARG B CA 1
ATOM 5174 C C . ARG B 1 171 ? -4.277 -25.188 -19.609 1 98.44 171 ARG B C 1
ATOM 5176 O O . ARG B 1 171 ? -3.166 -25.719 -19.609 1 98.44 171 ARG B O 1
ATOM 5183 N N . ALA B 1 172 ? -4.773 -24.406 -18.609 1 98.69 172 ALA B N 1
ATOM 5184 C CA . ALA B 1 172 ? -3.959 -24.188 -17.422 1 98.69 172 ALA B CA 1
ATOM 5185 C C . ALA B 1 172 ? -4.812 -24.266 -16.156 1 98.69 172 ALA B C 1
ATOM 5187 O O . ALA B 1 172 ? -5.969 -23.844 -16.156 1 98.69 172 ALA B O 1
ATOM 5188 N N . ILE B 1 173 ? -4.312 -24.859 -15.109 1 98.94 173 ILE B N 1
ATOM 5189 C CA . ILE B 1 173 ? -4.895 -24.844 -13.773 1 98.94 173 ILE B CA 1
ATOM 5190 C C . ILE B 1 173 ? -3.912 -24.219 -12.789 1 98.94 173 ILE B C 1
ATOM 5192 O O . ILE B 1 173 ? -2.795 -24.703 -12.617 1 98.94 173 ILE B O 1
ATOM 5196 N N . ILE B 1 174 ? -4.301 -23.109 -12.172 1 98.88 174 ILE B N 1
ATOM 5197 C CA . ILE B 1 174 ? -3.467 -22.297 -11.289 1 98.88 174 ILE B CA 1
ATOM 5198 C C . ILE B 1 174 ? -3.986 -22.391 -9.859 1 98.88 174 ILE B C 1
ATOM 5200 O O . ILE B 1 174 ? -5.043 -21.844 -9.531 1 98.88 174 ILE B O 1
ATOM 5204 N N . GLN B 1 175 ? -3.184 -23.078 -8.984 1 98.75 175 GLN B N 1
ATOM 5205 C CA . GLN B 1 175 ? -3.672 -23.391 -7.648 1 98.75 175 GLN B CA 1
ATOM 5206 C C . GLN B 1 175 ? -2.855 -22.672 -6.582 1 98.75 175 GLN B C 1
ATOM 5208 O O . GLN B 1 175 ? -1.679 -22.984 -6.379 1 98.75 175 GLN B O 1
ATOM 5213 N N . SER B 1 176 ? -3.432 -21.734 -5.867 1 98.25 176 SER B N 1
ATOM 5214 C CA . SER B 1 176 ? -2.877 -21.109 -4.672 1 98.25 176 SER B CA 1
ATOM 5215 C C . SER B 1 176 ? -1.564 -20.406 -4.98 1 98.25 176 SER B C 1
ATOM 5217 O O . SER B 1 176 ? -0.558 -20.625 -4.305 1 98.25 176 SER B O 1
ATOM 5219 N N . GLY B 1 177 ? -1.578 -19.562 -5.996 1 97.06 177 GLY B N 1
ATOM 5220 C CA . GLY B 1 177 ? -0.421 -18.797 -6.418 1 97.06 177 GLY B CA 1
ATOM 5221 C C . GLY B 1 177 ? -0.485 -18.375 -7.875 1 97.06 177 GLY B C 1
ATOM 5222 O O . GLY B 1 177 ? -1.238 -18.953 -8.656 1 97.06 177 GLY B O 1
ATOM 5223 N N . SER B 1 178 ? 0.278 -17.391 -8.211 1 97.81 178 SER B N 1
ATOM 5224 C CA . SER B 1 178 ? 0.337 -16.859 -9.57 1 97.81 178 SER B CA 1
ATOM 5225 C C . SER B 1 178 ? 1.608 -16.047 -9.797 1 97.81 178 SER B C 1
ATOM 5227 O O . SER B 1 178 ? 2.26 -15.633 -8.836 1 97.81 178 SER B O 1
ATOM 5229 N N . GLY B 1 179 ? 1.913 -15.898 -11.062 1 96.94 179 GLY B N 1
ATOM 5230 C CA . GLY B 1 179 ? 3.006 -15.008 -11.414 1 96.94 179 GLY B CA 1
ATOM 5231 C C . GLY B 1 179 ? 2.73 -13.555 -11.07 1 96.94 179 GLY B C 1
ATOM 5232 O O . GLY B 1 179 ? 3.621 -12.711 -11.164 1 96.94 179 GLY B O 1
ATOM 5233 N N . LEU B 1 180 ? 1.544 -13.25 -10.562 1 96.94 180 LEU B N 1
ATOM 5234 C CA . LEU B 1 180 ? 1.149 -11.891 -10.227 1 96.94 180 LEU B CA 1
ATOM 5235 C C . LEU B 1 180 ? 1.309 -11.641 -8.727 1 96.94 180 LEU B C 1
ATOM 5237 O O . LEU B 1 180 ? 1.097 -10.516 -8.258 1 96.94 180 LEU B O 1
ATOM 5241 N N . CYS B 1 181 ? 1.666 -12.664 -7.992 1 95.69 181 CYS B N 1
ATOM 5242 C CA . CYS B 1 181 ? 1.994 -12.484 -6.582 1 95.69 181 CYS B CA 1
ATOM 5243 C C . CYS B 1 181 ? 3.361 -11.836 -6.422 1 95.69 181 CYS B C 1
ATOM 5245 O O . CYS B 1 181 ? 4.293 -12.141 -7.168 1 95.69 181 CYS B O 1
ATOM 5247 N N . ASP B 1 182 ? 3.523 -11 -5.43 1 91.88 182 ASP B N 1
ATOM 5248 C CA . ASP B 1 182 ? 4.738 -10.219 -5.254 1 91.88 182 ASP B CA 1
ATOM 5249 C C . ASP B 1 182 ? 5.938 -11.117 -4.957 1 91.88 182 ASP B C 1
ATOM 5251 O O . ASP B 1 182 ? 7.07 -10.789 -5.312 1 91.88 182 ASP B O 1
ATOM 5255 N N . TRP B 1 183 ? 5.684 -12.258 -4.395 1 90.81 183 TRP B N 1
ATOM 5256 C CA . TRP B 1 183 ? 6.777 -13.141 -4.008 1 90.81 183 TRP B CA 1
ATOM 5257 C C . TRP B 1 183 ? 7.289 -13.93 -5.211 1 90.81 183 TRP B C 1
ATOM 5259 O O . TRP B 1 183 ? 8.352 -14.555 -5.145 1 90.81 183 TRP B O 1
ATOM 5269 N N . ALA B 1 184 ? 6.566 -13.898 -6.344 1 94.12 184 ALA B N 1
ATOM 5270 C CA . ALA B 1 184 ? 6.84 -14.812 -7.453 1 94.12 184 ALA B CA 1
ATOM 5271 C C . ALA B 1 184 ? 8.055 -14.352 -8.258 1 94.12 184 ALA B C 1
ATOM 5273 O O . ALA B 1 184 ? 8.68 -15.148 -8.953 1 94.12 184 ALA B O 1
ATOM 5274 N N . VAL B 1 185 ? 8.461 -13.039 -8.172 1 94.69 185 VAL B N 1
ATOM 5275 C CA . VAL B 1 185 ? 9.523 -12.484 -9.008 1 94.69 185 VAL B CA 1
ATOM 5276 C C . VAL B 1 185 ? 10.547 -11.766 -8.133 1 94.69 185 VAL B C 1
ATOM 5278 O O . VAL B 1 185 ? 10.188 -11.07 -7.184 1 94.69 185 VAL B O 1
ATOM 5281 N N . ASP B 1 186 ? 11.781 -12 -8.398 1 94.19 186 ASP B N 1
ATOM 5282 C CA . ASP B 1 186 ? 12.875 -11.234 -7.812 1 94.19 186 ASP B CA 1
ATOM 5283 C C . ASP B 1 186 ? 13.156 -9.969 -8.625 1 94.19 186 ASP B C 1
ATOM 5285 O O . ASP B 1 186 ? 13.719 -10.039 -9.719 1 94.19 186 ASP B O 1
ATOM 5289 N N . TYR B 1 187 ? 12.898 -8.82 -8.055 1 91.62 187 TYR B N 1
ATOM 5290 C CA . TYR B 1 187 ? 13.016 -7.566 -8.789 1 91.62 187 TYR B CA 1
ATOM 5291 C C . TYR B 1 187 ? 14.414 -6.973 -8.633 1 91.62 187 TYR B C 1
ATOM 5293 O O . TYR B 1 187 ? 14.766 -6.012 -9.32 1 91.62 187 TYR B O 1
ATOM 5301 N N . ASN B 1 188 ? 15.172 -7.547 -7.742 1 92.06 188 ASN B N 1
ATOM 5302 C CA . ASN B 1 188 ? 16.547 -7.113 -7.555 1 92.06 188 ASN B CA 1
ATOM 5303 C C . ASN B 1 188 ? 17.516 -8.289 -7.609 1 92.06 188 ASN B C 1
ATOM 5305 O O . ASN B 1 188 ? 18.312 -8.484 -6.695 1 92.06 188 ASN B O 1
ATOM 5309 N N . PRO B 1 189 ? 17.484 -9 -8.656 1 95.38 189 PRO B N 1
ATOM 5310 C CA . PRO B 1 189 ? 18.203 -10.281 -8.688 1 95.38 189 PRO B CA 1
ATOM 5311 C C . PRO B 1 189 ? 19.719 -10.117 -8.594 1 95.38 189 PRO B C 1
ATOM 5313 O O . PRO B 1 189 ? 20.391 -10.922 -7.957 1 95.38 189 PRO B O 1
ATOM 5316 N N . VAL B 1 190 ? 20.297 -9.039 -9.18 1 96.31 190 VAL B N 1
ATOM 5317 C CA . VAL B 1 190 ? 21.75 -8.852 -9.195 1 96.31 190 VAL B CA 1
ATOM 5318 C C . VAL B 1 190 ? 22.25 -8.578 -7.777 1 96.31 190 VAL B C 1
ATOM 5320 O O . VAL B 1 190 ? 23.234 -9.172 -7.328 1 96.31 190 VAL B O 1
ATOM 5323 N N . GLU B 1 191 ? 21.516 -7.699 -7.113 1 93.5 191 GLU B N 1
ATOM 5324 C CA . GLU B 1 191 ? 21.891 -7.395 -5.734 1 93.5 191 GLU B CA 1
ATOM 5325 C C . GLU B 1 191 ? 21.844 -8.641 -4.863 1 93.5 191 GLU B C 1
ATOM 5327 O O . GLU B 1 191 ? 22.766 -8.898 -4.078 1 93.5 191 GLU B O 1
ATOM 5332 N N . HIS B 1 192 ? 20.844 -9.438 -4.996 1 93.81 192 HIS B N 1
ATOM 5333 C CA . HIS B 1 192 ? 20.703 -10.656 -4.207 1 93.81 192 HIS B CA 1
ATOM 5334 C C . HIS B 1 192 ? 21.781 -11.672 -4.562 1 93.81 192 HIS B C 1
ATOM 5336 O O . HIS B 1 192 ? 22.359 -12.305 -3.678 1 93.81 192 HIS B O 1
ATOM 5342 N N . ALA B 1 193 ? 22.016 -11.797 -5.852 1 96.5 193 ALA B N 1
ATOM 5343 C CA . ALA B 1 193 ? 23.031 -12.75 -6.305 1 96.5 193 ALA B CA 1
ATOM 5344 C C . ALA B 1 193 ? 24.406 -12.383 -5.77 1 96.5 193 ALA B C 1
ATOM 5346 O O . ALA B 1 193 ? 25.188 -13.258 -5.383 1 96.5 193 ALA B O 1
ATOM 5347 N N . ILE B 1 194 ? 24.703 -11.102 -5.73 1 96.44 194 ILE B N 1
ATOM 5348 C CA . ILE B 1 194 ? 26 -10.633 -5.223 1 96.44 194 ILE B CA 1
ATOM 5349 C C . ILE B 1 194 ? 26.109 -10.961 -3.736 1 96.44 194 ILE B C 1
ATOM 5351 O O . ILE B 1 194 ? 27.156 -11.438 -3.277 1 96.44 194 ILE B O 1
ATOM 5355 N N . ARG B 1 195 ? 25.031 -10.734 -3.01 1 93.62 195 ARG B N 1
ATOM 5356 C CA . ARG B 1 195 ? 25.031 -11.031 -1.58 1 93.62 195 ARG B CA 1
ATOM 5357 C C . ARG B 1 195 ? 25.219 -12.523 -1.324 1 93.62 195 ARG B C 1
ATOM 5359 O O . ARG B 1 195 ? 25.938 -12.914 -0.401 1 93.62 195 ARG B O 1
ATOM 5366 N N . ILE B 1 196 ? 24.594 -13.359 -2.111 1 95.56 196 ILE B N 1
ATOM 5367 C CA . ILE B 1 196 ? 24.719 -14.805 -1.995 1 95.56 196 ILE B CA 1
ATOM 5368 C C . ILE B 1 196 ? 26.125 -15.234 -2.383 1 95.56 196 ILE B C 1
ATOM 5370 O O . ILE B 1 196 ? 26.734 -16.062 -1.705 1 95.56 196 ILE B O 1
ATOM 5374 N N . ALA B 1 197 ? 26.719 -14.648 -3.441 1 97.38 197 ALA B N 1
ATOM 5375 C CA . ALA B 1 197 ? 28.062 -14.961 -3.934 1 97.38 197 ALA B CA 1
ATOM 5376 C C . ALA B 1 197 ? 29.109 -14.688 -2.867 1 97.38 197 ALA B C 1
ATOM 5378 O O . ALA B 1 197 ? 30.078 -15.438 -2.727 1 97.38 197 ALA B O 1
ATOM 5379 N N . LYS B 1 198 ? 28.828 -13.609 -2.125 1 96.31 198 LYS B N 1
ATOM 5380 C CA . LYS B 1 198 ? 29.781 -13.25 -1.07 1 96.31 198 LYS B CA 1
ATOM 5381 C C . LYS B 1 198 ? 29.891 -14.367 -0.034 1 96.31 198 LYS B C 1
ATOM 5383 O O . LYS B 1 198 ? 30.953 -14.578 0.542 1 96.31 198 LYS B O 1
ATOM 5388 N N . LYS B 1 199 ? 28.859 -15.125 0.133 1 95.44 199 LYS B N 1
ATOM 5389 C CA . LYS B 1 199 ? 28.812 -16.188 1.133 1 95.44 199 LYS B CA 1
ATOM 5390 C C . LYS B 1 199 ? 29.609 -17.406 0.665 1 95.44 199 LYS B C 1
ATOM 5392 O O . LYS B 1 199 ? 29.938 -18.281 1.468 1 95.44 199 LYS B O 1
ATOM 5397 N N . VAL B 1 200 ? 29.953 -17.516 -0.607 1 95.81 200 VAL B N 1
ATOM 5398 C CA . VAL B 1 200 ? 30.797 -18.594 -1.122 1 95.81 200 VAL B CA 1
ATOM 5399 C C . VAL B 1 200 ? 32.156 -18.047 -1.536 1 95.81 200 VAL B C 1
ATOM 5401 O O . VAL B 1 200 ? 32.844 -18.625 -2.373 1 95.81 200 VAL B O 1
ATOM 5404 N N . ASN B 1 201 ? 32.469 -16.859 -1.059 1 95.62 201 ASN B N 1
ATOM 5405 C CA . ASN B 1 201 ? 33.75 -16.188 -1.191 1 95.62 201 ASN B CA 1
ATOM 5406 C C . ASN B 1 201 ? 33.969 -15.695 -2.615 1 95.62 201 ASN B C 1
ATOM 5408 O O . ASN B 1 201 ? 35.125 -15.656 -3.09 1 95.62 201 ASN B O 1
ATOM 5412 N N . CYS B 1 202 ? 32.938 -15.492 -3.361 1 96.88 202 CYS B N 1
ATOM 5413 C CA . CYS B 1 202 ? 33 -14.773 -4.633 1 96.88 202 CYS B CA 1
ATOM 5414 C C . CYS B 1 202 ? 32.781 -13.281 -4.434 1 96.88 202 CYS B C 1
ATOM 5416 O O . CYS B 1 202 ? 31.672 -12.789 -4.594 1 96.88 202 CYS B O 1
ATOM 5418 N N . THR B 1 203 ? 33.812 -12.477 -4.164 1 95.19 203 THR B N 1
ATOM 5419 C CA . THR B 1 203 ? 33.688 -11.133 -3.611 1 95.19 203 THR B CA 1
ATOM 5420 C C . THR B 1 203 ? 34.156 -10.078 -4.617 1 95.19 203 THR B C 1
ATOM 5422 O O . THR B 1 203 ? 34.344 -8.914 -4.266 1 95.19 203 THR B O 1
ATOM 5425 N N . SER B 1 204 ? 34.312 -10.445 -5.801 1 93.5 204 SER B N 1
ATOM 5426 C CA . SER B 1 204 ? 34.719 -9.477 -6.812 1 93.5 204 SER B CA 1
ATOM 5427 C C . SER B 1 204 ? 33.656 -8.398 -7.008 1 93.5 204 SER B C 1
ATOM 5429 O O . SER B 1 204 ? 32.531 -8.547 -6.57 1 93.5 204 SER B O 1
ATOM 5431 N N . THR B 1 205 ? 34.094 -7.281 -7.562 1 91 205 THR B N 1
ATOM 5432 C CA . THR B 1 205 ? 33.156 -6.207 -7.895 1 91 205 THR B CA 1
ATOM 5433 C C . THR B 1 205 ? 32.719 -6.32 -9.344 1 91 205 THR B C 1
ATOM 5435 O O . THR B 1 205 ? 31.734 -5.672 -9.75 1 91 205 THR B O 1
ATOM 5438 N N . LYS B 1 206 ? 33.5 -7.043 -10.109 1 94.19 206 LYS B N 1
ATOM 5439 C CA . LYS B 1 206 ? 33.156 -7.246 -11.516 1 94.19 206 LYS B CA 1
ATOM 5440 C C . LYS B 1 206 ? 32.219 -8.438 -11.68 1 94.19 206 LYS B C 1
ATOM 5442 O O . LYS B 1 206 ? 32.562 -9.562 -11.305 1 94.19 206 LYS B O 1
ATOM 5447 N N . ILE B 1 207 ? 31.047 -8.352 -12.289 1 96.31 207 ILE B N 1
ATOM 5448 C CA . ILE B 1 207 ? 29.984 -9.344 -12.438 1 96.31 207 ILE B CA 1
ATOM 5449 C C . ILE B 1 207 ? 30.547 -10.594 -13.133 1 96.31 207 ILE B C 1
ATOM 5451 O O . ILE B 1 207 ? 30.25 -11.719 -12.727 1 96.31 207 ILE B O 1
ATOM 5455 N N . LYS B 1 208 ? 31.328 -10.43 -14.164 1 95.38 208 LYS B N 1
ATOM 5456 C CA . LYS B 1 208 ? 31.875 -11.547 -14.922 1 95.38 208 LYS B CA 1
ATOM 5457 C C . LYS B 1 208 ? 32.75 -12.445 -14.023 1 95.38 208 LYS B C 1
ATOM 5459 O O . LYS B 1 208 ? 32.688 -13.672 -14.141 1 95.38 208 LYS B O 1
ATOM 5464 N N . GLU B 1 209 ? 33.469 -11.82 -13.156 1 96.75 209 GLU B N 1
ATOM 5465 C CA . GLU B 1 209 ? 34.344 -12.578 -12.25 1 96.75 209 GLU B CA 1
ATOM 5466 C C . GLU B 1 209 ? 33.5 -13.312 -11.195 1 96.75 209 GLU B C 1
ATOM 5468 O O . GLU B 1 209 ? 33.844 -14.43 -10.797 1 96.75 209 GLU B O 1
ATOM 5473 N N . ILE B 1 210 ? 32.469 -12.68 -10.719 1 97.69 210 ILE B N 1
ATOM 5474 C CA . ILE B 1 210 ? 31.562 -13.32 -9.773 1 97.69 210 ILE B CA 1
ATOM 5475 C C . ILE B 1 210 ? 30.922 -14.539 -10.43 1 97.69 210 ILE B C 1
ATOM 5477 O O . ILE B 1 210 ? 30.828 -15.609 -9.82 1 97.69 210 ILE B O 1
ATOM 5481 N N . SER B 1 211 ? 30.562 -14.359 -11.672 1 96.5 211 SER B N 1
ATOM 5482 C CA . SER B 1 211 ? 29.938 -15.445 -12.422 1 96.5 211 SER B CA 1
ATOM 5483 C C . SER B 1 211 ? 30.891 -16.625 -12.562 1 96.5 211 SER B C 1
ATOM 5485 O O . SER B 1 211 ? 30.5 -17.781 -12.375 1 96.5 211 SER B O 1
ATOM 5487 N N . GLU B 1 212 ? 32.094 -16.375 -12.898 1 96.56 212 GLU B N 1
ATOM 5488 C CA . GLU B 1 212 ? 33.094 -17.438 -13.047 1 96.56 212 GLU B CA 1
ATOM 5489 C C . GLU B 1 212 ? 33.344 -18.141 -11.727 1 96.56 212 GLU B C 1
ATOM 5491 O O . GLU B 1 212 ? 33.469 -19.375 -11.688 1 96.56 212 GLU B O 1
ATOM 5496 N N . CYS B 1 213 ? 33.406 -17.312 -10.758 1 97.19 213 CYS B N 1
ATOM 5497 C CA . CYS B 1 213 ? 33.625 -17.875 -9.422 1 97.19 213 CYS B CA 1
ATOM 5498 C C . CYS B 1 213 ? 32.469 -18.781 -9.023 1 97.19 213 CYS B C 1
ATOM 5500 O O . CYS B 1 213 ? 32.688 -19.906 -8.547 1 97.19 213 CYS B O 1
ATOM 5502 N N . LEU B 1 214 ? 31.25 -18.391 -9.219 1 96.75 214 LEU B N 1
ATOM 5503 C CA . LEU B 1 214 ? 30.062 -19.156 -8.859 1 96.75 214 LEU B CA 1
ATOM 5504 C C . LEU B 1 214 ? 29.984 -20.453 -9.664 1 96.75 214 LEU B C 1
ATOM 5506 O O . LEU B 1 214 ? 29.562 -21.484 -9.148 1 96.75 214 LEU B O 1
ATOM 5510 N N . ARG B 1 215 ? 30.406 -20.438 -10.898 1 94.12 215 ARG B N 1
ATOM 5511 C CA . ARG B 1 215 ? 30.359 -21.609 -11.766 1 94.12 215 ARG B CA 1
ATOM 5512 C C . ARG B 1 215 ? 31.344 -22.672 -11.297 1 94.12 215 ARG B C 1
ATOM 5514 O O . ARG B 1 215 ? 31.203 -23.859 -11.609 1 94.12 215 ARG B O 1
ATOM 5521 N N . LYS B 1 216 ? 32.25 -22.203 -10.484 1 93.62 216 LYS B N 1
ATOM 5522 C CA . LYS B 1 216 ? 33.25 -23.141 -9.969 1 93.62 216 LYS B CA 1
ATOM 5523 C C . LYS B 1 216 ? 32.875 -23.656 -8.594 1 93.62 216 LYS B C 1
ATOM 5525 O O . LYS B 1 216 ? 33.406 -24.656 -8.125 1 93.62 216 LYS B O 1
ATOM 5530 N N . ALA B 1 217 ? 31.969 -23 -8.008 1 94 217 ALA B N 1
ATOM 5531 C CA . ALA B 1 217 ? 31.516 -23.422 -6.688 1 94 217 ALA B CA 1
ATOM 5532 C C . ALA B 1 217 ? 30.688 -24.688 -6.773 1 94 217 ALA B C 1
ATOM 5534 O O . ALA B 1 217 ? 30 -24.922 -7.773 1 94 217 ALA B O 1
ATOM 5535 N N . SER B 1 218 ? 30.688 -25.531 -5.715 1 92.81 218 SER B N 1
ATOM 5536 C CA . SER B 1 218 ? 29.875 -26.734 -5.707 1 92.81 218 SER B CA 1
ATOM 5537 C C . SER B 1 218 ? 28.406 -26.406 -5.508 1 92.81 218 SER B C 1
ATOM 5539 O O . SER B 1 218 ? 28.062 -25.391 -4.895 1 92.81 218 SER B O 1
ATOM 5541 N N . PRO B 1 219 ? 27.5 -27.266 -6.008 1 93.94 219 PRO B N 1
ATOM 5542 C CA . PRO B 1 219 ? 26.078 -27.062 -5.75 1 93.94 219 PRO B CA 1
ATOM 5543 C C . PRO B 1 219 ? 25.75 -26.953 -4.262 1 93.94 219 PRO B C 1
ATOM 5545 O O . PRO B 1 219 ? 24.938 -26.125 -3.861 1 93.94 219 PRO B O 1
ATOM 5548 N N . TYR B 1 220 ? 26.438 -27.734 -3.5 1 93.38 220 TYR B N 1
ATOM 5549 C CA . TYR B 1 220 ? 26.25 -27.703 -2.055 1 93.38 220 TYR B CA 1
ATOM 5550 C C . TYR B 1 220 ? 26.578 -26.328 -1.486 1 93.38 220 TYR B C 1
ATOM 5552 O O . TYR B 1 220 ? 25.781 -25.766 -0.731 1 93.38 220 TYR B O 1
ATOM 5560 N N . ASP B 1 221 ? 27.688 -25.766 -1.88 1 93.75 221 ASP B N 1
ATOM 5561 C CA . ASP B 1 221 ? 28.109 -24.469 -1.362 1 93.75 221 ASP B CA 1
ATOM 5562 C C . ASP B 1 221 ? 27.141 -23.375 -1.75 1 93.75 221 ASP B C 1
ATOM 5564 O O . ASP B 1 221 ? 26.844 -22.484 -0.946 1 93.75 221 ASP B O 1
ATOM 5568 N N . ILE B 1 222 ? 26.656 -23.453 -2.918 1 95.19 222 ILE B N 1
ATOM 5569 C CA . ILE B 1 222 ? 25.734 -22.438 -3.422 1 95.19 222 ILE B CA 1
ATOM 5570 C C . ILE B 1 222 ? 24.406 -22.516 -2.672 1 95.19 222 ILE B C 1
ATOM 5572 O O . ILE B 1 222 ? 23.859 -21.484 -2.275 1 95.19 222 ILE B O 1
ATOM 5576 N N . ILE B 1 223 ? 23.922 -23.672 -2.441 1 95 223 ILE B N 1
ATOM 5577 C CA . ILE B 1 223 ? 22.641 -23.875 -1.769 1 95 223 ILE B CA 1
ATOM 5578 C C . ILE B 1 223 ? 22.75 -23.438 -0.311 1 95 223 ILE B C 1
ATOM 5580 O O . ILE B 1 223 ? 21.844 -22.781 0.21 1 95 223 ILE B O 1
ATOM 5584 N N . ILE B 1 224 ? 23.859 -23.719 0.329 1 92.75 224 ILE B N 1
ATOM 5585 C CA . ILE B 1 224 ? 24.078 -23.328 1.719 1 92.75 224 ILE B CA 1
ATOM 5586 C C . ILE B 1 224 ? 24.203 -21.812 1.814 1 92.75 224 ILE B C 1
ATOM 5588 O O . ILE B 1 224 ? 23.688 -21.203 2.752 1 92.75 224 ILE B O 1
ATOM 5592 N N . ALA B 1 225 ? 24.891 -21.266 0.884 1 94.19 225 ALA B N 1
ATOM 5593 C CA . ALA B 1 225 ? 25.016 -19.797 0.838 1 94.19 225 ALA B CA 1
ATOM 5594 C C . ALA B 1 225 ? 23.641 -19.141 0.724 1 94.19 225 ALA B C 1
ATOM 5596 O O . ALA B 1 225 ? 23.359 -18.156 1.399 1 94.19 225 ALA B O 1
ATOM 5597 N N . HIS B 1 226 ? 22.812 -19.688 -0.125 1 94.06 226 HIS B N 1
ATOM 5598 C CA . HIS B 1 226 ? 21.469 -19.156 -0.309 1 94.06 226 HIS B CA 1
ATOM 5599 C C . HIS B 1 226 ? 20.641 -19.297 0.968 1 94.06 226 HIS B C 1
ATOM 5601 O O . HIS B 1 226 ? 19.906 -18.375 1.335 1 94.06 226 HIS B O 1
ATOM 5607 N N . SER B 1 227 ? 20.75 -20.406 1.659 1 89.88 227 SER B N 1
ATOM 5608 C CA . SER B 1 227 ? 20.047 -20.609 2.918 1 89.88 227 SER B CA 1
ATOM 5609 C C . SER B 1 227 ? 20.469 -19.594 3.967 1 89.88 227 SER B C 1
ATOM 5611 O O . SER B 1 227 ? 19.625 -19.062 4.703 1 89.88 227 SER B O 1
ATOM 5613 N N . SER B 1 228 ? 21.75 -19.328 3.979 1 88.56 228 SER B N 1
ATOM 5614 C CA . SER B 1 228 ? 22.266 -18.328 4.91 1 88.56 228 SER B CA 1
ATOM 5615 C C . SER B 1 228 ? 21.75 -16.938 4.582 1 88.56 228 SER B C 1
ATOM 5617 O O . SER B 1 228 ? 21.453 -16.156 5.484 1 88.56 228 SER B O 1
ATOM 5619 N N . PHE B 1 229 ? 21.672 -16.609 3.377 1 89.38 229 PHE B N 1
ATOM 5620 C CA . PHE B 1 229 ? 21.156 -15.328 2.91 1 89.38 229 PHE B CA 1
ATOM 5621 C C . PHE B 1 229 ? 19.703 -15.156 3.33 1 89.38 229 PHE B C 1
ATOM 5623 O O . PHE B 1 229 ? 19.312 -14.094 3.828 1 89.38 229 PHE B O 1
ATOM 5630 N N . LEU B 1 230 ? 18.875 -16.219 3.213 1 83.94 230 LEU B N 1
ATOM 5631 C CA . LEU B 1 230 ? 17.453 -16.156 3.504 1 83.94 230 LEU B CA 1
ATOM 5632 C C . LEU B 1 230 ? 17.203 -15.922 4.992 1 83.94 230 LEU B C 1
ATOM 5634 O O . LEU B 1 230 ? 16.266 -15.219 5.375 1 83.94 230 LEU B O 1
ATOM 5638 N N . VAL B 1 231 ? 18.031 -16.5 5.762 1 77.94 231 VAL B N 1
ATOM 5639 C CA . VAL B 1 231 ? 17.906 -16.328 7.207 1 77.94 231 VAL B CA 1
ATOM 5640 C C . VAL B 1 231 ? 18.109 -14.867 7.586 1 77.94 231 VAL B C 1
ATOM 5642 O O . VAL B 1 231 ? 17.391 -14.328 8.43 1 77.94 231 VAL B O 1
ATOM 5645 N N . ILE B 1 232 ? 18.984 -14.234 6.945 1 76.5 232 ILE B N 1
ATOM 5646 C CA . ILE B 1 232 ? 19.297 -12.844 7.238 1 76.5 232 ILE B CA 1
ATOM 5647 C C . ILE B 1 232 ? 18.125 -11.953 6.82 1 76.5 232 ILE B C 1
ATOM 5649 O O . ILE B 1 232 ? 17.75 -11.031 7.551 1 76.5 232 ILE B O 1
ATOM 5653 N N . ILE B 1 233 ? 17.547 -12.234 5.73 1 76.12 233 ILE B N 1
ATOM 5654 C CA . ILE B 1 233 ? 16.453 -11.43 5.203 1 76.12 233 ILE B CA 1
ATOM 5655 C C . ILE B 1 233 ? 15.219 -11.57 6.098 1 76.12 233 ILE B C 1
ATOM 5657 O O . ILE B 1 233 ? 14.516 -10.594 6.359 1 76.12 233 ILE B O 1
ATOM 5661 N N . ILE B 1 234 ? 14.961 -12.742 6.523 1 69.25 234 ILE B N 1
ATOM 5662 C CA . ILE B 1 234 ? 13.82 -13 7.395 1 69.25 234 ILE B CA 1
ATOM 5663 C C . ILE B 1 234 ? 14.008 -12.266 8.719 1 69.25 234 ILE B C 1
ATOM 5665 O O . ILE B 1 234 ? 13.062 -11.68 9.25 1 69.25 234 ILE B O 1
ATOM 5669 N N . MET B 1 235 ? 15.219 -12.273 9.164 1 67.44 235 MET B N 1
ATOM 5670 C CA . MET B 1 235 ? 15.531 -11.609 10.422 1 67.44 235 MET B CA 1
ATOM 5671 C C . MET B 1 235 ? 15.367 -10.094 10.305 1 67.44 235 MET B C 1
ATOM 5673 O O . MET B 1 235 ? 15.031 -9.422 11.281 1 67.44 235 MET B O 1
ATOM 5677 N N . GLU B 1 236 ? 15.469 -9.664 9.055 1 66.62 236 GLU B N 1
ATOM 5678 C CA . GLU B 1 236 ? 15.305 -8.234 8.812 1 66.62 236 GLU B CA 1
ATOM 5679 C C . GLU B 1 236 ? 13.836 -7.875 8.594 1 66.62 236 GLU B C 1
ATOM 5681 O O . GLU B 1 236 ? 13.5 -6.699 8.445 1 66.62 236 GLU B O 1
ATOM 5686 N N . GLY B 1 237 ? 13 -8.898 8.758 1 63 237 GLY B N 1
ATOM 5687 C CA . GLY B 1 237 ? 11.562 -8.68 8.664 1 63 237 GLY B CA 1
ATOM 5688 C C . GLY B 1 237 ? 11.102 -8.391 7.246 1 63 237 GLY B C 1
ATOM 5689 O O . GLY B 1 237 ? 10 -7.875 7.043 1 63 237 GLY B O 1
ATOM 5690 N N . GLN B 1 238 ? 11.812 -8.562 6.215 1 62.16 238 GLN B N 1
ATOM 5691 C CA . GLN B 1 238 ? 11.516 -8.172 4.84 1 62.16 238 GLN B CA 1
ATOM 5692 C C . GLN B 1 238 ? 11.109 -9.375 4 1 62.16 238 GLN B C 1
ATOM 5694 O O . GLN B 1 238 ? 11.078 -9.305 2.77 1 62.16 238 GLN B O 1
ATOM 5699 N N . ALA B 1 239 ? 10.406 -10.273 4.367 1 58.69 239 ALA B N 1
ATOM 5700 C CA . ALA B 1 239 ? 10.461 -11.617 3.793 1 58.69 239 ALA B CA 1
ATOM 5701 C C . ALA B 1 239 ? 9.703 -11.672 2.467 1 58.69 239 ALA B C 1
ATOM 5703 O O . ALA B 1 239 ? 9.984 -12.531 1.624 1 58.69 239 ALA B O 1
ATOM 5704 N N . VAL B 1 240 ? 8.805 -10.727 2.021 1 62.94 240 VAL B N 1
ATOM 5705 C CA . VAL B 1 240 ? 8.023 -11.273 0.917 1 62.94 240 VAL B CA 1
ATOM 5706 C C . VAL B 1 240 ? 8.203 -10.398 -0.324 1 62.94 240 VAL B C 1
ATOM 5708 O O . VAL B 1 240 ? 8.539 -10.898 -1.399 1 62.94 240 VAL B O 1
ATOM 5711 N N . LYS B 1 241 ? 8.078 -9.164 -0.184 1 61.5 241 LYS B N 1
ATOM 5712 C CA . LYS B 1 241 ? 8.078 -8.391 -1.423 1 61.5 241 LYS B CA 1
ATOM 5713 C C . LYS B 1 241 ? 9.5 -8.039 -1.854 1 61.5 241 LYS B C 1
ATOM 5715 O O . LYS B 1 241 ? 10.141 -7.176 -1.253 1 61.5 241 LYS B O 1
ATOM 5720 N N . GLY B 1 242 ? 10.062 -8.859 -2.873 1 57.53 242 GLY B N 1
ATOM 5721 C CA . GLY B 1 242 ? 11.266 -8.453 -3.58 1 57.53 242 GLY B CA 1
ATOM 5722 C C . GLY B 1 242 ? 12.539 -8.828 -2.852 1 57.53 242 GLY B C 1
ATOM 5723 O O . GLY B 1 242 ? 13.641 -8.641 -3.377 1 57.53 242 GLY B O 1
ATOM 5724 N N . THR B 1 243 ? 12.312 -9.297 -1.652 1 59.41 243 THR B N 1
ATOM 5725 C CA . THR B 1 243 ? 13.547 -9.43 -0.882 1 59.41 243 THR B CA 1
ATOM 5726 C C . THR B 1 243 ? 14 -10.891 -0.846 1 59.41 243 THR B C 1
ATOM 5728 O O . THR B 1 243 ? 15.156 -11.172 -0.516 1 59.41 243 THR B O 1
ATOM 5731 N N . ASN B 1 244 ? 13.07 -11.766 -1.315 1 67.94 244 ASN B N 1
ATOM 5732 C CA . ASN B 1 244 ? 13.484 -13.164 -1.361 1 67.94 244 ASN B CA 1
ATOM 5733 C C . ASN B 1 244 ? 14.133 -13.508 -2.697 1 67.94 244 ASN B C 1
ATOM 5735 O O . ASN B 1 244 ? 13.438 -13.789 -3.676 1 67.94 244 ASN B O 1
ATOM 5739 N N . GLY B 1 245 ? 15.406 -13.234 -2.645 1 83.25 245 GLY B N 1
ATOM 5740 C CA . GLY B 1 245 ? 16.125 -13.359 -3.904 1 83.25 245 GLY B CA 1
ATOM 5741 C C . GLY B 1 245 ? 16.938 -14.633 -4.008 1 83.25 245 GLY B C 1
ATOM 5742 O O . GLY B 1 245 ? 17.156 -15.312 -3.002 1 83.25 245 GLY B O 1
ATOM 5743 N N . GLY B 1 246 ? 17.109 -15.07 -5.18 1 91.88 246 GLY B N 1
ATOM 5744 C CA . GLY B 1 246 ? 17.984 -16.188 -5.492 1 91.88 246 GLY B CA 1
ATOM 5745 C C . GLY B 1 246 ? 17.234 -17.469 -5.84 1 91.88 246 GLY B C 1
ATOM 5746 O O . GLY B 1 246 ? 17.828 -18.422 -6.344 1 91.88 246 GLY B O 1
ATOM 5747 N N . ASN B 1 247 ? 15.953 -17.484 -5.57 1 92.94 247 ASN B N 1
ATOM 5748 C CA . ASN B 1 247 ? 15.188 -18.688 -5.895 1 92.94 247 ASN B CA 1
ATOM 5749 C C . ASN B 1 247 ? 13.891 -18.359 -6.617 1 92.94 247 ASN B C 1
ATOM 5751 O O . ASN B 1 247 ? 12.992 -19.188 -6.719 1 92.94 247 ASN B O 1
ATOM 5755 N N . HIS B 1 248 ? 13.727 -17.172 -7.055 1 94.44 248 HIS B N 1
ATOM 5756 C CA . HIS B 1 248 ? 12.492 -16.797 -7.727 1 94.44 248 HIS B CA 1
ATOM 5757 C C . HIS B 1 248 ? 12.758 -16.312 -9.148 1 94.44 248 HIS B C 1
ATOM 5759 O O . HIS B 1 248 ? 13.906 -16.016 -9.5 1 94.44 248 HIS B O 1
ATOM 5765 N N . ALA B 1 249 ? 11.727 -16.25 -9.922 1 96.75 249 ALA B N 1
ATOM 5766 C CA . ALA B 1 249 ? 11.844 -15.867 -11.328 1 96.75 249 ALA B CA 1
ATOM 5767 C C . ALA B 1 249 ? 12.367 -14.438 -11.461 1 96.75 249 ALA B C 1
ATOM 5769 O O . ALA B 1 249 ? 12.18 -13.617 -10.562 1 96.75 249 ALA B O 1
ATOM 5770 N N . VAL B 1 250 ? 13.086 -14.18 -12.531 1 96.88 250 VAL B N 1
ATOM 5771 C CA . VAL B 1 250 ? 13.625 -12.844 -12.773 1 96.88 250 VAL B CA 1
ATOM 5772 C C . VAL B 1 250 ? 13.203 -12.367 -14.164 1 96.88 250 VAL B C 1
ATOM 5774 O O . VAL B 1 250 ? 12.922 -13.18 -15.047 1 96.88 250 VAL B O 1
ATOM 5777 N N . ILE B 1 251 ? 13.039 -11.094 -14.289 1 97.06 251 ILE B N 1
ATOM 5778 C CA . ILE B 1 251 ? 12.914 -10.492 -15.617 1 97.06 251 ILE B CA 1
ATOM 5779 C C . ILE B 1 251 ? 14.289 -10.375 -16.266 1 97.06 251 ILE B C 1
ATOM 5781 O O . ILE B 1 251 ? 15.102 -9.531 -15.859 1 97.06 251 ILE B O 1
ATOM 5785 N N . GLN B 1 252 ? 14.523 -11.172 -17.234 1 97.69 252 GLN B N 1
ATOM 5786 C CA . GLN B 1 252 ? 15.875 -11.32 -17.766 1 97.69 252 GLN B CA 1
ATOM 5787 C C . GLN B 1 252 ? 16.219 -10.172 -18.703 1 97.69 252 GLN B C 1
ATOM 5789 O O . GLN B 1 252 ? 15.445 -9.852 -19.625 1 97.69 252 GLN B O 1
ATOM 5794 N N . THR B 1 253 ? 17.328 -9.586 -18.453 1 96.31 253 THR B N 1
ATOM 5795 C CA . THR B 1 253 ? 17.859 -8.539 -19.328 1 96.31 253 THR B CA 1
ATOM 5796 C C . THR B 1 253 ? 19.047 -9.055 -20.141 1 96.31 253 THR B C 1
ATOM 5798 O O . THR B 1 253 ? 19.5 -8.391 -21.078 1 96.31 253 THR B O 1
ATOM 5801 N N . ALA B 1 254 ? 19.516 -10.242 -19.828 1 95.12 254 ALA B N 1
ATOM 5802 C CA . ALA B 1 254 ? 20.641 -10.891 -20.5 1 95.12 254 ALA B CA 1
ATOM 5803 C C . ALA B 1 254 ? 20.359 -12.375 -20.719 1 95.12 254 ALA B C 1
ATOM 5805 O O . ALA B 1 254 ? 19.391 -12.922 -20.203 1 95.12 254 ALA B O 1
ATOM 5806 N N . GLY B 1 255 ? 21.219 -13.031 -21.562 1 92.81 255 GLY B N 1
ATOM 5807 C CA . GLY B 1 255 ? 21.078 -14.445 -21.875 1 92.81 255 GLY B CA 1
ATOM 5808 C C . GLY B 1 255 ? 20.484 -14.703 -23.234 1 92.81 255 GLY B C 1
ATOM 5809 O O . GLY B 1 255 ? 19.734 -13.875 -23.766 1 92.81 255 GLY B O 1
ATOM 5810 N N . LYS B 1 256 ? 20.75 -15.844 -23.719 1 90.81 256 LYS B N 1
ATOM 5811 C CA . LYS B 1 256 ? 20.297 -16.234 -25.062 1 90.81 256 LYS B CA 1
ATOM 5812 C C . LYS B 1 256 ? 18.812 -16.562 -25.062 1 90.81 256 LYS B C 1
ATOM 5814 O O . LYS B 1 256 ? 18.078 -16.156 -25.969 1 90.81 256 LYS B O 1
ATOM 5819 N N . ASN B 1 257 ? 18.375 -17.328 -24.141 1 93.56 257 ASN B N 1
ATOM 5820 C CA . ASN B 1 257 ? 16.969 -17.719 -24 1 93.56 257 ASN B CA 1
ATOM 5821 C C . ASN B 1 257 ? 16.297 -17 -22.844 1 93.56 257 ASN B C 1
ATOM 5823 O O . ASN B 1 257 ? 16.281 -17.5 -21.719 1 93.56 257 ASN B O 1
ATOM 5827 N N . LYS B 1 258 ? 15.695 -15.883 -23.109 1 96.44 258 LYS B N 1
ATOM 5828 C CA . LYS B 1 258 ? 15.008 -15.117 -22.078 1 96.44 258 LYS B CA 1
ATOM 5829 C C . LYS B 1 258 ? 13.57 -15.602 -21.891 1 96.44 258 LYS B C 1
ATOM 5831 O O . LYS B 1 258 ? 12.711 -15.328 -22.734 1 96.44 258 LYS B O 1
ATOM 5836 N N . PHE B 1 259 ? 13.414 -16.297 -20.812 1 98 259 PHE B N 1
ATOM 5837 C CA . PHE B 1 259 ? 12.125 -16.891 -20.516 1 98 259 PHE B CA 1
ATOM 5838 C C . PHE B 1 259 ? 11.086 -15.82 -20.203 1 98 259 PHE B C 1
ATOM 5840 O O . PHE B 1 259 ? 9.953 -15.883 -20.688 1 98 259 PHE B O 1
ATOM 5847 N N . LEU B 1 260 ? 11.391 -14.867 -19.344 1 97.88 260 LEU B N 1
ATOM 5848 C CA . LEU B 1 260 ? 10.57 -13.688 -19.062 1 97.88 260 LEU B CA 1
ATOM 5849 C C . LEU B 1 260 ? 11.258 -12.422 -19.531 1 97.88 260 LEU B C 1
ATOM 5851 O O . LEU B 1 260 ? 12.336 -12.07 -19.047 1 97.88 260 LEU B O 1
ATOM 5855 N N . ILE B 1 261 ? 10.641 -11.68 -20.391 1 97.06 261 ILE B N 1
ATOM 5856 C CA . ILE B 1 261 ? 11.289 -10.516 -20.984 1 97.06 261 ILE B CA 1
ATOM 5857 C C . ILE B 1 261 ? 10.648 -9.242 -20.438 1 97.06 261 ILE B C 1
ATOM 5859 O O . ILE B 1 261 ? 11.125 -8.133 -20.719 1 97.06 261 ILE B O 1
ATOM 5863 N N . GLU B 1 262 ? 9.555 -9.359 -19.688 1 96.81 262 GLU B N 1
ATOM 5864 C CA . GLU B 1 262 ? 8.891 -8.273 -18.984 1 96.81 262 GLU B CA 1
ATOM 5865 C C . GLU B 1 262 ? 8.172 -8.781 -17.734 1 96.81 262 GLU B C 1
ATOM 5867 O O . GLU B 1 262 ? 8.016 -9.984 -17.562 1 96.81 262 GLU B O 1
ATOM 5872 N N . ASP B 1 263 ? 7.805 -7.855 -16.859 1 96 263 ASP B N 1
ATOM 5873 C CA . ASP B 1 263 ? 7.062 -8.211 -15.664 1 96 263 ASP B CA 1
ATOM 5874 C C . ASP B 1 263 ? 5.75 -8.914 -16.016 1 96 263 ASP B C 1
ATOM 5876 O O . ASP B 1 263 ? 4.949 -8.383 -16.797 1 96 263 ASP B O 1
ATOM 5880 N N . PRO B 1 264 ? 5.531 -10.109 -15.453 1 97.12 264 PRO B N 1
ATOM 5881 C CA . PRO B 1 264 ? 4.277 -10.805 -15.75 1 97.12 264 PRO B CA 1
ATOM 5882 C C . PRO B 1 264 ? 3.047 -9.945 -15.461 1 97.12 264 PRO B C 1
ATOM 5884 O O . PRO B 1 264 ? 2.023 -10.078 -16.141 1 97.12 264 PRO B O 1
ATOM 5887 N N . LYS B 1 265 ? 3.137 -9.094 -14.484 1 95.25 265 LYS B N 1
ATOM 5888 C CA . LYS B 1 265 ? 2.023 -8.188 -14.195 1 95.25 265 LYS B CA 1
ATOM 5889 C C . LYS B 1 265 ? 1.704 -7.312 -15.406 1 95.25 265 LYS B C 1
ATOM 5891 O O . LYS B 1 265 ? 0.536 -7.059 -15.703 1 95.25 265 LYS B O 1
ATOM 5896 N N . ILE B 1 266 ? 2.709 -6.895 -16.094 1 95.81 266 ILE B N 1
ATOM 5897 C CA . ILE B 1 266 ? 2.533 -6.09 -17.297 1 95.81 266 ILE B CA 1
ATOM 5898 C C . ILE B 1 266 ? 1.994 -6.965 -18.438 1 95.81 266 ILE B C 1
ATOM 5900 O O . ILE B 1 266 ? 1.074 -6.562 -19.156 1 95.81 266 ILE B O 1
ATOM 5904 N N . SER B 1 267 ? 2.533 -8.195 -18.594 1 97.31 267 SER B N 1
ATOM 5905 C CA . SER B 1 267 ? 2.084 -9.117 -19.625 1 97.31 267 SER B CA 1
ATOM 5906 C C . SER B 1 267 ? 0.585 -9.375 -19.531 1 97.31 267 SER B C 1
ATOM 5908 O O . SER B 1 267 ? -0.135 -9.289 -20.531 1 97.31 267 SER B O 1
ATOM 5910 N N . PHE B 1 268 ? 0.162 -9.625 -18.375 1 97.19 268 PHE B N 1
ATOM 5911 C CA . PHE B 1 268 ? -1.244 -9.969 -18.188 1 97.19 268 PHE B CA 1
ATOM 5912 C C . PHE B 1 268 ? -2.117 -8.719 -18.266 1 97.19 268 PHE B C 1
ATOM 5914 O O . PHE B 1 268 ? -3.266 -8.789 -18.703 1 97.19 268 PHE B O 1
ATOM 5921 N N . GLU B 1 269 ? -1.567 -7.605 -17.828 1 93.56 269 GLU B N 1
ATOM 5922 C CA . GLU B 1 269 ? -2.311 -6.355 -17.922 1 93.56 269 GLU B CA 1
ATOM 5923 C C . GLU B 1 269 ? -2.545 -5.965 -19.375 1 93.56 269 GLU B C 1
ATOM 5925 O O . GLU B 1 269 ? -3.633 -5.504 -19.734 1 93.56 269 GLU B O 1
ATOM 5930 N N . THR B 1 270 ? -1.547 -6.199 -20.234 1 94.5 270 THR B N 1
ATOM 5931 C CA . THR B 1 270 ? -1.597 -5.723 -21.609 1 94.5 270 THR B CA 1
ATOM 5932 C C . THR B 1 270 ? -2.1 -6.816 -22.547 1 94.5 270 THR B C 1
ATOM 5934 O O . THR B 1 270 ? -2.285 -6.582 -23.734 1 94.5 270 THR B O 1
ATOM 5937 N N . GLY B 1 271 ? -2.295 -7.988 -22.031 1 95.31 271 GLY B N 1
ATOM 5938 C CA . GLY B 1 271 ? -2.807 -9.094 -22.828 1 95.31 271 GLY B CA 1
ATOM 5939 C C . GLY B 1 271 ? -1.722 -9.836 -23.594 1 95.31 271 GLY B C 1
ATOM 5940 O O . GLY B 1 271 ? -2.012 -10.578 -24.531 1 95.31 271 GLY B O 1
ATOM 5941 N N . ASN B 1 272 ? -0.49 -9.625 -23.203 1 95.56 272 ASN B N 1
ATOM 5942 C CA . ASN B 1 272 ? 0.633 -10.289 -23.859 1 95.56 272 ASN B CA 1
ATOM 5943 C C . ASN B 1 272 ? 0.948 -11.625 -23.188 1 95.56 272 ASN B C 1
ATOM 5945 O O . ASN B 1 272 ? 2.039 -11.82 -22.656 1 95.56 272 ASN B O 1
ATOM 5949 N N . PHE B 1 273 ? 0.079 -12.555 -23.219 1 96.56 273 PHE B N 1
ATOM 5950 C CA . PHE B 1 273 ? 0.225 -13.898 -22.672 1 96.56 273 PHE B CA 1
ATOM 5951 C C . PHE B 1 273 ? -0.613 -14.891 -23.469 1 96.56 273 PHE B C 1
ATOM 5953 O O . PHE B 1 273 ? -1.446 -14.5 -24.281 1 96.56 273 PHE B O 1
ATOM 5960 N N . TYR B 1 274 ? -0.348 -16.094 -23.359 1 96.19 274 TYR B N 1
ATOM 5961 C CA . TYR B 1 274 ? -1.141 -17.125 -24.016 1 96.19 274 TYR B CA 1
ATOM 5962 C C . TYR B 1 274 ? -2.525 -17.234 -23.391 1 96.19 274 TYR B C 1
ATOM 5964 O O . TYR B 1 274 ? -2.662 -17.656 -22.234 1 96.19 274 TYR B O 1
ATOM 5972 N N . LYS B 1 275 ? -3.531 -16.891 -24.141 1 96.25 275 LYS B N 1
ATOM 5973 C CA . LYS B 1 275 ? -4.922 -16.859 -23.688 1 96.25 275 LYS B CA 1
ATOM 5974 C C . LYS B 1 275 ? -5.586 -18.219 -23.891 1 96.25 275 LYS B C 1
ATOM 5976 O O . LYS B 1 275 ? -5.734 -18.688 -25.016 1 96.25 275 LYS B O 1
ATOM 5981 N N . MET B 1 276 ? -5.977 -18.781 -22.812 1 96.94 276 MET B N 1
ATOM 5982 C CA . MET B 1 276 ? -6.543 -20.125 -22.859 1 96.94 276 MET B CA 1
ATOM 5983 C C . MET B 1 276 ? -7.523 -20.344 -21.703 1 96.94 276 MET B C 1
ATOM 5985 O O . MET B 1 276 ? -7.531 -19.578 -20.75 1 96.94 276 MET B O 1
ATOM 5989 N N . PRO B 1 277 ? -8.391 -21.375 -21.828 1 98.25 277 PRO B N 1
ATOM 5990 C CA . PRO B 1 277 ? -9.211 -21.719 -20.672 1 98.25 277 PRO B CA 1
ATOM 5991 C C . PRO B 1 277 ? -8.375 -22.062 -19.438 1 98.25 277 PRO B C 1
ATOM 5993 O O . PRO B 1 277 ? -7.344 -22.719 -19.547 1 98.25 277 PRO B O 1
ATOM 5996 N N . THR B 1 278 ? -8.812 -21.469 -18.328 1 98.75 278 THR B N 1
ATOM 5997 C CA . THR B 1 278 ? -8.016 -21.641 -17.125 1 98.75 278 THR B CA 1
ATOM 5998 C C . THR B 1 278 ? -8.914 -21.906 -15.914 1 98.75 278 THR B C 1
ATOM 6000 O O . THR B 1 278 ? -10.008 -21.359 -15.812 1 98.75 278 THR B O 1
ATOM 6003 N N . MET B 1 279 ? -8.516 -22.844 -15.078 1 98.88 279 MET B N 1
ATOM 6004 C CA . MET B 1 279 ? -9.055 -23 -13.734 1 98.88 279 MET B CA 1
ATOM 6005 C C . MET B 1 279 ? -8.133 -22.375 -12.695 1 98.88 279 MET B C 1
ATOM 6007 O O . MET B 1 279 ? -6.918 -22.547 -12.75 1 98.88 279 MET B O 1
ATOM 6011 N N . VAL B 1 280 ? -8.68 -21.516 -11.859 1 98.88 280 VAL B N 1
ATOM 6012 C CA . VAL B 1 280 ? -7.898 -20.797 -10.859 1 98.88 280 VAL B CA 1
ATOM 6013 C C . VAL B 1 280 ? -8.539 -20.953 -9.484 1 98.88 280 VAL B C 1
ATOM 6015 O O . VAL B 1 280 ? -9.766 -20.859 -9.352 1 98.88 280 VAL B O 1
ATOM 6018 N N . GLY B 1 281 ? -7.707 -21.203 -8.445 1 98.75 281 GLY B N 1
ATOM 6019 C CA . GLY B 1 281 ? -8.359 -21.328 -7.152 1 98.75 281 GLY B CA 1
ATOM 6020 C C . GLY B 1 281 ? -7.402 -21.203 -5.984 1 98.75 281 GLY B C 1
ATOM 6021 O O . GLY B 1 281 ? -6.195 -21.047 -6.18 1 98.75 281 GLY B O 1
ATOM 6022 N N . VAL B 1 282 ? -7.957 -21.141 -4.758 1 98.75 282 VAL B N 1
ATOM 6023 C CA . VAL B 1 282 ? -7.238 -20.984 -3.498 1 98.75 282 VAL B CA 1
ATOM 6024 C C . VAL B 1 282 ? -7.863 -21.891 -2.438 1 98.75 282 VAL B C 1
ATOM 6026 O O . VAL B 1 282 ? -8.875 -22.547 -2.691 1 98.75 282 VAL B O 1
ATOM 6029 N N . THR B 1 283 ? -7.215 -21.984 -1.279 1 98.75 283 THR B N 1
ATOM 6030 C CA . THR B 1 283 ? -7.785 -22.672 -0.122 1 98.75 283 THR B CA 1
ATOM 6031 C C . THR B 1 283 ? -8.273 -21.656 0.911 1 98.75 283 THR B C 1
ATOM 6033 O O . THR B 1 283 ? -7.82 -20.516 0.931 1 98.75 283 THR B O 1
ATOM 6036 N N . LYS B 1 284 ? -9.125 -22.062 1.746 1 98.56 284 LYS B N 1
ATOM 6037 C CA . LYS B 1 284 ? -9.805 -21.188 2.703 1 98.56 284 LYS B CA 1
ATOM 6038 C C . LYS B 1 284 ? -8.812 -20.531 3.654 1 98.56 284 LYS B C 1
ATOM 6040 O O . LYS B 1 284 ? -8.898 -19.328 3.92 1 98.56 284 LYS B O 1
ATOM 6045 N N . HIS B 1 285 ? -7.867 -21.266 4.152 1 98.38 285 HIS B N 1
ATOM 6046 C CA . HIS B 1 285 ? -6.953 -20.797 5.184 1 98.38 285 HIS B CA 1
ATOM 6047 C C . HIS B 1 285 ? -5.539 -20.625 4.637 1 98.38 285 HIS B C 1
ATOM 6049 O O . HIS B 1 285 ? -4.566 -21.016 5.293 1 98.38 285 HIS B O 1
ATOM 6055 N N . GLU B 1 286 ? -5.414 -20.062 3.408 1 97.62 286 GLU B N 1
ATOM 6056 C CA . GLU B 1 286 ? -4.121 -19.828 2.773 1 97.62 286 GLU B CA 1
ATOM 6057 C C . GLU B 1 286 ? -3.141 -19.172 3.748 1 97.62 286 GLU B C 1
ATOM 6059 O O . GLU B 1 286 ? -1.953 -19.5 3.754 1 97.62 286 GLU B O 1
ATOM 6064 N N . GLY B 1 287 ? -3.656 -18.328 4.609 1 96.81 287 GLY B N 1
ATOM 6065 C CA . GLY B 1 287 ? -2.834 -17.422 5.395 1 96.81 287 GLY B CA 1
ATOM 6066 C C . GLY B 1 287 ? -2.131 -18.109 6.551 1 96.81 287 GLY B C 1
ATOM 6067 O O . GLY B 1 287 ? -1.198 -17.562 7.133 1 96.81 287 GLY B O 1
ATOM 6068 N N . THR B 1 288 ? -2.531 -19.344 6.945 1 95.5 288 THR B N 1
ATOM 6069 C CA . THR B 1 288 ? -1.93 -20 8.102 1 95.5 288 THR B CA 1
ATOM 6070 C C . THR B 1 288 ? -0.464 -20.328 7.836 1 95.5 288 THR B C 1
ATOM 6072 O O . THR B 1 288 ? 0.353 -20.344 8.758 1 95.5 288 THR B O 1
ATOM 6075 N N . PHE B 1 289 ? -0.171 -20.531 6.617 1 90.06 289 PHE B N 1
ATOM 6076 C CA . PHE B 1 289 ? 1.207 -20.797 6.223 1 90.06 289 PHE B CA 1
ATOM 6077 C C . PHE B 1 289 ? 2.104 -19.594 6.543 1 90.06 289 PHE B C 1
ATOM 6079 O O . PHE B 1 289 ? 3.115 -19.75 7.23 1 90.06 289 PHE B O 1
ATOM 6086 N N . PHE B 1 290 ? 1.712 -18.438 6.188 1 88.88 290 PHE B N 1
ATOM 6087 C CA . PHE B 1 290 ? 2.523 -17.25 6.352 1 88.88 290 PHE B CA 1
ATOM 6088 C C . PHE B 1 290 ? 2.48 -16.75 7.797 1 88.88 290 PHE B C 1
ATOM 6090 O O . PHE B 1 290 ? 3.463 -16.203 8.297 1 88.88 290 PHE B O 1
ATOM 6097 N N . LEU B 1 291 ? 1.309 -16.922 8.414 1 91.25 291 LEU B N 1
ATOM 6098 C CA . LEU B 1 291 ? 1.248 -16.562 9.828 1 91.25 291 LEU B CA 1
ATOM 6099 C C . LEU B 1 291 ? 2.221 -17.406 10.641 1 91.25 291 LEU B C 1
ATOM 6101 O O . LEU B 1 291 ? 2.809 -16.922 11.609 1 91.25 291 LEU B O 1
ATOM 6105 N N . GLY B 1 292 ? 2.363 -18.703 10.289 1 87.88 292 GLY B N 1
ATOM 6106 C CA . GLY B 1 292 ? 3.363 -19.547 10.922 1 87.88 292 GLY B CA 1
ATOM 6107 C C . GLY B 1 292 ? 4.77 -18.984 10.812 1 87.88 292 GLY B C 1
ATOM 6108 O O . GLY B 1 292 ? 5.516 -18.984 11.789 1 87.88 292 GLY B O 1
ATOM 6109 N N . ASN B 1 293 ? 5.113 -18.469 9.609 1 81.38 293 ASN B N 1
ATOM 6110 C CA . ASN B 1 293 ? 6.414 -17.844 9.406 1 81.38 293 ASN B CA 1
ATOM 6111 C C . ASN B 1 293 ? 6.59 -16.609 10.281 1 81.38 293 ASN B C 1
ATOM 6113 O O . ASN B 1 293 ? 7.645 -16.406 10.891 1 81.38 293 ASN B O 1
ATOM 6117 N N . ILE B 1 294 ? 5.531 -15.797 10.336 1 81.56 294 ILE B N 1
ATOM 6118 C CA . ILE B 1 294 ? 5.559 -14.586 11.141 1 81.56 294 ILE B CA 1
ATOM 6119 C C . ILE B 1 294 ? 5.719 -14.945 12.609 1 81.56 294 ILE B C 1
ATOM 6121 O O . ILE B 1 294 ? 6.5 -14.32 13.328 1 81.56 294 ILE B O 1
ATOM 6125 N N . TYR B 1 295 ? 5 -15.938 12.984 1 83.44 295 TYR B N 1
ATOM 6126 C CA . TYR B 1 295 ? 5.043 -16.375 14.375 1 83.44 295 TYR B CA 1
ATOM 6127 C C . TYR B 1 295 ? 6.43 -16.891 14.742 1 83.44 295 TYR B C 1
ATOM 6129 O O . TYR B 1 295 ? 6.992 -16.5 15.773 1 83.44 295 TYR B O 1
ATOM 6137 N N . GLU B 1 296 ? 6.984 -17.703 13.984 1 78.12 296 GLU B N 1
ATOM 6138 C CA . GLU B 1 296 ? 8.273 -18.344 14.25 1 78.12 296 GLU B CA 1
ATOM 6139 C C . GLU B 1 296 ? 9.414 -17.328 14.203 1 78.12 296 GLU B C 1
ATOM 6141 O O . GLU B 1 296 ? 10.281 -17.328 15.078 1 78.12 296 GLU B O 1
ATOM 6146 N N . TYR B 1 297 ? 9.367 -16.484 13.273 1 72.5 297 TYR B N 1
ATOM 6147 C CA . TYR B 1 297 ? 10.57 -15.703 13 1 72.5 297 TYR B CA 1
ATOM 6148 C C . TYR B 1 297 ? 10.469 -14.312 13.617 1 72.5 297 TYR B C 1
ATOM 6150 O O . TYR B 1 297 ? 11.484 -13.648 13.836 1 72.5 297 TYR B O 1
ATOM 6158 N N . ILE B 1 298 ? 9.305 -13.836 13.875 1 70.12 298 ILE B N 1
ATOM 6159 C CA . ILE B 1 298 ? 9.188 -12.445 14.289 1 70.12 298 ILE B CA 1
ATOM 6160 C C . ILE B 1 298 ? 8.594 -12.375 15.695 1 70.12 298 ILE B C 1
ATOM 6162 O O . ILE B 1 298 ? 9.203 -11.812 16.609 1 70.12 298 ILE B O 1
ATOM 6166 N N . LEU B 1 299 ? 7.492 -13.055 15.914 1 69.19 299 LEU B N 1
ATOM 6167 C CA . LEU B 1 299 ? 6.746 -12.859 17.156 1 69.19 299 LEU B CA 1
ATOM 6168 C C . LEU B 1 299 ? 7.375 -13.648 18.297 1 69.19 299 LEU B C 1
ATOM 6170 O O . LEU B 1 299 ? 7.477 -13.148 19.422 1 69.19 299 LEU B O 1
ATOM 6174 N N . GLU B 1 300 ? 7.824 -14.812 18 1 68.69 300 GLU B N 1
ATOM 6175 C CA . GLU B 1 300 ? 8.445 -15.625 19.031 1 68.69 300 GLU B CA 1
ATOM 6176 C C . GLU B 1 300 ? 9.797 -15.055 19.438 1 68.69 300 GLU B C 1
ATOM 6178 O O . GLU B 1 300 ? 10.148 -15.055 20.625 1 68.69 300 GLU B O 1
ATOM 6183 N N . ARG B 1 301 ? 10.414 -14.5 18.547 1 65.06 301 ARG B N 1
ATOM 6184 C CA . ARG B 1 301 ? 11.734 -13.945 18.828 1 65.06 301 ARG B CA 1
ATOM 6185 C C . ARG B 1 301 ? 11.625 -12.617 19.578 1 65.06 301 ARG B C 1
ATOM 6187 O O . ARG B 1 301 ? 12.414 -12.336 20.484 1 65.06 301 ARG B O 1
ATOM 6194 N N . LYS B 1 302 ? 10.656 -11.773 19.219 1 62.97 302 LYS B N 1
ATOM 6195 C CA . LYS B 1 302 ? 10.469 -10.484 19.875 1 62.97 302 LYS B CA 1
ATOM 6196 C C . LYS B 1 302 ? 9.945 -10.68 21.297 1 62.97 302 LYS B C 1
ATOM 6198 O O . LYS B 1 302 ? 10.359 -9.969 22.219 1 62.97 302 LYS B O 1
ATOM 6203 N N . THR B 1 303 ? 8.961 -11.57 21.453 1 57.47 303 THR B N 1
ATOM 6204 C CA . THR B 1 303 ? 8.43 -11.852 22.781 1 57.47 303 THR B CA 1
ATOM 6205 C C . THR B 1 303 ? 9.523 -12.406 23.688 1 57.47 303 THR B C 1
ATOM 6207 O O . THR B 1 303 ? 9.516 -12.164 24.906 1 57.47 303 THR B O 1
ATOM 6210 N N . ALA B 1 304 ? 10.367 -13.156 23.156 1 54.69 304 ALA B N 1
ATOM 6211 C CA . ALA B 1 304 ? 11.484 -13.68 23.938 1 54.69 304 ALA B CA 1
ATOM 6212 C C . ALA B 1 304 ? 12.398 -12.555 24.422 1 54.69 304 ALA B C 1
ATOM 6214 O O . ALA B 1 304 ? 13.031 -12.664 25.469 1 54.69 304 ALA B O 1
ATOM 6215 N N . ASN B 1 305 ? 12.305 -11.516 23.656 1 53.19 305 ASN B N 1
ATOM 6216 C CA . ASN B 1 305 ? 13.195 -10.422 24.031 1 53.19 305 ASN B CA 1
ATOM 6217 C C . ASN B 1 305 ? 12.469 -9.359 24.859 1 53.19 305 ASN B C 1
ATOM 6219 O O . ASN B 1 305 ? 12.945 -8.234 24.984 1 53.19 305 ASN B O 1
ATOM 6223 N N . ASN B 1 306 ? 11.312 -9.594 25.594 1 49.75 306 ASN B N 1
ATOM 6224 C CA . ASN B 1 306 ? 10.555 -8.836 26.594 1 49.75 306 ASN B CA 1
ATOM 6225 C C . ASN B 1 306 ? 10.008 -7.539 26.016 1 49.75 306 ASN B C 1
ATOM 6227 O O . ASN B 1 306 ? 9.742 -6.59 26.75 1 49.75 306 ASN B O 1
ATOM 6231 N N . LYS B 1 307 ? 10.18 -7.223 24.844 1 50 307 LYS B N 1
ATOM 6232 C CA . LYS B 1 307 ? 9.633 -5.938 24.422 1 50 307 LYS B CA 1
ATOM 6233 C C . LYS B 1 307 ? 8.133 -6.047 24.156 1 50 307 LYS B C 1
ATOM 6235 O O . LYS B 1 307 ? 7.719 -6.715 23.203 1 50 307 LYS B O 1
ATOM 6240 N N . ARG B 1 308 ? 7.34 -5.809 25.25 1 46.56 308 ARG B N 1
ATOM 6241 C CA . ARG B 1 308 ? 5.895 -5.801 25.062 1 46.56 308 ARG B CA 1
ATOM 6242 C C . ARG B 1 308 ? 5.469 -4.688 24.125 1 46.56 308 ARG B C 1
ATOM 6244 O O . ARG B 1 308 ? 5.504 -3.508 24.469 1 46.56 308 ARG B O 1
ATOM 6251 N N . PRO B 1 309 ? 5.559 -4.828 22.844 1 48.66 309 PRO B N 1
ATOM 6252 C CA . PRO B 1 309 ? 5.059 -3.715 22.047 1 48.66 309 PRO B CA 1
ATOM 6253 C C . PRO B 1 309 ? 3.623 -3.328 22.406 1 48.66 309 PRO B C 1
ATOM 6255 O O . PRO B 1 309 ? 2.883 -4.141 22.953 1 48.66 309 PRO B O 1
ATOM 6258 N N . GLN B 1 310 ? 3.357 -2.111 22.578 1 51.22 310 GLN B N 1
ATOM 6259 C CA . GLN B 1 310 ? 1.938 -1.777 22.562 1 51.22 310 GLN B CA 1
ATOM 6260 C C . GLN B 1 310 ? 1.184 -2.615 21.531 1 51.22 310 GLN B C 1
ATOM 6262 O O . GLN B 1 310 ? 1.374 -2.445 20.328 1 51.22 310 GLN B O 1
ATOM 6267 N N . LEU B 1 311 ? 0.653 -3.828 21.922 1 54.5 311 LEU B N 1
ATOM 6268 C CA . LEU B 1 311 ? 0.215 -5.082 21.312 1 54.5 311 LEU B CA 1
ATOM 6269 C C . LEU B 1 311 ? -0.871 -4.84 20.281 1 54.5 311 LEU B C 1
ATOM 6271 O O . LEU B 1 311 ? -0.979 -5.582 19.297 1 54.5 311 LEU B O 1
ATOM 6275 N N . ASP B 1 312 ? -1.475 -3.576 20.312 1 58.78 312 ASP B N 1
ATOM 6276 C CA . ASP B 1 312 ? -2.715 -3.539 19.547 1 58.78 312 ASP B CA 1
ATOM 6277 C C . ASP B 1 312 ? -2.432 -3.42 18.047 1 58.78 312 ASP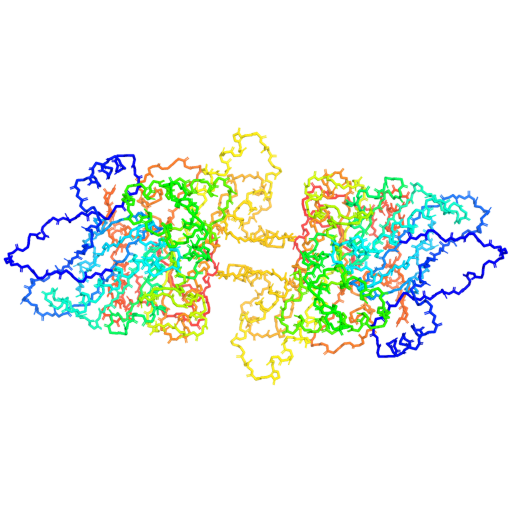 B C 1
ATOM 6279 O O . ASP B 1 312 ? -3.086 -4.074 17.234 1 58.78 312 ASP B O 1
ATOM 6283 N N . ASP B 1 313 ? -1.374 -2.617 17.625 1 73.94 313 ASP B N 1
ATOM 6284 C CA . ASP B 1 313 ? -1.171 -2.398 16.203 1 73.94 313 ASP B CA 1
ATOM 6285 C C . ASP B 1 313 ? 0.002 -3.227 15.68 1 73.94 313 ASP B C 1
ATOM 6287 O O . ASP B 1 313 ? 0.173 -3.377 14.469 1 73.94 313 ASP B O 1
ATOM 6291 N N . PHE B 1 314 ? 0.597 -3.881 16.609 1 79.56 314 PHE B N 1
ATOM 6292 C CA . PHE B 1 314 ? 1.859 -4.531 16.281 1 79.56 314 PHE B CA 1
ATOM 6293 C C . PHE B 1 314 ? 1.632 -5.699 15.328 1 79.56 314 PHE B C 1
ATOM 6295 O O . PHE B 1 314 ? 2.297 -5.801 14.289 1 79.56 314 PHE B O 1
ATOM 6302 N N . PHE B 1 315 ? 0.606 -6.449 15.594 1 83.5 315 PHE B N 1
ATOM 6303 C CA . PHE B 1 315 ? 0.409 -7.672 14.828 1 83.5 315 PHE B CA 1
ATOM 6304 C C . PHE B 1 315 ? -0.036 -7.355 13.406 1 83.5 315 PHE B C 1
ATOM 6306 O O . PHE B 1 315 ? 0.438 -7.973 12.445 1 83.5 315 PHE B O 1
ATOM 6313 N N . THR B 1 316 ? -0.953 -6.371 13.281 1 88.88 316 THR B N 1
ATOM 6314 C CA . THR B 1 316 ? -1.41 -5.977 11.953 1 88.88 316 THR B CA 1
ATOM 6315 C C . THR B 1 316 ? -0.269 -5.359 11.148 1 88.88 316 THR B C 1
ATOM 6317 O O . THR B 1 316 ? -0.111 -5.652 9.961 1 88.88 316 THR B O 1
ATOM 6320 N N . GLU B 1 317 ? 0.525 -4.582 11.805 1 86.38 317 GLU B N 1
ATOM 6321 C CA . GLU B 1 317 ? 1.655 -3.941 11.141 1 86.38 317 GLU B CA 1
ATOM 6322 C C . GLU B 1 317 ? 2.674 -4.973 10.656 1 86.38 317 GLU B C 1
ATOM 6324 O O . GLU B 1 317 ? 3.213 -4.855 9.555 1 86.38 317 GLU B O 1
ATOM 6329 N N . VAL B 1 318 ? 2.914 -5.922 11.469 1 85.44 318 VAL B N 1
ATOM 6330 C CA . VAL B 1 318 ? 3.879 -6.961 11.125 1 85.44 318 VAL B CA 1
ATOM 6331 C C . VAL B 1 318 ? 3.373 -7.758 9.93 1 85.44 318 VAL B C 1
ATOM 6333 O O . VAL B 1 318 ? 4.137 -8.055 9 1 85.44 318 VAL B O 1
ATOM 6336 N N . ALA B 1 319 ? 2.086 -8.07 9.945 1 89.12 319 ALA B N 1
ATOM 6337 C CA . ALA B 1 319 ? 1.502 -8.844 8.852 1 89.12 319 ALA B CA 1
ATOM 6338 C C . ALA B 1 319 ? 1.563 -8.062 7.539 1 89.12 319 ALA B C 1
ATOM 6340 O O . ALA B 1 319 ? 1.914 -8.617 6.496 1 89.12 319 ALA B O 1
ATOM 6341 N N . LEU B 1 320 ? 1.225 -6.773 7.605 1 90.81 320 LEU B N 1
ATOM 6342 C CA . LEU B 1 320 ? 1.26 -5.941 6.406 1 90.81 320 LEU B CA 1
ATOM 6343 C C . LEU B 1 320 ? 2.689 -5.773 5.902 1 90.81 320 LEU B C 1
ATOM 6345 O O . LEU B 1 320 ? 2.945 -5.875 4.699 1 90.81 320 LEU B O 1
ATOM 6349 N N . LYS B 1 321 ? 3.607 -5.559 6.793 1 86.56 321 LYS B N 1
ATOM 6350 C CA . LYS B 1 321 ? 5.008 -5.402 6.418 1 86.56 321 LYS B CA 1
ATOM 6351 C C . LYS B 1 321 ? 5.555 -6.684 5.785 1 86.56 321 LYS B C 1
ATOM 6353 O O . LYS B 1 321 ? 6.27 -6.629 4.781 1 86.56 321 LYS B O 1
ATOM 6358 N N . PHE B 1 322 ? 5.203 -7.793 6.414 1 85.69 322 PHE B N 1
ATOM 6359 C CA . PHE B 1 322 ? 5.617 -9.078 5.875 1 85.69 322 PHE B CA 1
ATOM 6360 C C . PHE B 1 322 ? 5.07 -9.281 4.465 1 85.69 322 PHE B C 1
ATOM 6362 O O . PHE B 1 322 ? 5.723 -9.898 3.621 1 85.69 322 PHE B O 1
ATOM 6369 N N . SER B 1 323 ? 3.949 -8.68 4.219 1 88.25 323 SER B N 1
ATOM 6370 C CA . SER B 1 323 ? 3.299 -8.805 2.916 1 88.25 323 SER B CA 1
ATOM 6371 C C . SER B 1 323 ? 3.852 -7.781 1.929 1 88.25 323 SER B C 1
ATOM 6373 O O . SER B 1 323 ? 3.398 -7.707 0.784 1 88.25 323 SER B O 1
ATOM 6375 N N . GLY B 1 324 ? 4.816 -6.957 2.361 1 86.88 324 GLY B N 1
ATOM 6376 C CA . GLY B 1 324 ? 5.426 -5.961 1.498 1 86.88 324 GLY B CA 1
ATOM 6377 C C . GLY B 1 324 ? 4.582 -4.711 1.338 1 86.88 324 GLY B C 1
ATOM 6378 O O . GLY B 1 324 ? 4.773 -3.943 0.392 1 86.88 324 GLY B O 1
ATOM 6379 N N . ILE B 1 325 ? 3.604 -4.488 2.184 1 91.38 325 ILE B N 1
ATOM 6380 C CA . ILE B 1 325 ? 2.709 -3.34 2.098 1 91.38 325 ILE B CA 1
ATOM 6381 C C . ILE B 1 325 ? 3.195 -2.236 3.035 1 91.38 325 ILE B C 1
ATOM 6383 O O . ILE B 1 325 ? 3.303 -2.443 4.246 1 91.38 325 ILE B O 1
ATOM 6387 N N . GLU B 1 326 ? 3.5 -1.111 2.434 1 88.25 326 GLU B N 1
ATOM 6388 C CA . GLU B 1 326 ? 3.883 0.061 3.213 1 88.25 326 GLU B CA 1
ATOM 6389 C C . GLU B 1 326 ? 2.66 0.882 3.613 1 88.25 326 GLU B C 1
ATOM 6391 O O . GLU B 1 326 ? 1.876 1.295 2.758 1 88.25 326 GLU B O 1
ATOM 6396 N N . ASP B 1 327 ? 2.428 1.036 4.844 1 92.12 327 ASP B N 1
ATOM 6397 C CA . ASP B 1 327 ? 1.311 1.815 5.367 1 92.12 327 ASP B CA 1
ATOM 6398 C C . ASP B 1 327 ? 1.805 3.053 6.113 1 92.12 327 ASP B C 1
ATOM 6400 O O . ASP B 1 327 ? 1.804 3.084 7.344 1 92.12 327 ASP B O 1
ATOM 6404 N N . THR B 1 328 ? 2.088 4.09 5.391 1 89.81 328 THR B N 1
ATOM 6405 C CA . THR B 1 328 ? 2.771 5.25 5.953 1 89.81 328 THR B CA 1
ATOM 6406 C C . THR B 1 328 ? 1.791 6.145 6.707 1 89.81 328 THR B C 1
ATOM 6408 O O . THR B 1 328 ? 2.176 6.84 7.648 1 89.81 328 THR B O 1
ATOM 6411 N N . THR B 1 329 ? 0.505 6.141 6.414 1 93.12 329 THR B N 1
ATOM 6412 C CA . THR B 1 329 ? -0.466 7.059 6.996 1 93.12 329 THR B CA 1
ATOM 6413 C C . THR B 1 329 ? -1.365 6.34 7.996 1 93.12 329 THR B C 1
ATOM 6415 O O . THR B 1 329 ? -2.076 6.98 8.773 1 93.12 329 THR B O 1
ATOM 6418 N N . GLY B 1 330 ? -1.354 5 7.914 1 94.88 330 GLY B N 1
ATOM 6419 C CA . GLY B 1 330 ? -2.234 4.215 8.766 1 94.88 330 GLY B CA 1
ATOM 6420 C C . GLY B 1 330 ? -3.559 3.881 8.109 1 94.88 330 GLY B C 1
ATOM 6421 O O . GLY B 1 330 ? -4.367 3.137 8.664 1 94.88 330 GLY B O 1
ATOM 6422 N N . ALA B 1 331 ? -3.793 4.336 6.895 1 96.56 331 ALA B N 1
ATOM 6423 C CA . ALA B 1 331 ? -5.066 4.145 6.207 1 96.56 331 ALA B CA 1
ATOM 6424 C C . ALA B 1 331 ? -5.324 2.664 5.93 1 96.56 331 ALA B C 1
ATOM 6426 O O . ALA B 1 331 ? -6.41 2.154 6.203 1 96.56 331 ALA B O 1
ATOM 6427 N N . ILE B 1 332 ? -4.312 1.983 5.422 1 96.88 332 ILE B N 1
ATOM 6428 C CA . ILE B 1 332 ? -4.461 0.579 5.059 1 96.88 332 ILE B CA 1
ATOM 6429 C C . ILE B 1 332 ? -4.711 -0.256 6.312 1 96.88 332 ILE B C 1
ATOM 6431 O O . ILE B 1 332 ? -5.645 -1.06 6.355 1 96.88 332 ILE B O 1
ATOM 6435 N N . SER B 1 333 ? -3.904 0.009 7.375 1 95.56 333 SER B N 1
ATOM 6436 C CA . SER B 1 333 ? -4.07 -0.725 8.625 1 95.56 333 SER B CA 1
ATOM 6437 C C . SER B 1 333 ? -5.457 -0.508 9.219 1 95.56 333 SER B C 1
ATOM 6439 O O . SER B 1 333 ? -6.09 -1.452 9.695 1 95.56 333 SER B O 1
ATOM 6441 N N . ASP B 1 334 ? -5.934 0.714 9.195 1 96.06 334 ASP B N 1
ATOM 6442 C CA . ASP B 1 334 ? -7.242 1.017 9.773 1 96.06 334 ASP B CA 1
ATOM 6443 C C . ASP B 1 334 ? -8.352 0.271 9.031 1 96.06 334 ASP B C 1
ATOM 6445 O O . ASP B 1 334 ? -9.219 -0.337 9.664 1 96.06 334 ASP B O 1
ATOM 6449 N N . VAL B 1 335 ? -8.312 0.282 7.707 1 96.69 335 VAL B N 1
ATOM 6450 C CA . VAL B 1 335 ? -9.352 -0.346 6.898 1 96.69 335 VAL B CA 1
ATOM 6451 C C . VAL B 1 335 ? -9.273 -1.864 7.047 1 96.69 335 VAL B C 1
ATOM 6453 O O . VAL B 1 335 ? -10.305 -2.535 7.172 1 96.69 335 VAL B O 1
ATOM 6456 N N . PHE B 1 336 ? -8.047 -2.41 7.047 1 96.69 336 PHE B N 1
ATOM 6457 C CA . PHE B 1 336 ? -7.875 -3.85 7.215 1 96.69 336 PHE B CA 1
ATOM 6458 C C . PHE B 1 336 ? -8.336 -4.289 8.602 1 96.69 336 PHE B C 1
ATOM 6460 O O . PHE B 1 336 ? -8.992 -5.328 8.742 1 96.69 336 PHE B O 1
ATOM 6467 N N . LYS B 1 337 ? -7.996 -3.504 9.641 1 94.5 337 LYS B N 1
ATOM 6468 C CA . LYS B 1 337 ? -8.438 -3.842 10.992 1 94.5 337 LYS B CA 1
ATOM 6469 C C . LYS B 1 337 ? -9.961 -3.822 11.094 1 94.5 337 LYS B C 1
ATOM 6471 O O . LYS B 1 337 ? -10.562 -4.711 11.695 1 94.5 337 LYS B O 1
ATOM 6476 N N . ASP B 1 338 ? -10.523 -2.834 10.484 1 94.56 338 ASP B N 1
ATOM 6477 C CA . ASP B 1 338 ? -11.977 -2.715 10.492 1 94.56 338 ASP B CA 1
ATOM 6478 C C . ASP B 1 338 ? -12.625 -3.914 9.805 1 94.56 338 ASP B C 1
ATOM 6480 O O . ASP B 1 338 ? -13.703 -4.355 10.211 1 94.56 338 ASP B O 1
ATOM 6484 N N . LYS B 1 339 ? -12.008 -4.43 8.781 1 95.44 339 LYS B N 1
ATOM 6485 C CA . LYS B 1 339 ? -12.57 -5.535 8.016 1 95.44 339 LYS B CA 1
ATOM 6486 C C . LYS B 1 339 ? -12.359 -6.863 8.727 1 95.44 339 LYS B C 1
ATOM 6488 O O . LYS B 1 339 ? -13.258 -7.711 8.758 1 95.44 339 LYS B O 1
ATOM 6493 N N . PHE B 1 340 ? -11.195 -7.051 9.375 1 96.5 340 PHE B N 1
ATOM 6494 C CA . PHE B 1 340 ? -10.789 -8.414 9.695 1 96.5 340 PHE B CA 1
ATOM 6495 C C . PHE B 1 340 ? -10.82 -8.648 11.203 1 96.5 340 PHE B C 1
ATOM 6497 O O . PHE B 1 340 ? -10.648 -9.781 11.664 1 96.5 340 PHE B O 1
ATOM 6504 N N . PHE B 1 341 ? -11.016 -7.547 11.992 1 94.38 341 PHE B N 1
ATOM 6505 C CA . PHE B 1 341 ? -11.008 -7.707 13.445 1 94.38 341 PHE B CA 1
ATOM 6506 C C . PHE B 1 341 ? -12.234 -7.051 14.062 1 94.38 341 PHE B C 1
ATOM 6508 O O . PHE B 1 341 ? -12.812 -6.129 13.484 1 94.38 341 PHE B O 1
ATOM 6515 N N . GLN B 1 342 ? -12.578 -7.578 15.188 1 90.94 342 GLN B N 1
ATOM 6516 C CA . GLN B 1 342 ? -13.453 -6.859 16.109 1 90.94 342 GLN B CA 1
ATOM 6517 C C . GLN B 1 342 ? -12.648 -6.086 17.141 1 90.94 342 GLN B C 1
ATOM 6519 O O . GLN B 1 342 ? -11.531 -6.477 17.484 1 90.94 342 GLN B O 1
ATOM 6524 N N . GLN B 1 343 ? -13.188 -5.031 17.578 1 83.5 343 GLN B N 1
ATOM 6525 C CA . GLN B 1 343 ? -12.469 -4.16 18.5 1 83.5 343 GLN B CA 1
ATOM 6526 C C . GLN B 1 343 ? -12.008 -4.93 19.734 1 83.5 343 GLN B C 1
ATOM 6528 O O . GLN B 1 343 ? -10.906 -4.691 20.25 1 83.5 343 GLN B O 1
ATOM 6533 N N . ASN B 1 344 ? -12.797 -5.848 20.203 1 86.5 344 ASN B N 1
ATOM 6534 C CA . ASN B 1 344 ? -12.484 -6.57 21.438 1 86.5 344 ASN B CA 1
ATOM 6535 C C . ASN B 1 344 ? -11.383 -7.602 21.219 1 86.5 344 ASN B C 1
ATOM 6537 O O . ASN B 1 344 ? -10.844 -8.148 22.172 1 86.5 344 ASN B O 1
ATOM 6541 N N . GLU B 1 345 ? -10.992 -7.812 19.938 1 89.69 345 GLU B N 1
ATOM 6542 C CA . GLU B 1 345 ? -9.938 -8.773 19.625 1 89.69 345 GLU B CA 1
ATOM 6543 C C . GLU B 1 345 ? -8.562 -8.109 19.625 1 89.69 345 GLU B C 1
ATOM 6545 O O . GLU B 1 345 ? -7.543 -8.797 19.734 1 89.69 345 GLU B O 1
ATOM 6550 N N . MET B 1 346 ? -8.648 -6.812 19.531 1 84 346 MET B N 1
ATOM 6551 C CA . MET B 1 346 ? -7.402 -6.082 19.312 1 84 346 MET B CA 1
ATOM 6552 C C . MET B 1 346 ? -6.504 -6.18 20.547 1 84 346 MET B C 1
ATOM 6554 O O . MET B 1 346 ? -6.973 -6.047 21.672 1 84 346 MET B O 1
ATOM 6558 N N . GLY B 1 347 ? -5.219 -6.543 20.312 1 80.19 347 GLY B N 1
ATOM 6559 C CA . GLY B 1 347 ? -4.238 -6.633 21.391 1 80.19 347 GLY B CA 1
ATOM 6560 C C . GLY B 1 347 ? -4.074 -8.039 21.922 1 80.19 347 GLY B C 1
ATOM 6561 O O . GLY B 1 347 ? -3.117 -8.328 22.656 1 80.19 347 GLY B O 1
ATOM 6562 N N . ASN B 1 348 ? -4.98 -8.906 21.594 1 85.94 348 ASN B N 1
ATOM 6563 C CA . ASN B 1 348 ? -4.902 -10.32 21.969 1 85.94 348 ASN B CA 1
ATOM 6564 C C . ASN B 1 348 ? -4.57 -11.203 20.766 1 85.94 348 ASN B C 1
ATOM 6566 O O . ASN B 1 348 ? -5.426 -11.438 19.922 1 85.94 348 ASN B O 1
ATOM 6570 N N . PHE B 1 349 ? -3.408 -11.734 20.766 1 85.75 349 PHE B N 1
ATOM 6571 C CA . PHE B 1 349 ? -2.926 -12.492 19.625 1 85.75 349 PHE B CA 1
ATOM 6572 C C . PHE B 1 349 ? -3.873 -13.641 19.297 1 85.75 349 PHE B C 1
ATOM 6574 O O . PHE B 1 349 ? -4.273 -13.812 18.141 1 85.75 349 PHE B O 1
ATOM 6581 N N . THR B 1 350 ? -4.227 -14.375 20.359 1 89.88 350 THR B N 1
ATOM 6582 C CA . THR B 1 350 ? -5.078 -15.539 20.141 1 89.88 350 THR B CA 1
ATOM 6583 C C . THR B 1 350 ? -6.406 -15.133 19.516 1 89.88 350 THR B C 1
ATOM 6585 O O . THR B 1 350 ? -6.863 -15.766 18.562 1 89.88 350 THR B O 1
ATOM 6588 N N . ALA B 1 351 ? -6.941 -14.047 20.016 1 92.31 351 ALA B N 1
ATOM 6589 C CA . ALA B 1 351 ? -8.219 -13.57 19.5 1 92.31 351 ALA B CA 1
ATOM 6590 C C . ALA B 1 351 ? -8.062 -13.016 18.094 1 92.31 351 ALA B C 1
ATOM 6592 O O . ALA B 1 351 ? -9.016 -13.016 17.297 1 92.31 351 ALA B O 1
ATOM 6593 N N . MET B 1 352 ? -6.867 -12.594 17.734 1 93.19 352 MET B N 1
ATOM 6594 C CA . MET B 1 352 ? -6.621 -11.938 16.453 1 93.19 352 MET B CA 1
ATOM 6595 C C . MET B 1 352 ? -6.234 -12.953 15.391 1 93.19 352 MET B C 1
ATOM 6597 O O . MET B 1 352 ? -6.129 -12.609 14.211 1 93.19 352 MET B O 1
ATOM 6601 N N . ILE B 1 353 ? -6.059 -14.219 15.727 1 94 353 ILE B N 1
ATOM 6602 C CA . ILE B 1 353 ? -5.512 -15.242 14.844 1 94 353 ILE B CA 1
ATOM 6603 C C . ILE B 1 353 ? -6.363 -15.336 13.578 1 94 353 ILE B C 1
ATOM 6605 O O . ILE B 1 353 ? -5.832 -15.289 12.469 1 94 353 ILE B O 1
ATOM 6609 N N . PRO B 1 354 ? -7.684 -15.406 13.656 1 96.31 354 PRO B N 1
ATOM 6610 C CA . PRO B 1 354 ? -8.453 -15.523 12.414 1 96.31 354 PRO B CA 1
ATOM 6611 C C . PRO B 1 354 ? -8.234 -14.336 11.477 1 96.31 354 PRO B C 1
ATOM 6613 O O . PRO B 1 354 ? -8.047 -14.531 10.266 1 96.31 354 PRO B O 1
ATOM 6616 N N . GLY B 1 355 ? -8.242 -13.141 12.062 1 96.81 355 GLY B N 1
ATOM 6617 C CA . GLY B 1 355 ? -8.008 -11.961 11.258 1 96.81 355 GLY B CA 1
ATOM 6618 C C . GLY B 1 355 ? -6.609 -11.898 10.672 1 96.81 355 GLY B C 1
ATOM 6619 O O . GLY B 1 355 ? -6.422 -11.453 9.539 1 96.81 355 GLY B O 1
ATOM 6620 N N . LEU B 1 356 ? -5.625 -12.336 11.445 1 95.56 356 LEU B N 1
ATOM 6621 C CA . LEU B 1 356 ? -4.25 -12.352 10.961 1 95.56 356 LEU B CA 1
ATOM 6622 C C . LEU B 1 356 ? -4.082 -13.367 9.828 1 95.56 356 LEU B C 1
ATOM 6624 O O . LEU B 1 356 ? -3.369 -13.102 8.859 1 95.56 356 LEU B O 1
ATOM 6628 N N . VAL B 1 357 ? -4.77 -14.492 9.914 1 97.25 357 VAL B N 1
ATOM 6629 C CA . VAL B 1 357 ? -4.781 -15.484 8.844 1 97.25 357 VAL B CA 1
ATOM 6630 C C . VAL B 1 357 ? -5.387 -14.875 7.582 1 97.25 357 VAL B C 1
ATOM 6632 O O . VAL B 1 357 ? -4.859 -15.055 6.48 1 97.25 357 VAL B O 1
ATOM 6635 N N . ASP B 1 358 ? -6.457 -14.117 7.781 1 98.25 358 ASP B N 1
ATOM 6636 C CA . ASP B 1 358 ? -7.121 -13.469 6.648 1 98.25 358 ASP B CA 1
ATOM 6637 C C . ASP B 1 358 ? -6.199 -12.461 5.973 1 98.25 358 ASP B C 1
ATOM 6639 O O . ASP B 1 358 ? -6.066 -12.453 4.75 1 98.25 358 ASP B O 1
ATOM 6643 N N . ILE B 1 359 ? -5.543 -11.609 6.777 1 97 359 ILE B N 1
ATOM 6644 C CA . ILE B 1 359 ? -4.656 -10.594 6.223 1 97 359 ILE B CA 1
ATOM 6645 C C . ILE B 1 359 ? -3.531 -11.266 5.441 1 97 359 ILE B C 1
ATOM 6647 O O . ILE B 1 359 ? -3.27 -10.914 4.289 1 97 359 ILE B O 1
ATOM 6651 N N . CYS B 1 360 ? -2.932 -12.281 5.992 1 95.38 360 CYS B N 1
ATOM 6652 C CA . CYS B 1 360 ? -1.838 -12.984 5.328 1 95.38 360 CYS B CA 1
ATOM 6653 C C . CYS B 1 360 ? -2.32 -13.672 4.059 1 95.38 360 CYS B C 1
ATOM 6655 O O . CYS B 1 360 ? -1.685 -13.562 3.008 1 95.38 360 CYS B O 1
ATOM 6657 N N . GLY B 1 361 ? -3.432 -14.359 4.164 1 97.44 361 GLY B N 1
ATOM 6658 C CA . GLY B 1 361 ? -3.979 -15.062 3.014 1 97.44 361 GLY B CA 1
ATOM 6659 C C . GLY B 1 361 ? -4.344 -14.133 1.868 1 97.44 361 GLY B C 1
ATOM 6660 O O . GLY B 1 361 ? -4.023 -14.414 0.711 1 97.44 361 GLY B O 1
ATOM 6661 N N . VAL B 1 362 ? -4.992 -13.016 2.205 1 98.12 362 VAL B N 1
ATOM 6662 C CA . VAL B 1 362 ? -5.484 -12.086 1.2 1 98.12 362 VAL B CA 1
ATOM 6663 C C . VAL B 1 362 ? -4.309 -11.391 0.52 1 98.12 362 VAL B C 1
ATOM 6665 O O . VAL B 1 362 ? -4.25 -11.312 -0.71 1 98.12 362 VAL B O 1
ATOM 6668 N N . THR B 1 363 ? -3.338 -10.969 1.276 1 96.12 363 THR B N 1
ATOM 6669 C CA . THR B 1 363 ? -2.293 -10.102 0.741 1 96.12 363 THR B CA 1
ATOM 6670 C C . THR B 1 363 ? -1.229 -10.914 0.017 1 96.12 363 THR B C 1
ATOM 6672 O O . THR B 1 363 ? -0.568 -10.422 -0.896 1 96.12 363 THR B O 1
ATOM 6675 N N . LEU B 1 364 ? -1.148 -12.227 0.329 1 95.06 364 LEU B N 1
ATOM 6676 C CA . LEU B 1 364 ? 0.017 -12.938 -0.186 1 95.06 364 LEU B CA 1
ATOM 6677 C C . LEU B 1 364 ? -0.398 -14 -1.197 1 95.06 364 LEU B C 1
ATOM 6679 O O . LEU B 1 364 ? 0.43 -14.484 -1.973 1 95.06 364 LEU B O 1
ATOM 6683 N N . LEU B 1 365 ? -1.709 -14.383 -1.155 1 97 365 LEU B N 1
ATOM 6684 C CA . LEU B 1 365 ? -2.047 -15.492 -2.045 1 97 365 LEU B CA 1
ATOM 6685 C C . LEU B 1 365 ? -3.389 -15.242 -2.729 1 97 365 LEU B C 1
ATOM 6687 O O . LEU B 1 365 ? -3.479 -15.281 -3.959 1 97 365 LEU B O 1
ATOM 6691 N N . LYS B 1 366 ? -4.398 -14.898 -1.992 1 98.5 366 LYS B N 1
ATOM 6692 C CA . LYS B 1 366 ? -5.754 -14.906 -2.535 1 98.5 366 LYS B CA 1
ATOM 6693 C C . LYS B 1 366 ? -5.949 -13.773 -3.539 1 98.5 366 LYS B C 1
ATOM 6695 O O . LYS B 1 366 ? -6.461 -13.992 -4.641 1 98.5 366 LYS B O 1
ATOM 6700 N N . ALA B 1 367 ? -5.496 -12.609 -3.189 1 97.94 367 ALA B N 1
ATOM 6701 C CA . ALA B 1 367 ? -5.754 -11.453 -4.043 1 97.94 367 ALA B CA 1
ATOM 6702 C C . ALA B 1 367 ? -5.008 -11.57 -5.371 1 97.94 367 ALA B C 1
ATOM 6704 O O . ALA B 1 367 ? -5.574 -11.305 -6.434 1 97.94 367 ALA B O 1
ATOM 6705 N N . CYS B 1 368 ? -3.738 -11.93 -5.328 1 97.31 368 CYS B N 1
ATOM 6706 C CA . CYS B 1 368 ? -2.967 -12.031 -6.562 1 97.31 368 CYS B CA 1
ATOM 6707 C C . CYS B 1 368 ? -3.465 -13.18 -7.426 1 97.31 368 CYS B C 1
ATOM 6709 O O . CYS B 1 368 ? -3.43 -13.102 -8.656 1 97.31 368 CYS B O 1
ATOM 6711 N N . THR B 1 369 ? -3.957 -14.258 -6.805 1 98.62 369 THR B N 1
ATOM 6712 C CA . THR B 1 369 ? -4.539 -15.367 -7.547 1 98.62 369 THR B CA 1
ATOM 6713 C C . THR B 1 369 ? -5.855 -14.953 -8.195 1 98.62 369 THR B C 1
ATOM 6715 O O . THR B 1 369 ? -6.121 -15.289 -9.352 1 98.62 369 THR B O 1
ATOM 6718 N N . LEU B 1 370 ? -6.656 -14.211 -7.461 1 98.5 370 LEU B N 1
ATOM 6719 C CA . LEU B 1 370 ? -7.887 -13.68 -8.031 1 98.5 370 LEU B CA 1
ATOM 6720 C C . LEU B 1 370 ? -7.582 -12.734 -9.195 1 98.5 370 LEU B C 1
ATOM 6722 O O . LEU B 1 370 ? -8.297 -12.727 -10.195 1 98.5 370 LEU B O 1
ATOM 6726 N N . LYS B 1 371 ? -6.539 -11.945 -9.016 1 97.38 371 LYS B N 1
ATOM 6727 C CA . LYS B 1 371 ? -6.121 -11.055 -10.094 1 97.38 371 LYS B CA 1
ATOM 6728 C C . LYS B 1 371 ? -5.77 -11.836 -11.352 1 97.38 371 LYS B C 1
ATOM 6730 O O . LYS B 1 371 ? -6.109 -11.414 -12.461 1 97.38 371 LYS B O 1
ATOM 6735 N N . GLN B 1 372 ? -5.109 -12.953 -11.18 1 98.44 372 GLN B N 1
ATOM 6736 C CA . GLN B 1 372 ? -4.82 -13.859 -12.289 1 98.44 372 GLN B CA 1
ATOM 6737 C C . GLN B 1 372 ? -6.102 -14.289 -12.992 1 98.44 372 GLN B C 1
ATOM 6739 O O . GLN B 1 372 ? -6.184 -14.25 -14.219 1 98.44 372 GLN B O 1
ATOM 6744 N N . ALA B 1 373 ? -7.066 -14.68 -12.242 1 98.56 373 ALA B N 1
ATOM 6745 C CA . ALA B 1 373 ? -8.352 -15.109 -12.797 1 98.56 373 ALA B CA 1
ATOM 6746 C C . ALA B 1 373 ? -9.031 -13.977 -13.555 1 98.56 373 ALA B C 1
ATOM 6748 O O . ALA B 1 373 ? -9.539 -14.18 -14.664 1 98.56 373 ALA B O 1
ATOM 6749 N N . ARG B 1 374 ? -9.008 -12.773 -12.961 1 96.56 374 ARG B N 1
ATOM 6750 C CA . ARG B 1 374 ? -9.617 -11.602 -13.578 1 96.56 374 ARG B CA 1
ATOM 6751 C C . ARG B 1 374 ? -9 -11.312 -14.945 1 96.56 374 ARG B C 1
ATOM 6753 O O . ARG B 1 374 ? -9.711 -11.086 -15.922 1 96.56 374 ARG B O 1
ATOM 6760 N N . LYS B 1 375 ? -7.684 -11.336 -14.969 1 97 375 LYS B N 1
ATOM 6761 C CA . LYS B 1 375 ? -6.984 -11 -16.203 1 97 375 LYS B CA 1
ATOM 6762 C C . LYS B 1 375 ? -7.289 -12.016 -17.297 1 97 375 LYS B C 1
ATOM 6764 O O . LYS B 1 375 ? -7.52 -11.641 -18.453 1 97 375 LYS B O 1
ATOM 6769 N N . ASN B 1 376 ? -7.316 -13.258 -16.922 1 97.75 376 ASN B N 1
ATOM 6770 C CA . ASN B 1 376 ? -7.59 -14.297 -17.922 1 97.75 376 ASN B CA 1
ATOM 6771 C C . ASN B 1 376 ? -9.047 -14.273 -18.359 1 97.75 376 ASN B C 1
ATOM 6773 O O . ASN B 1 376 ? -9.352 -14.539 -19.531 1 97.75 376 ASN B O 1
ATOM 6777 N N . SER B 1 377 ? -9.945 -13.953 -17.453 1 97.56 377 SER B N 1
ATOM 6778 C CA . SER B 1 377 ? -11.383 -14.031 -17.719 1 97.56 377 SER B CA 1
ATOM 6779 C C . SER B 1 377 ? -11.805 -12.992 -18.75 1 97.56 377 SER B C 1
ATOM 6781 O O . SER B 1 377 ? -12.867 -13.125 -19.359 1 97.56 377 SER B O 1
ATOM 6783 N N . LYS B 1 378 ? -10.992 -12.039 -18.984 1 94.62 378 LYS B N 1
ATOM 6784 C CA . LYS B 1 378 ? -11.266 -11.039 -20.016 1 94.62 378 LYS B CA 1
ATOM 6785 C C . LYS B 1 378 ? -11.164 -11.641 -21.406 1 94.62 378 LYS B C 1
ATOM 6787 O O . LYS B 1 378 ? -11.719 -11.102 -22.375 1 94.62 378 LYS B O 1
ATOM 6792 N N . TYR B 1 379 ? -10.453 -12.75 -21.5 1 96.5 379 TYR B N 1
ATOM 6793 C CA . TYR B 1 379 ? -10.117 -13.242 -22.828 1 96.5 379 TYR B CA 1
ATOM 6794 C C . TYR B 1 379 ? -10.656 -14.648 -23.047 1 96.5 379 TYR B C 1
ATOM 6796 O O . TYR B 1 379 ? -10.898 -15.062 -24.188 1 96.5 379 TYR B O 1
ATOM 6804 N N . ASN B 1 380 ? -10.781 -15.422 -21.938 1 97.44 380 ASN B N 1
ATOM 6805 C CA . ASN B 1 380 ? -11.18 -16.812 -22.078 1 97.44 380 ASN B CA 1
ATOM 6806 C C . ASN B 1 380 ? -11.969 -17.297 -20.859 1 97.44 380 ASN B C 1
ATOM 6808 O O . ASN B 1 380 ? -11.961 -16.641 -19.812 1 97.44 380 ASN B O 1
ATOM 6812 N N . ASP B 1 381 ? -12.641 -18.438 -21.031 1 98.44 381 ASP B N 1
ATOM 6813 C CA . ASP B 1 381 ? -13.359 -19.062 -19.922 1 98.44 381 ASP B CA 1
ATOM 6814 C C . ASP B 1 381 ? -12.422 -19.328 -18.75 1 98.44 381 ASP B C 1
ATOM 6816 O O . ASP B 1 381 ? -11.344 -19.891 -18.922 1 98.44 381 ASP B O 1
ATOM 6820 N N . THR B 1 382 ? -12.773 -18.797 -17.641 1 98.75 382 THR B N 1
ATOM 6821 C CA . THR B 1 382 ? -12.016 -18.953 -16.406 1 98.75 382 THR B CA 1
ATOM 6822 C C . THR B 1 382 ? -12.906 -19.5 -15.289 1 98.75 382 THR B C 1
ATOM 6824 O O . THR B 1 382 ? -13.945 -18.906 -14.969 1 98.75 382 THR B O 1
ATOM 6827 N N . PHE B 1 383 ? -12.555 -20.594 -14.781 1 98.94 383 PHE B N 1
ATOM 6828 C CA . PHE B 1 383 ? -13.305 -21.266 -13.719 1 98.94 383 PHE B CA 1
ATOM 6829 C C . PHE B 1 383 ? -12.617 -21.062 -12.367 1 98.94 383 PHE B C 1
ATOM 6831 O O . PHE B 1 383 ? -11.547 -21.609 -12.125 1 98.94 383 PHE B O 1
ATOM 6838 N N . LEU B 1 384 ? -13.258 -20.234 -11.508 1 98.88 384 LEU B N 1
ATOM 6839 C CA . LEU B 1 384 ? -12.719 -19.844 -10.203 1 98.88 384 LEU B CA 1
ATOM 6840 C C . LEU B 1 384 ? -13.266 -20.75 -9.102 1 98.88 384 LEU B C 1
ATOM 6842 O O . LEU B 1 384 ? -14.453 -21.078 -9.102 1 98.88 384 LEU B O 1
ATOM 6846 N N . TYR B 1 385 ? -12.359 -21.188 -8.148 1 98.88 385 TYR B N 1
ATOM 6847 C CA . TYR B 1 385 ? -12.859 -22.016 -7.066 1 98.88 385 TYR B CA 1
ATOM 6848 C C . TYR B 1 385 ? -12.156 -21.688 -5.754 1 98.88 385 TYR B C 1
ATOM 6850 O O . TYR B 1 385 ? -11.125 -21.031 -5.746 1 98.88 385 TYR B O 1
ATOM 6858 N N . THR B 1 386 ? -12.727 -22.062 -4.676 1 98.81 386 THR B N 1
ATOM 6859 C CA . THR B 1 386 ? -12.102 -22.109 -3.355 1 98.81 386 THR B CA 1
ATOM 6860 C C . THR B 1 386 ? -12.289 -23.484 -2.721 1 98.81 386 THR B C 1
ATOM 6862 O O . THR B 1 386 ? -13.367 -24.078 -2.814 1 98.81 386 THR B O 1
ATOM 6865 N N . MET B 1 387 ? -11.211 -24.031 -2.24 1 98.81 387 MET B N 1
ATOM 6866 C CA . MET B 1 387 ? -11.258 -25.266 -1.457 1 98.81 387 MET B CA 1
ATOM 6867 C C . MET B 1 387 ? -11.531 -24.969 0.012 1 98.81 387 MET B C 1
ATOM 6869 O O . MET B 1 387 ? -10.695 -24.375 0.701 1 98.81 387 MET B O 1
ATOM 6873 N N . ASN B 1 388 ? -12.688 -25.391 0.487 1 98.62 388 ASN B N 1
ATOM 6874 C CA . ASN B 1 388 ? -13.102 -25.078 1.851 1 98.62 388 ASN B CA 1
ATOM 6875 C C . ASN B 1 388 ? -13.328 -26.344 2.674 1 98.62 388 ASN B C 1
ATOM 6877 O O . ASN B 1 388 ? -13.602 -26.266 3.873 1 98.62 388 ASN B O 1
ATOM 6881 N N . TYR B 1 389 ? -13.141 -27.516 2.098 1 98.5 389 TYR B N 1
ATOM 6882 C CA . TYR B 1 389 ? -13.375 -28.766 2.805 1 98.5 389 TYR B CA 1
ATOM 6883 C C . TYR B 1 389 ? -12.273 -29.031 3.83 1 98.5 389 TYR B C 1
ATOM 6885 O O . TYR B 1 389 ? -11.094 -29.109 3.477 1 98.5 389 TYR B O 1
ATOM 6893 N N . LEU B 1 390 ? -12.688 -29.156 5.035 1 97.88 390 LEU B N 1
ATOM 6894 C CA . LEU B 1 390 ? -11.75 -29.484 6.102 1 97.88 390 LEU B CA 1
ATOM 6895 C C . LEU B 1 390 ? -11.664 -31 6.297 1 97.88 390 LEU B C 1
ATOM 6897 O O . LEU B 1 390 ? -12.594 -31.609 6.824 1 97.88 390 LEU B O 1
ATOM 6901 N N . GLY B 1 391 ? -10.57 -31.594 5.844 1 96.62 391 GLY B N 1
ATOM 6902 C CA . GLY B 1 391 ? -10.328 -33.031 6.035 1 96.62 391 GLY B CA 1
ATOM 6903 C C . GLY B 1 391 ? -9.461 -33.312 7.25 1 96.62 391 GLY B C 1
ATOM 6904 O O . GLY B 1 391 ? -9.031 -32.406 7.949 1 96.62 391 GLY B O 1
ATOM 6905 N N . HIS B 1 392 ? -9.289 -34.625 7.551 1 95.44 392 HIS B N 1
ATOM 6906 C CA . HIS B 1 392 ? -8.531 -35 8.734 1 95.44 392 HIS B CA 1
ATOM 6907 C C . HIS B 1 392 ? -7.035 -34.938 8.477 1 95.44 392 HIS B C 1
ATOM 6909 O O . HIS B 1 392 ? -6.234 -34.969 9.414 1 95.44 392 HIS B O 1
ATOM 6915 N N . LEU B 1 393 ? -6.637 -34.938 7.129 1 94.44 393 LEU B N 1
ATOM 6916 C CA . LEU B 1 393 ? -5.238 -34.812 6.75 1 94.44 393 LEU B CA 1
ATOM 6917 C C . LEU B 1 393 ? -4.922 -33.344 6.387 1 94.44 393 LEU B C 1
ATOM 6919 O O . LEU B 1 393 ? -5.797 -32.625 5.914 1 94.44 393 LEU B O 1
ATOM 6923 N N . THR B 1 394 ? -3.703 -32.938 6.648 1 94.38 394 THR B N 1
ATOM 6924 C CA . THR B 1 394 ? -3.303 -31.578 6.32 1 94.38 394 THR B CA 1
ATOM 6925 C C . THR B 1 394 ? -1.851 -31.547 5.852 1 94.38 394 THR B C 1
ATOM 6927 O O . THR B 1 394 ? -1.035 -32.375 6.27 1 94.38 394 THR B O 1
ATOM 6930 N N . LYS B 1 395 ? -1.609 -30.641 4.953 1 93.75 395 LYS B N 1
ATOM 6931 C CA . LYS B 1 395 ? -0.239 -30.375 4.527 1 93.75 395 LYS B CA 1
ATOM 6932 C C . LYS B 1 395 ? 0.346 -29.188 5.281 1 93.75 395 LYS B C 1
ATOM 6934 O O . LYS B 1 395 ? 1.438 -28.719 4.953 1 93.75 395 LYS B O 1
ATOM 6939 N N . PHE B 1 396 ? -0.433 -28.703 6.277 1 92.56 396 PHE B N 1
ATOM 6940 C CA . PHE B 1 396 ? 0.065 -27.625 7.129 1 92.56 396 PHE B CA 1
ATOM 6941 C C . PHE B 1 396 ? 1.4 -28.016 7.758 1 92.56 396 PHE B C 1
ATOM 6943 O O . PHE B 1 396 ? 1.54 -29.094 8.32 1 92.56 396 PHE B O 1
ATOM 6950 N N . GLY B 1 397 ? 2.367 -27.156 7.539 1 81.75 397 GLY B N 1
ATOM 6951 C CA . GLY B 1 397 ? 3.707 -27.453 8.023 1 81.75 397 GLY B CA 1
ATOM 6952 C C . GLY B 1 397 ? 4.562 -28.172 7 1 81.75 397 GLY B C 1
ATOM 6953 O O . GLY B 1 397 ? 5.711 -28.516 7.277 1 81.75 397 GLY B O 1
ATOM 6954 N N . TYR B 1 398 ? 3.99 -28.422 5.82 1 71.69 398 TYR B N 1
ATOM 6955 C CA . TYR B 1 398 ? 4.648 -29.078 4.691 1 71.69 398 TYR B CA 1
ATOM 6956 C C . TYR B 1 398 ? 5.242 -30.422 5.098 1 71.69 398 TYR B C 1
ATOM 6958 O O . TYR B 1 398 ? 6.383 -30.734 4.75 1 71.69 398 TYR B O 1
ATOM 6966 N N . GLY B 1 399 ? 4.449 -31.109 5.887 1 65.88 399 GLY B N 1
ATOM 6967 C CA . GLY B 1 399 ? 4.793 -32.5 6.215 1 65.88 399 GLY B CA 1
ATOM 6968 C C . GLY B 1 399 ? 5.531 -32.625 7.535 1 65.88 399 GLY B C 1
ATOM 6969 O O . GLY B 1 399 ? 5.742 -33.75 8.023 1 65.88 399 GLY B O 1
ATOM 6970 N N . GLU B 1 400 ? 5.938 -31.406 8.023 1 71.31 400 GLU B N 1
ATOM 6971 C CA . GLU B 1 400 ? 6.59 -31.453 9.328 1 71.31 400 GLU B CA 1
ATOM 6972 C C . GLU B 1 400 ? 5.633 -31.031 10.438 1 71.31 400 GLU B C 1
ATOM 6974 O O . GLU B 1 400 ? 4.684 -30.281 10.195 1 71.31 400 GLU B O 1
ATOM 6979 N N . GLU B 1 401 ? 5.867 -31.719 11.5 1 75.62 401 GLU B N 1
ATOM 6980 C CA . GLU B 1 401 ? 5.066 -31.328 12.656 1 75.62 401 GLU B CA 1
ATOM 6981 C C . GLU B 1 401 ? 5.418 -29.906 13.125 1 75.62 401 GLU B C 1
ATOM 6983 O O . GLU B 1 401 ? 6.594 -29.578 13.289 1 75.62 401 GLU B O 1
ATOM 6988 N N . VAL B 1 402 ? 4.383 -29.094 13.07 1 81.31 402 VAL B N 1
ATOM 6989 C CA . VAL B 1 402 ? 4.59 -27.734 13.547 1 81.31 402 VAL B CA 1
ATOM 6990 C C . VAL B 1 402 ? 3.777 -27.5 14.812 1 81.31 402 VAL B C 1
ATOM 6992 O O . VAL B 1 402 ? 2.709 -28.078 14.992 1 81.31 402 VAL B O 1
ATOM 6995 N N . ASN B 1 403 ? 4.379 -26.719 15.797 1 82.25 403 ASN B N 1
ATOM 6996 C CA . ASN B 1 403 ? 3.729 -26.422 17.062 1 82.25 403 ASN B CA 1
ATOM 6997 C C . ASN B 1 403 ? 3.336 -24.953 17.172 1 82.25 403 ASN B C 1
ATOM 6999 O O . ASN B 1 403 ? 3.799 -24.234 18.062 1 82.25 403 ASN B O 1
ATOM 7003 N N . TYR B 1 404 ? 2.463 -24.562 16.25 1 88.12 404 TYR B N 1
ATOM 7004 C CA . TYR B 1 404 ? 1.93 -23.203 16.328 1 88.12 404 TYR B CA 1
ATOM 7005 C C . TYR B 1 404 ? 0.705 -23.141 17.234 1 88.12 404 TYR B C 1
ATOM 7007 O O . TYR B 1 404 ? 0.002 -24.141 17.406 1 88.12 404 TYR B O 1
ATOM 7015 N N . PRO B 1 405 ? 0.47 -22 17.828 1 88.62 405 PRO B N 1
ATOM 7016 C CA . PRO B 1 405 ? -0.692 -21.891 18.719 1 88.62 405 PRO B CA 1
ATOM 7017 C C . PRO B 1 405 ? -2.004 -21.719 17.953 1 88.62 405 PRO B C 1
ATOM 7019 O O . PRO B 1 405 ? -2.963 -21.156 18.484 1 88.62 405 PRO B O 1
ATOM 7022 N N . PHE B 1 406 ? -2.027 -22.031 16.688 1 92.5 406 PHE B N 1
ATOM 7023 C CA . PHE B 1 406 ? -3.223 -22 15.859 1 92.5 406 PHE B CA 1
ATOM 7024 C C . PHE B 1 406 ? -3.229 -23.156 14.867 1 92.5 406 PHE B C 1
ATOM 7026 O O . PHE B 1 406 ? -2.172 -23.609 14.43 1 92.5 406 PHE B O 1
ATOM 7033 N N . PRO B 1 407 ? -4.383 -23.672 14.547 1 92.25 407 PRO B N 1
ATOM 7034 C CA . PRO B 1 407 ? -4.469 -24.766 13.57 1 92.25 407 PRO B CA 1
ATOM 7035 C C . PRO B 1 407 ? -4.258 -24.281 12.133 1 92.25 407 PRO B C 1
ATOM 7037 O O . PRO B 1 407 ? -4.359 -23.078 11.859 1 92.25 407 PRO B O 1
ATOM 7040 N N . GLY B 1 408 ? -3.992 -25.203 11.219 1 94.81 408 GLY B N 1
ATOM 7041 C CA . GLY B 1 408 ? -3.777 -24.859 9.82 1 94.81 408 GLY B CA 1
ATOM 7042 C C . GLY B 1 408 ? -5.066 -24.656 9.055 1 94.81 408 GLY B C 1
ATOM 7043 O O . GLY B 1 408 ? -5.078 -23.984 8.016 1 94.81 408 GLY B O 1
ATOM 7044 N N . GLY B 1 409 ? -6.25 -25.25 9.625 1 96.62 409 GLY B N 1
ATOM 7045 C CA . GLY B 1 409 ? -7.473 -25.234 8.844 1 96.62 409 GLY B CA 1
ATOM 7046 C C . GLY B 1 409 ? -7.328 -25.906 7.488 1 96.62 409 GLY B C 1
ATOM 7047 O O . GLY B 1 409 ? -6.633 -26.922 7.363 1 96.62 409 GLY B O 1
ATOM 7048 N N . VAL B 1 410 ? -8.141 -25.438 6.516 1 98.06 410 VAL B N 1
ATOM 7049 C CA . VAL B 1 410 ? -7.887 -25.844 5.137 1 98.06 410 VAL B CA 1
ATOM 7050 C C . VAL B 1 410 ? -6.656 -25.109 4.602 1 98.06 410 VAL B C 1
ATOM 7052 O O . VAL B 1 410 ? -6.773 -24.062 3.979 1 98.06 410 VAL B O 1
ATOM 7055 N N . ALA B 1 411 ? -5.547 -25.688 4.82 1 96.69 411 ALA B N 1
ATOM 7056 C CA . ALA B 1 411 ? -4.258 -25.016 4.711 1 96.69 411 ALA B CA 1
ATOM 7057 C C . ALA B 1 411 ? -3.805 -24.938 3.254 1 96.69 411 ALA B C 1
ATOM 7059 O O . ALA B 1 411 ? -4.383 -25.594 2.381 1 96.69 411 ALA B O 1
ATOM 7060 N N . HIS B 1 412 ? -2.76 -24.094 3.062 1 96.44 412 HIS B N 1
ATOM 7061 C CA . HIS B 1 412 ? -2.053 -24.016 1.79 1 96.44 412 HIS B CA 1
ATOM 7062 C C . HIS B 1 412 ? -1.606 -25.391 1.317 1 96.44 412 HIS B C 1
ATOM 7064 O O . HIS B 1 412 ? -0.916 -26.109 2.045 1 96.44 412 HIS B O 1
ATOM 7070 N N . SER B 1 413 ? -2.107 -25.922 0.158 1 96.19 413 SER B N 1
ATOM 7071 C CA . SER B 1 413 ? -1.743 -27.172 -0.488 1 96.19 413 SER B CA 1
ATOM 7072 C C . SER B 1 413 ? -2.682 -28.312 -0.072 1 96.19 413 SER B C 1
ATOM 7074 O O . SER B 1 413 ? -2.557 -29.438 -0.551 1 96.19 413 SER B O 1
ATOM 7076 N N . ASP B 1 414 ? -3.633 -28.016 0.796 1 96.81 414 ASP B N 1
ATOM 7077 C CA . ASP B 1 414 ? -4.508 -29.109 1.239 1 96.81 414 ASP B CA 1
ATOM 7078 C C . ASP B 1 414 ? -5.332 -29.656 0.078 1 96.81 414 ASP B C 1
ATOM 7080 O O . ASP B 1 414 ? -5.789 -30.797 0.124 1 96.81 414 ASP B O 1
ATOM 7084 N N . ASP B 1 415 ? -5.602 -28.875 -0.921 1 96.81 415 ASP B N 1
ATOM 7085 C CA . ASP B 1 415 ? -6.352 -29.344 -2.08 1 96.81 415 ASP B CA 1
ATOM 7086 C C . ASP B 1 415 ? -5.609 -30.484 -2.787 1 96.81 415 ASP B C 1
ATOM 7088 O O . ASP B 1 415 ? -6.23 -31.344 -3.41 1 96.81 415 ASP B O 1
ATOM 7092 N N . LEU B 1 416 ? -4.305 -30.562 -2.691 1 97 416 LEU B N 1
ATOM 7093 C CA . LEU B 1 416 ? -3.504 -31.594 -3.348 1 97 416 LEU B CA 1
ATOM 7094 C C . LEU B 1 416 ? -3.77 -32.969 -2.732 1 97 416 LEU B C 1
ATOM 7096 O O . LEU B 1 416 ? -3.559 -34 -3.381 1 97 416 LEU B O 1
ATOM 7100 N N . ILE B 1 417 ? -4.219 -32.969 -1.46 1 96.5 417 ILE B N 1
ATOM 7101 C CA . ILE B 1 417 ? -4.484 -34.25 -0.766 1 96.5 417 ILE B CA 1
ATOM 7102 C C . ILE B 1 417 ? -5.59 -35 -1.49 1 96.5 417 ILE B C 1
ATOM 7104 O O . ILE B 1 417 ? -5.652 -36.219 -1.421 1 96.5 417 ILE B O 1
ATOM 7108 N N . TYR B 1 418 ? -6.363 -34.281 -2.287 1 97.44 418 TYR B N 1
ATOM 7109 C CA . TYR B 1 418 ? -7.516 -34.875 -2.943 1 97.44 418 TYR B CA 1
ATOM 7110 C C . TYR B 1 418 ? -7.23 -35.156 -4.418 1 97.44 418 TYR B C 1
ATOM 7112 O O . TYR B 1 418 ? -8.07 -35.719 -5.129 1 97.44 418 TYR B O 1
ATOM 7120 N N . LEU B 1 419 ? -6.098 -34.781 -4.887 1 97.88 419 LEU B N 1
ATOM 7121 C CA . LEU B 1 419 ? -5.695 -35.031 -6.266 1 97.88 419 LEU B CA 1
ATOM 7122 C C . LEU B 1 419 ? -4.586 -36.094 -6.328 1 97.88 419 LEU B C 1
ATOM 7124 O O . LEU B 1 419 ? -4.438 -36.781 -7.336 1 97.88 419 LEU B O 1
ATOM 7128 N N . PHE B 1 420 ? -3.771 -36.156 -5.27 1 97.25 420 PHE B N 1
ATOM 7129 C CA . PHE B 1 420 ? -2.625 -37.031 -5.188 1 97.25 420 PHE B CA 1
ATOM 7130 C C . PHE B 1 420 ? -2.629 -37.812 -3.869 1 97.25 420 PHE B C 1
ATOM 7132 O O . PHE B 1 420 ? -2.979 -37.25 -2.824 1 97.25 420 PHE B O 1
ATOM 7139 N N . PRO B 1 421 ? -2.15 -39.062 -3.918 1 94.81 421 PRO B N 1
ATOM 7140 C CA . PRO B 1 421 ? -1.985 -39.781 -2.654 1 94.81 421 PRO B CA 1
ATOM 7141 C C . PRO B 1 421 ? -1.013 -39.094 -1.701 1 94.81 421 PRO B C 1
ATOM 7143 O O . PRO B 1 421 ? -0.012 -38.531 -2.143 1 94.81 421 PRO B O 1
ATOM 7146 N N . TYR B 1 422 ? -1.369 -39.188 -0.43 1 91.56 422 TYR B N 1
ATOM 7147 C CA . TYR B 1 422 ? -0.569 -38.562 0.611 1 91.56 422 TYR B CA 1
ATOM 7148 C C . TYR B 1 422 ? 0.089 -39.594 1.506 1 91.56 422 TYR B C 1
ATOM 7150 O O . TYR B 1 422 ? -0.586 -40.469 2.039 1 91.56 422 TYR B O 1
ATOM 7158 N N . SER B 1 423 ? 1.344 -39.5 1.682 1 87.94 423 SER B N 1
ATOM 7159 C CA . SER B 1 423 ? 2.125 -40.5 2.375 1 87.94 423 SER B CA 1
ATOM 7160 C C . SER B 1 423 ? 1.768 -40.562 3.857 1 87.94 423 SER B C 1
ATOM 7162 O O . SER B 1 423 ? 2.02 -41.562 4.523 1 87.94 423 SER B O 1
ATOM 7164 N N . LYS B 1 424 ? 1.159 -39.531 4.34 1 89.62 424 LYS B N 1
ATOM 7165 C CA . LYS B 1 424 ? 0.921 -39.469 5.777 1 89.62 424 LYS B CA 1
ATOM 7166 C C . LYS B 1 424 ? -0.4 -40.156 6.148 1 89.62 424 LYS B C 1
ATOM 7168 O O . LYS B 1 424 ? -0.727 -40.281 7.332 1 89.62 424 LYS B O 1
ATOM 7173 N N . GLY B 1 425 ? -1.168 -40.5 5.137 1 92.12 425 GLY B N 1
ATOM 7174 C CA . GLY B 1 425 ? -2.396 -41.219 5.477 1 92.12 425 GLY B CA 1
ATOM 7175 C C . GLY B 1 425 ? -3.316 -41.406 4.289 1 92.12 425 GLY B C 1
ATOM 7176 O O . GLY B 1 425 ? -3.051 -40.906 3.197 1 92.12 425 GLY B O 1
ATOM 7177 N N . ASN B 1 426 ? -4.371 -42.188 4.605 1 95.31 426 ASN B N 1
ATOM 7178 C CA . ASN B 1 426 ? -5.383 -42.469 3.59 1 95.31 426 ASN B CA 1
ATOM 7179 C C . ASN B 1 426 ? -6.637 -41.625 3.816 1 95.31 426 ASN B C 1
ATOM 7181 O O . ASN B 1 426 ? -6.941 -41.25 4.949 1 95.31 426 ASN B O 1
ATOM 7185 N N . LEU B 1 427 ? -7.328 -41.406 2.734 1 96.94 427 LEU B N 1
ATOM 7186 C CA . LEU B 1 427 ? -8.57 -40.656 2.812 1 96.94 427 LEU B CA 1
ATOM 7187 C C . LEU B 1 427 ? -9.68 -41.5 3.443 1 96.94 427 LEU B C 1
ATOM 7189 O O . LEU B 1 427 ? -9.742 -42.719 3.229 1 96.94 427 LEU B O 1
ATOM 7193 N N . SER B 1 428 ? -10.539 -40.875 4.262 1 97.25 428 SER B N 1
ATOM 7194 C CA . SER B 1 428 ? -11.773 -41.5 4.715 1 97.25 428 SER B CA 1
ATOM 7195 C C . SER B 1 428 ? -12.758 -41.688 3.566 1 97.25 428 SER B C 1
ATOM 7197 O O . SER B 1 428 ? -12.531 -41.188 2.461 1 97.25 428 SER B O 1
ATOM 7199 N N . GLU B 1 429 ? -13.844 -42.375 3.809 1 96.75 429 GLU B N 1
ATOM 7200 C CA . GLU B 1 429 ? -14.859 -42.594 2.785 1 96.75 429 GLU B CA 1
ATOM 7201 C C . GLU B 1 429 ? -15.453 -41.281 2.309 1 96.75 429 GLU B C 1
ATOM 7203 O O . GLU B 1 429 ? -15.656 -41.062 1.11 1 96.75 429 GLU B O 1
ATOM 7208 N N . GLU B 1 430 ? -15.703 -40.438 3.275 1 96.62 430 GLU B N 1
ATOM 7209 C CA . GLU B 1 430 ? -16.25 -39.125 2.938 1 96.62 430 GLU B CA 1
ATOM 7210 C C . GLU B 1 430 ? -15.25 -38.312 2.115 1 96.62 430 GLU B C 1
ATOM 7212 O O . GLU B 1 430 ? -15.633 -37.625 1.168 1 96.62 430 GLU B O 1
ATOM 7217 N N . GLU B 1 431 ? -14.039 -38.375 2.461 1 97.56 431 GLU B N 1
ATOM 7218 C CA . GLU B 1 431 ? -12.984 -37.656 1.77 1 97.56 431 GLU B CA 1
ATOM 7219 C C . GLU B 1 431 ? -12.742 -38.219 0.371 1 97.56 431 GLU B C 1
ATOM 7221 O O . GLU B 1 431 ? -12.375 -37.469 -0.546 1 97.56 431 GLU B O 1
ATOM 7226 N N . MET B 1 432 ? -13 -39.469 0.208 1 97 432 MET B N 1
ATOM 7227 C CA . MET B 1 432 ? -12.875 -40.094 -1.109 1 97 432 MET B CA 1
ATOM 7228 C C . MET B 1 432 ? -13.898 -39.531 -2.08 1 97 432 MET B C 1
ATOM 7230 O O . MET B 1 432 ? -13.633 -39.406 -3.275 1 97 432 MET B O 1
ATOM 7234 N N . VAL B 1 433 ? -15.039 -39.125 -1.543 1 97.19 433 VAL B N 1
ATOM 7235 C CA . VAL B 1 433 ? -16.047 -38.5 -2.381 1 97.19 433 VAL B CA 1
ATOM 7236 C C . VAL B 1 433 ? -15.555 -37.125 -2.854 1 97.19 433 VAL B C 1
ATOM 7238 O O . VAL B 1 433 ? -15.742 -36.781 -4.02 1 97.19 433 VAL B O 1
ATOM 7241 N N . VAL B 1 434 ? -14.938 -36.375 -1.933 1 97.81 434 VAL B N 1
ATOM 7242 C CA . VAL B 1 434 ? -14.359 -35.094 -2.287 1 97.81 434 VAL B CA 1
ATOM 7243 C C . VAL B 1 434 ? -13.266 -35.281 -3.336 1 97.81 434 VAL B C 1
ATOM 7245 O O . VAL B 1 434 ? -13.203 -34.562 -4.32 1 97.81 434 VAL B O 1
ATOM 7248 N N . ALA B 1 435 ? -12.445 -36.312 -3.152 1 97.81 435 ALA B N 1
ATOM 7249 C CA . ALA B 1 435 ? -11.375 -36.594 -4.102 1 97.81 435 ALA B CA 1
ATOM 7250 C C . ALA B 1 435 ? -11.945 -36.938 -5.477 1 97.81 435 ALA B C 1
ATOM 7252 O O . ALA B 1 435 ? -11.438 -36.5 -6.5 1 97.81 435 ALA B O 1
ATOM 7253 N N . LYS B 1 436 ? -12.969 -37.781 -5.465 1 97.75 436 LYS B N 1
ATOM 7254 C CA . LYS B 1 436 ? -13.609 -38.125 -6.727 1 97.75 436 LYS B CA 1
ATOM 7255 C C . LYS B 1 436 ? -14.125 -36.875 -7.453 1 97.75 436 LYS B C 1
ATOM 7257 O O . LYS B 1 436 ? -13.93 -36.75 -8.664 1 97.75 436 LYS B O 1
ATOM 7262 N N . THR B 1 437 ? -14.789 -36.031 -6.715 1 98.19 437 THR B N 1
ATOM 7263 C CA . THR B 1 437 ? -15.289 -34.781 -7.281 1 98.19 437 THR B CA 1
ATOM 7264 C C . THR B 1 437 ? -14.156 -33.969 -7.902 1 98.19 437 THR B C 1
ATOM 7266 O O . THR B 1 437 ? -14.242 -33.531 -9.055 1 98.19 437 THR B O 1
ATOM 7269 N N . MET B 1 438 ? -13.086 -33.75 -7.176 1 98.5 438 MET B N 1
ATOM 7270 C CA . MET B 1 438 ? -11.984 -32.906 -7.637 1 98.5 438 MET B CA 1
ATOM 7271 C C . MET B 1 438 ? -11.281 -33.531 -8.828 1 98.5 438 MET B C 1
ATOM 7273 O O . MET B 1 438 ? -10.969 -32.875 -9.812 1 98.5 438 MET B O 1
ATOM 7277 N N . VAL B 1 439 ? -11.047 -34.875 -8.773 1 98.5 439 VAL B N 1
ATOM 7278 C CA . VAL B 1 439 ? -10.391 -35.562 -9.859 1 98.5 439 VAL B CA 1
ATOM 7279 C C . VAL B 1 439 ? -11.219 -35.469 -11.141 1 98.5 439 VAL B C 1
ATOM 7281 O O . VAL B 1 439 ? -10.68 -35.219 -12.219 1 98.5 439 VAL B O 1
ATOM 7284 N N . GLU B 1 440 ? -12.523 -35.594 -11 1 98.56 440 GLU B N 1
ATOM 7285 C CA . GLU B 1 440 ? -13.398 -35.469 -12.156 1 98.56 440 GLU B CA 1
ATOM 7286 C C . GLU B 1 440 ? -13.391 -34.031 -12.703 1 98.56 440 GLU B C 1
ATOM 7288 O O . GLU B 1 440 ? -13.328 -33.844 -13.914 1 98.56 440 GLU B O 1
ATOM 7293 N N . LEU B 1 441 ? -13.469 -33.031 -11.836 1 98.81 441 LEU B N 1
ATOM 7294 C CA . LEU B 1 441 ? -13.438 -31.625 -12.281 1 98.81 441 LEU B CA 1
ATOM 7295 C C . LEU B 1 441 ? -12.141 -31.328 -13.023 1 98.81 441 LEU B C 1
ATOM 7297 O O . LEU B 1 441 ? -12.164 -30.734 -14.109 1 98.81 441 LEU B O 1
ATOM 7301 N N . TRP B 1 442 ? -11.008 -31.719 -12.508 1 98.75 442 TRP B N 1
ATOM 7302 C CA . TRP B 1 442 ? -9.695 -31.469 -13.086 1 98.75 442 TRP B CA 1
ATOM 7303 C C . TRP B 1 442 ? -9.516 -32.219 -14.398 1 98.75 442 TRP B C 1
ATOM 7305 O O . TRP B 1 442 ? -9.062 -31.641 -15.398 1 98.75 442 TRP B O 1
ATOM 7315 N N . SER B 1 443 ? -9.906 -33.5 -14.398 1 98.44 443 SER B N 1
ATOM 7316 C CA . SER B 1 443 ? -9.719 -34.312 -15.602 1 98.44 443 SER B CA 1
ATOM 7317 C C . SER B 1 443 ? -10.703 -33.938 -16.688 1 98.44 443 SER B C 1
ATOM 7319 O O . SER B 1 443 ? -10.344 -33.906 -17.875 1 98.44 443 SER B O 1
ATOM 7321 N N . ASN B 1 444 ? -11.969 -33.625 -16.344 1 98.62 444 ASN B N 1
ATOM 7322 C CA . ASN B 1 444 ? -12.922 -33.125 -17.328 1 98.62 444 ASN B CA 1
ATOM 7323 C C . ASN B 1 444 ? -12.422 -31.844 -18 1 98.62 444 ASN B C 1
ATOM 7325 O O . ASN B 1 444 ? -12.555 -31.688 -19.219 1 98.62 444 ASN B O 1
ATOM 7329 N N . PHE B 1 445 ? -11.906 -31 -17.188 1 98.75 445 PHE B N 1
ATOM 7330 C CA . PHE B 1 445 ? -11.352 -29.781 -17.75 1 98.75 445 PHE B CA 1
ATOM 7331 C C . PHE B 1 445 ? -10.227 -30.094 -18.719 1 98.75 445 PHE B C 1
ATOM 7333 O O . PHE B 1 445 ? -10.141 -29.484 -19.797 1 98.75 445 PHE B O 1
ATOM 7340 N N . ALA B 1 446 ? -9.336 -30.984 -18.359 1 98.56 446 ALA B N 1
ATOM 7341 C CA . ALA B 1 446 ? -8.219 -31.375 -19.219 1 98.56 446 ALA B CA 1
ATOM 7342 C C . ALA B 1 446 ? -8.719 -32.031 -20.5 1 98.56 446 ALA B C 1
ATOM 7344 O O . ALA B 1 446 ? -8.18 -31.781 -21.578 1 98.56 446 ALA B O 1
ATOM 7345 N N . ILE B 1 447 ? -9.758 -32.844 -20.422 1 98.19 447 ILE B N 1
ATOM 7346 C CA . ILE B 1 447 ? -10.234 -33.656 -21.531 1 98.19 447 ILE B CA 1
ATOM 7347 C C . ILE B 1 447 ? -11.141 -32.812 -22.422 1 98.19 447 ILE B C 1
ATOM 7349 O O . ILE B 1 447 ? -11.008 -32.844 -23.656 1 98.19 447 ILE B O 1
ATOM 7353 N N . TYR B 1 448 ? -12.047 -31.953 -21.781 1 97.44 448 TYR B N 1
ATOM 7354 C CA . TYR B 1 448 ? -13.141 -31.375 -22.562 1 97.44 448 TYR B CA 1
ATOM 7355 C C . TYR B 1 448 ? -13.039 -29.844 -22.578 1 97.44 448 TYR B C 1
ATOM 7357 O O . TYR B 1 448 ? -13.758 -29.188 -23.328 1 97.44 448 TYR B O 1
ATOM 7365 N N . GLY B 1 449 ? -12.211 -29.312 -21.75 1 96.69 449 GLY B N 1
ATOM 7366 C CA . GLY B 1 449 ? -12.133 -27.859 -21.641 1 96.69 449 GLY B CA 1
ATOM 7367 C C . GLY B 1 449 ? -13.172 -27.281 -20.703 1 96.69 449 GLY B C 1
ATOM 7368 O O . GLY B 1 449 ? -13.227 -26.062 -20.5 1 96.69 449 GLY B O 1
ATOM 7369 N N . LYS B 1 450 ? -13.961 -28.172 -20.125 1 97 450 LYS B N 1
ATOM 7370 C CA . LYS B 1 450 ? -14.953 -27.812 -19.125 1 97 450 LYS B CA 1
ATOM 7371 C C . LYS B 1 450 ? -14.93 -28.797 -17.953 1 97 450 LYS B C 1
ATOM 7373 O O . LYS B 1 450 ? -14.883 -30.016 -18.156 1 97 450 LYS B O 1
ATOM 7378 N N . PRO B 1 451 ? -15.016 -28.266 -16.75 1 98.56 451 PRO B N 1
ATOM 7379 C CA . PRO B 1 451 ? -14.852 -29.156 -15.594 1 98.56 451 PRO B CA 1
ATOM 7380 C C . PRO B 1 451 ? -16.094 -29.984 -15.305 1 98.56 451 PRO B C 1
ATOM 7382 O O . PRO B 1 451 ? -16.016 -31.031 -14.641 1 98.56 451 PRO B O 1
ATOM 7385 N N . THR B 1 452 ? -17.25 -29.609 -15.672 1 98.12 452 THR B N 1
ATOM 7386 C CA . THR B 1 452 ? -18.5 -30.281 -15.289 1 98.12 452 THR B CA 1
ATOM 7387 C C . THR B 1 452 ? -19.125 -30.984 -16.484 1 98.12 452 THR B C 1
ATOM 7389 O O . THR B 1 452 ? -18.828 -30.641 -17.641 1 98.12 452 THR B O 1
ATOM 7392 N N . PRO B 1 453 ? -19.891 -31.969 -16.219 1 97.69 453 PRO B N 1
ATOM 7393 C CA . PRO B 1 453 ? -20.391 -32.406 -14.914 1 97.69 453 PRO B CA 1
ATOM 7394 C C . PRO B 1 453 ? -19.391 -33.25 -14.141 1 97.69 453 PRO B C 1
ATOM 7396 O O . PRO B 1 453 ? -18.531 -33.906 -14.75 1 97.69 453 PRO B O 1
ATOM 7399 N N . ALA B 1 454 ? -19.422 -33.25 -12.883 1 98 454 ALA B N 1
ATOM 7400 C CA . ALA B 1 454 ? -18.672 -34.062 -11.953 1 98 454 ALA B CA 1
ATOM 7401 C C . ALA B 1 454 ? -19.516 -34.469 -10.75 1 98 454 ALA B C 1
ATOM 7403 O O . ALA B 1 454 ? -20.609 -33.938 -10.555 1 98 454 ALA B O 1
ATOM 7404 N N . THR B 1 455 ? -19.062 -35.438 -10.047 1 96.88 455 THR B N 1
ATOM 7405 C CA . THR B 1 455 ? -19.766 -35.906 -8.859 1 96.88 455 THR B CA 1
ATOM 7406 C C . THR B 1 455 ? -20.047 -34.75 -7.906 1 96.88 455 THR B C 1
ATOM 7408 O O . THR B 1 455 ? -19.109 -34.094 -7.434 1 96.88 455 THR B O 1
ATOM 7411 N N . GLY B 1 456 ? -21.297 -34.469 -7.672 1 96.38 456 GLY B N 1
ATOM 7412 C CA . GLY B 1 456 ? -21.688 -33.438 -6.707 1 96.38 456 GLY B CA 1
ATOM 7413 C C . GLY B 1 456 ? -21.656 -32.031 -7.273 1 96.38 456 GLY B C 1
ATOM 7414 O O . GLY B 1 456 ? -21.969 -31.078 -6.57 1 96.38 456 GLY B O 1
ATOM 7415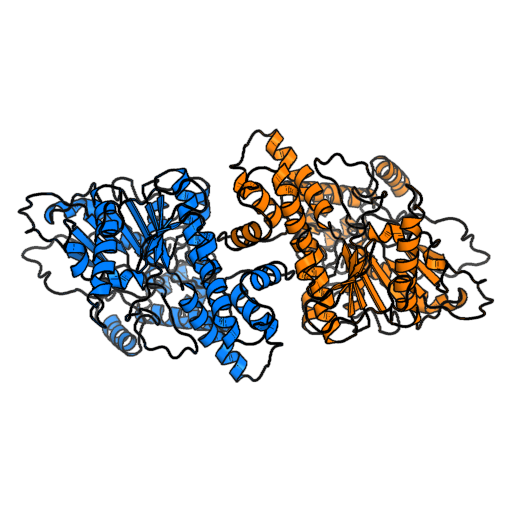 N N . VAL B 1 457 ? -21.219 -31.859 -8.531 1 98.19 457 VAL B N 1
ATOM 7416 C CA . VAL B 1 457 ? -21.172 -30.547 -9.188 1 98.19 457 VAL B CA 1
ATOM 7417 C C . VAL B 1 457 ? -21.719 -30.672 -10.609 1 98.19 457 VAL B C 1
ATOM 7419 O O . VAL B 1 457 ? -20.969 -31 -11.531 1 98.19 457 VAL B O 1
ATOM 7422 N N . PHE B 1 458 ? -22.922 -30.281 -10.852 1 96.38 458 PHE B N 1
ATOM 7423 C CA . PHE B 1 458 ? -23.562 -30.453 -12.141 1 96.38 458 PHE B CA 1
ATOM 7424 C C . PHE B 1 458 ? -23.203 -29.312 -13.094 1 96.38 458 PHE B C 1
ATOM 7426 O O . PHE B 1 458 ? -23.078 -29.531 -14.297 1 96.38 458 PHE B O 1
ATOM 7433 N N . GLU B 1 459 ? -23.094 -28.141 -12.438 1 96.75 459 GLU B N 1
ATOM 7434 C CA . GLU B 1 459 ? -22.734 -26.984 -13.234 1 96.75 459 GLU B CA 1
ATOM 7435 C C . GLU B 1 459 ? -21.703 -26.109 -12.523 1 96.75 459 GLU B C 1
ATOM 7437 O O . GLU B 1 459 ? -21.734 -25.984 -11.297 1 96.75 459 GLU B O 1
ATOM 7442 N N . TRP B 1 460 ? -20.828 -25.562 -13.242 1 98.38 460 TRP B N 1
ATOM 7443 C CA . TRP B 1 460 ? -19.812 -24.609 -12.812 1 98.38 460 TRP B CA 1
ATOM 7444 C C . TRP B 1 460 ? -19.547 -23.578 -13.906 1 98.38 460 TRP B C 1
ATOM 7446 O O . TRP B 1 460 ? -18.641 -23.766 -14.727 1 98.38 460 TRP B O 1
ATOM 7456 N N . PRO B 1 461 ? -20.375 -22.469 -13.906 1 98.19 461 PRO B N 1
ATOM 7457 C CA . PRO B 1 461 ? -20.188 -21.469 -14.953 1 98.19 461 PRO B CA 1
ATOM 7458 C C . PRO B 1 461 ? -18.875 -20.719 -14.828 1 98.19 461 PRO B C 1
ATOM 7460 O O . PRO B 1 461 ? -18.391 -20.484 -13.711 1 98.19 461 PRO B O 1
ATOM 7463 N N . PRO B 1 462 ? -18.297 -20.312 -15.961 1 98.5 462 PRO B N 1
ATOM 7464 C CA . PRO B 1 462 ? -17.109 -19.453 -15.898 1 98.5 462 PRO B CA 1
ATOM 7465 C C . PRO B 1 462 ? -17.406 -18.078 -15.297 1 98.5 462 PRO B C 1
ATOM 7467 O O . PRO B 1 462 ? -18.578 -17.688 -15.211 1 98.5 462 PRO B O 1
ATOM 7470 N N . MET B 1 463 ? -16.391 -17.453 -14.891 1 98 463 MET B N 1
ATOM 7471 C CA . MET B 1 463 ? -16.516 -16.094 -14.359 1 98 463 MET B CA 1
ATOM 7472 C C . MET B 1 463 ? -17.203 -15.18 -15.367 1 98 463 MET B C 1
ATOM 7474 O O . MET B 1 463 ? -16.906 -15.234 -16.562 1 98 463 MET B O 1
ATOM 7478 N N . THR B 1 464 ? -18.125 -14.305 -14.922 1 95.81 464 THR B N 1
ATOM 7479 C CA . THR B 1 464 ? -18.797 -13.328 -15.781 1 95.81 464 THR B CA 1
ATOM 7480 C C . THR B 1 464 ? -18.469 -11.906 -15.328 1 95.81 464 THR B C 1
ATOM 7482 O O . THR B 1 464 ? -18.812 -10.938 -16.016 1 95.81 464 THR B O 1
ATOM 7485 N N . ASN B 1 465 ? -17.938 -11.805 -14.148 1 91 465 ASN B N 1
ATOM 7486 C CA . ASN B 1 465 ? -17.453 -10.523 -13.641 1 91 465 ASN B CA 1
ATOM 7487 C C . ASN B 1 465 ? -16.188 -10.703 -12.805 1 91 465 ASN B C 1
ATOM 7489 O O . ASN B 1 465 ? -15.602 -11.781 -12.773 1 91 465 ASN B O 1
ATOM 7493 N N . ASN B 1 466 ? -15.719 -9.719 -12.125 1 91.25 466 ASN B N 1
ATOM 7494 C CA . ASN B 1 466 ? -14.414 -9.703 -11.461 1 91.25 466 ASN B CA 1
ATOM 7495 C C . ASN B 1 466 ? -14.43 -10.523 -10.18 1 91.25 466 ASN B C 1
ATOM 7497 O O . ASN B 1 466 ? -13.391 -10.742 -9.562 1 91.25 466 ASN B O 1
ATOM 7501 N N . PHE B 1 467 ? -15.617 -11.109 -9.812 1 91.5 467 PHE B N 1
ATOM 7502 C CA . PHE B 1 467 ? -15.719 -11.734 -8.5 1 91.5 467 PHE B CA 1
ATOM 7503 C C . PHE B 1 467 ? -16.281 -13.141 -8.609 1 91.5 467 PHE B C 1
ATOM 7505 O O . PHE B 1 467 ? -16.344 -13.883 -7.621 1 91.5 467 PHE B O 1
ATOM 7512 N N . GLY B 1 468 ? -16.766 -13.523 -9.711 1 93.88 468 GLY B N 1
ATOM 7513 C CA . GLY B 1 468 ? -17.359 -14.828 -9.938 1 93.88 468 GLY B CA 1
ATOM 7514 C C . GLY B 1 468 ? -18.234 -14.891 -11.18 1 93.88 468 GLY B C 1
ATOM 7515 O O . GLY B 1 468 ? -18.062 -14.086 -12.094 1 93.88 468 GLY B O 1
ATOM 7516 N N . PRO B 1 469 ? -19.156 -15.875 -11.148 1 97.94 469 PRO B N 1
ATOM 7517 C CA . PRO B 1 469 ? -19.359 -16.891 -10.109 1 97.94 469 PRO B CA 1
ATOM 7518 C C . PRO B 1 469 ? -18.109 -17.75 -9.875 1 97.94 469 PRO B C 1
ATOM 7520 O O . PRO B 1 469 ? -17.172 -17.719 -10.68 1 97.94 469 PRO B O 1
ATOM 7523 N N . TYR B 1 470 ? -18.078 -18.453 -8.703 1 98.62 470 TYR B N 1
ATOM 7524 C CA . TYR B 1 470 ? -17.016 -19.391 -8.375 1 98.62 470 TYR B CA 1
ATOM 7525 C C . TYR B 1 470 ? -17.578 -20.609 -7.652 1 98.62 470 TYR B C 1
ATOM 7527 O O . TYR B 1 470 ? -18.688 -20.578 -7.117 1 98.62 470 TYR B O 1
ATOM 7535 N N . LEU B 1 471 ? -16.859 -21.703 -7.727 1 98.88 471 LEU B N 1
ATOM 7536 C CA . LEU B 1 471 ? -17.234 -22.922 -7.027 1 98.88 471 LEU B CA 1
ATOM 7537 C C . LEU B 1 471 ? -16.578 -23 -5.66 1 98.88 471 LEU B C 1
ATOM 7539 O O . LEU B 1 471 ? -15.344 -22.922 -5.559 1 98.88 471 LEU B O 1
ATOM 7543 N N . ARG B 1 472 ? -17.359 -23.094 -4.602 1 98.62 472 ARG B N 1
ATOM 7544 C CA . ARG B 1 472 ? -16.859 -23.453 -3.283 1 98.62 472 ARG B CA 1
ATOM 7545 C C . ARG B 1 472 ? -16.906 -24.953 -3.061 1 98.62 472 ARG B C 1
ATOM 7547 O O . ARG B 1 472 ? -17.984 -25.531 -2.943 1 98.62 472 ARG B O 1
ATOM 7554 N N . ILE B 1 473 ? -15.742 -25.562 -3.113 1 98.69 473 ILE B N 1
ATOM 7555 C CA . ILE B 1 473 ? -15.633 -27 -2.871 1 98.69 473 ILE B CA 1
ATOM 7556 C C . ILE B 1 473 ? -15.648 -27.281 -1.368 1 98.69 473 ILE B C 1
ATOM 7558 O O . ILE B 1 473 ? -14.758 -26.828 -0.643 1 98.69 473 ILE B O 1
ATOM 7562 N N . ASP B 1 474 ? -16.578 -27.906 -0.918 1 97.75 474 ASP B N 1
ATOM 7563 C CA . ASP B 1 474 ? -16.812 -28.234 0.483 1 97.75 474 ASP B CA 1
ATOM 7564 C C . ASP B 1 474 ? -17.594 -29.547 0.616 1 97.75 474 ASP B C 1
ATOM 7566 O O . ASP B 1 474 ? -17.734 -30.281 -0.357 1 97.75 474 ASP B O 1
ATOM 7570 N N . ALA B 1 475 ? -17.922 -29.906 1.865 1 95.56 475 ALA B N 1
ATOM 7571 C CA . ALA B 1 475 ? -18.781 -31.078 2.035 1 95.56 475 ALA B CA 1
ATOM 7572 C C . ALA B 1 475 ? -20.031 -30.984 1.165 1 95.56 475 ALA B C 1
ATOM 7574 O O . ALA B 1 475 ? -20.484 -31.984 0.605 1 95.56 475 ALA B O 1
ATOM 7575 N N . HIS B 1 476 ? -20.547 -29.797 1.114 1 95.62 476 HIS B N 1
ATOM 7576 C CA . HIS B 1 476 ? -21.609 -29.438 0.176 1 95.62 476 HIS B CA 1
ATOM 7577 C C . HIS B 1 476 ? -21.141 -28.344 -0.783 1 95.62 476 HIS B C 1
ATOM 7579 O O . HIS B 1 476 ? -21.062 -27.172 -0.404 1 95.62 476 HIS B O 1
ATOM 7585 N N . ASN B 1 477 ? -20.938 -28.766 -2.033 1 98 477 ASN B N 1
ATOM 7586 C CA . ASN B 1 477 ? -20.453 -27.828 -3.041 1 98 477 ASN B CA 1
ATOM 7587 C C . ASN B 1 477 ? -21.484 -26.766 -3.373 1 98 477 ASN B C 1
ATOM 7589 O O . ASN B 1 477 ? -22.688 -27.031 -3.377 1 98 477 ASN B O 1
ATOM 7593 N N . ALA B 1 478 ? -21.062 -25.516 -3.619 1 98 478 ALA B N 1
ATOM 7594 C CA . ALA B 1 478 ? -21.969 -24.438 -3.924 1 98 478 ALA B CA 1
ATOM 7595 C C . ALA B 1 478 ? -21.359 -23.453 -4.922 1 98 478 ALA B C 1
ATOM 7597 O O . ALA B 1 478 ? -20.156 -23.188 -4.871 1 98 478 ALA B O 1
ATOM 7598 N N . ILE B 1 479 ? -22.172 -22.984 -5.832 1 98.44 479 ILE B N 1
ATOM 7599 C CA . ILE B 1 479 ? -21.781 -21.875 -6.688 1 98.44 479 ILE B CA 1
ATOM 7600 C C . ILE B 1 479 ? -22.094 -20.547 -5.98 1 98.44 479 ILE B C 1
ATOM 7602 O O . ILE B 1 479 ? -23.219 -20.328 -5.531 1 98.44 479 ILE B O 1
ATOM 7606 N N . ARG B 1 480 ? -21.078 -19.719 -5.816 1 97.88 480 ARG B N 1
ATOM 7607 C CA . ARG B 1 480 ? -21.234 -18.422 -5.148 1 97.88 480 ARG B CA 1
ATOM 7608 C C . ARG B 1 480 ? -20.844 -17.281 -6.078 1 97.88 480 ARG B C 1
ATOM 7610 O O . ARG B 1 480 ? -20.281 -17.5 -7.152 1 97.88 480 ARG B O 1
ATOM 7617 N N . GLN B 1 481 ? -21.141 -16.047 -5.672 1 96.06 481 GLN B N 1
ATOM 7618 C CA . GLN B 1 481 ? -21.094 -14.961 -6.648 1 96.06 481 GLN B CA 1
ATOM 7619 C C . GLN B 1 481 ? -19.969 -13.977 -6.32 1 96.06 481 GLN B C 1
ATOM 7621 O O . GLN B 1 481 ? -19.453 -13.305 -7.211 1 96.06 481 GLN B O 1
ATOM 7626 N N . ASN B 1 482 ? -19.656 -13.789 -5.047 1 95.62 482 ASN B N 1
ATOM 7627 C CA . ASN B 1 482 ? -18.719 -12.758 -4.645 1 95.62 482 ASN B CA 1
ATOM 7628 C C . ASN B 1 482 ? -17.5 -13.359 -3.932 1 95.62 482 ASN B C 1
ATOM 7630 O O . ASN B 1 482 ? -17.516 -13.516 -2.709 1 95.62 482 ASN B O 1
ATOM 7634 N N . PHE B 1 483 ? -16.453 -13.484 -4.688 1 97.56 483 PHE B N 1
ATOM 7635 C CA . PHE B 1 483 ? -15.258 -14.164 -4.199 1 97.56 483 PHE B CA 1
ATOM 7636 C C . PHE B 1 483 ? -14.648 -13.406 -3.029 1 97.56 483 PHE B C 1
ATOM 7638 O O . PHE B 1 483 ? -13.898 -13.977 -2.234 1 97.56 483 PHE B O 1
ATOM 7645 N N . ILE B 1 484 ? -14.891 -12.109 -2.855 1 96.06 484 ILE B N 1
ATOM 7646 C CA . ILE B 1 484 ? -14.344 -11.305 -1.769 1 96.06 484 ILE B CA 1
ATOM 7647 C C . ILE B 1 484 ? -14.844 -11.844 -0.429 1 96.06 484 ILE B C 1
ATOM 7649 O O . ILE B 1 484 ? -14.18 -11.68 0.599 1 96.06 484 ILE B O 1
ATOM 7653 N N . ASP B 1 485 ? -15.992 -12.562 -0.434 1 96.81 485 ASP B N 1
ATOM 7654 C CA . ASP B 1 485 ? -16.516 -13.188 0.774 1 96.81 485 ASP B CA 1
ATOM 7655 C C . ASP B 1 485 ? -15.547 -14.227 1.323 1 96.81 485 ASP B C 1
ATOM 7657 O O . ASP B 1 485 ? -15.594 -14.562 2.51 1 96.81 485 ASP B O 1
ATOM 7661 N N . GLU B 1 486 ? -14.656 -14.75 0.408 1 98.25 486 GLU B N 1
ATOM 7662 C CA . GLU B 1 486 ? -13.719 -15.789 0.795 1 98.25 486 GLU B CA 1
ATOM 7663 C C . GLU B 1 486 ? -12.461 -15.203 1.424 1 98.25 486 GLU B C 1
ATOM 7665 O O . GLU B 1 486 ? -11.555 -15.938 1.837 1 98.25 486 GLU B O 1
ATOM 7670 N N . TYR B 1 487 ? -12.398 -13.82 1.533 1 98.12 487 TYR B N 1
ATOM 7671 C CA . TYR B 1 487 ? -11.258 -13.164 2.166 1 98.12 487 TYR B CA 1
ATOM 7672 C C . TYR B 1 487 ? -11.312 -13.312 3.682 1 98.12 487 TYR B C 1
ATOM 7674 O O . TYR B 1 487 ? -10.32 -13.086 4.371 1 98.12 487 TYR B O 1
ATOM 7682 N N . THR B 1 488 ? -12.5 -13.711 4.195 1 97.12 488 THR B N 1
ATOM 7683 C CA . THR B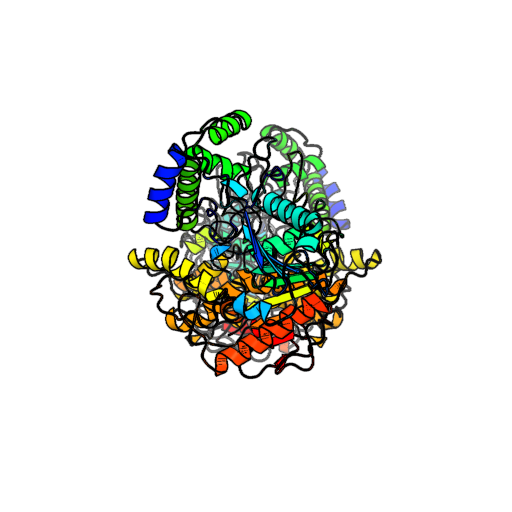 1 488 ? -12.68 -13.922 5.629 1 97.12 488 THR B CA 1
ATOM 7684 C C . THR B 1 488 ? -13.016 -15.375 5.926 1 97.12 488 THR B C 1
ATOM 7686 O O . THR B 1 488 ? -13.844 -15.977 5.25 1 97.12 488 THR B O 1
ATOM 7689 N N . ILE B 1 489 ? -12.359 -15.938 6.863 1 95.88 489 ILE B N 1
ATOM 7690 C CA . ILE B 1 489 ? -12.602 -17.328 7.211 1 95.88 489 ILE B CA 1
ATOM 7691 C C . ILE B 1 489 ? -13.75 -17.438 8.211 1 95.88 489 ILE B C 1
ATOM 7693 O O . ILE B 1 489 ? -14 -16.484 8.969 1 95.88 489 ILE B O 1
#

pLDDT: mean 92.24, std 9.55, range [45.91, 98.94]

Organism: Rhodnius prolixus (NCBI:txid13249)

Nearest PDB structures (foldseek):
  5a7f-assembly1_A  TM=8.353E-01  e=6.581E-33  Homo sapiens
  8eor-assembly1_A  TM=8.763E-01  e=5.512E-32  Homo sapiens
  5a7h-assembly1_A  TM=8.355E-01  e=2.020E-32  Homo sapiens
  3biw-assembly2_C  TM=8.059E-01  e=9.376E-32  Rattus norvegicus
  3bix-assembly1_A  TM=7.791E-01  e=2.274E-32  Rattus norvegicus

Foldseek 3Di:
DDDDDDDDDDDDLPDQDAAQQADDDPVSLVVQVVDLVPDDSRPHWDKDKDAPDDFPDAPAAAFEEEEEEDDLQHDDGLVQFDQVLLNVDHYMYMYTHFHGFLRQAQDLLEALRQGRRRLVSVVVVLVVCLVCVVRVSHDLQQYEYEYAALRLQSQQLLQQFPSNDCSSHFEYEREQDHLQFQLQEQAPRNVLNQQLLVQLVLNDPDSVSSSVSVVPDTPSSSNVSLVVSVLVCVLVLAASGNSSYSGHHYCRPYHDRGGHPDRSVVCLVVVNGHAHEYEFEYELQALLQVVLSCCVRPVVVVVVVVPLPQQQQVLLVSLCRNLVHDDPPCPVVVVLCVVQHDPVQGSPCVSCVQSSSLSRSCSGTVVSRLVVQQSNVVRYFYAYEYEQAFFPDDCRVPPDDDDDPDDQHRYRCVLVVLRGPGPVDDGDPLSVLLSQQVSQQVSCCSRPVGRDDGRQRHDGGGAPDSADQHWYRYSHIDGDHGNVVSSGD/DDDDDDDDDDDDLPDQDAAQQADDDPVSLVVQVVDLVPDDSRPHWDKDKDAPDDFPDAPAAAFEEEEFEDDLQHDDGLVQFDQVLLNVDHYMYMYTHFHGFLRQAQDLLEALRQGRRRLVSSLVVLVVCLVCVVRVRHDLQQYEYEYFALRLQSQQLLQQFPSNDCSSHFEYEREQDHLLFQQQEQAPRNVLNQQLLVQLVLNDPDSVSSSVSVVPDTPSSSNVSLVVLQLVCVLVLQRGHNRNYSGHHYCRPYHDRGGHPDRSVVCLVVVNGHAHEYEFEYELQALLQVVLSCCVNPVVVVVVVVPLPVQQQVLLVSLCNSLVHDDPPCPVVVVLCVVQHDPVQGSPCVSCVQSSSLSRSCSGTVVSRLVVQQSNVVRYFYAYEYEQAFFPDACRVPPDDDDDPDDQHRYRCVLVVLRGPGPVDDGDPLSVLLSQQVSQQVSCCSRPVGRDDGRQRHDGGGAPHSADQHWYRYSHIDGDHGNVVSSGD

Solvent-accessible surface area (backbone atoms only — not comparable to full-atom values): 50330 Å² total; per-residue (Å²): 130,74,84,81,76,88,75,83,82,85,79,83,78,87,58,85,73,64,63,43,66,50,80,84,43,72,68,47,39,52,52,41,49,58,39,51,77,74,45,70,53,77,78,15,80,49,68,46,80,44,51,90,58,56,63,78,60,55,89,61,63,21,25,24,40,38,41,35,66,29,46,66,40,35,44,73,55,41,84,67,58,50,60,70,56,47,55,77,42,84,38,20,41,34,31,41,37,47,48,25,21,50,78,6,15,28,19,63,53,31,69,88,38,25,37,33,47,21,57,46,31,48,52,50,51,37,53,47,37,51,74,48,29,56,51,49,25,17,29,43,85,28,19,20,39,30,16,35,35,42,10,3,14,46,48,42,43,47,34,43,14,83,74,54,53,76,69,53,44,57,34,40,36,29,30,46,21,22,42,40,20,57,56,41,38,15,81,45,32,46,65,36,32,50,59,30,32,44,62,68,70,28,71,61,90,50,66,69,59,30,51,53,44,56,73,69,48,51,70,49,52,51,49,50,18,44,52,54,48,50,53,52,39,50,70,66,58,50,21,52,42,36,59,58,45,29,29,22,40,45,63,30,85,26,41,90,80,50,53,31,77,56,57,52,57,54,26,52,70,73,62,52,42,67,82,42,43,31,38,30,35,37,39,52,26,36,4,35,58,54,44,49,52,45,42,63,61,47,49,50,52,42,56,71,63,68,58,77,60,76,46,53,57,46,59,59,50,49,49,37,35,39,51,51,48,85,58,83,30,40,36,60,56,52,53,49,43,63,72,46,46,54,80,91,25,58,53,37,66,79,65,32,42,66,29,50,23,21,53,37,15,28,54,61,30,48,24,11,29,48,45,52,42,42,51,44,41,76,76,26,59,21,38,37,36,34,39,56,49,73,64,97,71,68,37,46,62,76,79,38,92,67,92,62,100,60,79,38,72,27,13,51,65,35,70,48,60,40,45,23,64,45,93,89,53,79,76,52,75,72,49,44,52,53,18,50,22,49,31,35,27,54,48,31,27,42,66,69,72,40,36,53,66,27,67,86,35,74,73,75,64,45,38,82,54,88,39,14,35,24,39,39,43,37,95,69,56,44,81,44,59,56,52,72,65,60,48,54,122,127,76,84,80,77,87,77,82,81,84,80,83,79,87,59,86,72,63,61,41,66,49,80,85,43,73,68,46,40,53,51,41,49,59,40,51,78,74,46,70,53,76,77,15,79,49,70,47,81,46,50,90,58,55,61,78,61,56,90,60,62,21,26,24,42,39,40,35,67,30,45,66,40,37,44,72,55,41,85,66,58,50,58,72,54,48,55,77,41,82,36,18,41,35,31,42,36,46,48,25,22,50,78,6,15,29,18,63,53,31,69,89,38,24,38,35,46,21,55,47,32,48,51,49,50,37,52,47,38,52,75,48,29,56,51,48,26,18,29,43,86,30,20,19,38,30,17,34,35,41,10,3,15,47,48,42,42,48,35,44,15,82,74,53,54,76,68,53,44,56,34,38,34,29,30,45,22,23,41,41,21,57,58,41,40,15,80,46,33,47,64,36,32,50,59,30,32,44,64,67,72,29,71,60,90,50,68,70,57,29,51,55,44,54,73,68,48,51,70,49,52,53,49,50,19,46,54,56,47,51,54,52,39,44,69,67,52,42,53,28,49,42,55,50,45,31,29,23,40,44,64,31,85,26,44,92,80,48,53,30,76,54,57,52,58,53,25,50,72,72,62,52,43,66,82,42,42,30,37,33,34,37,39,52,26,38,4,34,59,55,42,50,52,45,39,63,61,47,50,51,52,42,56,72,64,67,58,76,58,76,46,56,57,48,61,60,50,50,49,38,38,36,51,51,47,85,57,81,28,40,35,60,56,52,55,49,43,63,72,46,47,54,80,89,26,58,53,37,65,79,65,32,44,66,30,49,25,23,53,37,15,29,52,60,31,47,27,12,30,48,46,51,42,43,51,45,40,76,75,25,59,21,38,38,38,34,39,56,48,74,65,98,71,67,35,47,60,75,79,39,93,67,90,62,100,61,79,38,72,28,13,51,65,35,71,48,60,39,45,22,62,46,95,89,55,80,76,51,75,70,49,45,52,54,18,50,21,50,32,35,27,56,47,30,26,41,65,71,72,40,35,54,65,28,68,85,36,72,74,76,66,47,39,80,55,87,39,16,36,26,40,38,43,38,95,70,55,44,82,45,59,57,51,73,64,60,49,54,121

InterPro domains:
  IPR002018 Carboxylesterase, type B [PF00135] (1-482)
  IPR029058 Alpha/Beta hydrolase fold [G3DSA:3.40.50.1820] (1-488)
  IPR029058 Alpha/Beta hydrolase fold [SSF53474] (1-470)